Protein AF-0000000081142348 (afdb_homodimer)

Foldseek 3Di:
DDDDDDDDDDDDDDPDDDDDDDDDDDDDDDDDDDDDDDDDDDDDDDDDDDDDDDPDPPDPCPDPPPPPPPPPPPPPPPPPPPPPPCVVVPPPDDPDPPDPPFPQQDQWDDALHNDTAGAACDDDWAAFPGDADPDFAHAHFQFFLLLDGAAHVSGTPPVQPQDFFPDFLQLVSNLVSVCVSHVVCNVLSVPFLQSDFAPDFDPPDDCPPVNVVVVRQRRRNNNVLLLLLLLLQLLQVVVLVCCVVVQFVWDFHQFWQSLLQSLQLSLFDQQAAEAEALRRVSSVVVLPCALLQLLLQRNLFASHPVLNPDGRSQDDDVNSNYHGHDHDALVSLQVQLVVQLVLVVCCVVPVPDDRYHYEYEHELQSCLDPNVVVSLLSQAVSLGQYEYEYEYQQDDQQHGPVRRDDDSGPQVCQNVSSAIEHEHASLRSSGSNSNSNVQNVVCRVRSGYYYYYHYIHDLDHRISVGDNVVRDDPVSSVCSVVRRRSSSSSQSNCVVNPNDDPVRVVVSSVVSSVSSVVSNVVSSPGHRHDPVCVQDDPDPDRDPVSVVVVVVVVVVCVVPVVVVD/DDDDDDDDDDDDDDDDPDDDDPDDDDDPDDYDDDDYDDDDDDDDDDDDDDYDDDPDPPPPCPDDPPPPPPPPPPPPPPPPPPPPPCVVVPPPDDPDDPDPPFPQQDQWDDALHNDTAGAACDDDWAAFPGDADPDFAHAHFQFFLLLDGAAHVSGTPPVQPQDFFPDFLQLVSNLVSCCVSHVVCNVLSVPFLQSDFAPDFDPPDDCDPVNVVVVNCRRRNNNVLLLLLLLLQLLQVVVLVCCVVVQFVWDFHQFWQSLLQSLQLSLFDLQAAEAEALRRVSSVVVLPCALLQLLLQRNLFASHPVQNPDGRSQDDDVNSNYHGHDHDALVSLQVQLVVQLVLVVCCVVPVPDDRYHYEYEHELQSCLDPNVVVSLLSQAVSLGQYEYEYEYQQDDQQHGPVRRDDDSGSQVCQNVSRAIEHEHASLRSSRSNSNSNVQNVVCRVRSGYYYYYHYIHDLDHRISVGDNVVRDDPVSSVCSVVRRRSSSSSQSNCVVNPNDDPVRVVVSSVVSSVSSVVSNVVSSPGHRHDPVCVQDDPDPDRDPVSVVVVVVVVVVCVVVVVVVD

Secondary structure (DSSP, 8-state):
------------------------------------------------------------------------------------------------S---S-----SEEE-SSS-EEEEESS---BPTTSPPPSSSPPEE-SB-TTS-BPPTTS-----------SSTT-HHHHHHHHHHH-GGGHHHHHH-GGGS--SS--TTS---TTTTSSTTGGG-HHHHHHHHHHHHHHHHHHHHHHHHTTSSS-----TT-HHHHHHHHTTS-TTSEEE--TT-HHHHHHTT--HHHHHHHHTT-TT-TTTT-S-TT---BGGGTBPPP-SSTTHHHHHHHHHHHHHHHHHHH-TTSPP--EEEEEETTGGGSHHHHHHHHHHHHHT--EEEEEEE-SBSSS-BGGGT-SSSTTGGGHHHHT-EEEEEETT-HHHHHHHHHHHHHHHHHHT--EEEEEE----S-SSTT--GGGTS-HHHHHHHHHHH-HHHHHHHHHHHTTS--HHHHHHHHHHHHHHHHHHHHHHHHSPPPPGGGGG-SS-SS--HHHHHHHHHHHHHHHHTTTT--/------------------------------------------------------------------------------------------------S---------SEEE-SSS-EEEEESS---BPTTSPPPSSSPPEE-SB-TTSPBPPTTS-----------SSTT-HHHHHHHHHHH-GGGHHHHHH-GGGS--SS--TTS---TTTTSSHHHHT-HHHHHHHHHHHHHHHHHHHHHHHHTTSSS-----TT-HHHHHHHHTTS-TTSEEE--TT-HHHHHHTT--HHHHHHHHTT-TT-TTTT-S-TT---BGGGTBPPP-SSTTHHHHHHHHHHHHHHHHHHH-TTSPP--EEEEEETGGGGSHHHHHHHHHHHHHT--EEEEEEE-SBSSS-BGGGT-SSSTTGGGHHHHT-EEEEEETT-HHHHHHHHHHHHHHHHHHT--EEEEEE----S-SSTT--GGGTS-HHHHHHHHHHH-HHHHHHHHHHHTTS--HHHHHHHHHHHHHHHHHHHHHHHHSPPPPGGGGG-SS-SS--HHHHHHHHHHHHHHHHTHHHH-

Nearest PDB structures (foldseek):
  2bff-assembly1_A-2  TM=9.276E-01  e=3.420E-43  Homo sapiens
  1u5b-assembly1_A-2  TM=9.262E-01  e=2.196E-42  Homo sapiens
  1x7z-assembly1_A-2  TM=9.160E-01  e=1.671E-42  Homo sapiens
  1w85-assembly2_G  TM=9.009E-01  e=7.154E-27  Geobacillus stearothermophilus
  3dva-assembly2_G  TM=8.998E-01  e=2.126E-25  Geobacillus stearothermophilus

InterPro domains:
  IPR001017 Dehydrogenase, E1 component [PF00676] (227-530)
  IPR029061 Thiamin diphosphate-binding fold [SSF52518] (218-561)
  IPR050771 Alpha-ketoacid dehydrogenase complex E1 component [PTHR43380] (114-564)

Structure (mmCIF, N/CA/C/O backbone):
data_AF-0000000081142348-model_v1
#
loop_
_entity.id
_entity.type
_entity.pdbx_description
1 polymer '2-oxoisovalerate dehydrogenase subunit alpha'
#
loop_
_atom_site.group_PDB
_atom_site.id
_atom_site.type_symbol
_atom_site.label_atom_id
_atom_site.label_alt_id
_atom_site.label_comp_id
_atom_site.label_asym_id
_atom_site.label_entity_id
_atom_site.label_seq_id
_atom_site.pdbx_PDB_ins_code
_atom_site.Cartn_x
_atom_site.Cartn_y
_atom_site.Cartn_z
_atom_site.occupancy
_atom_site.B_iso_or_equiv
_atom_site.auth_seq_id
_atom_site.auth_comp_id
_atom_site.auth_asym_id
_atom_site.auth_atom_id
_atom_site.pdbx_PDB_model_num
ATOM 1 N N . MET A 1 1 ? -21.156 -17.328 42 1 19.81 1 MET A N 1
ATOM 2 C CA . MET A 1 1 ? -22.109 -18.438 41.938 1 19.81 1 MET A CA 1
ATOM 3 C C . MET A 1 1 ? -22.75 -18.5 40.562 1 19.81 1 MET A C 1
ATOM 5 O O . MET A 1 1 ? -23.266 -17.5 40.062 1 19.81 1 MET A O 1
ATOM 9 N N . MET A 1 2 ? -22.406 -19.641 39.438 1 20.41 2 MET A N 1
ATOM 10 C CA . MET A 1 2 ? -21.641 -20.094 38.281 1 20.41 2 MET A CA 1
ATOM 11 C C . MET A 1 2 ? -22.578 -20.516 37.125 1 20.41 2 MET A C 1
ATOM 13 O O . MET A 1 2 ? -22.688 -21.688 36.812 1 20.41 2 MET A O 1
ATOM 17 N N . LEU A 1 3 ? -23.781 -19.891 37 1 18.56 3 LEU A N 1
ATOM 18 C CA . LEU A 1 3 ? -24.969 -20.219 36.219 1 18.56 3 LEU A CA 1
ATOM 19 C C . LEU A 1 3 ? -24.656 -20.172 34.719 1 18.56 3 LEU A C 1
ATOM 21 O O . LEU A 1 3 ? -24.266 -19.125 34.188 1 18.56 3 LEU A O 1
ATOM 25 N N . ARG A 1 4 ? -24.469 -21.391 33.906 1 22 4 ARG A N 1
ATOM 26 C CA . ARG A 1 4 ? -24.297 -22.375 32.875 1 22 4 ARG A CA 1
ATOM 27 C C . ARG A 1 4 ? -25.484 -22.375 31.906 1 22 4 ARG A C 1
ATOM 29 O O . ARG A 1 4 ? -26.609 -22.656 32.312 1 22 4 ARG A O 1
ATOM 36 N N . VAL A 1 5 ? -25.703 -21.406 30.984 1 22.86 5 VAL A N 1
ATOM 37 C CA . VAL A 1 5 ? -27 -21.25 30.312 1 22.86 5 VAL A CA 1
ATOM 38 C C . VAL A 1 5 ? -27.328 -22.516 29.547 1 22.86 5 VAL A C 1
ATOM 40 O O . VAL A 1 5 ? -26.453 -23.125 28.922 1 22.86 5 VAL A O 1
ATOM 43 N N . LEU A 1 6 ? -28.672 -23.172 29.562 1 19.97 6 LEU A N 1
ATOM 44 C CA . LEU A 1 6 ? -29.594 -24.312 29.562 1 19.97 6 LEU A CA 1
ATOM 45 C C . LEU A 1 6 ? -29.953 -24.703 28.125 1 19.97 6 LEU A C 1
ATOM 47 O O . LEU A 1 6 ? -30.125 -23.844 27.266 1 19.97 6 LEU A O 1
ATOM 51 N N . ASN A 1 7 ? -29.984 -26.156 27.625 1 20.06 7 ASN A N 1
ATOM 52 C CA . ASN A 1 7 ? -29.766 -27.203 26.625 1 20.06 7 ASN A CA 1
ATOM 53 C C . ASN A 1 7 ? -30.984 -27.375 25.719 1 20.06 7 ASN A C 1
ATOM 55 O O . ASN A 1 7 ? -31.078 -28.344 24.969 1 20.06 7 ASN A O 1
ATOM 59 N N . TYR A 1 8 ? -31.938 -26.469 25.422 1 19.16 8 TYR A N 1
ATOM 60 C CA . TYR A 1 8 ? -33.219 -27.094 25.094 1 19.16 8 TYR A CA 1
ATOM 61 C C . TYR A 1 8 ? -33.125 -27.812 23.75 1 19.16 8 TYR A C 1
ATOM 63 O O . TYR A 1 8 ? -32.531 -27.297 22.797 1 19.16 8 TYR A O 1
ATOM 71 N N . PRO A 1 9 ? -33.438 -29.172 23.703 1 20.08 9 PRO A N 1
ATOM 72 C CA . PRO A 1 9 ? -33.5 -30.312 22.766 1 20.08 9 PRO A CA 1
ATOM 73 C C . PRO A 1 9 ? -34.469 -30.078 21.625 1 20.08 9 PRO A C 1
ATOM 75 O O . PRO A 1 9 ? -35.531 -29.469 21.828 1 20.08 9 PRO A O 1
ATOM 78 N N . LYS A 1 10 ? -34 -29.812 20.453 1 20.84 10 LYS A N 1
ATOM 79 C CA . LYS A 1 10 ? -34.719 -29.625 19.203 1 20.84 10 LYS A CA 1
ATOM 80 C C . LYS A 1 10 ? -35.625 -30.828 18.906 1 20.84 10 LYS A C 1
ATOM 82 O O . LYS A 1 10 ? -35.156 -31.969 18.938 1 20.84 10 LYS A O 1
ATOM 87 N N . PRO A 1 11 ? -36.875 -30.812 18.984 1 16.88 11 PRO A N 1
ATOM 88 C CA . PRO A 1 11 ? -37.875 -31.875 18.891 1 16.88 11 PRO A CA 1
ATOM 89 C C . PRO A 1 11 ? -37.875 -32.594 17.547 1 16.88 11 PRO A C 1
ATOM 91 O O . PRO A 1 11 ? -37.344 -32.062 16.562 1 16.88 11 PRO A O 1
ATOM 94 N N . ALA A 1 12 ? -38.656 -33.812 17.375 1 18.64 12 ALA A N 1
ATOM 95 C CA . ALA A 1 12 ? -38.875 -35.156 16.891 1 18.64 12 ALA A CA 1
ATOM 96 C C . ALA A 1 12 ? -39.469 -35.156 15.484 1 18.64 12 ALA A C 1
ATOM 98 O O . ALA A 1 12 ? -39.25 -36.094 14.719 1 18.64 12 ALA A O 1
ATOM 99 N N . ILE A 1 13 ? -40.125 -34.156 14.859 1 17.81 13 ILE A N 1
ATOM 100 C CA . ILE A 1 13 ? -41.375 -34.625 14.273 1 17.81 13 ILE A CA 1
ATOM 101 C C . ILE A 1 13 ? -41.062 -35.469 13.039 1 17.81 13 ILE A C 1
ATOM 103 O O . ILE A 1 13 ? -40.281 -35.062 12.172 1 17.81 13 ILE A O 1
ATOM 107 N N . ARG A 1 14 ? -41.625 -36.75 12.867 1 16.48 14 ARG A N 1
ATOM 108 C CA . ARG A 1 14 ? -41.656 -38.062 12.234 1 16.48 14 ARG A CA 1
ATOM 109 C C . ARG A 1 14 ? -42.25 -38 10.828 1 16.48 14 ARG A C 1
ATOM 111 O O . ARG A 1 14 ? -42.562 -39 10.219 1 16.48 14 ARG A O 1
ATOM 118 N N . ARG A 1 15 ? -42.188 -37.062 10.039 1 16.03 15 ARG A N 1
ATOM 119 C CA . ARG A 1 15 ? -43.281 -37.25 9.102 1 16.03 15 ARG A CA 1
ATOM 120 C C . ARG A 1 15 ? -43.125 -38.562 8.344 1 16.03 15 ARG A C 1
ATOM 122 O O . ARG A 1 15 ? -42 -38.938 7.953 1 16.03 15 ARG A O 1
ATOM 129 N N . CYS A 1 16 ? -44.156 -39.406 8.094 1 15.16 16 CYS A N 1
ATOM 130 C CA . CYS A 1 16 ? -44.656 -40.719 7.734 1 15.16 16 CYS A CA 1
ATOM 131 C C . CYS A 1 16 ? -44.219 -41.094 6.312 1 15.16 16 CYS A C 1
ATOM 133 O O . CYS A 1 16 ? -43.938 -40.219 5.504 1 15.16 16 CYS A O 1
ATOM 135 N N . SER A 1 17 ? -44.438 -42.406 5.785 1 15.41 17 SER A N 1
ATOM 136 C CA . SER A 1 17 ? -44 -43.719 5.289 1 15.41 17 SER A CA 1
ATOM 137 C C . SER A 1 17 ? -44.406 -43.906 3.832 1 15.41 17 SER A C 1
ATOM 139 O O . SER A 1 17 ? -43.625 -44.438 3.035 1 15.41 17 SER A O 1
ATOM 141 N N . SER A 1 18 ? -45.625 -43.594 3.377 1 14.44 18 SER A N 1
ATOM 142 C CA . SER A 1 18 ? -46.375 -44.656 2.771 1 14.44 18 SER A CA 1
ATOM 143 C C . SER A 1 18 ? -45.844 -45.031 1.384 1 14.44 18 SER A C 1
ATOM 145 O O . SER A 1 18 ? -45.156 -44.219 0.76 1 14.44 18 SER A O 1
ATOM 147 N N . LYS A 1 19 ? -46.469 -46.188 0.629 1 15.3 19 LYS A N 1
ATOM 148 C CA . LYS A 1 19 ? -46.25 -47.5 0.021 1 15.3 19 LYS A CA 1
ATOM 149 C C . LYS A 1 19 ? -46.25 -47.406 -1.502 1 15.3 19 LYS A C 1
ATOM 151 O O . LYS A 1 19 ? -45.5 -48.125 -2.172 1 15.3 19 LYS A O 1
ATOM 156 N N . LYS A 1 20 ? -47.219 -46.625 -2.244 1 14.62 20 LYS A N 1
ATOM 157 C CA . LYS A 1 20 ? -48.062 -47.406 -3.137 1 14.62 20 LYS A CA 1
ATOM 158 C C . LYS A 1 20 ? -47.25 -48 -4.293 1 14.62 20 LYS A C 1
ATOM 160 O O . LYS A 1 20 ? -46.219 -47.469 -4.656 1 14.62 20 LYS A O 1
ATOM 165 N N . MET A 1 21 ? -47.906 -48.875 -5.332 1 13.99 21 MET A N 1
ATOM 166 C CA . MET A 1 21 ? -47.906 -50.125 -6.082 1 13.99 21 MET A CA 1
ATOM 167 C C . MET A 1 21 ? -47.406 -49.906 -7.508 1 13.99 21 MET A C 1
ATOM 169 O O . MET A 1 21 ? -46.719 -50.781 -8.07 1 13.99 21 MET A O 1
ATOM 173 N N . ARG A 1 22 ? -47.719 -48.812 -8.266 1 14.21 22 ARG A N 1
ATOM 174 C CA . ARG A 1 22 ? -48.406 -49.219 -9.492 1 14.21 22 ARG A CA 1
ATOM 175 C C . ARG A 1 22 ? -47.469 -49.969 -10.422 1 14.21 22 ARG A C 1
ATOM 177 O O . ARG A 1 22 ? -46.25 -49.75 -10.398 1 14.21 22 ARG A O 1
ATOM 184 N N . THR A 1 23 ? -48.062 -50.812 -11.422 1 14.52 23 THR A N 1
ATOM 185 C CA . THR A 1 23 ? -48.031 -52 -12.242 1 14.52 23 THR A CA 1
ATOM 186 C C . THR A 1 23 ? -47.062 -51.844 -13.414 1 14.52 23 THR A C 1
ATOM 188 O O . THR A 1 23 ? -46.688 -50.719 -13.75 1 14.52 23 THR A O 1
ATOM 191 N N . SER A 1 24 ? -47.062 -52.812 -14.461 1 15.22 24 SER A N 1
ATOM 192 C CA . SER A 1 24 ? -46.344 -53.844 -15.18 1 15.22 24 SER A CA 1
ATOM 193 C C . SER A 1 24 ? -45.969 -53.375 -16.594 1 15.22 24 SER A C 1
ATOM 195 O O . SER A 1 24 ? -44.812 -53.469 -16.984 1 15.22 24 SER A O 1
ATOM 197 N N . SER A 1 25 ? -46.938 -53.375 -17.656 1 14.54 25 SER A N 1
ATOM 198 C CA . SER A 1 25 ? -47 -54.375 -18.688 1 14.54 25 SER A CA 1
ATOM 199 C C . SER A 1 25 ? -46.062 -54.062 -19.844 1 14.54 25 SER A C 1
ATOM 201 O O . SER A 1 25 ? -45.562 -52.938 -19.938 1 14.54 25 SER A O 1
ATOM 203 N N . SER A 1 26 ? -46.594 -54.188 -21.297 1 14.7 26 SER A N 1
ATOM 204 C CA . SER A 1 26 ? -46.531 -55.156 -22.391 1 14.7 26 SER A CA 1
ATOM 205 C C . SER A 1 26 ? -45.562 -54.656 -23.484 1 14.7 26 SER A C 1
ATOM 207 O O . SER A 1 26 ? -45.125 -53.531 -23.453 1 14.7 26 SER A O 1
ATOM 209 N N . THR A 1 27 ? -45.969 -54.875 -24.969 1 14.99 27 THR A N 1
ATOM 210 C CA . THR A 1 27 ? -45.719 -55.719 -26.109 1 14.99 27 THR A CA 1
ATOM 211 C C . THR A 1 27 ? -44.812 -55.031 -27.125 1 14.99 27 THR A C 1
ATOM 213 O O . THR A 1 27 ? -44.625 -53.812 -27.062 1 14.99 27 THR A O 1
ATOM 216 N N . ILE A 1 28 ? -45.062 -55.281 -28.719 1 14.8 28 ILE A N 1
ATOM 217 C CA . ILE A 1 28 ? -44.625 -56.031 -29.859 1 14.8 28 ILE A CA 1
ATOM 218 C C . ILE A 1 28 ? -44 -55.094 -30.891 1 14.8 28 ILE A C 1
ATOM 220 O O . ILE A 1 28 ? -42.875 -55.312 -31.359 1 14.8 28 ILE A O 1
ATOM 224 N N . VAL A 1 29 ? -44.812 -54.375 -31.906 1 14.54 29 VAL A N 1
ATOM 225 C CA . VAL A 1 29 ? -44.969 -54.75 -33.312 1 14.54 29 VAL A CA 1
ATOM 226 C C . VAL A 1 29 ? -43.906 -54.031 -34.156 1 14.54 29 VAL A C 1
ATOM 228 O O . VAL A 1 29 ? -43.344 -53.031 -33.719 1 14.54 29 VAL A O 1
ATOM 231 N N . CYS A 1 30 ? -43.812 -54.344 -35.719 1 14.57 30 CYS A N 1
ATOM 232 C CA . CYS A 1 30 ? -43.219 -54.844 -36.969 1 14.57 30 CYS A CA 1
ATOM 233 C C . CYS A 1 30 ? -42.781 -53.656 -37.844 1 14.57 30 CYS A C 1
ATOM 235 O O . CYS A 1 30 ? -41.625 -53.625 -38.312 1 14.57 30 CYS A O 1
ATOM 237 N N . SER A 1 31 ? -43.688 -53.062 -38.812 1 14.16 31 SER A N 1
ATOM 238 C CA . SER A 1 31 ? -43.688 -53.25 -40.281 1 14.16 31 SER A CA 1
ATOM 239 C C . SER A 1 31 ? -42.844 -52.188 -40.969 1 14.16 31 SER A C 1
ATOM 241 O O . SER A 1 31 ? -42.5 -51.156 -40.344 1 14.16 31 SER A O 1
ATOM 243 N N . SER A 1 32 ? -43.219 -51.844 -42.406 1 14.08 32 SER A N 1
ATOM 244 C CA . SER A 1 32 ? -42.844 -52.031 -43.812 1 14.08 32 SER A CA 1
ATOM 245 C C . SER A 1 32 ? -42.344 -50.719 -44.406 1 14.08 32 SER A C 1
ATOM 247 O O . SER A 1 32 ? -41.25 -50.688 -45.031 1 14.08 32 SER A O 1
ATOM 249 N N . GLU A 1 33 ? -43.219 -49.781 -45.031 1 14.37 33 GLU A N 1
ATOM 250 C CA . GLU A 1 33 ? -43.406 -49.562 -46.469 1 14.37 33 GLU A CA 1
ATOM 251 C C . GLU A 1 33 ? -42.469 -48.469 -46.969 1 14.37 33 GLU A C 1
ATOM 253 O O . GLU A 1 33 ? -41.938 -47.688 -46.188 1 14.37 33 GLU A O 1
ATOM 258 N N . ALA A 1 34 ? -42.875 -47.719 -48.281 1 13.81 34 ALA A N 1
ATOM 259 C CA . ALA A 1 34 ? -42.688 -47.625 -49.719 1 13.81 34 ALA A CA 1
ATOM 260 C C . ALA A 1 34 ? -41.969 -46.312 -50.062 1 13.81 34 ALA A C 1
ATOM 262 O O . ALA A 1 34 ? -41 -46.312 -50.812 1 13.81 34 ALA A O 1
ATOM 263 N N . ALA A 1 35 ? -42.688 -45.125 -50.312 1 14.27 35 ALA A N 1
ATOM 264 C CA . ALA A 1 35 ? -42.906 -44.656 -51.688 1 14.27 35 ALA A CA 1
ATOM 265 C C . ALA A 1 35 ? -41.781 -43.688 -52.094 1 14.27 35 ALA A C 1
ATOM 267 O O . ALA A 1 35 ? -41.125 -43.094 -51.25 1 14.27 35 ALA A O 1
ATOM 268 N N . ALA A 1 36 ? -41.875 -43 -53.438 1 14.01 36 ALA A N 1
ATOM 269 C CA . ALA A 1 36 ? -41.469 -42.844 -54.812 1 14.01 36 ALA A CA 1
ATOM 270 C C . ALA A 1 36 ? -40.719 -41.531 -55 1 14.01 36 ALA A C 1
ATOM 272 O O . ALA A 1 36 ? -39.625 -41.5 -55.594 1 14.01 36 ALA A O 1
ATOM 273 N N . ALA A 1 37 ? -41.438 -40.25 -55.125 1 13.99 37 ALA A N 1
ATOM 274 C CA . ALA A 1 37 ? -41.531 -39.688 -56.469 1 13.99 37 ALA A CA 1
ATOM 275 C C . ALA A 1 37 ? -40.312 -38.812 -56.781 1 13.99 37 ALA A C 1
ATOM 277 O O . ALA A 1 37 ? -39.594 -38.375 -55.875 1 13.99 37 ALA A O 1
ATOM 278 N N . ALA A 1 38 ? -40.438 -37.938 -57.906 1 14.3 38 ALA A N 1
ATOM 279 C CA . ALA A 1 38 ? -40 -37.656 -59.25 1 14.3 38 ALA A CA 1
ATOM 280 C C . ALA A 1 38 ? -38.938 -36.531 -59.281 1 14.3 38 ALA A C 1
ATOM 282 O O . ALA A 1 38 ? -38.812 -35.812 -58.312 1 14.3 38 ALA A O 1
ATOM 283 N N . ALA A 1 39 ? -38.938 -35.719 -60.438 1 14.25 39 ALA A N 1
ATOM 284 C CA . ALA A 1 39 ? -38.156 -35.562 -61.625 1 14.25 39 ALA A CA 1
ATOM 285 C C . ALA A 1 39 ? -37.344 -34.25 -61.594 1 14.25 39 ALA A C 1
ATOM 287 O O . ALA A 1 39 ? -36.156 -34.25 -61.812 1 14.25 39 ALA A O 1
ATOM 288 N N . THR A 1 40 ? -37.969 -33 -61.75 1 14.12 40 THR A N 1
ATOM 289 C CA . THR A 1 40 ? -37.75 -32.375 -63.062 1 14.12 40 THR A CA 1
ATOM 290 C C . THR A 1 40 ? -36.562 -31.438 -63 1 14.12 40 THR A C 1
ATOM 292 O O . THR A 1 40 ? -36.156 -30.969 -61.906 1 14.12 40 THR A O 1
ATOM 295 N N . THR A 1 41 ? -36.094 -30.703 -64.188 1 14.2 41 THR A N 1
ATOM 296 C CA . THR A 1 41 ? -35.094 -30.438 -65.188 1 14.2 41 THR A CA 1
ATOM 297 C C . THR A 1 41 ? -34.531 -29.031 -65 1 14.2 41 THR A C 1
ATOM 299 O O . THR A 1 41 ? -33.438 -28.734 -65.5 1 14.2 41 THR A O 1
ATOM 302 N N . ALA A 1 42 ? -35.156 -27.969 -64.375 1 14.53 42 ALA A N 1
ATOM 303 C CA . ALA A 1 42 ? -35.156 -26.812 -65.312 1 14.53 42 ALA A CA 1
ATOM 304 C C . ALA A 1 42 ? -33.75 -26.234 -65.438 1 14.53 42 ALA A C 1
ATOM 306 O O . ALA A 1 42 ? -33 -26.156 -64.5 1 14.53 42 ALA A O 1
ATOM 307 N N . SER A 1 43 ? -33.281 -25.641 -66.625 1 14.16 43 SER A N 1
ATOM 308 C CA . SER A 1 43 ? -32.281 -25.391 -67.625 1 14.16 43 SER A CA 1
ATOM 309 C C . SER A 1 43 ? -31.438 -24.156 -67.312 1 14.16 43 SER A C 1
ATOM 311 O O . SER A 1 43 ? -30.203 -24.219 -67.312 1 14.16 43 SER A O 1
ATOM 313 N N . SER A 1 44 ? -31.875 -22.875 -67.5 1 14.19 44 SER A N 1
ATOM 314 C CA . SER A 1 44 ? -31.375 -22.141 -68.625 1 14.19 44 SER A CA 1
ATOM 315 C C . SER A 1 44 ? -30.125 -21.328 -68.312 1 14.19 44 SER A C 1
ATOM 317 O O . SER A 1 44 ? -29.797 -21.172 -67.125 1 14.19 44 SER A O 1
ATOM 319 N N . SER A 1 45 ? -30.031 -19.969 -68.75 1 14.64 45 SER A N 1
ATOM 320 C CA . SER A 1 45 ? -29.266 -19.281 -69.812 1 14.64 45 SER A CA 1
ATOM 321 C C . SER A 1 45 ? -28.156 -18.422 -69.188 1 14.64 45 SER A C 1
ATOM 323 O O . SER A 1 45 ? -28.234 -18.062 -68 1 14.64 45 SER A O 1
ATOM 325 N N . ILE A 1 46 ? -27.109 -17.859 -69.938 1 14.55 46 ILE A N 1
ATOM 326 C CA . ILE A 1 46 ? -25.688 -17.656 -70.25 1 14.55 46 ILE A CA 1
ATOM 327 C C . ILE A 1 46 ? -25.281 -16.234 -69.938 1 14.55 46 ILE A C 1
ATOM 329 O O . ILE A 1 46 ? -24.109 -15.961 -69.688 1 14.55 46 ILE A O 1
ATOM 333 N N . ALA A 1 47 ? -26.109 -15.156 -69.938 1 14.19 47 ALA A N 1
ATOM 334 C CA . ALA A 1 47 ? -25.641 -14.062 -70.812 1 14.19 47 ALA A CA 1
ATOM 335 C C . ALA A 1 47 ? -24.406 -13.398 -70.188 1 14.19 47 ALA A C 1
ATOM 337 O O . ALA A 1 47 ? -24.188 -13.461 -69 1 14.19 47 ALA A O 1
ATOM 338 N N . ALA A 1 48 ? -23.844 -12.148 -70.75 1 14.16 48 ALA A N 1
ATOM 339 C CA . ALA A 1 48 ? -22.766 -11.562 -71.562 1 14.16 48 ALA A CA 1
ATOM 340 C C . ALA A 1 48 ? -21.922 -10.609 -70.688 1 14.16 48 ALA A C 1
ATOM 342 O O . ALA A 1 48 ? -20.688 -10.695 -70.688 1 14.16 48 ALA A O 1
ATOM 343 N N . LYS A 1 49 ? -22.312 -9.273 -70.438 1 15.41 49 LYS A N 1
ATOM 344 C CA . LYS A 1 49 ? -21.609 -8.117 -71 1 15.41 49 LYS A CA 1
ATOM 345 C C . LYS A 1 49 ? -20.453 -7.703 -70.125 1 15.41 49 LYS A C 1
ATOM 347 O O . LYS A 1 49 ? -20.484 -7.898 -68.875 1 15.41 49 LYS A O 1
ATOM 352 N N . GLN A 1 50 ? -19.375 -6.832 -70.562 1 14.84 50 GLN A N 1
ATOM 353 C CA . GLN A 1 50 ? -17.953 -6.582 -70.75 1 14.84 50 GLN A CA 1
ATOM 354 C C . GLN A 1 50 ? -17.453 -5.488 -69.812 1 14.84 50 GLN A C 1
ATOM 356 O O . GLN A 1 50 ? -16.266 -5.461 -69.438 1 14.84 50 GLN A O 1
ATOM 361 N N . HIS A 1 51 ? -18.234 -4.539 -69.25 1 16 51 HIS A N 1
ATOM 362 C CA . HIS A 1 51 ? -17.672 -3.201 -69.375 1 16 51 HIS A CA 1
ATOM 363 C C . HIS A 1 51 ? -16.484 -2.984 -68.438 1 16 51 HIS A C 1
ATOM 365 O O . HIS A 1 51 ? -16.438 -3.549 -67.375 1 16 51 HIS A O 1
ATOM 371 N N . HIS A 1 52 ? -15.391 -2.139 -68.875 1 16.02 52 HIS A N 1
ATOM 372 C CA . HIS A 1 52 ? -13.945 -1.92 -68.875 1 16.02 52 HIS A CA 1
ATOM 373 C C . HIS A 1 52 ? -13.523 -1.008 -67.75 1 16.02 52 HIS A C 1
ATOM 375 O O . HIS A 1 52 ? -12.367 -1.039 -67.312 1 16.02 52 HIS A O 1
ATOM 381 N N . ARG A 1 53 ? -14.273 -0.025 -67.125 1 17.11 53 ARG A N 1
ATOM 382 C CA . ARG A 1 53 ? -13.68 1.305 -67.062 1 17.11 53 ARG A CA 1
ATOM 383 C C . ARG A 1 53 ? -12.578 1.363 -66.062 1 17.11 53 ARG A C 1
ATOM 385 O O . ARG A 1 53 ? -12.617 0.635 -65.062 1 17.11 53 ARG A O 1
ATOM 392 N N . GLN A 1 54 ? -11.516 2.301 -66.25 1 17.03 54 GLN A N 1
ATOM 393 C CA . GLN A 1 54 ? -10.102 2.602 -66.062 1 17.03 54 GLN A CA 1
ATOM 394 C C . GLN A 1 54 ? -9.828 3.264 -64.75 1 17.03 54 GLN A C 1
ATOM 396 O O . GLN A 1 54 ? -10.305 4.371 -64.438 1 17.03 54 GLN A O 1
ATOM 401 N N . PHE A 1 55 ? -9.898 2.652 -63.594 1 16.89 55 PHE A N 1
ATOM 402 C CA . PHE A 1 55 ? -9.797 3.279 -62.281 1 16.89 55 PHE A CA 1
ATOM 403 C C . PHE A 1 55 ? -8.391 3.828 -62.031 1 16.89 55 PHE A C 1
ATOM 405 O O . PHE A 1 55 ? -7.402 3.104 -62.188 1 16.89 55 PHE A O 1
ATOM 412 N N . SER A 1 56 ? -8.227 5.168 -62.25 1 17.67 56 SER A N 1
ATOM 413 C CA . SER A 1 56 ? -7.066 6.047 -62.219 1 17.67 56 SER A CA 1
ATOM 414 C C . SER A 1 56 ? -6.375 5.961 -60.844 1 17.67 56 SER A C 1
ATOM 416 O O . SER A 1 56 ? -7.035 5.953 -59.812 1 17.67 56 SER A O 1
ATOM 418 N N . SER A 1 57 ? -5.098 5.523 -60.781 1 17.67 57 SER A N 1
ATOM 419 C CA . SER A 1 57 ? -4.133 5.043 -59.812 1 17.67 57 SER A CA 1
ATOM 420 C C . SER A 1 57 ? -3.52 6.199 -59.031 1 17.67 57 SER A C 1
ATOM 422 O O . SER A 1 57 ? -2.537 6.016 -58.281 1 17.67 57 SER A O 1
ATOM 424 N N . LEU A 1 58 ? -4.234 7.301 -58.688 1 19.28 58 LEU A N 1
ATOM 425 C CA . LEU A 1 58 ? -3.398 8.438 -58.312 1 19.28 58 LEU A CA 1
ATOM 426 C C . LEU A 1 58 ? -2.488 8.086 -57.156 1 19.28 58 LEU A C 1
ATOM 428 O O . LEU A 1 58 ? -2.92 7.43 -56.188 1 19.28 58 LEU A O 1
ATOM 432 N N . PRO A 1 59 ? -1.115 8.25 -57.312 1 18.56 59 PRO A N 1
ATOM 433 C CA . PRO A 1 59 ? 0.054 7.777 -56.562 1 18.56 59 PRO A CA 1
ATOM 434 C C . PRO A 1 59 ? 0.248 8.508 -55.25 1 18.56 59 PRO A C 1
ATOM 436 O O . PRO A 1 59 ? 0.305 9.742 -55.219 1 18.56 59 PRO A O 1
ATOM 439 N N . HIS A 1 60 ? -0.561 8.312 -54.219 1 18.2 60 HIS A N 1
ATOM 440 C CA . HIS A 1 60 ? -0.506 9.07 -52.969 1 18.2 60 HIS A CA 1
ATOM 441 C C . HIS A 1 60 ? 0.875 8.977 -52.344 1 18.2 60 HIS A C 1
ATOM 443 O O . HIS A 1 60 ? 1.235 7.934 -51.781 1 18.2 60 HIS A O 1
ATOM 449 N N . HIS A 1 61 ? 1.96 9.578 -52.906 1 18.44 61 HIS A N 1
ATOM 450 C CA . HIS A 1 61 ? 3.344 9.469 -52.469 1 18.44 61 HIS A CA 1
ATOM 451 C C . HIS A 1 61 ? 3.529 10.117 -51.094 1 18.44 61 HIS A C 1
ATOM 453 O O . HIS A 1 61 ? 4.656 10.258 -50.625 1 18.44 61 HIS A O 1
ATOM 459 N N . LEU A 1 62 ? 2.576 10.359 -50.25 1 18.81 62 LEU A N 1
ATOM 460 C CA . LEU A 1 62 ? 2.943 11.328 -49.219 1 18.81 62 LEU A CA 1
ATOM 461 C C . LEU A 1 62 ? 4.125 10.828 -48.406 1 18.81 62 LEU A C 1
ATOM 463 O O . LEU A 1 62 ? 4.062 9.75 -47.812 1 18.81 62 LEU A O 1
ATOM 467 N N . ALA A 1 63 ? 5.406 11.219 -48.688 1 18.27 63 ALA A N 1
ATOM 468 C CA . ALA A 1 63 ? 6.734 10.914 -48.188 1 18.27 63 ALA A CA 1
ATOM 469 C C . ALA A 1 63 ? 6.805 11.18 -46.688 1 18.27 63 ALA A C 1
ATOM 471 O O . ALA A 1 63 ? 6.238 12.156 -46.188 1 18.27 63 ALA A O 1
ATOM 472 N N . ARG A 1 64 ? 7.223 10.172 -45.844 1 19.56 64 ARG A N 1
ATOM 473 C CA . ARG A 1 64 ? 7.496 9.883 -44.438 1 19.56 64 ARG A CA 1
ATOM 474 C C . ARG A 1 64 ? 8.555 10.828 -43.875 1 19.56 64 ARG A C 1
ATOM 476 O O . ARG A 1 64 ? 9.727 10.758 -44.25 1 19.56 64 ARG A O 1
ATOM 483 N N . GLN A 1 65 ? 8.336 12.156 -43.906 1 18.75 65 GLN A N 1
ATOM 484 C CA . GLN A 1 65 ? 9.453 12.961 -43.438 1 18.75 65 GLN A CA 1
ATOM 485 C C . GLN A 1 65 ? 9.922 12.477 -42.062 1 18.75 65 GLN A C 1
ATOM 487 O O . GLN A 1 65 ? 9.109 12.328 -41.125 1 18.75 65 GLN A O 1
ATOM 492 N N . ASN A 1 66 ? 11.031 11.68 -41.969 1 18.78 66 ASN A N 1
ATOM 493 C CA . ASN A 1 66 ? 11.836 11.062 -40.906 1 18.78 66 ASN A CA 1
ATOM 494 C C . ASN A 1 66 ? 12.367 12.094 -39.938 1 18.78 66 ASN A C 1
ATOM 496 O O . ASN A 1 66 ? 13.234 12.898 -40.281 1 18.78 66 ASN A O 1
ATOM 500 N N . ASN A 1 67 ? 11.484 12.914 -39.312 1 20.02 67 ASN A N 1
ATOM 501 C CA . ASN A 1 67 ? 12.07 13.898 -38.406 1 20.02 67 ASN A CA 1
ATOM 502 C C . ASN A 1 67 ? 13.062 13.25 -37.438 1 20.02 67 ASN A C 1
ATOM 504 O O . ASN A 1 67 ? 12.766 12.234 -36.812 1 20.02 67 ASN A O 1
ATOM 508 N N . GLY A 1 68 ? 14.406 13.383 -37.656 1 19.75 68 GLY A N 1
ATOM 509 C CA . GLY A 1 68 ? 15.648 12.992 -37 1 19.75 68 GLY A CA 1
ATOM 510 C C . GLY A 1 68 ? 15.703 13.375 -35.531 1 19.75 68 GLY A C 1
ATOM 511 O O . GLY A 1 68 ? 15.672 14.562 -35.219 1 19.75 68 GLY A O 1
ATOM 512 N N . MET A 1 69 ? 14.852 12.703 -34.719 1 20.14 69 MET A N 1
ATOM 513 C CA . MET A 1 69 ? 14.953 12.961 -33.281 1 20.14 69 MET A CA 1
ATOM 514 C C . MET A 1 69 ? 16.406 12.898 -32.812 1 20.14 69 MET A C 1
ATOM 516 O O . MET A 1 69 ? 17.109 11.922 -33.094 1 20.14 69 MET A O 1
ATOM 520 N N . VAL A 1 70 ? 17.078 14.078 -32.688 1 20.34 70 VAL A N 1
ATOM 521 C CA . VAL A 1 70 ? 18.453 14.305 -32.219 1 20.34 70 VAL A CA 1
ATOM 522 C C . VAL A 1 70 ? 18.672 13.578 -30.906 1 20.34 70 VAL A C 1
ATOM 524 O O . VAL A 1 70 ? 17.906 13.773 -29.953 1 20.34 70 VAL A O 1
ATOM 527 N N . ASN A 1 71 ? 19.188 12.375 -30.875 1 20.95 71 ASN A N 1
ATOM 528 C CA . ASN A 1 71 ? 19.672 11.523 -29.781 1 20.95 71 ASN A CA 1
ATOM 529 C C . ASN A 1 71 ? 20.703 12.25 -28.922 1 20.95 71 ASN A C 1
ATOM 531 O O . ASN A 1 71 ? 21.828 12.492 -29.359 1 20.95 71 ASN A O 1
ATOM 535 N N . ILE A 1 72 ? 20.297 13.359 -28.344 1 21.19 72 ILE A N 1
ATOM 536 C CA . ILE A 1 72 ? 21.359 13.984 -27.547 1 21.19 72 ILE A CA 1
ATOM 537 C C . ILE A 1 72 ? 21.922 12.977 -26.562 1 21.19 72 ILE A C 1
ATOM 539 O O . ILE A 1 72 ? 21.203 12.469 -25.703 1 21.19 72 ILE A O 1
ATOM 543 N N . PHE A 1 73 ? 22.969 12.234 -26.938 1 21.67 73 PHE A N 1
ATOM 544 C CA . PHE A 1 73 ? 23.766 11.312 -26.156 1 21.67 73 PHE A CA 1
ATOM 545 C C . PHE A 1 73 ? 24.453 12.039 -25 1 21.67 73 PHE A C 1
ATOM 547 O O . PHE A 1 73 ? 25.312 12.883 -25.219 1 21.67 73 PHE A O 1
ATOM 554 N N . VAL A 1 74 ? 23.703 12.547 -24.016 1 21.69 74 VAL A N 1
ATOM 555 C CA . VAL A 1 74 ? 24.453 13.148 -22.922 1 21.69 74 VAL A CA 1
ATOM 556 C C . VAL A 1 74 ? 25.438 12.133 -22.328 1 21.69 74 VAL A C 1
ATOM 558 O O . VAL A 1 74 ? 25.047 11.016 -21.969 1 21.69 74 VAL A O 1
ATOM 561 N N . LYS A 1 75 ? 26.688 12.242 -22.641 1 22.11 75 LYS A N 1
ATOM 562 C CA . LYS A 1 75 ? 27.844 11.469 -22.156 1 22.11 75 LYS A CA 1
ATOM 563 C C . LYS A 1 75 ? 27.922 11.477 -20.641 1 22.11 75 LYS A C 1
ATOM 565 O O . LYS A 1 75 ? 28.141 12.523 -20.031 1 22.11 75 LYS A O 1
ATOM 570 N N . SER A 1 76 ? 27 10.828 -19.938 1 22.05 76 SER A N 1
ATOM 571 C CA . SER A 1 76 ? 27.172 10.766 -18.5 1 22.05 76 SER A CA 1
ATOM 572 C C . SER A 1 76 ? 28.547 10.203 -18.125 1 22.05 76 SER A C 1
ATOM 574 O O . SER A 1 76 ? 28.984 9.195 -18.703 1 22.05 76 SER A O 1
ATOM 576 N N . THR A 1 77 ? 29.484 11.031 -17.844 1 24.5 77 THR A N 1
ATOM 577 C CA . THR A 1 77 ? 30.812 10.672 -17.359 1 24.5 77 THR A CA 1
ATOM 578 C C . THR A 1 77 ? 30.719 9.602 -16.281 1 24.5 77 THR A C 1
ATOM 580 O O . THR A 1 77 ? 29.875 9.688 -15.375 1 24.5 77 THR A O 1
ATOM 583 N N . LYS A 1 78 ? 31.25 8.469 -16.578 1 27.5 78 LYS A N 1
ATOM 584 C CA . LYS A 1 78 ? 31.391 7.219 -15.828 1 27.5 78 LYS A CA 1
ATOM 585 C C . LYS A 1 78 ? 32.062 7.469 -14.477 1 27.5 78 LYS A C 1
ATOM 587 O O . LYS A 1 78 ? 33.25 7.77 -14.406 1 27.5 78 LYS A O 1
ATOM 592 N N . VAL A 1 79 ? 31.469 8.203 -13.578 1 27.38 79 VAL A N 1
ATOM 593 C CA . VAL A 1 79 ? 32.219 8.273 -12.328 1 27.38 79 VAL A CA 1
ATOM 594 C C . VAL A 1 79 ? 32.562 6.863 -11.852 1 27.38 79 VAL A C 1
ATOM 596 O O . VAL A 1 79 ? 31.703 5.973 -11.867 1 27.38 79 VAL A O 1
ATOM 599 N N . PRO A 1 80 ? 33.812 6.531 -11.773 1 25.14 80 PRO A N 1
ATOM 600 C CA . PRO A 1 80 ? 34.25 5.176 -11.453 1 25.14 80 PRO A CA 1
ATOM 601 C C . PRO A 1 80 ? 33.562 4.613 -10.203 1 25.14 80 PRO A C 1
ATOM 603 O O . PRO A 1 80 ? 33.406 5.332 -9.211 1 25.14 80 PRO A O 1
ATOM 606 N N . ARG A 1 81 ? 32.562 3.797 -10.406 1 27.06 81 ARG A N 1
ATOM 607 C CA . ARG A 1 81 ? 31.953 3.16 -9.25 1 27.06 81 ARG A CA 1
ATOM 608 C C . ARG A 1 81 ? 33 2.582 -8.312 1 27.06 81 ARG A C 1
ATOM 610 O O . ARG A 1 81 ? 33.906 1.871 -8.75 1 27.06 81 ARG A O 1
ATOM 617 N N . PRO A 1 82 ? 33.25 3.273 -7.242 1 28.09 82 PRO A N 1
ATOM 618 C CA . PRO A 1 82 ? 34.281 2.672 -6.387 1 28.09 82 PRO A CA 1
ATOM 619 C C . PRO A 1 82 ? 34.125 1.159 -6.254 1 28.09 82 PRO A C 1
ATOM 621 O O . PRO A 1 82 ? 33 0.636 -6.379 1 28.09 82 PRO A O 1
ATOM 624 N N . THR A 1 83 ? 35.156 0.446 -6.668 1 26.66 83 THR A N 1
ATOM 625 C CA . THR A 1 83 ? 35.281 -1.006 -6.617 1 26.66 83 THR A CA 1
ATOM 626 C C . THR A 1 83 ? 34.906 -1.539 -5.242 1 26.66 83 THR A C 1
ATOM 628 O O . THR A 1 83 ? 35.5 -1.162 -4.234 1 26.66 83 THR A O 1
ATOM 631 N N . LEU A 1 84 ? 33.656 -1.579 -4.965 1 27.12 84 LEU A N 1
ATOM 632 C CA . LEU A 1 84 ? 33.344 -2.191 -3.672 1 27.12 84 LEU A CA 1
ATOM 633 C C . LEU A 1 84 ? 34.156 -3.479 -3.486 1 27.12 84 LEU A C 1
ATOM 635 O O . LEU A 1 84 ? 34.25 -4.289 -4.41 1 27.12 84 LEU A O 1
ATOM 639 N N . PRO A 1 85 ? 35.188 -3.432 -2.605 1 26.12 85 PRO A N 1
ATOM 640 C CA . PRO A 1 85 ? 35.938 -4.66 -2.375 1 26.12 85 PRO A CA 1
ATOM 641 C C . PRO A 1 85 ? 35.031 -5.895 -2.26 1 26.12 85 PRO A C 1
ATOM 643 O O . PRO A 1 85 ? 33.938 -5.816 -1.723 1 26.12 85 PRO A O 1
ATOM 646 N N . LYS A 1 86 ? 35.188 -6.77 -3.162 1 26.36 86 LYS A N 1
ATOM 647 C CA . LYS A 1 86 ? 34.594 -8.094 -3.316 1 26.36 86 LYS A CA 1
ATOM 648 C C . LYS A 1 86 ? 34.844 -8.953 -2.076 1 26.36 86 LYS A C 1
ATOM 650 O O . LYS A 1 86 ? 35.781 -9.734 -2.031 1 26.36 86 LYS A O 1
ATOM 655 N N . THR A 1 87 ? 34.969 -8.398 -0.871 1 26.41 87 THR A N 1
ATOM 656 C CA . THR A 1 87 ? 35.188 -9.453 0.102 1 26.41 87 THR A CA 1
ATOM 657 C C . THR A 1 87 ? 34.094 -10.516 0.037 1 26.41 87 THR A C 1
ATOM 659 O O . THR A 1 87 ? 32.969 -10.258 0.43 1 26.41 87 THR A O 1
ATOM 662 N N . PHE A 1 88 ? 34.156 -11.234 -1.061 1 23.69 88 PHE A N 1
ATOM 663 C CA . PHE A 1 88 ? 33.375 -12.438 -1.271 1 23.69 88 PHE A CA 1
ATOM 664 C C . PHE A 1 88 ? 33.469 -13.367 -0.071 1 23.69 88 PHE A C 1
ATOM 666 O O . PHE A 1 88 ? 34.562 -13.883 0.231 1 23.69 88 PHE A O 1
ATOM 673 N N . ASN A 1 89 ? 32.75 -13.031 0.942 1 26.25 89 ASN A N 1
ATOM 674 C CA . ASN A 1 89 ? 32.781 -14.047 1.989 1 26.25 89 ASN A CA 1
ATOM 675 C C . ASN A 1 89 ? 32.625 -15.453 1.409 1 26.25 89 ASN A C 1
ATOM 677 O O . ASN A 1 89 ? 31.719 -15.711 0.618 1 26.25 89 ASN A O 1
ATOM 681 N N . ARG A 1 90 ? 33.719 -16.188 1.226 1 26.59 90 ARG A N 1
ATOM 682 C CA . ARG A 1 90 ? 33.906 -17.609 0.888 1 26.59 90 ARG A CA 1
ATOM 683 C C . ARG A 1 90 ? 32.781 -18.453 1.513 1 26.59 90 ARG A C 1
ATOM 685 O O . ARG A 1 90 ? 32.625 -18.438 2.73 1 26.59 90 ARG A O 1
ATOM 692 N N . LEU A 1 91 ? 31.859 -18.641 0.758 1 26.34 91 LEU A N 1
ATOM 693 C CA . LEU A 1 91 ? 30.938 -19.703 1.143 1 26.34 91 LEU A CA 1
ATOM 694 C C . LEU A 1 91 ? 31.703 -20.906 1.667 1 26.34 91 LEU A C 1
ATOM 696 O O . LEU A 1 91 ? 32.562 -21.453 0.973 1 26.34 91 LEU A O 1
ATOM 700 N N . LYS A 1 92 ? 31.812 -21 3.014 1 29.05 92 LYS A N 1
ATOM 701 C CA . LYS A 1 92 ? 32.469 -22.141 3.613 1 29.05 92 LYS A CA 1
ATOM 702 C C . LYS A 1 92 ? 32.156 -23.422 2.844 1 29.05 92 LYS A C 1
ATOM 704 O O . LYS A 1 92 ? 31.031 -23.609 2.379 1 29.05 92 LYS A O 1
ATOM 709 N N . LYS A 1 93 ? 33.281 -24.172 2.461 1 29.81 93 LYS A N 1
ATOM 710 C CA . LYS A 1 93 ? 33.281 -25.484 1.824 1 29.81 93 LYS A CA 1
ATOM 711 C C . LYS A 1 93 ? 32.219 -26.391 2.396 1 29.81 93 LYS A C 1
ATOM 713 O O . LYS A 1 93 ? 31.938 -26.359 3.598 1 29.81 93 LYS A O 1
ATOM 718 N N . PRO A 1 94 ? 31.484 -26.984 1.505 1 28.25 94 PRO A N 1
ATOM 719 C CA . PRO A 1 94 ? 30.531 -27.953 2.045 1 28.25 94 PRO A CA 1
ATOM 720 C C . PRO A 1 94 ? 31.172 -28.906 3.051 1 28.25 94 PRO A C 1
ATOM 722 O O . PRO A 1 94 ? 32.344 -29.25 2.926 1 28.25 94 PRO A O 1
ATOM 725 N N . LEU A 1 95 ? 30.719 -28.906 4.348 1 29.11 95 LEU A N 1
ATOM 726 C CA . LEU A 1 95 ? 31.188 -29.859 5.352 1 29.11 95 LEU A CA 1
ATOM 727 C C . LEU A 1 95 ? 31.516 -31.203 4.719 1 29.11 95 LEU A C 1
ATOM 729 O O . LEU A 1 95 ? 30.859 -31.609 3.758 1 29.11 95 LEU A O 1
ATOM 733 N N . LYS A 1 96 ? 32.656 -31.75 5.016 1 28.16 96 LYS A N 1
ATOM 734 C CA . LYS A 1 96 ? 33.188 -33.094 4.734 1 28.16 96 LYS A CA 1
ATOM 735 C C . LYS A 1 96 ? 32.156 -34.156 4.977 1 28.16 96 LYS A C 1
ATOM 737 O O . LYS A 1 96 ? 31.25 -33.969 5.801 1 28.16 96 LYS A O 1
ATOM 742 N N . GLU A 1 97 ? 32.031 -35.219 4.152 1 27.83 97 GLU A N 1
ATOM 743 C CA . GLU A 1 97 ? 31.203 -36.406 3.949 1 27.83 97 GLU A CA 1
ATOM 744 C C . GLU A 1 97 ? 30.859 -37.094 5.277 1 27.83 97 GLU A C 1
ATOM 746 O O . GLU A 1 97 ? 30.078 -38.031 5.32 1 27.83 97 GLU A O 1
ATOM 751 N N . GLU A 1 98 ? 31.766 -37.062 6.312 1 31.64 98 GLU A N 1
ATOM 752 C CA . GLU A 1 98 ? 31.688 -38.125 7.297 1 31.64 98 GLU A CA 1
ATOM 753 C C . GLU A 1 98 ? 30.344 -38.125 8.031 1 31.64 98 GLU A C 1
ATOM 755 O O . GLU A 1 98 ? 29.781 -39.156 8.32 1 31.64 98 GLU A O 1
ATOM 760 N N . ASP A 1 99 ? 30.188 -37.188 9.039 1 31.83 99 ASP A N 1
ATOM 761 C CA . ASP A 1 99 ? 29.234 -37.531 10.094 1 31.83 99 ASP A CA 1
ATOM 762 C C . ASP A 1 99 ? 27.797 -37.406 9.586 1 31.83 99 ASP A C 1
ATOM 764 O O . ASP A 1 99 ? 27.25 -36.312 9.516 1 31.83 99 ASP A O 1
ATOM 768 N N . VAL A 1 100 ? 27.25 -38.188 8.672 1 35.69 100 VAL A N 1
ATOM 769 C CA . VAL A 1 100 ? 25.953 -38.5 8.094 1 35.69 100 VAL A CA 1
ATOM 770 C C . VAL A 1 100 ? 24.875 -38.469 9.188 1 35.69 100 VAL A C 1
ATOM 772 O O . VAL A 1 100 ? 23.781 -39 9.008 1 35.69 100 VAL A O 1
ATOM 775 N N . THR A 1 101 ? 25.203 -38.438 10.516 1 35.12 101 THR A N 1
ATOM 776 C CA . THR A 1 101 ? 24.234 -38.688 11.578 1 35.12 101 THR A CA 1
ATOM 777 C C . THR A 1 101 ? 23.078 -37.719 11.508 1 35.12 101 THR A C 1
ATOM 779 O O . THR A 1 101 ? 21.922 -38.125 11.438 1 35.12 101 THR A O 1
ATOM 782 N N . THR A 1 102 ? 22.938 -36.781 12.586 1 36.94 102 THR A N 1
ATOM 783 C CA . THR A 1 102 ? 21.812 -35.969 13.047 1 36.94 102 THR A CA 1
ATOM 784 C C . THR A 1 102 ? 21.516 -34.844 12.055 1 36.94 102 THR A C 1
ATOM 786 O O . THR A 1 102 ? 22.281 -33.906 11.938 1 36.94 102 THR A O 1
ATOM 789 N N . GLN A 1 103 ? 21.047 -35.156 10.906 1 42.22 103 GLN A N 1
ATOM 790 C CA . GLN A 1 103 ? 20.719 -34.125 9.938 1 42.22 103 GLN A CA 1
ATOM 791 C C . GLN A 1 103 ? 19.938 -32.969 10.578 1 42.22 103 GLN A C 1
ATOM 793 O O . GLN A 1 103 ? 18.859 -33.188 11.133 1 42.22 103 GLN A O 1
ATOM 798 N N . HIS A 1 104 ? 20.5 -32 11.086 1 49.59 104 HIS A N 1
ATOM 799 C CA . HIS A 1 104 ? 19.922 -30.797 11.656 1 49.59 104 HIS A CA 1
ATOM 800 C C . HIS A 1 104 ? 18.953 -30.141 10.68 1 49.59 104 HIS A C 1
ATOM 802 O O . HIS A 1 104 ? 19.281 -29.938 9.508 1 49.59 104 HIS A O 1
ATOM 808 N N . VAL A 1 105 ? 17.641 -30.312 10.977 1 59.66 105 VAL A N 1
ATOM 809 C CA . VAL A 1 105 ? 16.609 -29.578 10.234 1 59.66 105 VAL A CA 1
ATOM 810 C C . VAL A 1 105 ? 16.781 -28.078 10.469 1 59.66 105 VAL A C 1
ATOM 812 O O . VAL A 1 105 ? 16.812 -27.625 11.617 1 59.66 105 VAL A O 1
ATOM 815 N N . PRO A 1 106 ? 17.031 -27.453 9.336 1 69.69 106 PRO A N 1
ATOM 816 C CA . PRO A 1 106 ? 17.234 -26.016 9.539 1 69.69 106 PRO A CA 1
ATOM 817 C C . PRO A 1 106 ? 16.047 -25.328 10.227 1 69.69 106 PRO A C 1
ATOM 819 O O . PRO A 1 106 ? 14.891 -25.719 9.992 1 69.69 106 PRO A O 1
ATOM 822 N N . SER A 1 107 ? 16.344 -24.484 11.219 1 78.94 107 SER A N 1
ATOM 823 C CA . SER A 1 107 ? 15.328 -23.688 11.906 1 78.94 107 SER A CA 1
ATOM 824 C C . SER A 1 107 ? 15.016 -22.406 11.133 1 78.94 107 SER A C 1
ATOM 826 O O . SER A 1 107 ? 14.023 -21.734 11.422 1 78.94 107 SER A O 1
ATOM 828 N N . HIS A 1 108 ? 15.883 -22.141 10.109 1 85.81 108 HIS A N 1
ATOM 829 C CA . HIS A 1 108 ? 15.703 -20.938 9.305 1 85.81 108 HIS A CA 1
ATOM 830 C C . HIS A 1 108 ? 15.953 -21.219 7.824 1 85.81 108 HIS A C 1
ATOM 832 O O . HIS A 1 108 ? 16.625 -22.203 7.477 1 85.81 108 HIS A O 1
ATOM 838 N N . LEU A 1 109 ? 15.32 -20.422 7.016 1 84.06 109 LEU A N 1
ATOM 839 C CA . LEU A 1 109 ? 15.523 -20.453 5.57 1 84.06 109 LEU A CA 1
ATOM 840 C C . LEU A 1 109 ? 16.016 -19.109 5.055 1 84.06 109 LEU A C 1
ATOM 842 O O . LEU A 1 109 ? 15.703 -18.062 5.641 1 84.06 109 LEU A O 1
ATOM 846 N N . SER A 1 110 ? 16.828 -19.219 4.121 1 79.75 110 SER A N 1
ATOM 847 C CA . SER A 1 110 ? 17.234 -18.031 3.383 1 79.75 110 SER A CA 1
ATOM 848 C C . SER A 1 110 ? 16.953 -18.172 1.893 1 79.75 110 SER A C 1
ATOM 850 O O . SER A 1 110 ? 17.141 -19.25 1.319 1 79.75 110 SER A O 1
ATOM 852 N N . TYR A 1 111 ? 16.328 -17.297 1.356 1 78.5 111 TYR A N 1
ATOM 853 C CA . TYR A 1 111 ? 16.094 -17.234 -0.082 1 78.5 111 TYR A CA 1
ATOM 854 C C . TYR A 1 111 ? 16.953 -16.141 -0.723 1 78.5 111 TYR A C 1
ATOM 856 O O . TYR A 1 111 ? 18.078 -15.891 -0.287 1 78.5 111 TYR A O 1
ATOM 864 N N . ALA A 1 112 ? 16.516 -15.617 -1.825 1 70.06 112 ALA A N 1
ATOM 865 C CA . ALA A 1 112 ? 17.328 -14.641 -2.557 1 70.06 112 ALA A CA 1
ATOM 866 C C . ALA A 1 112 ? 17.688 -13.453 -1.669 1 70.06 112 ALA A C 1
ATOM 868 O O . ALA A 1 112 ? 18.734 -12.836 -1.848 1 70.06 112 ALA A O 1
ATOM 869 N N . SER A 1 113 ? 16.812 -13.328 -0.677 1 66 113 SER A N 1
ATOM 870 C CA . SER A 1 113 ? 17.125 -12.227 0.234 1 66 113 SER A CA 1
ATOM 871 C C . SER A 1 113 ? 18.031 -12.688 1.367 1 66 113 SER A C 1
ATOM 873 O O . SER A 1 113 ? 18.062 -13.875 1.707 1 66 113 SER A O 1
ATOM 875 N N . ASN A 1 114 ? 19.219 -12.328 1.569 1 67.56 114 ASN A N 1
ATOM 876 C CA . ASN A 1 114 ? 20.141 -12.688 2.654 1 67.56 114 ASN A CA 1
ATOM 877 C C . ASN A 1 114 ? 19.438 -12.641 4.008 1 67.56 114 ASN A C 1
ATOM 879 O O . ASN A 1 114 ? 20.078 -12.797 5.051 1 67.56 114 ASN A O 1
ATOM 883 N N . LYS A 1 115 ? 18.078 -12.586 3.934 1 78.88 115 LYS A N 1
ATOM 884 C CA . LYS A 1 115 ? 17.359 -12.531 5.203 1 78.88 115 LYS A CA 1
ATOM 885 C C . LYS A 1 115 ? 17 -13.93 5.695 1 78.88 115 LYS A C 1
ATOM 887 O O . LYS A 1 115 ? 16.469 -14.742 4.938 1 78.88 115 LYS A O 1
ATOM 892 N N . ARG A 1 116 ? 17.312 -14.156 6.898 1 87.94 116 ARG A N 1
ATOM 893 C CA . ARG A 1 116 ? 16.984 -15.43 7.531 1 87.94 116 ARG A CA 1
ATOM 894 C C . ARG A 1 116 ? 15.57 -15.422 8.086 1 87.94 116 ARG A C 1
ATOM 896 O O . ARG A 1 116 ? 15.219 -14.539 8.867 1 87.94 116 ARG A O 1
ATOM 903 N N . MET A 1 117 ? 14.766 -16.375 7.625 1 92.62 117 MET A N 1
ATOM 904 C CA . MET A 1 117 ? 13.375 -16.469 8.062 1 92.62 117 MET A CA 1
ATOM 905 C C . MET A 1 117 ? 13.148 -17.703 8.906 1 92.62 117 MET A C 1
ATOM 907 O O . MET A 1 117 ? 13.555 -18.812 8.523 1 92.62 117 MET A O 1
ATOM 911 N N . PRO A 1 118 ? 12.531 -17.562 10.031 1 93 118 PRO A N 1
ATOM 912 C CA . PRO A 1 118 ? 12.227 -18.75 10.836 1 93 118 PRO A CA 1
ATOM 913 C C . PRO A 1 118 ? 11.242 -19.688 10.148 1 93 118 PRO A C 1
ATOM 915 O O . PRO A 1 118 ? 10.352 -19.234 9.422 1 93 118 PRO A O 1
ATOM 918 N N . ILE A 1 119 ? 11.406 -20.984 10.422 1 94.06 119 ILE A N 1
ATOM 919 C CA . ILE A 1 119 ? 10.508 -22 9.883 1 94.06 119 ILE A CA 1
ATOM 920 C C . ILE A 1 119 ? 9.516 -22.438 10.961 1 94.06 119 ILE A C 1
ATOM 922 O O . ILE A 1 119 ? 9.875 -22.531 12.141 1 94.06 119 ILE A O 1
ATOM 926 N N . THR A 1 120 ? 8.25 -22.625 10.562 1 93.31 120 THR A N 1
ATOM 927 C CA . THR A 1 120 ? 7.258 -23.188 11.477 1 93.31 120 THR A CA 1
ATOM 928 C C . THR A 1 120 ? 6.52 -24.359 10.82 1 93.31 120 THR A C 1
ATOM 930 O O . THR A 1 120 ? 6.324 -24.375 9.609 1 93.31 120 THR A O 1
ATOM 933 N N . SER A 1 121 ? 6.141 -25.391 11.625 1 92.88 121 SER A N 1
ATOM 934 C CA . SER A 1 121 ? 5.324 -26.516 11.156 1 92.88 121 SER A CA 1
ATOM 935 C C . SER A 1 121 ? 3.857 -26.312 11.531 1 92.88 121 SER A C 1
ATOM 937 O O . SER A 1 121 ? 3.014 -27.156 11.203 1 92.88 121 SER A O 1
ATOM 939 N N . GLU A 1 122 ? 3.627 -25.219 12.172 1 92.5 122 GLU A N 1
ATOM 940 C CA . GLU A 1 122 ? 2.252 -24.875 12.531 1 92.5 122 GLU A CA 1
ATOM 941 C C . GLU A 1 122 ? 1.638 -23.938 11.508 1 92.5 122 GLU A C 1
ATOM 943 O O . GLU A 1 122 ? 2.17 -22.844 11.258 1 92.5 122 GLU A O 1
ATOM 948 N N . MET A 1 123 ? 0.646 -24.438 10.93 1 95 123 MET A N 1
ATOM 949 C CA . MET A 1 123 ? -0.063 -23.578 9.992 1 95 123 MET A CA 1
ATOM 950 C C . MET A 1 123 ? -0.892 -22.531 10.742 1 95 123 MET A C 1
ATOM 952 O O . MET A 1 123 ? -1.825 -22.875 11.469 1 95 123 MET A O 1
ATOM 956 N N . ARG A 1 124 ? -0.519 -21.328 10.57 1 95.75 124 ARG A N 1
ATOM 957 C CA . ARG A 1 124 ? -1.251 -20.219 11.188 1 95.75 124 ARG A CA 1
ATOM 958 C C . ARG A 1 124 ? -1.477 -19.094 10.195 1 95.75 124 ARG A C 1
ATOM 960 O O . ARG A 1 124 ? -0.534 -18.391 9.82 1 95.75 124 ARG A O 1
ATOM 967 N N . ILE A 1 125 ? -2.674 -18.984 9.773 1 98.25 125 ILE A N 1
ATOM 968 C CA . ILE A 1 125 ? -3.055 -17.781 9.023 1 98.25 125 ILE A CA 1
ATOM 969 C C . ILE A 1 125 ? -3.428 -16.672 9.992 1 98.25 125 ILE A C 1
ATOM 971 O O . ILE A 1 125 ? -4.434 -16.75 10.695 1 98.25 125 ILE A O 1
ATOM 975 N N . VAL A 1 126 ? -2.604 -15.664 10.039 1 97.19 126 VAL A N 1
ATOM 976 C CA . VAL A 1 126 ? -2.832 -14.547 10.945 1 97.19 126 VAL A CA 1
ATOM 977 C C . VAL A 1 126 ? -4.066 -13.766 10.508 1 97.19 126 VAL A C 1
ATOM 979 O O . VAL A 1 126 ? -4.137 -13.289 9.375 1 97.19 126 VAL A O 1
ATOM 982 N N . GLN A 1 127 ? -4.996 -13.633 11.391 1 96.19 127 GLN A N 1
ATOM 983 C CA . GLN A 1 127 ? -6.234 -12.922 11.078 1 96.19 127 GLN A CA 1
ATOM 984 C C . GLN A 1 127 ? -6.09 -11.43 11.344 1 96.19 127 GLN A C 1
ATOM 986 O O . GLN A 1 127 ? -5.254 -11.016 12.148 1 96.19 127 GLN A O 1
ATOM 991 N N . PRO A 1 128 ? -6.926 -10.641 10.617 1 92 128 PRO A N 1
ATOM 992 C CA . PRO A 1 128 ? -6.906 -9.211 10.938 1 92 128 PRO A CA 1
ATOM 993 C C . PRO A 1 128 ? -7.18 -8.938 12.414 1 92 128 PRO A C 1
ATOM 995 O O . PRO A 1 128 ? -8.078 -9.539 13.008 1 92 128 PRO A O 1
ATOM 998 N N . GLY A 1 129 ? -6.418 -8.031 13 1 87.69 129 GLY A N 1
ATOM 999 C CA . GLY A 1 129 ? -6.617 -7.684 14.398 1 87.69 129 GLY A CA 1
ATOM 1000 C C . GLY A 1 129 ? -5.816 -8.555 15.352 1 87.69 129 GLY A C 1
ATOM 1001 O O . GLY A 1 129 ? -5.641 -8.203 16.516 1 87.69 129 GLY A O 1
ATOM 1002 N N . GLU A 1 130 ? -5.324 -9.656 14.805 1 92.06 130 GLU A N 1
ATOM 1003 C CA . GLU A 1 130 ? -4.48 -10.516 15.625 1 92.06 130 GLU A CA 1
ATOM 1004 C C . GLU A 1 130 ? -3.039 -10.016 15.656 1 92.06 130 GLU A C 1
ATOM 1006 O O . GLU A 1 130 ? -2.613 -9.281 14.766 1 92.06 130 GLU A O 1
ATOM 1011 N N . ASP A 1 131 ? -2.385 -10.445 16.719 1 92.56 131 ASP A N 1
ATOM 1012 C CA . ASP A 1 131 ? -0.965 -10.117 16.797 1 92.56 131 ASP A CA 1
ATOM 1013 C C . ASP A 1 131 ? -0.177 -10.812 15.688 1 92.56 131 ASP A C 1
ATOM 1015 O O . ASP A 1 131 ? -0.387 -12 15.422 1 92.56 131 ASP A O 1
ATOM 1019 N N . THR A 1 132 ? 0.626 -10.039 15.062 1 91.19 132 THR A N 1
ATOM 1020 C CA . THR A 1 132 ? 1.518 -10.609 14.062 1 91.19 132 THR A CA 1
ATOM 1021 C C . THR A 1 132 ? 2.664 -11.367 14.727 1 91.19 132 THR A C 1
ATOM 1023 O O . THR A 1 132 ? 2.941 -11.164 15.914 1 91.19 132 THR A O 1
ATOM 1026 N N . PRO A 1 133 ? 3.277 -12.25 13.992 1 90.19 133 PRO A N 1
ATOM 1027 C CA . PRO A 1 133 ? 4.422 -12.961 14.562 1 90.19 133 PRO A CA 1
ATOM 1028 C C . PRO A 1 133 ? 5.535 -12.016 15.008 1 90.19 133 PRO A C 1
ATOM 1030 O O . PRO A 1 133 ? 5.734 -10.961 14.406 1 90.19 133 PRO A O 1
ATOM 1033 N N . SER A 1 134 ? 6.184 -12.438 16.062 1 87.19 134 SER A N 1
ATOM 1034 C CA . SER A 1 134 ? 7.301 -11.641 16.562 1 87.19 134 SER A CA 1
ATOM 1035 C C . SER A 1 134 ? 8.461 -11.625 15.578 1 87.19 134 SER A C 1
ATOM 1037 O O . SER A 1 134 ? 8.82 -12.664 15.023 1 87.19 134 SER A O 1
ATOM 1039 N N . GLY A 1 135 ? 8.922 -10.484 15.383 1 87.19 135 GLY A N 1
ATOM 1040 C CA . GLY A 1 135 ? 10.07 -10.352 14.492 1 87.19 135 GLY A CA 1
ATOM 1041 C C . GLY A 1 135 ? 9.727 -10.586 13.039 1 87.19 135 GLY A C 1
ATOM 1042 O O . GLY A 1 135 ? 8.852 -9.914 12.484 1 87.19 135 GLY A O 1
ATOM 1043 N N . ILE A 1 136 ? 10.359 -11.633 12.484 1 92.06 136 ILE A N 1
ATOM 1044 C CA . ILE A 1 136 ? 10.219 -11.961 11.07 1 92.06 136 ILE A CA 1
ATOM 1045 C C . ILE A 1 136 ? 9.109 -12.984 10.875 1 92.06 136 ILE A C 1
ATOM 1047 O O . ILE A 1 136 ? 9.008 -13.945 11.648 1 92.06 136 ILE A O 1
ATOM 1051 N N . TRP A 1 137 ? 8.219 -12.773 9.93 1 95.31 137 TRP A N 1
ATOM 1052 C CA . TRP A 1 137 ? 7.164 -13.734 9.625 1 95.31 137 TRP A CA 1
ATOM 1053 C C . TRP A 1 137 ? 7.75 -15.109 9.328 1 95.31 137 TRP A C 1
ATOM 1055 O O . TRP A 1 137 ? 8.648 -15.242 8.5 1 95.31 137 TRP A O 1
ATOM 1065 N N . PRO A 1 138 ? 7.281 -16.094 9.969 1 95.75 138 PRO A N 1
ATOM 1066 C CA . PRO A 1 138 ? 7.816 -17.438 9.734 1 95.75 138 PRO A CA 1
ATOM 1067 C C . PRO A 1 138 ? 7.316 -18.047 8.43 1 95.75 138 PRO A C 1
ATOM 1069 O O . PRO A 1 138 ? 6.281 -17.625 7.902 1 95.75 138 PRO A O 1
ATOM 1072 N N . VAL A 1 139 ? 8.016 -19.031 7.969 1 96.44 139 VAL A N 1
ATOM 1073 C CA . VAL A 1 139 ? 7.672 -19.781 6.762 1 96.44 139 VAL A CA 1
ATOM 1074 C C . VAL A 1 139 ? 7.043 -21.109 7.145 1 96.44 139 VAL A C 1
ATOM 1076 O O . VAL A 1 139 ? 7.691 -21.953 7.77 1 96.44 139 VAL A O 1
ATOM 1079 N N . PHE A 1 140 ? 5.781 -21.312 6.84 1 96.88 140 PHE A N 1
ATOM 1080 C CA . PHE A 1 140 ? 5.129 -22.609 7.055 1 96.88 140 PHE A CA 1
ATOM 1081 C C . PHE A 1 140 ? 5.691 -23.656 6.117 1 96.88 140 PHE A C 1
ATOM 1083 O O . PHE A 1 140 ? 5.766 -23.453 4.906 1 96.88 140 PHE A O 1
ATOM 1090 N N . ARG A 1 141 ? 6.129 -24.734 6.68 1 96.31 141 ARG A N 1
ATOM 1091 C CA . ARG A 1 141 ? 6.738 -25.844 5.957 1 96.31 141 ARG A CA 1
ATOM 1092 C C . ARG A 1 141 ? 6.324 -27.188 6.559 1 96.31 141 ARG A C 1
ATOM 1094 O O . ARG A 1 141 ? 6.25 -27.328 7.777 1 96.31 141 ARG A O 1
ATOM 1101 N N . MET A 1 142 ? 6.016 -28.094 5.703 1 96.44 142 MET A N 1
ATOM 1102 C CA . MET A 1 142 ? 5.676 -29.453 6.156 1 96.44 142 MET A CA 1
ATOM 1103 C C . MET A 1 142 ? 6.805 -30.422 5.844 1 96.44 142 MET A C 1
ATOM 1105 O O . MET A 1 142 ? 7.18 -31.234 6.688 1 96.44 142 MET A O 1
ATOM 1109 N N . MET A 1 143 ? 7.344 -30.328 4.641 1 95.19 143 MET A N 1
ATOM 1110 C CA . MET A 1 143 ? 8.375 -31.234 4.16 1 95.19 143 MET A CA 1
ATOM 1111 C C . MET A 1 143 ? 9.656 -30.484 3.816 1 95.19 143 MET A C 1
ATOM 1113 O O . MET A 1 143 ? 9.609 -29.406 3.219 1 95.19 143 MET A O 1
ATOM 1117 N N . ASP A 1 144 ? 10.75 -31.016 4.223 1 92.25 144 ASP A N 1
ATOM 1118 C CA . ASP A 1 144 ? 12.016 -30.328 3.959 1 92.25 144 ASP A CA 1
ATOM 1119 C C . ASP A 1 144 ? 12.664 -30.859 2.682 1 92.25 144 ASP A C 1
ATOM 1121 O O . ASP A 1 144 ? 12.031 -31.578 1.905 1 92.25 144 ASP A O 1
ATOM 1125 N N . GLU A 1 145 ? 13.891 -30.453 2.369 1 92 145 GLU A N 1
ATOM 1126 C CA . GLU A 1 145 ? 14.57 -30.75 1.111 1 92 145 GLU A CA 1
ATOM 1127 C C . GLU A 1 145 ? 14.969 -32.219 1.02 1 92 145 GLU A C 1
ATOM 1129 O O . GLU A 1 145 ? 15.266 -32.719 -0.066 1 92 145 GLU A O 1
ATOM 1134 N N . SER A 1 146 ? 14.945 -32.938 2.125 1 90.62 146 SER A N 1
ATOM 1135 C CA . SER A 1 146 ? 15.312 -34.344 2.131 1 90.62 146 SER A CA 1
ATOM 1136 C C . SER A 1 146 ? 14.117 -35.219 1.771 1 90.62 146 SER A C 1
ATOM 1138 O O . SER A 1 146 ? 14.258 -36.438 1.616 1 90.62 146 SER A O 1
ATOM 1140 N N . GLY A 1 147 ? 12.961 -34.625 1.636 1 93.06 147 GLY A N 1
ATOM 1141 C CA . GLY A 1 147 ? 11.75 -35.375 1.354 1 93.06 147 GLY A CA 1
ATOM 1142 C C . GLY A 1 147 ? 11.086 -35.938 2.602 1 93.06 147 GLY A C 1
ATOM 1143 O O . GLY A 1 147 ? 10.211 -36.781 2.518 1 93.06 147 GLY A O 1
ATOM 1144 N N . ASN A 1 148 ? 11.531 -35.469 3.73 1 91.88 148 ASN A N 1
ATOM 1145 C CA . ASN A 1 148 ? 10.938 -35.875 5.004 1 91.88 148 ASN A CA 1
ATOM 1146 C C . ASN A 1 148 ? 10.062 -34.75 5.59 1 91.88 148 ASN A C 1
ATOM 1148 O O . ASN A 1 148 ? 10.391 -33.562 5.48 1 91.88 148 ASN A O 1
ATOM 1152 N N . PHE A 1 149 ? 8.938 -35.188 6.215 1 93.81 149 PHE A N 1
ATOM 1153 C CA . PHE A 1 149 ? 8.125 -34.219 6.945 1 93.81 149 PHE A CA 1
ATOM 1154 C C . PHE A 1 149 ? 8.82 -33.812 8.234 1 93.81 149 PHE A C 1
ATOM 1156 O O . PHE A 1 149 ? 9.523 -34.625 8.859 1 93.81 149 PHE A O 1
ATOM 1163 N N . ARG A 1 150 ? 8.555 -32.562 8.547 1 90.56 150 ARG A N 1
ATOM 1164 C CA . ARG A 1 150 ? 9.195 -31.984 9.719 1 90.56 150 ARG A CA 1
ATOM 1165 C C . ARG A 1 150 ? 8.578 -32.531 11.008 1 90.56 150 ARG A C 1
ATOM 1167 O O . ARG A 1 150 ? 7.375 -32.812 11.055 1 90.56 150 ARG A O 1
ATOM 1174 N N . GLN A 1 151 ? 9.43 -32.5 12.07 1 83.06 151 GLN A N 1
ATOM 1175 C CA . GLN A 1 151 ? 8.961 -32.812 13.422 1 83.06 151 GLN A CA 1
ATOM 1176 C C . GLN A 1 151 ? 8.641 -31.516 14.18 1 83.06 151 GLN A C 1
ATOM 1178 O O . GLN A 1 151 ? 9.156 -30.453 13.844 1 83.06 151 GLN A O 1
ATOM 1183 N N . PRO A 1 152 ? 7.645 -31.547 15.086 1 71.75 152 PRO A N 1
ATOM 1184 C CA . PRO A 1 152 ? 7.227 -30.312 15.766 1 71.75 152 PRO A CA 1
ATOM 1185 C C . PRO A 1 152 ? 8.391 -29.578 16.422 1 71.75 152 PRO A C 1
ATOM 1187 O O . PRO A 1 152 ? 8.406 -28.344 16.469 1 71.75 152 PRO A O 1
ATOM 1190 N N . ASP A 1 153 ? 9.195 -30.172 17.297 1 60.66 153 ASP A N 1
ATOM 1191 C CA . ASP A 1 153 ? 10.227 -29.5 18.078 1 60.66 153 ASP A CA 1
ATOM 1192 C C . ASP A 1 153 ? 11.469 -29.234 17.234 1 60.66 153 ASP A C 1
ATOM 1194 O O . ASP A 1 153 ? 12.539 -28.938 17.781 1 60.66 153 ASP A O 1
ATOM 1198 N N . ASN A 1 154 ? 11.219 -28.688 15.906 1 56.91 154 ASN A N 1
ATOM 1199 C CA . ASN A 1 154 ? 12.328 -28.344 15.023 1 56.91 154 ASN A CA 1
ATOM 1200 C C . ASN A 1 154 ? 13.531 -29.25 15.242 1 56.91 154 ASN A C 1
ATOM 1202 O O . ASN A 1 154 ? 14.672 -28.859 15 1 56.91 154 ASN A O 1
ATOM 1206 N N . SER A 1 155 ? 13.352 -30.25 16.141 1 49.25 155 SER A N 1
ATOM 1207 C CA . SER A 1 155 ? 14.5 -31.062 16.516 1 49.25 155 SER A CA 1
ATOM 1208 C C . SER A 1 155 ? 14.906 -31.984 15.375 1 49.25 155 SER A C 1
ATOM 1210 O O . SER A 1 155 ? 14.242 -32.031 14.336 1 49.25 155 SER A O 1
ATOM 1212 N N . ARG A 1 156 ? 15.852 -33.062 15.742 1 46.34 156 ARG A N 1
ATOM 1213 C CA . ARG A 1 156 ? 16.562 -34.031 14.93 1 46.34 156 ARG A CA 1
ATOM 1214 C C . ARG A 1 156 ? 15.594 -34.938 14.164 1 46.34 156 ARG A C 1
ATOM 1216 O O . ARG A 1 156 ? 14.453 -35.125 14.594 1 46.34 156 ARG A O 1
ATOM 1223 N N . HIS A 1 157 ? 15.812 -34.906 12.805 1 47.94 157 HIS A N 1
ATOM 1224 C CA . HIS A 1 157 ? 15.102 -35.969 12.094 1 47.94 157 HIS A CA 1
ATOM 1225 C C . HIS A 1 157 ? 15.016 -37.219 12.945 1 47.94 157 HIS A C 1
ATOM 1227 O O . HIS A 1 157 ? 16.031 -37.719 13.445 1 47.94 157 HIS A O 1
ATOM 1233 N N . ILE A 1 158 ? 14.125 -37.312 13.844 1 47 158 ILE A N 1
ATOM 1234 C CA . ILE A 1 158 ? 14.023 -38.625 14.461 1 47 158 ILE A CA 1
ATOM 1235 C C . ILE A 1 158 ? 13.875 -39.688 13.383 1 47 158 ILE A C 1
ATOM 1237 O O . ILE A 1 158 ? 13.07 -39.531 12.461 1 47 158 ILE A O 1
ATOM 1241 N N . ASN A 1 159 ? 14.945 -40.406 13.148 1 48.31 159 ASN A N 1
ATOM 1242 C CA . ASN A 1 159 ? 14.797 -41.594 12.32 1 48.31 159 ASN A CA 1
ATOM 1243 C C . ASN A 1 159 ? 13.492 -42.344 12.617 1 48.31 159 ASN A C 1
ATOM 1245 O O . ASN A 1 159 ? 13.43 -43.156 13.531 1 48.31 159 ASN A O 1
ATOM 1249 N N . VAL A 1 160 ? 12.414 -41.625 12.414 1 53.16 160 VAL A N 1
ATOM 1250 C CA . VAL A 1 160 ? 11.18 -42.375 12.57 1 53.16 160 VAL A CA 1
ATOM 1251 C C . VAL A 1 160 ? 11.133 -43.5 11.539 1 53.16 160 VAL A C 1
ATOM 1253 O O . VAL A 1 160 ? 11.453 -43.312 10.367 1 53.16 160 VAL A O 1
ATOM 1256 N N . SER A 1 161 ? 11.234 -44.719 12 1 57.72 161 SER A N 1
ATOM 1257 C CA . SER A 1 161 ? 11.062 -45.844 11.109 1 57.72 161 SER A CA 1
ATOM 1258 C C . SER A 1 161 ? 9.922 -45.625 10.125 1 57.72 161 SER A C 1
ATOM 1260 O O . SER A 1 161 ? 8.789 -45.344 10.539 1 57.72 161 SER A O 1
ATOM 1262 N N . LYS A 1 162 ? 10.242 -45.406 8.836 1 66.19 162 LYS A N 1
ATOM 1263 C CA . LYS A 1 162 ? 9.227 -45.188 7.801 1 66.19 162 LYS A CA 1
ATOM 1264 C C . LYS A 1 162 ? 8.305 -46.406 7.695 1 66.19 162 LYS A C 1
ATOM 1266 O O . LYS A 1 162 ? 8.766 -47.562 7.684 1 66.19 162 LYS A O 1
ATOM 1271 N N . ILE A 1 163 ? 7.098 -46.188 7.902 1 70.06 163 ILE A N 1
ATOM 1272 C CA . ILE A 1 163 ? 6.078 -47.219 7.672 1 70.06 163 ILE A CA 1
ATOM 1273 C C . ILE A 1 163 ? 5.77 -47.312 6.18 1 70.06 163 ILE A C 1
ATOM 1275 O O . ILE A 1 163 ? 5.18 -46.375 5.602 1 70.06 163 ILE A O 1
ATOM 1279 N N . ILE A 1 164 ? 6.324 -48.25 5.598 1 72.44 164 ILE A N 1
ATOM 1280 C CA . ILE A 1 164 ? 6.102 -48.438 4.168 1 72.44 164 ILE A CA 1
ATOM 1281 C C . ILE A 1 164 ? 4.777 -49.188 3.943 1 72.44 164 ILE A C 1
ATOM 1283 O O . ILE A 1 164 ? 4.566 -50.281 4.469 1 72.44 164 ILE A O 1
ATOM 1287 N N . PRO A 1 165 ? 3.975 -48.469 3.225 1 71.38 165 PRO A N 1
ATOM 1288 C CA . PRO A 1 165 ? 2.715 -49.156 2.941 1 71.38 165 PRO A CA 1
ATOM 1289 C C . PRO A 1 165 ? 2.92 -50.469 2.184 1 71.38 165 PRO A C 1
ATOM 1291 O O . PRO A 1 165 ? 3.803 -50.562 1.328 1 71.38 165 PRO A O 1
ATOM 1294 N N . PRO A 1 166 ? 2.117 -51.344 2.557 1 64.38 166 PRO A N 1
ATOM 1295 C CA . PRO A 1 166 ? 2.279 -52.688 1.935 1 64.38 166 PRO A CA 1
ATOM 1296 C C . PRO A 1 166 ? 1.986 -52.656 0.436 1 64.38 166 PRO A C 1
ATOM 1298 O O . PRO A 1 166 ? 2.662 -53.344 -0.336 1 64.38 166 PRO A O 1
ATOM 1301 N N . ASN A 1 167 ? 0.919 -51.938 0.132 1 72.25 167 ASN A N 1
ATOM 1302 C CA . ASN A 1 167 ? 0.559 -51.906 -1.281 1 72.25 167 ASN A CA 1
ATOM 1303 C C . ASN A 1 167 ? 1.199 -50.719 -1.988 1 72.25 167 ASN A C 1
ATOM 1305 O O . ASN A 1 167 ? 1.072 -49.594 -1.535 1 72.25 167 ASN A O 1
ATOM 1309 N N . HIS A 1 168 ? 1.758 -51.219 -3.057 1 76.94 168 HIS A N 1
ATOM 1310 C CA . HIS A 1 168 ? 2.469 -50.219 -3.828 1 76.94 168 HIS A CA 1
ATOM 1311 C C . HIS A 1 168 ? 1.503 -49.188 -4.422 1 76.94 168 HIS A C 1
ATOM 1313 O O . HIS A 1 168 ? 0.462 -49.562 -4.969 1 76.94 168 HIS A O 1
ATOM 1319 N N . HIS A 1 169 ? 1.725 -48 -4.145 1 82.5 169 HIS A N 1
ATOM 1320 C CA . HIS A 1 169 ? 1.045 -46.844 -4.723 1 82.5 169 HIS A CA 1
ATOM 1321 C C . HIS A 1 169 ? -0.348 -46.656 -4.125 1 82.5 169 HIS A C 1
ATOM 1323 O O . HIS A 1 169 ? -1.212 -46.031 -4.734 1 82.5 169 HIS A O 1
ATOM 1329 N N . ASP A 1 170 ? -0.641 -47.312 -3.066 1 87.56 170 ASP A N 1
ATOM 1330 C CA . ASP A 1 170 ? -1.913 -47.094 -2.389 1 87.56 170 ASP A CA 1
ATOM 1331 C C . ASP A 1 170 ? -1.895 -45.781 -1.61 1 87.56 170 ASP A C 1
ATOM 1333 O O . ASP A 1 170 ? -1.281 -45.688 -0.544 1 87.56 170 ASP A O 1
ATOM 1337 N N . LEU A 1 171 ? -2.617 -44.906 -2.104 1 91.75 171 LEU A N 1
ATOM 1338 C CA . LEU A 1 171 ? -2.592 -43.531 -1.574 1 91.75 171 LEU A CA 1
ATOM 1339 C C . LEU A 1 171 ? -3.168 -43.5 -0.163 1 91.75 171 LEU A C 1
ATOM 1341 O O . LEU A 1 171 ? -2.65 -42.781 0.702 1 91.75 171 LEU A O 1
ATOM 1345 N N . LEU A 1 172 ? -4.18 -44.219 0.097 1 91.25 172 LEU A N 1
ATOM 1346 C CA . LEU A 1 172 ? -4.84 -44.219 1.398 1 91.25 172 LEU A CA 1
ATOM 1347 C C . LEU A 1 172 ? -3.967 -44.906 2.451 1 91.25 172 LEU A C 1
ATOM 1349 O O . LEU A 1 172 ? -3.951 -44.469 3.611 1 91.25 172 LEU A O 1
ATOM 1353 N N . GLN A 1 173 ? -3.305 -45.906 2.023 1 91.19 173 GLN A N 1
ATOM 1354 C CA . GLN A 1 173 ? -2.375 -46.562 2.945 1 91.19 173 GLN A CA 1
ATOM 1355 C C . GLN A 1 173 ? -1.207 -45.625 3.281 1 91.19 173 GLN A C 1
ATOM 1357 O O . GLN A 1 173 ? -0.732 -45.625 4.418 1 91.19 173 GLN A O 1
ATOM 1362 N N . LEU A 1 174 ? -0.779 -44.938 2.266 1 92.75 174 LEU A N 1
ATOM 1363 C CA . LEU A 1 174 ? 0.275 -43.969 2.521 1 92.75 174 LEU A CA 1
ATOM 1364 C C . LEU A 1 174 ? -0.21 -42.906 3.479 1 92.75 174 LEU A C 1
ATOM 1366 O O . LEU A 1 174 ? 0.509 -42.5 4.402 1 92.75 174 LEU A O 1
ATOM 1370 N N . GLN A 1 175 ? -1.383 -42.375 3.24 1 94 175 GLN A N 1
ATOM 1371 C CA . GLN A 1 175 ? -1.986 -41.344 4.109 1 94 175 GLN A CA 1
ATOM 1372 C C . GLN A 1 175 ? -2.029 -41.844 5.559 1 94 175 GLN A C 1
ATOM 1374 O O . GLN A 1 175 ? -1.677 -41.094 6.473 1 94 175 GLN A O 1
ATOM 1379 N N . SER A 1 176 ? -2.447 -43.094 5.711 1 92.81 176 SER A N 1
ATOM 1380 C CA . SER A 1 176 ? -2.541 -43.688 7.043 1 92.81 176 SER A CA 1
ATOM 1381 C C . SER A 1 176 ? -1.166 -43.812 7.691 1 92.81 176 SER A C 1
ATOM 1383 O O . SER A 1 176 ? -1.006 -43.5 8.875 1 92.81 176 SER A O 1
ATOM 1385 N N . ALA A 1 177 ? -0.252 -44.25 6.973 1 91.75 177 ALA A N 1
ATOM 1386 C CA . ALA A 1 177 ? 1.109 -44.406 7.48 1 91.75 177 ALA A CA 1
ATOM 1387 C C . ALA A 1 177 ? 1.678 -43.062 7.93 1 91.75 177 ALA A C 1
ATOM 1389 O O . ALA A 1 177 ? 2.305 -42.969 8.984 1 91.75 177 ALA A O 1
ATOM 1390 N N . LEU A 1 178 ? 1.449 -42.062 7.102 1 93.81 178 LEU A N 1
ATOM 1391 C CA . LEU A 1 178 ? 1.954 -40.75 7.406 1 93.81 178 LEU A CA 1
ATOM 1392 C C . LEU A 1 178 ? 1.28 -40.188 8.656 1 93.81 178 LEU A C 1
ATOM 1394 O O . LEU A 1 178 ? 1.919 -39.469 9.453 1 93.81 178 LEU A O 1
ATOM 1398 N N . THR A 1 179 ? 0.009 -40.438 8.812 1 93.88 179 THR A N 1
ATOM 1399 C CA . THR A 1 179 ? -0.743 -39.969 9.969 1 93.88 179 THR A CA 1
ATOM 1400 C C . THR A 1 179 ? -0.168 -40.531 11.258 1 93.88 179 THR A C 1
ATOM 1402 O O . THR A 1 179 ? -0.153 -39.875 12.289 1 93.88 179 THR A O 1
ATOM 1405 N N . ILE A 1 180 ? 0.306 -41.75 11.164 1 91 180 ILE A N 1
ATOM 1406 C CA . ILE A 1 180 ? 0.889 -42.406 12.32 1 91 180 ILE A CA 1
ATOM 1407 C C . ILE A 1 180 ? 2.293 -41.875 12.578 1 91 180 ILE A C 1
ATOM 1409 O O . ILE A 1 180 ? 2.658 -41.594 13.727 1 91 180 ILE A O 1
ATOM 1413 N N . GLN A 1 181 ? 2.975 -41.688 11.531 1 88.94 181 GLN A N 1
ATOM 1414 C CA . GLN A 1 181 ? 4.371 -41.281 11.625 1 88.94 181 GLN A CA 1
ATOM 1415 C C . GLN A 1 181 ? 4.488 -39.812 12.047 1 88.94 181 GLN A C 1
ATOM 1417 O O . GLN A 1 181 ? 5.441 -39.438 12.734 1 88.94 181 GLN A O 1
ATOM 1422 N N . TYR A 1 182 ? 3.582 -39 11.578 1 91.75 182 TYR A N 1
ATOM 1423 C CA . TYR A 1 182 ? 3.586 -37.562 11.836 1 91.75 182 TYR A CA 1
ATOM 1424 C C . TYR A 1 182 ? 2.234 -37.125 12.367 1 91.75 182 TYR A C 1
ATOM 1426 O O . TYR A 1 182 ? 1.526 -36.344 11.703 1 91.75 182 TYR A O 1
ATOM 1434 N N . PRO A 1 183 ? 1.965 -37.344 13.648 1 91.88 183 PRO A N 1
ATOM 1435 C CA . PRO A 1 183 ? 0.632 -37.062 14.188 1 91.88 183 PRO A CA 1
ATOM 1436 C C . PRO A 1 183 ? 0.307 -35.562 14.227 1 91.88 183 PRO A C 1
ATOM 1438 O O . PRO A 1 183 ? -0.863 -35.188 14.148 1 91.88 183 PRO A O 1
ATOM 1441 N N . HIS A 1 184 ? 1.312 -34.719 14.297 1 91.12 184 HIS A N 1
ATOM 1442 C CA . HIS A 1 184 ? 1.056 -33.312 14.367 1 91.12 184 HIS A CA 1
ATOM 1443 C C . HIS A 1 184 ? 0.578 -32.75 13.023 1 91.12 184 HIS A C 1
ATOM 1445 O O . HIS A 1 184 ? 0.039 -31.656 12.953 1 91.12 184 HIS A O 1
ATOM 1451 N N . PHE A 1 185 ? 0.733 -33.531 11.906 1 94.69 185 PHE A N 1
ATOM 1452 C CA . PHE A 1 185 ? 0.235 -33.156 10.586 1 94.69 185 PHE A CA 1
ATOM 1453 C C . PHE A 1 185 ? -0.998 -33.969 10.219 1 94.69 185 PHE A C 1
ATOM 1455 O O . PHE A 1 185 ? -1.435 -33.938 9.07 1 94.69 185 PHE A O 1
ATOM 1462 N N . LYS A 1 186 ? -1.542 -34.688 11.109 1 95 186 LYS A N 1
ATOM 1463 C CA . LYS A 1 186 ? -2.646 -35.625 10.859 1 95 186 LYS A CA 1
ATOM 1464 C C . LYS A 1 186 ? -3.773 -34.938 10.094 1 95 186 LYS A C 1
ATOM 1466 O O . LYS A 1 186 ? -4.23 -35.438 9.062 1 95 186 LYS A O 1
ATOM 1471 N N . HIS A 1 187 ? -4.156 -33.781 10.562 1 94.94 187 HIS A N 1
ATOM 1472 C CA . HIS A 1 187 ? -5.266 -33.062 9.945 1 94.94 187 HIS A CA 1
ATOM 1473 C C . HIS A 1 187 ? -4.945 -32.719 8.5 1 94.94 187 HIS A C 1
ATOM 1475 O O . HIS A 1 187 ? -5.816 -32.781 7.629 1 94.94 187 HIS A O 1
ATOM 1481 N N . HIS A 1 188 ? -3.703 -32.344 8.25 1 95.38 188 HIS A N 1
ATOM 1482 C CA . HIS A 1 188 ? -3.295 -31.953 6.906 1 95.38 188 HIS A CA 1
ATOM 1483 C C . HIS A 1 188 ? -3.268 -33.156 5.965 1 95.38 188 HIS A C 1
ATOM 1485 O O . HIS A 1 188 ? -3.617 -33.031 4.789 1 95.38 188 HIS A O 1
ATOM 1491 N N . PHE A 1 189 ? -2.898 -34.312 6.453 1 95.94 189 PHE A N 1
ATOM 1492 C CA . PHE A 1 189 ? -2.875 -35.5 5.629 1 95.94 189 PHE A CA 1
ATOM 1493 C C . PHE A 1 189 ? -4.289 -35.969 5.293 1 95.94 189 PHE A C 1
ATOM 1495 O O . PHE A 1 189 ? -4.582 -36.312 4.145 1 95.94 189 PHE A O 1
ATOM 1502 N N . LEU A 1 190 ? -5.145 -35.938 6.238 1 95.44 190 LEU A N 1
ATOM 1503 C CA . LEU A 1 190 ? -6.492 -36.469 6.086 1 95.44 190 LEU A CA 1
ATOM 1504 C C . LEU A 1 190 ? -7.348 -35.562 5.215 1 95.44 190 LEU A C 1
ATOM 1506 O O . LEU A 1 190 ? -8.234 -36.031 4.492 1 95.44 190 LEU A O 1
ATOM 1510 N N . SER A 1 191 ? -7.074 -34.281 5.246 1 93.94 191 SER A N 1
ATOM 1511 C CA . SER A 1 191 ? -7.922 -33.312 4.527 1 93.94 191 SER A CA 1
ATOM 1512 C C . SER A 1 191 ? -7.336 -32.969 3.162 1 93.94 191 SER A C 1
ATOM 1514 O O . SER A 1 191 ? -8.016 -32.375 2.326 1 93.94 191 SER A O 1
ATOM 1516 N N . SER A 1 192 ? -6.145 -33.375 2.924 1 95.06 192 SER A N 1
ATOM 1517 C CA . SER A 1 192 ? -5.449 -32.969 1.708 1 95.06 192 SER A CA 1
ATOM 1518 C C . SER A 1 192 ? -5.957 -33.75 0.493 1 95.06 192 SER A C 1
ATOM 1520 O O . SER A 1 192 ? -5.949 -34.969 0.484 1 95.06 192 SER A O 1
ATOM 1522 N N . GLY A 1 193 ? -6.242 -32.969 -0.544 1 92.94 193 GLY A N 1
ATOM 1523 C CA . GLY A 1 193 ? -6.621 -33.562 -1.805 1 92.94 193 GLY A CA 1
ATOM 1524 C C . GLY A 1 193 ? -5.484 -34.344 -2.463 1 92.94 193 GLY A C 1
ATOM 1525 O O . GLY A 1 193 ? -5.719 -35.219 -3.303 1 92.94 193 GLY A O 1
ATOM 1526 N N . LEU A 1 194 ? -4.301 -34.094 -2.066 1 95.75 194 LEU A N 1
ATOM 1527 C CA . LEU A 1 194 ? -3.131 -34.75 -2.648 1 95.75 194 LEU A CA 1
ATOM 1528 C C . LEU A 1 194 ? -3.039 -36.219 -2.197 1 95.75 194 LEU A C 1
ATOM 1530 O O . LEU A 1 194 ? -2.365 -37.031 -2.836 1 95.75 194 LEU A O 1
ATOM 1534 N N . PHE A 1 195 ? -3.738 -36.5 -1.087 1 94.75 195 PHE A N 1
ATOM 1535 C CA . PHE A 1 195 ? -3.705 -37.875 -0.566 1 94.75 195 PHE A CA 1
ATOM 1536 C C . PHE A 1 195 ? -5.035 -38.594 -0.804 1 94.75 195 PHE A C 1
ATOM 1538 O O . PHE A 1 195 ? -5.355 -39.562 -0.126 1 94.75 195 PHE A O 1
ATOM 1545 N N . GLN A 1 196 ? -5.809 -38.094 -1.713 1 92.25 196 GLN A N 1
ATOM 1546 C CA . GLN A 1 196 ? -7.086 -38.688 -2.09 1 92.25 196 GLN A CA 1
ATOM 1547 C C . GLN A 1 196 ? -7.094 -39.062 -3.566 1 92.25 196 GLN A C 1
ATOM 1549 O O . GLN A 1 196 ? -6.812 -38.25 -4.434 1 92.25 196 GLN A O 1
ATOM 1554 N N . PRO A 1 197 ? -7.422 -40.281 -3.773 1 92 197 PRO A N 1
ATOM 1555 C CA . PRO A 1 197 ? -7.555 -40.656 -5.184 1 92 197 PRO A CA 1
ATOM 1556 C C . PRO A 1 197 ? -8.742 -39.969 -5.859 1 92 197 PRO A C 1
ATOM 1558 O O . PRO A 1 197 ? -9.766 -39.75 -5.219 1 92 197 PRO A O 1
ATOM 1561 N N . SER A 1 198 ? -8.539 -39.719 -7.098 1 90.31 198 SER A N 1
ATOM 1562 C CA . SER A 1 198 ? -9.648 -39.156 -7.852 1 90.31 198 SER A CA 1
ATOM 1563 C C . SER A 1 198 ? -10.742 -40.188 -8.094 1 90.31 198 SER A C 1
ATOM 1565 O O . SER A 1 198 ? -10.492 -41.375 -8.039 1 90.31 198 SER A O 1
ATOM 1567 N N . LYS A 1 199 ? -11.953 -39.656 -8.336 1 86.38 199 LYS A N 1
ATOM 1568 C CA . LYS A 1 199 ? -13.086 -40.531 -8.641 1 86.38 199 LYS A CA 1
ATOM 1569 C C . LYS A 1 199 ? -12.914 -41.188 -10.008 1 86.38 199 LYS A C 1
ATOM 1571 O O . LYS A 1 199 ? -13.203 -42.375 -10.156 1 86.38 199 LYS A O 1
ATOM 1576 N N . ASN A 1 200 ? -12.453 -40.375 -10.914 1 84.69 200 ASN A N 1
ATOM 1577 C CA . ASN A 1 200 ? -12.227 -40.875 -12.273 1 84.69 200 ASN A CA 1
ATOM 1578 C C . ASN A 1 200 ? -10.742 -40.812 -12.641 1 84.69 200 ASN A C 1
ATOM 1580 O O . ASN A 1 200 ? -9.984 -40.031 -12.078 1 84.69 200 ASN A O 1
ATOM 1584 N N . PRO A 1 201 ? -10.375 -41.688 -13.5 1 85.75 201 PRO A N 1
ATOM 1585 C CA . PRO A 1 201 ? -8.984 -41.656 -13.953 1 85.75 201 PRO A CA 1
ATOM 1586 C C . PRO A 1 201 ? -8.602 -40.312 -14.562 1 85.75 201 PRO A C 1
ATOM 1588 O O . PRO A 1 201 ? -9.406 -39.688 -15.258 1 85.75 201 PRO A O 1
ATOM 1591 N N . TYR A 1 202 ? -7.367 -39.938 -14.312 1 85.12 202 TYR A N 1
ATOM 1592 C CA . TYR A 1 202 ? -6.863 -38.719 -14.922 1 85.12 202 TYR A CA 1
ATOM 1593 C C . TYR A 1 202 ? -6.5 -38.938 -16.391 1 85.12 202 TYR A C 1
ATOM 1595 O O . TYR A 1 202 ? -5.762 -39.875 -16.719 1 85.12 202 TYR A O 1
ATOM 1603 N N . PRO A 1 203 ? -7.023 -38.094 -17.25 1 77.19 203 PRO A N 1
ATOM 1604 C CA . PRO A 1 203 ? -6.793 -38.312 -18.688 1 77.19 203 PRO A CA 1
ATOM 1605 C C . PRO A 1 203 ? -5.328 -38.125 -19.078 1 77.19 203 PRO A C 1
ATOM 1607 O O . PRO A 1 203 ? -4.902 -38.625 -20.125 1 77.19 203 PRO A O 1
ATOM 1610 N N . ASP A 1 204 ? -4.559 -37.5 -18.375 1 76.25 204 ASP A N 1
ATOM 1611 C CA . ASP A 1 204 ? -3.189 -37.156 -18.75 1 76.25 204 ASP A CA 1
ATOM 1612 C C . ASP A 1 204 ? -2.195 -38.156 -18.172 1 76.25 204 ASP A C 1
ATOM 1614 O O . ASP A 1 204 ? -0.982 -37.938 -18.266 1 76.25 204 ASP A O 1
ATOM 1618 N N . MET A 1 205 ? -2.736 -39.125 -17.578 1 73 205 MET A N 1
ATOM 1619 C CA . MET A 1 205 ? -1.878 -40.188 -17.062 1 73 205 MET A CA 1
ATOM 1620 C C . MET A 1 205 ? -1.796 -41.344 -18.031 1 73 205 MET A C 1
ATOM 1622 O O . MET A 1 205 ? -2.781 -41.688 -18.688 1 73 205 MET A O 1
ATOM 1626 N N . PRO A 1 206 ? -0.481 -41.719 -18.562 1 63.88 206 PRO A N 1
ATOM 1627 C CA . PRO A 1 206 ? -0.384 -42.844 -19.5 1 63.88 206 PRO A CA 1
ATOM 1628 C C . PRO A 1 206 ? -1.103 -44.094 -19 1 63.88 206 PRO A C 1
ATOM 1630 O O . PRO A 1 206 ? -1.058 -44.406 -17.812 1 63.88 206 PRO A O 1
ATOM 1633 N N . LEU A 1 207 ? -2.127 -44.531 -19.906 1 54.78 207 LEU A N 1
ATOM 1634 C CA . LEU A 1 207 ? -2.717 -45.844 -19.641 1 54.78 207 LEU A CA 1
ATOM 1635 C C . LEU A 1 207 ? -1.836 -46.938 -20.188 1 54.78 207 LEU A C 1
ATOM 1637 O O . LEU A 1 207 ? -1.54 -46.969 -21.391 1 54.78 207 LEU A O 1
ATOM 1641 N N . ASN A 1 208 ? -0.708 -47.094 -19.906 1 49.88 208 ASN A N 1
ATOM 1642 C CA . ASN A 1 208 ? -0.176 -48.281 -20.562 1 49.88 208 ASN A CA 1
ATOM 1643 C C . ASN A 1 208 ? -1.159 -49.438 -20.484 1 49.88 208 ASN A C 1
ATOM 1645 O O . ASN A 1 208 ? -1.908 -49.562 -19.516 1 49.88 208 ASN A O 1
ATOM 1649 N N . LYS A 1 209 ? -1.472 -50 -21.734 1 48.19 209 LYS A N 1
ATOM 1650 C CA . LYS A 1 209 ? -2.377 -51.125 -21.938 1 48.19 209 LYS A CA 1
ATOM 1651 C C . LYS A 1 209 ? -2.434 -52.031 -20.703 1 48.19 209 LYS A C 1
ATOM 1653 O O . LYS A 1 209 ? -3.516 -52.438 -20.281 1 48.19 209 LYS A O 1
ATOM 1658 N N . GLU A 1 210 ? -1.291 -52.531 -20.438 1 46.41 210 GLU A N 1
ATOM 1659 C CA . GLU A 1 210 ? -1.17 -53.469 -19.312 1 46.41 210 GLU A CA 1
ATOM 1660 C C . GLU A 1 210 ? -1.485 -52.781 -17.984 1 46.41 210 GLU A C 1
ATOM 1662 O O . GLU A 1 210 ? -2.045 -53.406 -17.078 1 46.41 210 GLU A O 1
ATOM 1667 N N . GLU A 1 211 ? -1.322 -51.469 -17.969 1 48.28 211 GLU A N 1
ATOM 1668 C CA . GLU A 1 211 ? -1.359 -50.688 -16.75 1 48.28 211 GLU A CA 1
ATOM 1669 C C . GLU A 1 211 ? -2.74 -50.062 -16.531 1 48.28 211 GLU A C 1
ATOM 1671 O O . GLU A 1 211 ? -2.982 -49.406 -15.516 1 48.28 211 GLU A O 1
ATOM 1676 N N . ALA A 1 212 ? -3.492 -50.062 -17.516 1 47.41 212 ALA A N 1
ATOM 1677 C CA . ALA A 1 212 ? -4.902 -49.781 -17.25 1 47.41 212 ALA A CA 1
ATOM 1678 C C . ALA A 1 212 ? -5.422 -50.594 -16.094 1 47.41 212 ALA A C 1
ATOM 1680 O O . ALA A 1 212 ? -6.258 -50.125 -15.312 1 47.41 212 ALA A O 1
ATOM 1681 N N . GLU A 1 213 ? -4.945 -51.781 -16.188 1 44.5 213 GLU A N 1
ATOM 1682 C CA . GLU A 1 213 ? -5.402 -52.656 -15.102 1 44.5 213 GLU A CA 1
ATOM 1683 C C . GLU A 1 213 ? -4.973 -52.125 -13.742 1 44.5 213 GLU A C 1
ATOM 1685 O O . GLU A 1 213 ? -5.625 -52.375 -12.727 1 44.5 213 GLU A O 1
ATOM 1690 N N . ALA A 1 214 ? -3.652 -51.625 -13.578 1 50.31 214 ALA A N 1
ATOM 1691 C CA . ALA A 1 214 ? -3.381 -51.188 -12.203 1 50.31 214 ALA A CA 1
ATOM 1692 C C . ALA A 1 214 ? -3.971 -49.812 -11.93 1 50.31 214 ALA A C 1
ATOM 1694 O O . ALA A 1 214 ? -3.291 -48.812 -12.094 1 50.31 214 ALA A O 1
ATOM 1695 N N . ALA A 1 215 ? -5.277 -49.75 -12.172 1 55.53 215 ALA A N 1
ATOM 1696 C CA . ALA A 1 215 ? -6.328 -48.75 -12.094 1 55.53 215 ALA A CA 1
ATOM 1697 C C . ALA A 1 215 ? -6.074 -47.781 -10.93 1 55.53 215 ALA A C 1
ATOM 1699 O O . ALA A 1 215 ? -6.422 -46.594 -11.008 1 55.53 215 ALA A O 1
ATOM 1700 N N . ASP A 1 216 ? -5.18 -48.188 -10.141 1 69.62 216 ASP A N 1
ATOM 1701 C CA . ASP A 1 216 ? -5.016 -47.375 -8.93 1 69.62 216 ASP A CA 1
ATOM 1702 C C . ASP A 1 216 ? -4.07 -46.188 -9.164 1 69.62 216 ASP A C 1
ATOM 1704 O O . ASP A 1 216 ? -4.305 -45.094 -8.656 1 69.62 216 ASP A O 1
ATOM 1708 N N . ASP A 1 217 ? -3.141 -46.344 -10.234 1 80.62 217 ASP A N 1
ATOM 1709 C CA . ASP A 1 217 ? -2.166 -45.281 -10.438 1 80.62 217 ASP A CA 1
ATOM 1710 C C . ASP A 1 217 ? -2.787 -44.125 -11.203 1 80.62 217 ASP A C 1
ATOM 1712 O O . ASP A 1 217 ? -2.441 -42.969 -10.961 1 80.62 217 ASP A O 1
ATOM 1716 N N . VAL A 1 218 ? -3.775 -44.438 -12.031 1 85.44 218 VAL A N 1
ATOM 1717 C CA . VAL A 1 218 ? -4.355 -43.406 -12.891 1 85.44 218 VAL A CA 1
ATOM 1718 C C . VAL A 1 218 ? -5.309 -42.531 -12.078 1 85.44 218 VAL A C 1
ATOM 1720 O O . VAL A 1 218 ? -5.734 -41.469 -12.547 1 85.44 218 VAL A O 1
ATOM 1723 N N . LYS A 1 219 ? -5.559 -42.969 -10.883 1 89.38 219 LYS A N 1
ATOM 1724 C CA . LYS A 1 219 ? -6.406 -42.188 -9.992 1 89.38 219 LYS A CA 1
ATOM 1725 C C . LYS A 1 219 ? -5.59 -41.562 -8.867 1 89.38 219 LYS A C 1
ATOM 1727 O O . LYS A 1 219 ? -6.133 -40.844 -8.023 1 89.38 219 LYS A O 1
ATOM 1732 N N . ASN A 1 220 ? -4.344 -41.875 -8.852 1 93.38 220 ASN A N 1
ATOM 1733 C CA . ASN A 1 220 ? -3.473 -41.438 -7.762 1 93.38 220 ASN A CA 1
ATOM 1734 C C . ASN A 1 220 ? -3.092 -39.969 -7.902 1 93.38 220 ASN A C 1
ATOM 1736 O O . ASN A 1 220 ? -2.25 -39.594 -8.727 1 93.38 220 ASN A O 1
ATOM 1740 N N . THR A 1 221 ? -3.609 -39.094 -7.055 1 95.12 221 THR A N 1
ATOM 1741 C CA . THR A 1 221 ? -3.451 -37.656 -7.164 1 95.12 221 THR A CA 1
ATOM 1742 C C . THR A 1 221 ? -2.006 -37.25 -6.891 1 95.12 221 THR A C 1
ATOM 1744 O O . THR A 1 221 ? -1.502 -36.281 -7.484 1 95.12 221 THR A O 1
ATOM 1747 N N . LEU A 1 222 ? -1.387 -37.906 -5.996 1 95.06 222 LEU A N 1
ATOM 1748 C CA . LEU A 1 222 ? -0.006 -37.594 -5.641 1 95.06 222 LEU A CA 1
ATOM 1749 C C . LEU A 1 222 ? 0.937 -37.906 -6.797 1 95.06 222 LEU A C 1
ATOM 1751 O O . LEU A 1 222 ? 1.834 -37.125 -7.105 1 95.06 222 LEU A O 1
ATOM 1755 N N . LEU A 1 223 ? 0.826 -39.031 -7.387 1 93.94 223 LEU A N 1
ATOM 1756 C CA . LEU A 1 223 ? 1.626 -39.406 -8.555 1 93.94 223 LEU A CA 1
ATOM 1757 C C . LEU A 1 223 ? 1.354 -38.469 -9.711 1 93.94 223 LEU A C 1
ATOM 1759 O O . LEU A 1 223 ? 2.268 -38.125 -10.469 1 93.94 223 LEU A O 1
ATOM 1763 N N . ARG A 1 224 ? 0.1 -38.062 -9.828 1 95.19 224 ARG A N 1
ATOM 1764 C CA . ARG A 1 224 ? -0.234 -37.094 -10.859 1 95.19 224 ARG A CA 1
ATOM 1765 C C . ARG A 1 224 ? 0.524 -35.781 -10.633 1 95.19 224 ARG A C 1
ATOM 1767 O O . ARG A 1 224 ? 1.05 -35.188 -11.586 1 95.19 224 ARG A O 1
ATOM 1774 N N . ALA A 1 225 ? 0.511 -35.344 -9.406 1 97.19 225 ALA A N 1
ATOM 1775 C CA . ALA A 1 225 ? 1.206 -34.125 -9.086 1 97.19 225 ALA A CA 1
ATOM 1776 C C . ALA A 1 225 ? 2.684 -34.188 -9.461 1 97.19 225 ALA A C 1
ATOM 1778 O O . ALA A 1 225 ? 3.23 -33.281 -10.078 1 97.19 225 ALA A O 1
ATOM 1779 N N . HIS A 1 226 ? 3.336 -35.25 -9.086 1 96.69 226 HIS A N 1
ATOM 1780 C CA . HIS A 1 226 ? 4.742 -35.469 -9.414 1 96.69 226 HIS A CA 1
ATOM 1781 C C . HIS A 1 226 ? 4.965 -35.469 -10.922 1 96.69 226 HIS A C 1
ATOM 1783 O O . HIS A 1 226 ? 5.859 -34.781 -11.414 1 96.69 226 HIS A O 1
ATOM 1789 N N . ARG A 1 227 ? 4.211 -36.188 -11.625 1 95.88 227 ARG A N 1
ATOM 1790 C CA . ARG A 1 227 ? 4.34 -36.281 -13.07 1 95.88 227 ARG A CA 1
ATOM 1791 C C . ARG A 1 227 ? 4.094 -34.938 -13.734 1 95.88 227 ARG A C 1
ATOM 1793 O O . ARG A 1 227 ? 4.805 -34.562 -14.664 1 95.88 227 ARG A O 1
ATOM 1800 N N . GLN A 1 228 ? 3.111 -34.219 -13.266 1 97.38 228 GLN A N 1
ATOM 1801 C CA . GLN A 1 228 ? 2.779 -32.938 -13.859 1 97.38 228 GLN A CA 1
ATOM 1802 C C . GLN A 1 228 ? 3.879 -31.906 -13.594 1 97.38 228 GLN A C 1
ATOM 1804 O O . GLN A 1 228 ? 4.129 -31.016 -14.43 1 97.38 228 GLN A O 1
ATOM 1809 N N . MET A 1 229 ? 4.512 -31.969 -12.453 1 98.12 229 MET A N 1
ATOM 1810 C CA . MET A 1 229 ? 5.664 -31.094 -12.219 1 98.12 229 MET A CA 1
ATOM 1811 C C . MET A 1 229 ? 6.766 -31.375 -13.234 1 98.12 229 MET A C 1
ATOM 1813 O O . MET A 1 229 ? 7.355 -30.438 -13.781 1 98.12 229 MET A O 1
ATOM 1817 N N . ILE A 1 230 ? 7.008 -32.594 -13.508 1 97.69 230 ILE A N 1
ATOM 1818 C CA . ILE A 1 230 ? 8.016 -33 -14.492 1 97.69 230 ILE A CA 1
ATOM 1819 C C . ILE A 1 230 ? 7.578 -32.562 -15.883 1 97.69 230 ILE A C 1
ATOM 1821 O O . ILE A 1 230 ? 8.383 -32.062 -16.656 1 97.69 230 ILE A O 1
ATOM 1825 N N . ARG A 1 231 ? 6.332 -32.812 -16.188 1 97.69 231 ARG A N 1
ATOM 1826 C CA . ARG A 1 231 ? 5.781 -32.406 -17.469 1 97.69 231 ARG A CA 1
ATOM 1827 C C . ARG A 1 231 ? 5.98 -30.922 -17.719 1 97.69 231 ARG A C 1
ATOM 1829 O O . ARG A 1 231 ? 6.395 -30.516 -18.797 1 97.69 231 ARG A O 1
ATOM 1836 N N . LEU A 1 232 ? 5.625 -30.141 -16.719 1 98.06 232 LEU A N 1
ATOM 1837 C CA . LEU A 1 232 ? 5.789 -28.703 -16.828 1 98.06 232 LEU A CA 1
ATOM 1838 C C . LEU A 1 232 ? 7.242 -28.328 -17.109 1 98.06 232 LEU A C 1
ATOM 1840 O O . LEU A 1 232 ? 7.52 -27.484 -17.953 1 98.06 232 LEU A O 1
ATOM 1844 N N . ARG A 1 233 ? 8.18 -28.938 -16.406 1 97.44 233 ARG A N 1
ATOM 1845 C CA . ARG A 1 233 ? 9.602 -28.672 -16.594 1 97.44 233 ARG A CA 1
ATOM 1846 C C . ARG A 1 233 ? 10.047 -29.031 -18 1 97.44 233 ARG A C 1
ATOM 1848 O O . ARG A 1 233 ? 10.82 -28.297 -18.625 1 97.44 233 ARG A O 1
ATOM 1855 N N . LYS A 1 234 ? 9.609 -30.172 -18.469 1 97.88 234 LYS A N 1
ATOM 1856 C CA . LYS A 1 234 ? 9.969 -30.594 -19.812 1 97.88 234 LYS A CA 1
ATOM 1857 C C . LYS A 1 234 ? 9.383 -29.656 -20.875 1 97.88 234 LYS A C 1
ATOM 1859 O O . LYS A 1 234 ? 10.055 -29.328 -21.859 1 97.88 234 LYS A O 1
ATOM 1864 N N . MET A 1 235 ? 8.172 -29.266 -20.656 1 98.06 235 MET A N 1
ATOM 1865 C CA . MET A 1 235 ? 7.559 -28.297 -21.562 1 98.06 235 MET A CA 1
ATOM 1866 C C . MET A 1 235 ? 8.359 -27.016 -21.609 1 98.06 235 MET A C 1
ATOM 1868 O O . MET A 1 235 ? 8.617 -26.469 -22.688 1 98.06 235 MET A O 1
ATOM 1872 N N . ASP A 1 236 ? 8.742 -26.547 -20.438 1 97.19 236 ASP A N 1
ATOM 1873 C CA . ASP A 1 236 ? 9.555 -25.328 -20.344 1 97.19 236 ASP A CA 1
ATOM 1874 C C . ASP A 1 236 ? 10.836 -25.469 -21.156 1 97.19 236 ASP A C 1
ATOM 1876 O O . ASP A 1 236 ? 11.18 -24.578 -21.938 1 97.19 236 ASP A O 1
ATOM 1880 N N . THR A 1 237 ? 11.523 -26.531 -20.969 1 96.81 237 THR A N 1
ATOM 1881 C CA . THR A 1 237 ? 12.812 -26.734 -21.625 1 96.81 237 THR A CA 1
ATOM 1882 C C . THR A 1 237 ? 12.648 -26.766 -23.141 1 96.81 237 THR A C 1
ATOM 1884 O O . THR A 1 237 ? 13.391 -26.094 -23.859 1 96.81 237 THR A O 1
ATOM 1887 N N . ILE A 1 238 ? 11.703 -27.453 -23.578 1 98 238 ILE A N 1
ATOM 1888 C CA . ILE A 1 238 ? 11.523 -27.672 -25.016 1 98 238 ILE A CA 1
ATOM 1889 C C . ILE A 1 238 ? 11.039 -26.391 -25.672 1 98 238 ILE A C 1
ATOM 1891 O O . ILE A 1 238 ? 11.578 -25.969 -26.719 1 98 238 ILE A O 1
ATOM 1895 N N . LEU A 1 239 ? 10.055 -25.766 -25.141 1 97.62 239 LEU A N 1
ATOM 1896 C CA . LEU A 1 239 ? 9.523 -24.562 -25.75 1 97.62 239 LEU A CA 1
ATOM 1897 C C . LEU A 1 239 ? 10.508 -23.406 -25.625 1 97.62 239 LEU A C 1
ATOM 1899 O O . LEU A 1 239 ? 10.586 -22.547 -26.516 1 97.62 239 LEU A O 1
ATOM 1903 N N . HIS A 1 240 ? 11.211 -23.359 -24.516 1 95.88 240 HIS A N 1
ATOM 1904 C CA . HIS A 1 240 ? 12.289 -22.375 -24.391 1 95.88 240 HIS A CA 1
ATOM 1905 C C . HIS A 1 240 ? 13.297 -22.547 -25.531 1 95.88 240 HIS A C 1
ATOM 1907 O O . HIS A 1 240 ? 13.719 -21.562 -26.141 1 95.88 240 HIS A O 1
ATOM 1913 N N . ASN A 1 241 ? 13.727 -23.75 -25.781 1 95.88 241 ASN A N 1
ATOM 1914 C CA . ASN A 1 241 ? 14.664 -24.047 -26.875 1 95.88 241 ASN A CA 1
ATOM 1915 C C . ASN A 1 241 ? 14.062 -23.703 -28.234 1 95.88 241 ASN A C 1
ATOM 1917 O O . ASN A 1 241 ? 14.766 -23.219 -29.125 1 95.88 241 ASN A O 1
ATOM 1921 N N . ALA A 1 242 ? 12.797 -24.031 -28.359 1 96.69 242 ALA A N 1
ATOM 1922 C CA . ALA A 1 242 ? 12.117 -23.672 -29.594 1 96.69 242 ALA A CA 1
ATOM 1923 C C . ALA A 1 242 ? 12.18 -22.172 -29.844 1 96.69 242 ALA A C 1
ATOM 1925 O O . ALA A 1 242 ? 12.344 -21.734 -30.984 1 96.69 242 ALA A O 1
ATOM 1926 N N . GLN A 1 243 ? 11.945 -21.391 -28.828 1 95.69 243 GLN A N 1
ATOM 1927 C CA . GLN A 1 243 ? 12.039 -19.938 -28.938 1 95.69 243 GLN A CA 1
ATOM 1928 C C . GLN A 1 243 ? 13.453 -19.5 -29.328 1 95.69 243 GLN A C 1
ATOM 1930 O O . GLN A 1 243 ? 13.633 -18.625 -30.172 1 95.69 243 GLN A O 1
ATOM 1935 N N . ARG A 1 244 ? 14.492 -20.109 -28.75 1 93.44 244 ARG A N 1
ATOM 1936 C CA . ARG A 1 244 ? 15.891 -19.797 -29.047 1 93.44 244 ARG A CA 1
ATOM 1937 C C . ARG A 1 244 ? 16.234 -20.125 -30.5 1 93.44 244 ARG A C 1
ATOM 1939 O O . ARG A 1 244 ? 17.062 -19.453 -31.109 1 93.44 244 ARG A O 1
ATOM 1946 N N . GLN A 1 245 ? 15.492 -21.016 -31.031 1 95.38 245 GLN A N 1
ATOM 1947 C CA . GLN A 1 245 ? 15.688 -21.422 -32.406 1 95.38 245 GLN A CA 1
ATOM 1948 C C . GLN A 1 245 ? 14.859 -20.562 -33.375 1 95.38 245 GLN A C 1
ATOM 1950 O O . GLN A 1 245 ? 14.922 -20.734 -34.594 1 95.38 245 GLN A O 1
ATOM 1955 N N . GLY A 1 246 ? 14.086 -19.672 -32.812 1 94.75 246 GLY A N 1
ATOM 1956 C CA . GLY A 1 246 ? 13.312 -18.75 -33.594 1 94.75 246 GLY A CA 1
ATOM 1957 C C . GLY A 1 246 ? 11.992 -19.312 -34.094 1 94.75 246 GLY A C 1
ATOM 1958 O O . GLY A 1 246 ? 11.344 -18.75 -34.969 1 94.75 246 GLY A O 1
ATOM 1959 N N . ARG A 1 247 ? 11.586 -20.453 -33.469 1 95.12 247 ARG A N 1
ATOM 1960 C CA . ARG A 1 247 ? 10.359 -21.109 -33.875 1 95.12 247 ARG A CA 1
ATOM 1961 C C . ARG A 1 247 ? 9.133 -20.453 -33.25 1 95.12 247 ARG A C 1
ATOM 1963 O O . ARG A 1 247 ? 8.047 -20.484 -33.844 1 95.12 247 ARG A O 1
ATOM 1970 N N . ILE A 1 248 ? 9.266 -19.969 -32.094 1 95.44 248 ILE A N 1
ATOM 1971 C CA . ILE A 1 248 ? 8.242 -19.141 -31.438 1 95.44 248 ILE A CA 1
ATOM 1972 C C . ILE A 1 248 ? 8.859 -17.828 -30.969 1 95.44 248 ILE A C 1
ATOM 1974 O O . ILE A 1 248 ? 10.078 -17.719 -30.859 1 95.44 248 ILE A O 1
ATOM 1978 N N . SER A 1 249 ? 8.047 -16.797 -30.75 1 93 249 SER A N 1
ATOM 1979 C CA . SER A 1 249 ? 8.547 -15.43 -30.609 1 93 249 SER A CA 1
ATOM 1980 C C . SER A 1 249 ? 8.898 -15.125 -29.156 1 93 249 SER A C 1
ATOM 1982 O O . SER A 1 249 ? 9.703 -14.234 -28.891 1 93 249 SER A O 1
ATOM 1984 N N . PHE A 1 250 ? 8.328 -15.844 -28.234 1 93.31 250 PHE A N 1
ATOM 1985 C CA . PHE A 1 250 ? 8.484 -15.484 -26.828 1 93.31 250 PHE A CA 1
ATOM 1986 C C . PHE A 1 250 ? 8.211 -16.688 -25.922 1 93.31 250 PHE A C 1
ATOM 1988 O O . PHE A 1 250 ? 7.406 -17.547 -26.266 1 93.31 250 PHE A O 1
ATOM 1995 N N . TYR A 1 251 ? 8.953 -16.781 -24.812 1 94.5 251 TYR A N 1
ATOM 1996 C CA . TYR A 1 251 ? 8.656 -17.812 -23.828 1 94.5 251 TYR A CA 1
ATOM 1997 C C . TYR A 1 251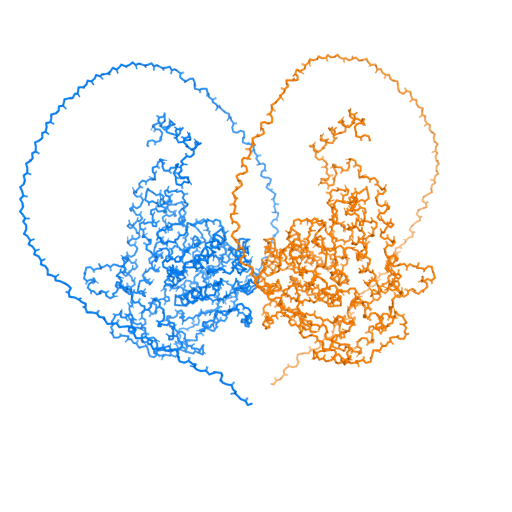 ? 9.219 -17.438 -22.453 1 94.5 251 TYR A C 1
ATOM 1999 O O . TYR A 1 251 ? 10.188 -16.672 -22.375 1 94.5 251 TYR A O 1
ATOM 2007 N N . MET A 1 252 ? 8.57 -17.875 -21.406 1 93.5 252 MET A N 1
ATOM 2008 C CA . MET A 1 252 ? 9.039 -17.75 -20.016 1 93.5 252 MET A CA 1
ATOM 2009 C C . MET A 1 252 ? 8.984 -19.094 -19.297 1 93.5 252 MET A C 1
ATOM 2011 O O . MET A 1 252 ? 7.98 -19.812 -19.391 1 93.5 252 MET A O 1
ATOM 2015 N N . THR A 1 253 ? 10.031 -19.406 -18.594 1 93 253 THR A N 1
ATOM 2016 C CA . THR A 1 253 ? 10.102 -20.688 -17.906 1 93 253 THR A CA 1
ATOM 2017 C C . THR A 1 253 ? 9.555 -20.578 -16.484 1 93 253 THR A C 1
ATOM 2019 O O . THR A 1 253 ? 9.422 -19.469 -15.945 1 93 253 THR A O 1
ATOM 2022 N N . HIS A 1 254 ? 9.227 -21.75 -15.906 1 94.94 254 HIS A N 1
ATOM 2023 C CA . HIS A 1 254 ? 8.734 -21.859 -14.531 1 94.94 254 HIS A CA 1
ATOM 2024 C C . HIS A 1 254 ? 9.703 -22.656 -13.664 1 94.94 254 HIS A C 1
ATOM 2026 O O . HIS A 1 254 ? 9.352 -23.078 -12.562 1 94.94 254 HIS A O 1
ATOM 2032 N N . HIS A 1 255 ? 10.922 -22.781 -14.102 1 93.56 255 HIS A N 1
ATOM 2033 C CA . HIS A 1 255 ? 11.883 -23.656 -13.445 1 93.56 255 HIS A CA 1
ATOM 2034 C C . HIS A 1 255 ? 12.078 -23.266 -11.984 1 93.56 255 HIS A C 1
ATOM 2036 O O . HIS A 1 255 ? 12.414 -22.109 -11.688 1 93.56 255 HIS A O 1
ATOM 2042 N N . GLY A 1 256 ? 11.836 -24.219 -11.125 1 94.25 256 GLY A N 1
ATOM 2043 C CA . GLY A 1 256 ? 12.078 -24.016 -9.703 1 94.25 256 GLY A CA 1
ATOM 2044 C C . GLY A 1 256 ? 10.82 -23.641 -8.938 1 94.25 256 GLY A C 1
ATOM 2045 O O . GLY A 1 256 ? 10.836 -23.547 -7.711 1 94.25 256 GLY A O 1
ATOM 2046 N N . GLU A 1 257 ? 9.719 -23.453 -9.602 1 96.62 257 GLU A N 1
ATOM 2047 C CA . GLU A 1 257 ? 8.508 -22.953 -8.953 1 96.62 257 GLU A CA 1
ATOM 2048 C C . GLU A 1 257 ? 7.344 -23.922 -9.133 1 96.62 257 GLU A C 1
ATOM 2050 O O . GLU A 1 257 ? 6.184 -23.547 -8.93 1 96.62 257 GLU A O 1
ATOM 2055 N N . GLU A 1 258 ? 7.594 -25.172 -9.523 1 98.06 258 GLU A N 1
ATOM 2056 C CA . GLU A 1 258 ? 6.574 -26.141 -9.922 1 98.06 258 GLU A CA 1
ATOM 2057 C C . GLU A 1 258 ? 5.672 -26.516 -8.75 1 98.06 258 GLU A C 1
ATOM 2059 O O . GLU A 1 258 ? 4.48 -26.766 -8.93 1 98.06 258 GLU A O 1
ATOM 2064 N N . ALA A 1 259 ? 6.223 -26.484 -7.543 1 98.38 259 ALA A N 1
ATOM 2065 C CA . ALA A 1 259 ? 5.445 -26.859 -6.363 1 98.38 259 ALA A CA 1
ATOM 2066 C C . ALA A 1 259 ? 4.316 -25.859 -6.117 1 98.38 259 ALA A C 1
ATOM 2068 O O . ALA A 1 259 ? 3.238 -26.234 -5.648 1 98.38 259 ALA A O 1
ATOM 2069 N N . ILE A 1 260 ? 4.539 -24.594 -6.395 1 98.56 260 ILE A N 1
ATOM 2070 C CA . ILE A 1 260 ? 3.504 -23.578 -6.262 1 98.56 260 ILE A CA 1
ATOM 2071 C C . ILE A 1 260 ? 2.33 -23.906 -7.18 1 98.56 260 ILE A C 1
ATOM 2073 O O . ILE A 1 260 ? 1.169 -23.766 -6.793 1 98.56 260 ILE A O 1
ATOM 2077 N N . HIS A 1 261 ? 2.641 -24.375 -8.344 1 98.44 261 HIS A N 1
ATOM 2078 C CA . HIS A 1 261 ? 1.615 -24.672 -9.344 1 98.44 261 HIS A CA 1
ATOM 2079 C C . HIS A 1 261 ? 0.751 -25.844 -8.914 1 98.44 261 HIS A C 1
ATOM 2081 O O . HIS A 1 261 ? -0.451 -25.703 -8.695 1 98.44 261 HIS A O 1
ATOM 2087 N N . MET A 1 262 ? 1.362 -26.984 -8.703 1 98.19 262 MET A N 1
ATOM 2088 C CA . MET A 1 262 ? 0.59 -28.188 -8.414 1 98.19 262 MET A CA 1
ATOM 2089 C C . MET A 1 262 ? -0.009 -28.125 -7.008 1 98.19 262 MET A C 1
ATOM 2091 O O . MET A 1 262 ? -1.123 -28.594 -6.781 1 98.19 262 MET A O 1
ATOM 2095 N N . GLY A 1 263 ? 0.747 -27.531 -6.051 1 98.62 263 GLY A N 1
ATOM 2096 C CA . GLY A 1 263 ? 0.23 -27.375 -4.703 1 98.62 263 GLY A CA 1
ATOM 2097 C C . GLY A 1 263 ? -1.005 -26.5 -4.633 1 98.62 263 GLY A C 1
ATOM 2098 O O . GLY A 1 263 ? -1.997 -26.875 -3.998 1 98.62 263 GLY A O 1
ATOM 2099 N N . SER A 1 264 ? -0.978 -25.375 -5.297 1 98.62 264 SER A N 1
ATOM 2100 C CA . SER A 1 264 ? -2.105 -24.438 -5.246 1 98.62 264 SER A CA 1
ATOM 2101 C C . SER A 1 264 ? -3.281 -24.969 -6.07 1 98.62 264 SER A C 1
ATOM 2103 O O . SER A 1 264 ? -4.422 -24.953 -5.602 1 98.62 264 SER A O 1
ATOM 2105 N N . ALA A 1 265 ? -3.033 -25.453 -7.23 1 97.94 265 ALA A N 1
ATOM 2106 C CA . ALA A 1 265 ? -4.098 -25.922 -8.125 1 97.94 265 ALA A CA 1
ATOM 2107 C C . ALA A 1 265 ? -4.863 -27.078 -7.512 1 97.94 265 ALA A C 1
ATOM 2109 O O . ALA A 1 265 ? -6.086 -27.172 -7.645 1 97.94 265 ALA A O 1
ATOM 2110 N N . SER A 1 266 ? -4.172 -27.984 -6.875 1 97.56 266 SER A N 1
ATOM 2111 C CA . SER A 1 266 ? -4.789 -29.188 -6.316 1 97.56 266 SER A CA 1
ATOM 2112 C C . SER A 1 266 ? -5.684 -28.844 -5.129 1 97.56 266 SER A C 1
ATOM 2114 O O . SER A 1 266 ? -6.492 -29.672 -4.695 1 97.56 266 SER A O 1
ATOM 2116 N N . ALA A 1 267 ? -5.531 -27.656 -4.621 1 98.19 267 ALA A N 1
ATOM 2117 C CA . ALA A 1 267 ? -6.316 -27.234 -3.461 1 98.19 267 ALA A CA 1
ATOM 2118 C C . ALA A 1 267 ? -7.535 -26.422 -3.883 1 98.19 267 ALA A C 1
ATOM 2120 O O . ALA A 1 267 ? -8.406 -26.125 -3.059 1 98.19 267 ALA A O 1
ATOM 2121 N N . LEU A 1 268 ? -7.652 -26.078 -5.113 1 98 268 LEU A N 1
ATOM 2122 C CA . LEU A 1 268 ? -8.727 -25.219 -5.609 1 98 268 LEU A CA 1
ATOM 2123 C C . LEU A 1 268 ? -9.859 -26.062 -6.195 1 98 268 LEU A C 1
ATOM 2125 O O . LEU A 1 268 ? -9.641 -27.188 -6.621 1 98 268 LEU A O 1
ATOM 2129 N N . SER A 1 269 ? -11 -25.469 -6.227 1 96.12 269 SER A N 1
ATOM 2130 C CA . SER A 1 269 ? -12.141 -26.031 -6.938 1 96.12 269 SER A CA 1
ATOM 2131 C C . SER A 1 269 ? -12.148 -25.609 -8.398 1 96.12 269 SER A C 1
ATOM 2133 O O . SER A 1 269 ? -11.641 -24.531 -8.742 1 96.12 269 SER A O 1
ATOM 2135 N N . PRO A 1 270 ? -12.75 -26.453 -9.234 1 95 270 PRO A N 1
ATOM 2136 C CA . PRO A 1 270 ? -12.844 -26.078 -10.648 1 95 270 PRO A CA 1
ATOM 2137 C C . PRO A 1 270 ? -13.641 -24.797 -10.867 1 95 270 PRO A C 1
ATOM 2139 O O . PRO A 1 270 ? -13.484 -24.141 -11.898 1 95 270 PRO A O 1
ATOM 2142 N N . GLN A 1 271 ? -14.484 -24.406 -9.891 1 95.94 271 GLN A N 1
ATOM 2143 C CA . GLN A 1 271 ? -15.32 -23.219 -10.023 1 95.94 271 GLN A CA 1
ATOM 2144 C C . GLN A 1 271 ? -14.547 -21.969 -9.648 1 95.94 271 GLN A C 1
ATOM 2146 O O . GLN A 1 271 ? -14.984 -20.844 -9.953 1 95.94 271 GLN A O 1
ATOM 2151 N N . ASP A 1 272 ? -13.492 -22.172 -8.906 1 98.5 272 ASP A N 1
ATOM 2152 C CA . ASP A 1 272 ? -12.672 -21 -8.578 1 98.5 272 ASP A CA 1
ATOM 2153 C C . ASP A 1 272 ? -12.055 -20.391 -9.828 1 98.5 272 ASP A C 1
ATOM 2155 O O . ASP A 1 272 ? -11.625 -21.125 -10.734 1 98.5 272 ASP A O 1
ATOM 2159 N N . VAL A 1 273 ? -12.023 -19.062 -9.906 1 98.75 273 VAL A N 1
ATOM 2160 C CA . VAL A 1 273 ? -11.492 -18.422 -11.094 1 98.75 273 VAL A CA 1
ATOM 2161 C C . VAL A 1 273 ? -10.055 -17.969 -10.836 1 98.75 273 VAL A C 1
ATOM 2163 O O . VAL A 1 273 ? -9.766 -17.344 -9.82 1 98.75 273 VAL A O 1
ATOM 2166 N N . ILE A 1 274 ? -9.211 -18.328 -11.797 1 98.81 274 ILE A N 1
ATOM 2167 C CA . ILE A 1 274 ? -7.781 -18.078 -11.656 1 98.81 274 ILE A CA 1
ATOM 2168 C C . ILE A 1 274 ? -7.387 -16.859 -12.484 1 98.81 274 ILE A C 1
ATOM 2170 O O . ILE A 1 274 ? -7.645 -16.812 -13.688 1 98.81 274 ILE A O 1
ATOM 2174 N N . PHE A 1 275 ? -6.844 -15.867 -11.836 1 98.75 275 PHE A N 1
ATOM 2175 C CA . PHE A 1 275 ? -6.172 -14.734 -12.469 1 98.75 275 PHE A CA 1
ATOM 2176 C C . PHE A 1 275 ? -4.656 -14.867 -12.344 1 98.75 275 PHE A C 1
ATOM 2178 O O . PHE A 1 275 ? -4.066 -14.398 -11.367 1 98.75 275 PHE A O 1
ATOM 2185 N N . ALA A 1 276 ? -4.078 -15.453 -13.328 1 98 276 ALA A N 1
ATOM 2186 C CA . ALA A 1 276 ? -2.654 -15.773 -13.297 1 98 276 ALA A CA 1
ATOM 2187 C C . ALA A 1 276 ? -1.826 -14.641 -13.898 1 98 276 ALA A C 1
ATOM 2189 O O . ALA A 1 276 ? -2.365 -13.75 -14.562 1 98 276 ALA A O 1
ATOM 2190 N N . GLN A 1 277 ? -0.576 -14.672 -13.508 1 95.75 277 GLN A N 1
ATOM 2191 C CA . GLN A 1 277 ? 0.427 -13.953 -14.289 1 95.75 277 GLN A CA 1
ATOM 2192 C C . GLN A 1 277 ? 1.046 -14.859 -15.352 1 95.75 277 GLN A C 1
ATOM 2194 O O . GLN A 1 277 ? 0.549 -15.961 -15.602 1 95.75 277 GLN A O 1
ATOM 2199 N N . TYR A 1 278 ? 2.09 -14.484 -16.047 1 93.31 278 TYR A N 1
ATOM 2200 C CA . TYR A 1 278 ? 2.66 -15.227 -17.172 1 93.31 278 TYR A CA 1
ATOM 2201 C C . TYR A 1 278 ? 3.547 -16.359 -16.672 1 93.31 278 TYR A C 1
ATOM 2203 O O . TYR A 1 278 ? 4.234 -17.016 -17.453 1 93.31 278 TYR A O 1
ATOM 2211 N N . ARG A 1 279 ? 3.516 -16.672 -15.383 1 94.69 279 ARG A N 1
ATOM 2212 C CA . ARG A 1 279 ? 4.375 -17.719 -14.852 1 94.69 279 ARG A CA 1
ATOM 2213 C C . ARG A 1 279 ? 3.559 -18.797 -14.141 1 94.69 279 ARG A C 1
ATOM 2215 O O . ARG A 1 279 ? 4.074 -19.5 -13.273 1 94.69 279 ARG A O 1
ATOM 2222 N N . GLU A 1 280 ? 2.326 -18.938 -14.438 1 97.25 280 GLU A N 1
ATOM 2223 C CA . GLU A 1 280 ? 1.5 -19.891 -13.711 1 97.25 280 GLU A CA 1
ATOM 2224 C C . GLU A 1 280 ? 0.846 -20.891 -14.664 1 97.25 280 GLU A C 1
ATOM 2226 O O . GLU A 1 280 ? -0.284 -21.328 -14.43 1 97.25 280 GLU A O 1
ATOM 2231 N N . ALA A 1 281 ? 1.53 -21.312 -15.695 1 97.88 281 ALA A N 1
ATOM 2232 C CA . ALA A 1 281 ? 0.964 -22.234 -16.688 1 97.88 281 ALA A CA 1
ATOM 2233 C C . ALA A 1 281 ? 0.609 -23.578 -16.047 1 97.88 281 ALA A C 1
ATOM 2235 O O . ALA A 1 281 ? -0.314 -24.25 -16.5 1 97.88 281 ALA A O 1
ATOM 2236 N N . GLY A 1 282 ? 1.336 -23.984 -15.008 1 98.25 282 GLY A N 1
ATOM 2237 C CA . GLY A 1 282 ? 1.104 -25.266 -14.367 1 98.25 282 GLY A CA 1
ATOM 2238 C C . GLY A 1 282 ? -0.282 -25.391 -13.758 1 98.25 282 GLY A C 1
ATOM 2239 O O . GLY A 1 282 ? -0.822 -26.5 -13.641 1 98.25 282 GLY A O 1
ATOM 2240 N N . LEU A 1 283 ? -0.859 -24.281 -13.328 1 98.38 283 LEU A N 1
ATOM 2241 C CA . LEU A 1 283 ? -2.225 -24.297 -12.812 1 98.38 283 LEU A CA 1
ATOM 2242 C C . LEU A 1 283 ? -3.207 -24.719 -13.898 1 98.38 283 LEU A C 1
ATOM 2244 O O . LEU A 1 283 ? -4.102 -25.531 -13.648 1 98.38 283 LEU A O 1
ATOM 2248 N N . LEU A 1 284 ? -2.963 -24.125 -14.992 1 97.94 284 LEU A N 1
ATOM 2249 C CA . LEU A 1 284 ? -3.801 -24.438 -16.156 1 97.94 284 LEU A CA 1
ATOM 2250 C C . LEU A 1 284 ? -3.613 -25.875 -16.594 1 97.94 284 LEU A C 1
ATOM 2252 O O . LEU A 1 284 ? -4.578 -26.547 -16.953 1 97.94 284 LEU A O 1
ATOM 2256 N N . MET A 1 285 ? -2.385 -26.359 -16.594 1 97.94 285 MET A N 1
ATOM 2257 C CA . MET A 1 285 ? -2.068 -27.766 -16.891 1 97.94 285 MET A CA 1
ATOM 2258 C C . MET A 1 285 ? -2.816 -28.703 -15.953 1 97.94 285 MET A C 1
ATOM 2260 O O . MET A 1 285 ? -3.428 -29.672 -16.406 1 97.94 285 MET A O 1
ATOM 2264 N N . TRP A 1 286 ? -2.824 -28.406 -14.703 1 97.69 286 TRP A N 1
ATOM 2265 C CA . TRP A 1 286 ? -3.498 -29.219 -13.695 1 97.69 286 TRP A CA 1
ATOM 2266 C C . TRP A 1 286 ? -4.992 -29.312 -13.984 1 97.69 286 TRP A C 1
ATOM 2268 O O . TRP A 1 286 ? -5.609 -30.359 -13.766 1 97.69 286 TRP A O 1
ATOM 2278 N N . ARG A 1 287 ? -5.547 -28.25 -14.531 1 96.94 287 ARG A N 1
ATOM 2279 C CA . ARG A 1 287 ? -6.988 -28.172 -14.742 1 96.94 287 ARG A CA 1
ATOM 2280 C C . ARG A 1 287 ? -7.387 -28.875 -16.047 1 96.94 287 ARG A C 1
ATOM 2282 O O . ARG A 1 287 ? -8.57 -28.984 -16.344 1 96.94 287 ARG A O 1
ATOM 2289 N N . GLY A 1 288 ? -6.359 -29.234 -16.859 1 96.12 288 GLY A N 1
ATOM 2290 C CA . GLY A 1 288 ? -6.723 -30.078 -17.984 1 96.12 288 GLY A CA 1
ATOM 2291 C C . GLY A 1 288 ? -6.344 -29.469 -19.328 1 96.12 288 GLY A C 1
ATOM 2292 O O . GLY A 1 288 ? -6.605 -30.062 -20.375 1 96.12 288 GLY A O 1
ATOM 2293 N N . PHE A 1 289 ? -5.75 -28.281 -19.328 1 97.44 289 PHE A N 1
ATOM 2294 C CA . PHE A 1 289 ? -5.23 -27.734 -20.562 1 97.44 289 PHE A CA 1
ATOM 2295 C C . PHE A 1 289 ? -4.137 -28.641 -21.141 1 97.44 289 PHE A C 1
ATOM 2297 O O . PHE A 1 289 ? -3.139 -28.906 -20.469 1 97.44 289 PHE A O 1
ATOM 2304 N N . THR A 1 290 ? -4.301 -29.125 -22.328 1 96.62 290 THR A N 1
ATOM 2305 C CA . THR A 1 290 ? -3.445 -30.172 -22.875 1 96.62 290 THR A CA 1
ATOM 2306 C C . THR A 1 290 ? -2.152 -29.578 -23.422 1 96.62 290 THR A C 1
ATOM 2308 O O . THR A 1 290 ? -2.068 -28.375 -23.672 1 96.62 290 THR A O 1
ATOM 2311 N N . LEU A 1 291 ? -1.172 -30.438 -23.594 1 97.75 291 LEU A N 1
ATOM 2312 C CA . LEU A 1 291 ? 0.084 -30.031 -24.203 1 97.75 291 LEU A CA 1
ATOM 2313 C C . LEU A 1 291 ? -0.154 -29.484 -25.609 1 97.75 291 LEU A C 1
ATOM 2315 O O . LEU A 1 291 ? 0.505 -28.531 -26.031 1 97.75 291 LEU A O 1
ATOM 2319 N N . GLU A 1 292 ? -1.088 -30.062 -26.359 1 97.56 292 GLU A N 1
ATOM 2320 C CA . GLU A 1 292 ? -1.447 -29.562 -27.688 1 97.56 292 GLU A CA 1
ATOM 2321 C C . GLU A 1 292 ? -1.972 -28.141 -27.625 1 97.56 292 GLU A C 1
ATOM 2323 O O . GLU A 1 292 ? -1.591 -27.297 -28.438 1 97.56 292 GLU A O 1
ATOM 2328 N N . GLN A 1 293 ? -2.795 -27.922 -26.672 1 98 293 GLN A N 1
ATOM 2329 C CA . GLN A 1 293 ? -3.369 -26.594 -26.516 1 98 293 GLN A CA 1
ATOM 2330 C C . GLN A 1 293 ? -2.297 -25.562 -26.156 1 98 293 GLN A C 1
ATOM 2332 O O . GLN A 1 293 ? -2.293 -24.453 -26.688 1 98 293 GLN A O 1
ATOM 2337 N N . PHE A 1 294 ? -1.376 -25.922 -25.219 1 98.5 294 PHE A N 1
ATOM 2338 C CA . PHE A 1 294 ? -0.263 -25.047 -24.891 1 98.5 294 PHE A CA 1
ATOM 2339 C C . PHE A 1 294 ? 0.549 -24.703 -26.141 1 98.5 294 PHE A C 1
ATOM 2341 O O . PHE A 1 294 ? 0.842 -23.531 -26.391 1 98.5 294 PHE A O 1
ATOM 2348 N N . CYS A 1 295 ? 0.886 -25.719 -26.906 1 98.56 295 CYS A N 1
ATOM 2349 C CA . CYS A 1 295 ? 1.724 -25.531 -28.078 1 98.56 295 CYS A CA 1
ATOM 2350 C C . CYS A 1 295 ? 0.987 -24.75 -29.156 1 98.56 295 CYS A C 1
ATOM 2352 O O . CYS A 1 295 ? 1.578 -23.891 -29.828 1 98.56 295 CYS A O 1
ATOM 2354 N N . ASN A 1 296 ? -0.313 -25.109 -29.344 1 98.44 296 ASN A N 1
ATOM 2355 C CA . ASN A 1 296 ? -1.102 -24.344 -30.297 1 98.44 296 ASN A CA 1
ATOM 2356 C C . ASN A 1 296 ? -1.054 -22.844 -30 1 98.44 296 ASN A C 1
ATOM 2358 O O . ASN A 1 296 ? -0.926 -22.031 -30.906 1 98.44 296 ASN A O 1
ATOM 2362 N N . GLN A 1 297 ? -1.217 -22.453 -28.797 1 98.38 297 GLN A N 1
ATOM 2363 C CA . GLN A 1 297 ? -1.171 -21.047 -28.391 1 98.38 297 GLN A CA 1
ATOM 2364 C C . GLN A 1 297 ? 0.206 -20.438 -28.656 1 98.38 297 GLN A C 1
ATOM 2366 O O . GLN A 1 297 ? 0.315 -19.328 -29.172 1 98.38 297 GLN A O 1
ATOM 2371 N N . CYS A 1 298 ? 1.29 -21.141 -28.312 1 98.12 298 CYS A N 1
ATOM 2372 C CA . CYS A 1 298 ? 2.646 -20.641 -28.484 1 98.12 298 CYS A CA 1
ATOM 2373 C C . CYS A 1 298 ? 2.969 -20.438 -29.953 1 98.12 298 CYS A C 1
ATOM 2375 O O . CYS A 1 298 ? 3.699 -19.516 -30.312 1 98.12 298 CYS A O 1
ATOM 2377 N N . PHE A 1 299 ? 2.402 -21.297 -30.781 1 97.81 299 PHE A N 1
ATOM 2378 C CA . PHE A 1 299 ? 2.662 -21.219 -32.219 1 97.81 299 PHE A CA 1
ATOM 2379 C C . PHE A 1 299 ? 1.619 -20.344 -32.906 1 97.81 299 PHE A C 1
ATOM 2381 O O . PHE A 1 299 ? 1.653 -20.172 -34.125 1 97.81 299 PHE A O 1
ATOM 2388 N N . SER A 1 300 ? 0.653 -19.828 -32.188 1 96.62 300 SER A N 1
ATOM 2389 C CA . SER A 1 300 ? -0.375 -18.938 -32.719 1 96.62 300 SER A CA 1
ATOM 2390 C C . SER A 1 300 ? -1.054 -19.516 -33.938 1 96.62 300 SER A C 1
ATOM 2392 O O . SER A 1 300 ? -1.189 -18.844 -34.969 1 96.62 300 SER A O 1
ATOM 2394 N N . ASN A 1 301 ? -1.416 -20.75 -33.906 1 96.88 301 ASN A N 1
ATOM 2395 C CA . ASN A 1 301 ? -2.014 -21.406 -35.062 1 96.88 301 ASN A CA 1
ATOM 2396 C C . ASN A 1 301 ? -3.537 -21.391 -35 1 96.88 301 ASN A C 1
ATOM 2398 O O . ASN A 1 301 ? -4.113 -20.703 -34.156 1 96.88 301 ASN A O 1
ATOM 2402 N N . ASP A 1 302 ? -4.246 -22.062 -35.938 1 96.38 302 ASP A N 1
ATOM 2403 C CA . ASP A 1 302 ? -5.695 -21.953 -36.094 1 96.38 302 ASP A CA 1
ATOM 2404 C C . ASP A 1 302 ? -6.426 -22.688 -34.969 1 96.38 302 ASP A C 1
ATOM 2406 O O . ASP A 1 302 ? -7.633 -22.516 -34.781 1 96.38 302 ASP A O 1
ATOM 2410 N N . HIS A 1 303 ? -5.703 -23.438 -34.094 1 97.25 303 HIS A N 1
ATOM 2411 C CA . HIS A 1 303 ? -6.316 -24.109 -32.969 1 97.25 303 HIS A CA 1
ATOM 2412 C C . HIS A 1 303 ? -6.09 -23.344 -31.672 1 97.25 303 HIS A C 1
ATOM 2414 O O . HIS A 1 303 ? -6.594 -23.719 -30.609 1 97.25 303 HIS A O 1
ATOM 2420 N N . ASP A 1 304 ? -5.344 -22.281 -31.781 1 97.19 304 ASP A N 1
ATOM 2421 C CA . ASP A 1 304 ? -5.188 -21.391 -30.625 1 97.19 304 ASP A CA 1
ATOM 2422 C C . ASP A 1 304 ? -6.527 -20.766 -30.234 1 97.19 304 ASP A C 1
ATOM 2424 O O . ASP A 1 304 ? -7.188 -20.125 -31.031 1 97.19 304 ASP A O 1
ATOM 2428 N N . LEU A 1 305 ? -6.879 -20.906 -28.969 1 95.5 305 LEU A N 1
ATOM 2429 C CA . LEU A 1 305 ? -8.148 -20.391 -28.484 1 95.5 305 LEU A CA 1
ATOM 2430 C C . LEU A 1 305 ? -8.227 -18.875 -28.688 1 95.5 305 LEU A C 1
ATOM 2432 O O . LEU A 1 305 ? -9.32 -18.328 -28.875 1 95.5 305 LEU A O 1
ATOM 2436 N N . GLY A 1 306 ? -7.121 -18.188 -28.641 1 93.81 306 GLY A N 1
ATOM 2437 C CA . GLY A 1 306 ? -7.047 -16.766 -28.844 1 93.81 306 GLY A CA 1
ATOM 2438 C C . GLY A 1 306 ? -6.863 -16.375 -30.312 1 93.81 306 GLY A C 1
ATOM 2439 O O . GLY A 1 306 ? -6.781 -15.195 -30.641 1 93.81 306 GLY A O 1
ATOM 2440 N N . LYS A 1 307 ? -6.75 -17.359 -31.172 1 94.56 307 LYS A N 1
ATOM 2441 C CA . LYS A 1 307 ? -6.664 -17.172 -32.625 1 94.56 307 LYS A CA 1
ATOM 2442 C C . LYS A 1 307 ? -5.445 -16.328 -33 1 94.56 307 LYS A C 1
ATOM 2444 O O . LYS A 1 307 ? -5.527 -15.461 -33.875 1 94.56 307 LYS A O 1
ATOM 2449 N N . GLY A 1 308 ? -4.453 -16.453 -32.25 1 93 308 GLY A N 1
ATOM 2450 C CA . GLY A 1 308 ? -3.178 -15.828 -32.562 1 93 308 GLY A CA 1
ATOM 2451 C C . GLY A 1 308 ? -3.107 -14.367 -32.156 1 93 308 GLY A C 1
ATOM 2452 O O . GLY A 1 308 ? -2.203 -13.641 -32.594 1 93 308 GLY A O 1
ATOM 2453 N N . ARG A 1 309 ? -4.02 -13.953 -31.359 1 92.12 309 ARG A N 1
ATOM 2454 C CA . ARG A 1 309 ? -4.113 -12.531 -31.047 1 92.12 309 ARG A CA 1
ATOM 2455 C C . ARG A 1 309 ? -3.283 -12.188 -29.812 1 92.12 309 ARG A C 1
ATOM 2457 O O . ARG A 1 309 ? -3.023 -11.016 -29.547 1 92.12 309 ARG A O 1
ATOM 2464 N N . GLN A 1 310 ? -2.869 -13.148 -29.016 1 92.62 310 GLN A N 1
ATOM 2465 C CA . GLN A 1 310 ? -2.076 -12.961 -27.797 1 92.62 310 GLN A CA 1
ATOM 2466 C C . GLN A 1 310 ? -0.644 -13.445 -28 1 92.62 310 GLN A C 1
ATOM 2468 O O . GLN A 1 310 ? -0.396 -14.359 -28.797 1 92.62 310 GLN A O 1
ATOM 2473 N N . MET A 1 311 ? 0.26 -12.812 -27.312 1 93.62 311 MET A N 1
ATOM 2474 C CA . MET A 1 311 ? 1.642 -13.281 -27.328 1 93.62 311 MET A CA 1
ATOM 2475 C C . MET A 1 311 ? 1.741 -14.695 -26.766 1 93.62 311 MET A C 1
ATOM 2477 O O . MET A 1 311 ? 0.93 -15.086 -25.922 1 93.62 311 MET A O 1
ATOM 2481 N N . PRO A 1 312 ? 2.762 -15.461 -27.234 1 95.25 312 PRO A N 1
ATOM 2482 C CA . PRO A 1 312 ? 2.961 -16.781 -26.641 1 95.25 312 PRO A CA 1
ATOM 2483 C C . PRO A 1 312 ? 2.979 -16.734 -25.109 1 95.25 312 PRO A C 1
ATOM 2485 O O . PRO A 1 312 ? 3.494 -15.781 -24.516 1 95.25 312 PRO A O 1
ATOM 2488 N N . ILE A 1 313 ? 2.406 -17.75 -24.453 1 96 313 ILE A N 1
ATOM 2489 C CA . ILE A 1 313 ? 2.371 -18.047 -23.031 1 96 313 ILE A CA 1
ATOM 2490 C C . ILE A 1 313 ? 1.264 -17.234 -22.359 1 96 313 ILE A C 1
ATOM 2492 O O . ILE A 1 313 ? 1.072 -17.312 -21.141 1 96 313 ILE A O 1
ATOM 2496 N N . HIS A 1 314 ? 0.648 -16.312 -23.047 1 97 314 HIS A N 1
ATOM 2497 C CA . HIS A 1 314 ? -0.503 -15.594 -22.516 1 97 314 HIS A CA 1
ATOM 2498 C C . HIS A 1 314 ? -1.784 -16.406 -22.688 1 97 314 HIS A C 1
ATOM 2500 O O . HIS A 1 314 ? -2.707 -15.977 -23.375 1 97 314 HIS A O 1
ATOM 2506 N N . TYR A 1 315 ? -1.874 -17.453 -22.016 1 97.62 315 TYR A N 1
ATOM 2507 C CA . TYR A 1 315 ? -2.934 -18.453 -22.109 1 97.62 315 TYR A CA 1
ATOM 2508 C C . TYR A 1 315 ? -4.238 -17.922 -21.531 1 97.62 315 TYR A C 1
ATOM 2510 O O . TYR A 1 315 ? -4.234 -16.969 -20.75 1 97.62 315 TYR A O 1
ATOM 2518 N N . GLY A 1 316 ? -5.34 -18.453 -21.875 1 96.94 316 GLY A N 1
ATOM 2519 C CA . GLY A 1 316 ? -6.68 -18.281 -21.328 1 96.94 316 GLY A CA 1
ATOM 2520 C C . GLY A 1 316 ? -7.613 -19.422 -21.703 1 96.94 316 GLY A C 1
ATOM 2521 O O . GLY A 1 316 ? -7.469 -20.031 -22.766 1 96.94 316 GLY A O 1
ATOM 2522 N N . CYS A 1 317 ? -8.469 -19.734 -20.828 1 98.06 317 CYS A N 1
ATOM 2523 C CA . CYS A 1 317 ? -9.43 -20.797 -21.109 1 98.06 317 CYS A CA 1
ATOM 2524 C C . CYS A 1 317 ? -10.68 -20.625 -20.25 1 98.06 317 CYS A C 1
ATOM 2526 O O . CYS A 1 317 ? -10.68 -20.953 -19.062 1 98.06 317 CYS A O 1
ATOM 2528 N N . ARG A 1 318 ? -11.758 -20.219 -20.859 1 96.56 318 ARG A N 1
ATOM 2529 C CA . ARG A 1 318 ? -13.023 -20 -20.172 1 96.56 318 ARG A CA 1
ATOM 2530 C C . ARG A 1 318 ? -13.539 -21.281 -19.531 1 96.56 318 ARG A C 1
ATOM 2532 O O . ARG A 1 318 ? -14 -21.281 -18.391 1 96.56 318 ARG A O 1
ATOM 2539 N N . ALA A 1 319 ? -13.391 -22.391 -20.219 1 97.44 319 ALA A N 1
ATOM 2540 C CA . ALA A 1 319 ? -13.914 -23.688 -19.781 1 97.44 319 ALA A CA 1
ATOM 2541 C C . ALA A 1 319 ? -13.227 -24.141 -18.484 1 97.44 319 ALA A C 1
ATOM 2543 O O . ALA A 1 319 ? -13.805 -24.891 -17.703 1 97.44 319 ALA A O 1
ATOM 2544 N N . LEU A 1 320 ? -12.031 -23.641 -18.25 1 98.06 320 LEU A N 1
ATOM 2545 C CA . LEU A 1 320 ? -11.258 -24.062 -17.094 1 98.06 320 LEU A CA 1
ATOM 2546 C C . LEU A 1 320 ? -11.141 -22.938 -16.062 1 98.06 320 LEU A C 1
ATOM 2548 O O . LEU A 1 320 ? -10.289 -23 -15.172 1 98.06 320 LEU A O 1
ATOM 2552 N N . ASN A 1 321 ? -11.93 -21.844 -16.234 1 98.19 321 ASN A N 1
ATOM 2553 C CA . ASN A 1 321 ? -11.969 -20.703 -15.336 1 98.19 321 ASN A CA 1
ATOM 2554 C C . ASN A 1 321 ? -10.578 -20.109 -15.102 1 98.19 321 ASN A C 1
ATOM 2556 O O . ASN A 1 321 ? -10.188 -19.875 -13.961 1 98.19 321 ASN A O 1
ATOM 2560 N N . TYR A 1 322 ? -9.906 -19.984 -16.172 1 98.5 322 TYR A N 1
ATOM 2561 C CA . TYR A 1 322 ? -8.578 -19.375 -16.234 1 98.5 322 TYR A CA 1
ATOM 2562 C C . TYR A 1 322 ? -8.594 -18.141 -17.125 1 98.5 322 TYR A C 1
ATOM 2564 O O . TYR A 1 322 ? -8.703 -18.266 -18.344 1 98.5 322 TYR A O 1
ATOM 2572 N N . GLN A 1 323 ? -8.477 -16.984 -16.5 1 98 323 GLN A N 1
ATOM 2573 C CA . GLN A 1 323 ? -8.562 -15.727 -17.25 1 98 323 GLN A CA 1
ATOM 2574 C C . GLN A 1 323 ? -7.305 -15.508 -18.094 1 98 323 GLN A C 1
ATOM 2576 O O . GLN A 1 323 ? -6.207 -15.898 -17.688 1 98 323 GLN A O 1
ATOM 2581 N N . THR A 1 324 ? -7.496 -14.875 -19.219 1 97.12 324 THR A N 1
ATOM 2582 C CA . THR A 1 324 ? -6.379 -14.633 -20.125 1 97.12 324 THR A CA 1
ATOM 2583 C C . THR A 1 324 ? -5.324 -13.75 -19.469 1 97.12 324 THR A C 1
ATOM 2585 O O . THR A 1 324 ? -5.652 -12.742 -18.844 1 97.12 324 THR A O 1
ATOM 2588 N N . VAL A 1 325 ? -4.113 -14.125 -19.641 1 97 325 VAL A N 1
ATOM 2589 C CA . VAL A 1 325 ? -2.979 -13.453 -19.016 1 97 325 VAL A CA 1
ATOM 2590 C C . VAL A 1 325 ? -2.725 -12.117 -19.703 1 97 325 VAL A C 1
ATOM 2592 O O . VAL A 1 325 ? -2.812 -12.008 -20.922 1 97 325 VAL A O 1
ATOM 2595 N N . SER A 1 326 ? -2.504 -11.117 -18.875 1 94.31 326 SER A N 1
ATOM 2596 C CA . SER A 1 326 ? -2.045 -9.805 -19.344 1 94.31 326 SER A CA 1
ATOM 2597 C C . SER A 1 326 ? -0.573 -9.586 -19 1 94.31 326 SER A C 1
ATOM 2599 O O . SER A 1 326 ? -0.129 -9.906 -17.891 1 94.31 326 SER A O 1
ATOM 2601 N N . SER A 1 327 ? 0.164 -9 -19.906 1 90.31 327 SER A N 1
ATOM 2602 C CA . SER A 1 327 ? 1.61 -8.883 -19.75 1 90.31 327 SER A CA 1
ATOM 2603 C C . SER A 1 327 ? 1.968 -7.812 -18.719 1 90.31 327 SER A C 1
ATOM 2605 O O . SER A 1 327 ? 2.896 -7.996 -17.922 1 90.31 327 SER A O 1
ATOM 2607 N N . PRO A 1 328 ? 1.311 -6.66 -18.859 1 90.12 328 PRO A N 1
ATOM 2608 C CA . PRO A 1 328 ? 1.706 -5.617 -17.906 1 90.12 328 PRO A CA 1
ATOM 2609 C C . PRO A 1 328 ? 1.482 -6.027 -16.453 1 90.12 328 PRO A C 1
ATOM 2611 O O . PRO A 1 328 ? 0.477 -6.668 -16.141 1 90.12 328 PRO A O 1
ATOM 2614 N N . LEU A 1 329 ? 2.373 -5.613 -15.625 1 90.69 329 LEU A N 1
ATOM 2615 C CA . LEU A 1 329 ? 2.373 -6.055 -14.234 1 90.69 329 LEU A CA 1
ATOM 2616 C C . LEU A 1 329 ? 1.15 -5.523 -13.492 1 90.69 329 LEU A C 1
ATOM 2618 O O . LEU A 1 329 ? 0.791 -4.352 -13.641 1 90.69 329 LEU A O 1
ATOM 2622 N N . GLY A 1 330 ? 0.528 -6.367 -12.742 1 94.88 330 GLY A N 1
ATOM 2623 C CA . GLY A 1 330 ? -0.474 -5.992 -11.758 1 94.88 330 GLY A CA 1
ATOM 2624 C C . GLY A 1 330 ? -1.865 -5.848 -12.352 1 94.88 330 GLY A C 1
ATOM 2625 O O . GLY A 1 330 ? -2.844 -5.707 -11.617 1 94.88 330 GLY A O 1
ATOM 2626 N N . THR A 1 331 ? -2.039 -5.895 -13.695 1 94.94 331 THR A N 1
ATOM 2627 C CA . THR A 1 331 ? -3.312 -5.676 -14.367 1 94.94 331 THR A CA 1
ATOM 2628 C C . THR A 1 331 ? -4.383 -6.621 -13.828 1 94.94 331 THR A C 1
ATOM 2630 O O . THR A 1 331 ? -5.508 -6.199 -13.547 1 94.94 331 THR A O 1
ATOM 2633 N N . GLN A 1 332 ? -4.039 -7.82 -13.656 1 97.62 332 GLN A N 1
ATOM 2634 C CA . GLN A 1 332 ? -5.023 -8.836 -13.312 1 97.62 332 GLN A CA 1
ATOM 2635 C C . GLN A 1 332 ? -5.434 -8.727 -11.844 1 97.62 332 GLN A C 1
ATOM 2637 O O . GLN A 1 332 ? -6.441 -9.305 -11.43 1 97.62 332 GLN A O 1
ATOM 2642 N N . ILE A 1 333 ? -4.68 -8.016 -11.008 1 98.44 333 ILE A N 1
ATOM 2643 C CA . ILE A 1 333 ? -4.926 -8.008 -9.57 1 98.44 333 ILE A CA 1
ATOM 2644 C C . ILE A 1 333 ? -6.246 -7.305 -9.281 1 98.44 333 ILE A C 1
ATOM 2646 O O . ILE A 1 333 ? -7.086 -7.824 -8.539 1 98.44 333 ILE A O 1
ATOM 2650 N N . THR A 1 334 ? -6.477 -6.113 -9.875 1 97.88 334 THR A N 1
ATOM 2651 C CA . THR A 1 334 ? -7.73 -5.398 -9.664 1 97.88 334 THR A CA 1
ATOM 2652 C C . THR A 1 334 ? -8.891 -6.148 -10.305 1 97.88 334 THR A C 1
ATOM 2654 O O . THR A 1 334 ? -10.008 -6.141 -9.773 1 97.88 334 THR A O 1
ATOM 2657 N N . GLN A 1 335 ? -8.688 -6.793 -11.461 1 98.38 335 GLN A N 1
ATOM 2658 C CA . GLN A 1 335 ? -9.727 -7.574 -12.125 1 98.38 335 GLN A CA 1
ATOM 2659 C C . GLN A 1 335 ? -10.211 -8.711 -11.234 1 98.38 335 GLN A C 1
ATOM 2661 O O . GLN A 1 335 ? -11.406 -9 -11.172 1 98.38 335 GLN A O 1
ATOM 2666 N N . ALA A 1 336 ? -9.273 -9.32 -10.609 1 98.81 336 ALA A N 1
ATOM 2667 C CA . ALA A 1 336 ? -9.602 -10.422 -9.711 1 98.81 336 ALA A CA 1
ATOM 2668 C C . ALA A 1 336 ? -10.539 -9.961 -8.594 1 98.81 336 ALA A C 1
ATOM 2670 O O . ALA A 1 336 ? -11.438 -10.695 -8.18 1 98.81 336 ALA A O 1
ATOM 2671 N N . VAL A 1 337 ? -10.32 -8.773 -8.07 1 98.69 337 VAL A N 1
ATOM 2672 C CA . VAL A 1 337 ? -11.18 -8.219 -7.023 1 98.69 337 VAL A CA 1
ATOM 2673 C C . VAL A 1 337 ? -12.602 -8.062 -7.547 1 98.69 337 VAL A C 1
ATOM 2675 O O . VAL A 1 337 ? -13.57 -8.359 -6.844 1 98.69 337 VAL A O 1
ATOM 2678 N N . GLY A 1 338 ? -12.711 -7.523 -8.789 1 98.38 338 GLY A N 1
ATOM 2679 C CA . GLY A 1 338 ? -14.031 -7.418 -9.398 1 98.38 338 GLY A CA 1
ATOM 2680 C C . GLY A 1 338 ? -14.766 -8.75 -9.469 1 98.38 338 GLY A C 1
ATOM 2681 O O . GLY A 1 338 ? -15.953 -8.82 -9.164 1 98.38 338 GLY A O 1
ATOM 2682 N N . ALA A 1 339 ? -14.062 -9.758 -9.875 1 98.44 339 ALA A N 1
ATOM 2683 C CA . ALA A 1 339 ? -14.656 -11.086 -9.953 1 98.44 339 ALA A CA 1
ATOM 2684 C C . ALA A 1 339 ? -15.07 -11.586 -8.57 1 98.44 339 ALA A C 1
ATOM 2686 O O . ALA A 1 339 ? -16.156 -12.141 -8.406 1 98.44 339 ALA A O 1
ATOM 2687 N N . ALA A 1 340 ? -14.211 -11.422 -7.602 1 98.62 340 ALA A N 1
ATOM 2688 C CA . ALA A 1 340 ? -14.516 -11.844 -6.234 1 98.62 340 ALA A CA 1
ATOM 2689 C C . ALA A 1 340 ? -15.758 -11.141 -5.703 1 98.62 340 ALA A C 1
ATOM 2691 O O . ALA A 1 340 ? -16.562 -11.734 -4.984 1 98.62 340 ALA A O 1
ATOM 2692 N N . TYR A 1 341 ? -15.852 -9.852 -6.004 1 97.94 341 TYR A N 1
ATOM 2693 C CA . TYR A 1 341 ? -17.031 -9.094 -5.59 1 97.94 341 TYR A CA 1
ATOM 2694 C C . TYR A 1 341 ? -18.297 -9.695 -6.188 1 97.94 341 TYR A C 1
ATOM 2696 O O . TYR A 1 341 ? -19.328 -9.773 -5.516 1 97.94 341 TYR A O 1
ATOM 2704 N N . LYS A 1 342 ? -18.219 -10.094 -7.453 1 96.94 342 LYS A N 1
ATOM 2705 C CA . LYS A 1 342 ? -19.359 -10.781 -8.078 1 96.94 342 LYS A CA 1
ATOM 2706 C C . LYS A 1 342 ? -19.703 -12.055 -7.316 1 96.94 342 LYS A C 1
ATOM 2708 O O . LYS A 1 342 ? -20.891 -12.344 -7.09 1 96.94 342 LYS A O 1
ATOM 2713 N N . PHE A 1 343 ? -18.75 -12.859 -6.938 1 97 343 PHE A N 1
ATOM 2714 C CA . PHE A 1 343 ? -18.984 -14.102 -6.203 1 97 343 PHE A CA 1
ATOM 2715 C C . PHE A 1 343 ? -19.672 -13.812 -4.871 1 97 343 PHE A C 1
ATOM 2717 O O . PHE A 1 343 ? -20.547 -14.562 -4.441 1 97 343 PHE A O 1
ATOM 2724 N N . LYS A 1 344 ? -19.203 -12.742 -4.211 1 96.06 344 LYS A N 1
ATOM 2725 C CA . LYS A 1 344 ? -19.844 -12.32 -2.975 1 96.06 344 LYS A CA 1
ATOM 2726 C C . LYS A 1 344 ? -21.328 -12.047 -3.201 1 96.06 344 LYS A C 1
ATOM 2728 O O . LYS A 1 344 ? -22.188 -12.531 -2.451 1 96.06 344 LYS A O 1
ATOM 2733 N N . LEU A 1 345 ? -21.594 -11.289 -4.234 1 95.12 345 LEU A N 1
ATOM 2734 C CA . LEU A 1 345 ? -22.984 -10.945 -4.555 1 95.12 345 LEU A CA 1
ATOM 2735 C C . LEU A 1 345 ? -23.781 -12.188 -4.918 1 95.12 345 LEU A C 1
ATOM 2737 O O . LEU A 1 345 ? -24.953 -12.312 -4.539 1 95.12 345 LEU A O 1
ATOM 2741 N N . ASP A 1 346 ? -23.188 -13.07 -5.625 1 93.94 346 ASP A N 1
ATOM 2742 C CA . ASP A 1 346 ? -23.844 -14.32 -5.992 1 93.94 346 ASP A CA 1
ATOM 2743 C C . ASP A 1 346 ? -24.203 -15.133 -4.75 1 93.94 346 ASP A C 1
ATOM 2745 O O . ASP A 1 346 ? -25.297 -15.695 -4.668 1 93.94 346 ASP A O 1
ATOM 2749 N N . ALA A 1 347 ? -23.312 -15.219 -3.859 1 90.94 347 ALA A N 1
ATOM 2750 C CA . ALA A 1 347 ? -23.531 -15.984 -2.633 1 90.94 347 ALA A CA 1
ATOM 2751 C C . ALA A 1 347 ? -24.656 -15.375 -1.803 1 90.94 347 ALA A C 1
ATOM 2753 O O . ALA A 1 347 ? -25.406 -16.094 -1.138 1 90.94 347 ALA A O 1
ATOM 2754 N N . MET A 1 348 ? -24.781 -14.086 -1.833 1 90.06 348 MET A N 1
ATOM 2755 C CA . MET A 1 348 ? -25.812 -13.383 -1.096 1 90.06 348 MET A CA 1
ATOM 2756 C C . MET A 1 348 ? -27.188 -13.617 -1.732 1 90.06 348 MET A C 1
ATOM 2758 O O . MET A 1 348 ? -28.188 -13.75 -1.03 1 90.06 348 MET A O 1
ATOM 2762 N N . ASN A 1 349 ? -27.188 -13.727 -3.01 1 91.06 349 ASN A N 1
ATOM 2763 C CA . ASN A 1 349 ? -28.438 -13.781 -3.756 1 91.06 349 ASN A CA 1
ATOM 2764 C C . ASN A 1 349 ? -28.906 -15.219 -3.963 1 91.06 349 ASN A C 1
ATOM 2766 O O . ASN A 1 349 ? -30.109 -15.469 -4.117 1 91.06 349 ASN A O 1
ATOM 2770 N N . ASN A 1 350 ? -27.984 -16.078 -4.176 1 88.38 350 ASN A N 1
ATOM 2771 C CA . ASN A 1 350 ? -28.312 -17.484 -4.434 1 88.38 350 ASN A CA 1
ATOM 2772 C C . ASN A 1 350 ? -27.484 -18.422 -3.566 1 88.38 350 ASN A C 1
ATOM 2774 O O . ASN A 1 350 ? -26.422 -18.875 -3.98 1 88.38 350 ASN A O 1
ATOM 2778 N N . LYS A 1 351 ? -28.031 -18.906 -2.594 1 80.69 351 LYS A N 1
ATOM 2779 C CA . LYS A 1 351 ? -27.328 -19.734 -1.621 1 80.69 351 LYS A CA 1
ATOM 2780 C C . LYS A 1 351 ? -27.109 -21.141 -2.154 1 80.69 351 LYS A C 1
ATOM 2782 O O . LYS A 1 351 ? -26.266 -21.891 -1.64 1 80.69 351 LYS A O 1
ATOM 2787 N N . GLU A 1 352 ? -27.734 -21.516 -3.25 1 82.69 352 GLU A N 1
ATOM 2788 C CA . GLU A 1 352 ? -27.625 -22.844 -3.82 1 82.69 352 GLU A CA 1
ATOM 2789 C C . GLU A 1 352 ? -26.453 -22.938 -4.801 1 82.69 352 GLU A C 1
ATOM 2791 O O . GLU A 1 352 ? -26.016 -24.031 -5.152 1 82.69 352 GLU A O 1
ATOM 2796 N N . LYS A 1 353 ? -26.047 -21.828 -5.133 1 84.38 353 LYS A N 1
ATOM 2797 C CA . LYS A 1 353 ? -24.922 -21.828 -6.055 1 84.38 353 LYS A CA 1
ATOM 2798 C C . LYS A 1 353 ? -23.625 -22.219 -5.34 1 84.38 353 LYS A C 1
ATOM 2800 O O . LYS A 1 353 ? -23.391 -21.797 -4.207 1 84.38 353 LYS A O 1
ATOM 2805 N N . GLU A 1 354 ? -22.891 -23.047 -6.078 1 87.88 354 GLU A N 1
ATOM 2806 C CA . GLU A 1 354 ? -21.609 -23.453 -5.508 1 87.88 354 GLU A CA 1
ATOM 2807 C C . GLU A 1 354 ? -20.719 -22.234 -5.246 1 87.88 354 GLU A C 1
ATOM 2809 O O . GLU A 1 354 ? -20.578 -21.359 -6.102 1 87.88 354 GLU A O 1
A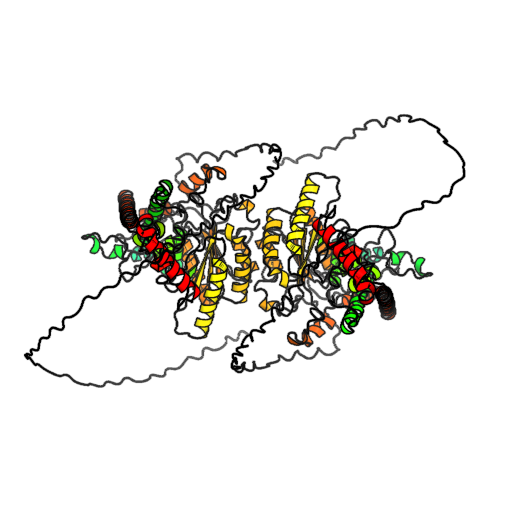TOM 2814 N N . ALA A 1 355 ? -20.219 -22.234 -4.062 1 91.56 355 ALA A N 1
ATOM 2815 C CA . ALA A 1 355 ? -19.359 -21.125 -3.666 1 91.56 355 ALA A CA 1
ATOM 2816 C C . ALA A 1 355 ? -18.031 -21.156 -4.414 1 91.56 355 ALA A C 1
ATOM 2818 O O . ALA A 1 355 ? -17.5 -22.234 -4.688 1 91.56 355 ALA A O 1
ATOM 2819 N N . ALA A 1 356 ? -17.578 -19.984 -4.836 1 96.94 356 ALA A N 1
ATOM 2820 C CA . ALA A 1 356 ? -16.312 -19.875 -5.551 1 96.94 356 ALA A CA 1
ATOM 2821 C C . ALA A 1 356 ? -15.508 -18.656 -5.066 1 96.94 356 ALA A C 1
ATOM 2823 O O . ALA A 1 356 ? -16.062 -17.734 -4.473 1 96.94 356 ALA A O 1
ATOM 2824 N N . ILE A 1 357 ? -14.242 -18.75 -5.242 1 98.5 357 ILE A N 1
ATOM 2825 C CA . ILE A 1 357 ? -13.375 -17.609 -4.957 1 98.5 357 ILE A CA 1
ATOM 2826 C C . ILE A 1 357 ? -12.594 -17.234 -6.211 1 98.5 357 ILE A C 1
ATOM 2828 O O . ILE A 1 357 ? -12.555 -18 -7.18 1 98.5 357 ILE A O 1
ATOM 2832 N N . SER A 1 358 ? -12.07 -16.016 -6.172 1 98.62 358 SER A N 1
ATOM 2833 C CA . SER A 1 358 ? -11.008 -15.656 -7.105 1 98.62 358 SER A CA 1
ATOM 2834 C C . SER A 1 358 ? -9.633 -15.812 -6.469 1 98.62 358 SER A C 1
ATOM 2836 O O . SER A 1 358 ? -9.461 -15.555 -5.277 1 98.62 358 SER A O 1
ATOM 2838 N N . ILE A 1 359 ? -8.727 -16.328 -7.195 1 98.94 359 ILE A N 1
ATOM 2839 C CA . ILE A 1 359 ? -7.336 -16.359 -6.754 1 98.94 359 ILE A CA 1
ATOM 2840 C C . ILE A 1 359 ? -6.457 -15.648 -7.785 1 98.94 359 ILE A C 1
ATOM 2842 O O . ILE A 1 359 ? -6.551 -15.922 -8.984 1 98.94 359 ILE A O 1
ATOM 2846 N N . VAL A 1 360 ? -5.703 -14.688 -7.34 1 98.88 360 VAL A N 1
ATOM 2847 C CA . VAL A 1 360 ? -4.816 -13.945 -8.227 1 98.88 360 VAL A CA 1
ATOM 2848 C C . VAL A 1 360 ? -3.361 -14.242 -7.875 1 98.88 360 VAL A C 1
ATOM 2850 O O . VAL A 1 360 ? -2.992 -14.266 -6.699 1 98.88 360 VAL A O 1
ATOM 2853 N N . TYR A 1 361 ? -2.623 -14.57 -8.883 1 98.75 361 TYR A N 1
ATOM 2854 C CA . TYR A 1 361 ? -1.194 -14.828 -8.742 1 98.75 361 TYR A CA 1
ATOM 2855 C C . TYR A 1 361 ? -0.375 -13.641 -9.242 1 98.75 361 TYR A C 1
ATOM 2857 O O . TYR A 1 361 ? -0.685 -13.055 -10.281 1 98.75 361 TYR A O 1
ATOM 2865 N N . PHE A 1 362 ? 0.64 -13.258 -8.492 1 98.06 362 PHE A N 1
ATOM 2866 C CA . PHE A 1 362 ? 1.537 -12.172 -8.875 1 98.06 362 PHE A CA 1
ATOM 2867 C C . PHE A 1 362 ? 2.902 -12.344 -8.211 1 98.06 362 PHE A C 1
ATOM 2869 O O . PHE A 1 362 ? 3.045 -13.109 -7.258 1 98.06 362 PHE A O 1
ATOM 2876 N N . GLY A 1 363 ? 3.918 -11.734 -8.797 1 96.88 363 GLY A N 1
ATOM 2877 C CA . GLY A 1 363 ? 5.246 -11.727 -8.203 1 96.88 363 GLY A CA 1
ATOM 2878 C C . GLY A 1 363 ? 5.438 -10.602 -7.195 1 96.88 363 GLY A C 1
ATOM 2879 O O . GLY A 1 363 ? 4.648 -9.656 -7.148 1 96.88 363 GLY A O 1
ATOM 2880 N N . GLU A 1 364 ? 6.512 -10.758 -6.383 1 96.19 364 GLU A N 1
ATOM 2881 C CA . GLU A 1 364 ? 6.84 -9.703 -5.43 1 96.19 364 GLU A CA 1
ATOM 2882 C C . GLU A 1 364 ? 7.105 -8.375 -6.141 1 96.19 364 GLU A C 1
ATOM 2884 O O . GLU A 1 364 ? 6.824 -7.309 -5.594 1 96.19 364 GLU A O 1
ATOM 2889 N N . GLY A 1 365 ? 7.637 -8.438 -7.352 1 95.25 365 GLY A N 1
ATOM 2890 C CA . GLY A 1 365 ? 7.809 -7.215 -8.117 1 95.25 365 GLY A CA 1
ATOM 2891 C C . GLY A 1 365 ? 6.5 -6.508 -8.422 1 95.25 365 GLY A C 1
ATOM 2892 O O . GLY A 1 365 ? 6.426 -5.281 -8.367 1 95.25 365 GLY A O 1
ATOM 2893 N N . ALA A 1 366 ? 5.516 -7.258 -8.734 1 95.88 366 ALA A N 1
ATOM 2894 C CA . ALA A 1 366 ? 4.199 -6.711 -9.062 1 95.88 366 ALA A CA 1
ATOM 2895 C C . ALA A 1 366 ? 3.553 -6.078 -7.832 1 95.88 366 ALA A C 1
ATOM 2897 O O . ALA A 1 366 ? 2.654 -5.242 -7.961 1 95.88 366 ALA A O 1
ATOM 2898 N N . ALA A 1 367 ? 3.99 -6.449 -6.652 1 95.56 367 ALA A N 1
ATOM 2899 C CA . ALA A 1 367 ? 3.439 -5.898 -5.418 1 95.56 367 ALA A CA 1
ATOM 2900 C C . ALA A 1 367 ? 3.846 -4.438 -5.238 1 95.56 367 ALA A C 1
ATOM 2902 O O . ALA A 1 367 ? 3.289 -3.73 -4.398 1 95.56 367 ALA A O 1
ATOM 2903 N N . SER A 1 368 ? 4.766 -3.947 -6.012 1 93.12 368 SER A N 1
ATOM 2904 C CA . SER A 1 368 ? 5.191 -2.553 -5.973 1 93.12 368 SER A CA 1
ATOM 2905 C C . SER A 1 368 ? 4.293 -1.679 -6.848 1 93.12 368 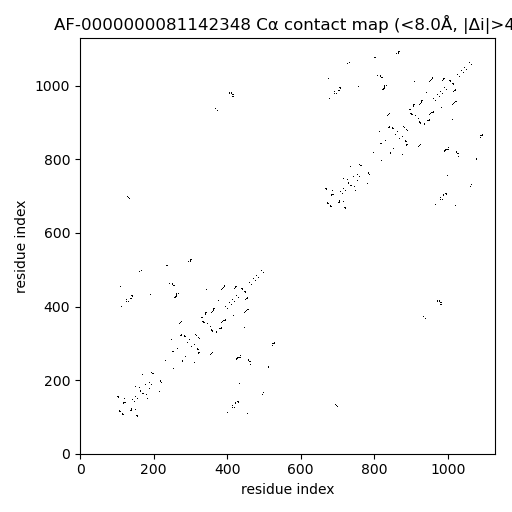SER A C 1
ATOM 2907 O O . SER A 1 368 ? 4.336 -0.45 -6.754 1 93.12 368 SER A O 1
ATOM 2909 N N . THR A 1 369 ? 3.508 -2.293 -7.633 1 92.06 369 THR A N 1
ATOM 2910 C CA . THR A 1 369 ? 2.676 -1.533 -8.555 1 92.06 369 THR A CA 1
ATOM 2911 C C . THR A 1 369 ? 1.503 -0.888 -7.824 1 92.06 369 THR A C 1
ATOM 2913 O O . THR A 1 369 ? 1.116 -1.338 -6.742 1 92.06 369 THR A O 1
ATOM 2916 N N . ILE A 1 370 ? 0.896 0.05 -8.445 1 93.62 370 ILE A N 1
ATOM 2917 C CA . ILE A 1 370 ? -0.22 0.805 -7.883 1 93.62 370 ILE A CA 1
ATOM 2918 C C . ILE A 1 370 ? -1.481 -0.054 -7.895 1 93.62 370 ILE A C 1
ATOM 2920 O O . ILE A 1 370 ? -2.352 0.098 -7.035 1 93.62 370 ILE A O 1
ATOM 2924 N N . ASP A 1 371 ? -1.592 -0.975 -8.812 1 96.69 371 ASP A N 1
ATOM 2925 C CA . ASP A 1 371 ? -2.734 -1.879 -8.891 1 96.69 371 ASP A CA 1
ATOM 2926 C C . ASP A 1 371 ? -2.828 -2.758 -7.648 1 96.69 371 ASP A C 1
ATOM 2928 O O . ASP A 1 371 ? -3.926 -3.037 -7.16 1 96.69 371 ASP A O 1
ATOM 2932 N N . PHE A 1 372 ? -1.698 -3.123 -7.215 1 98.12 372 PHE A N 1
ATOM 2933 C CA . PHE A 1 372 ? -1.649 -3.945 -6.008 1 98.12 372 PHE A CA 1
ATOM 2934 C C . PHE A 1 372 ? -2.297 -3.223 -4.836 1 98.12 372 PHE A C 1
ATOM 2936 O O . PHE A 1 372 ? -3.127 -3.797 -4.125 1 98.12 372 PHE A O 1
ATOM 2943 N N . HIS A 1 373 ? -1.902 -1.983 -4.625 1 97.69 373 HIS A N 1
ATOM 2944 C CA . HIS A 1 373 ? -2.408 -1.162 -3.529 1 97.69 373 HIS A CA 1
ATOM 2945 C C . HIS A 1 373 ? -3.924 -1.006 -3.613 1 97.69 373 HIS A C 1
ATOM 2947 O O . HIS A 1 373 ? -4.629 -1.229 -2.629 1 97.69 373 HIS A O 1
ATOM 2953 N N . SER A 1 374 ? -4.41 -0.626 -4.723 1 97.5 374 SER A N 1
ATOM 2954 C CA . SER A 1 374 ? -5.84 -0.425 -4.93 1 97.5 374 SER A CA 1
ATOM 2955 C C . SER A 1 374 ? -6.617 -1.719 -4.715 1 97.5 374 SER A C 1
ATOM 2957 O O . SER A 1 374 ? -7.664 -1.72 -4.066 1 97.5 374 SER A O 1
ATOM 2959 N N . ALA A 1 375 ? -6.055 -2.76 -5.273 1 98.5 375 ALA A N 1
ATOM 2960 C CA . ALA A 1 375 ? -6.73 -4.051 -5.191 1 98.5 375 ALA A CA 1
ATOM 2961 C C . ALA A 1 375 ? -6.848 -4.516 -3.742 1 98.5 375 ALA A C 1
ATOM 2963 O O . ALA A 1 375 ? -7.922 -4.945 -3.309 1 98.5 375 ALA A O 1
ATOM 2964 N N . CYS A 1 376 ? -5.73 -4.453 -3 1 98.44 376 CYS A N 1
ATOM 2965 C CA . CYS A 1 376 ? -5.742 -4.898 -1.61 1 98.44 376 CYS A CA 1
ATOM 2966 C C . CYS A 1 376 ? -6.738 -4.094 -0.788 1 98.44 376 CYS A C 1
ATOM 2968 O O . CYS A 1 376 ? -7.52 -4.66 -0.02 1 98.44 376 CYS A O 1
ATOM 2970 N N . ASN A 1 377 ? -6.707 -2.773 -0.938 1 97.56 377 ASN A N 1
ATOM 2971 C CA . ASN A 1 377 ? -7.605 -1.916 -0.17 1 97.56 377 ASN A CA 1
ATOM 2972 C C . ASN A 1 377 ? -9.07 -2.178 -0.518 1 97.56 377 ASN A C 1
ATOM 2974 O O . ASN A 1 377 ? -9.914 -2.277 0.373 1 97.56 377 ASN A O 1
ATOM 2978 N N . PHE A 1 378 ? -9.43 -2.316 -1.795 1 97.5 378 PHE A N 1
ATOM 2979 C CA . PHE A 1 378 ? -10.789 -2.584 -2.229 1 97.5 378 PHE A CA 1
ATOM 2980 C C . PHE A 1 378 ? -11.266 -3.943 -1.725 1 97.5 378 PHE A C 1
ATOM 2982 O O . PHE A 1 378 ? -12.383 -4.07 -1.217 1 97.5 378 PHE A O 1
ATOM 2989 N N . ALA A 1 379 ? -10.383 -4.922 -1.908 1 98.62 379 ALA A N 1
ATOM 2990 C CA . ALA A 1 379 ? -10.75 -6.277 -1.515 1 98.62 379 ALA A CA 1
ATOM 2991 C C . ALA A 1 379 ? -11.07 -6.352 -0.024 1 98.62 379 ALA A C 1
ATOM 2993 O O . ALA A 1 379 ? -12.078 -6.934 0.376 1 98.62 379 ALA A O 1
ATOM 2994 N N . ALA A 1 380 ? -10.195 -5.785 0.776 1 98.19 380 ALA A N 1
ATOM 2995 C CA . ALA A 1 380 ? -10.352 -5.824 2.229 1 98.19 380 ALA A CA 1
ATOM 2996 C C . ALA A 1 380 ? -11.578 -5.023 2.668 1 98.19 380 ALA A C 1
ATOM 2998 O O . ALA A 1 380 ? -12.352 -5.473 3.52 1 98.19 380 ALA A O 1
ATOM 2999 N N . THR A 1 381 ? -11.789 -3.842 2.131 1 97.12 381 THR A N 1
ATOM 3000 C CA . THR A 1 381 ? -12.875 -2.951 2.533 1 97.12 381 THR A CA 1
ATOM 3001 C C . THR A 1 381 ? -14.227 -3.518 2.105 1 97.12 381 THR A C 1
ATOM 3003 O O . THR A 1 381 ? -15.203 -3.432 2.852 1 97.12 381 THR A O 1
ATOM 3006 N N . LEU A 1 382 ? -14.266 -4.137 0.917 1 96.69 382 LEU A N 1
ATOM 3007 C CA . LEU A 1 382 ? -15.516 -4.691 0.394 1 96.69 382 LEU A CA 1
ATOM 3008 C C . LEU A 1 382 ? -15.758 -6.09 0.953 1 96.69 382 LEU A C 1
ATOM 3010 O O . LEU A 1 382 ? -16.859 -6.621 0.837 1 96.69 382 LEU A O 1
ATOM 3014 N N . GLY A 1 383 ? -14.727 -6.656 1.554 1 97.06 383 GLY A N 1
ATOM 3015 C CA . GLY A 1 383 ? -14.867 -8.008 2.061 1 97.06 383 GLY A CA 1
ATOM 3016 C C . GLY A 1 383 ? -15.133 -9.031 0.97 1 97.06 383 GLY A C 1
ATOM 3017 O O . GLY A 1 383 ? -16.156 -9.711 0.987 1 97.06 383 GLY A O 1
ATOM 3018 N N . THR A 1 384 ? -14.211 -9.188 0.065 1 98 384 THR A N 1
ATOM 3019 C CA . THR A 1 384 ? -14.414 -10.102 -1.055 1 98 384 THR A CA 1
ATOM 3020 C C . THR A 1 384 ? -13.703 -11.43 -0.808 1 98 384 THR A C 1
ATOM 3022 O O . THR A 1 384 ? -12.602 -11.461 -0.253 1 98 384 THR A O 1
ATOM 3025 N N . PRO A 1 385 ? -14.352 -12.555 -1.171 1 98.5 385 PRO A N 1
ATOM 3026 C CA . PRO A 1 385 ? -13.734 -13.875 -1.001 1 98.5 385 PRO A CA 1
ATOM 3027 C C . PRO A 1 385 ? -12.672 -14.172 -2.055 1 98.5 385 PRO A C 1
ATOM 3029 O O . PRO A 1 385 ? -13 -14.617 -3.16 1 98.5 385 PRO A O 1
ATOM 3032 N N . MET A 1 386 ? -11.469 -14 -1.703 1 98.81 386 MET A N 1
ATOM 3033 C CA . MET A 1 386 ? -10.414 -14.219 -2.688 1 98.81 386 MET A CA 1
ATOM 3034 C C . MET A 1 386 ? -9.078 -14.5 -2 1 98.81 386 MET A C 1
ATOM 3036 O O . MET A 1 386 ? -8.945 -14.312 -0.79 1 98.81 386 MET A O 1
ATOM 3040 N N . ILE A 1 387 ? -8.141 -14.992 -2.754 1 98.94 387 ILE A N 1
ATOM 3041 C CA . ILE A 1 387 ? -6.777 -15.227 -2.305 1 98.94 387 ILE A CA 1
ATOM 3042 C C . ILE A 1 387 ? -5.809 -14.391 -3.141 1 98.94 387 ILE A C 1
ATOM 3044 O O . ILE A 1 387 ? -5.855 -14.43 -4.375 1 98.94 387 ILE A O 1
ATOM 3048 N N . PHE A 1 388 ? -5.043 -13.539 -2.479 1 98.94 388 PHE A N 1
ATOM 3049 C CA . PHE A 1 388 ? -3.852 -12.953 -3.076 1 98.94 388 PHE A CA 1
ATOM 3050 C C . PHE A 1 388 ? -2.652 -13.875 -2.918 1 98.94 388 PHE A C 1
ATOM 3052 O O . PHE A 1 388 ? -2.135 -14.047 -1.812 1 98.94 388 PHE A O 1
ATOM 3059 N N . PHE A 1 389 ? -2.168 -14.484 -3.982 1 98.94 389 PHE A N 1
ATOM 3060 C CA . PHE A 1 389 ? -1.044 -15.414 -3.939 1 98.94 389 PHE A CA 1
ATOM 3061 C C . PHE A 1 389 ? 0.212 -14.766 -4.516 1 98.94 389 PHE A C 1
ATOM 3063 O O . PHE A 1 389 ? 0.369 -14.68 -5.734 1 98.94 389 PHE A O 1
ATOM 3070 N N . CYS A 1 390 ? 1.078 -14.367 -3.666 1 98.69 390 CYS A N 1
ATOM 3071 C CA . CYS A 1 390 ? 2.334 -13.75 -4.082 1 98.69 390 CYS A CA 1
ATOM 3072 C C . CYS A 1 390 ? 3.428 -14.797 -4.246 1 98.69 390 CYS A C 1
ATOM 3074 O O . CYS A 1 390 ? 3.836 -15.43 -3.27 1 98.69 390 CYS A O 1
ATOM 3076 N N . ARG A 1 391 ? 3.842 -14.984 -5.445 1 97.94 391 ARG A N 1
ATOM 3077 C CA . ARG A 1 391 ? 5.043 -15.766 -5.711 1 97.94 391 ARG A CA 1
ATOM 3078 C C . ARG A 1 391 ? 6.301 -14.922 -5.52 1 97.94 391 ARG A C 1
ATOM 3080 O O . ARG A 1 391 ? 6.641 -14.102 -6.375 1 97.94 391 ARG A O 1
ATOM 3087 N N . ASN A 1 392 ? 6.941 -15.055 -4.414 1 96.88 392 ASN A N 1
ATOM 3088 C CA . ASN A 1 392 ? 8.188 -14.328 -4.156 1 96.88 392 ASN A CA 1
ATOM 3089 C C . ASN A 1 392 ? 9.406 -15.156 -4.562 1 96.88 392 ASN A C 1
ATOM 3091 O O . ASN A 1 392 ? 9.914 -15.945 -3.771 1 96.88 392 ASN A O 1
ATOM 3095 N N . ASN A 1 393 ? 9.867 -14.93 -5.793 1 93.88 393 ASN A N 1
ATOM 3096 C CA . ASN A 1 393 ? 10.961 -15.734 -6.312 1 93.88 393 ASN A CA 1
ATOM 3097 C C . ASN A 1 393 ? 12.281 -14.969 -6.281 1 93.88 393 ASN A C 1
ATOM 3099 O O . ASN A 1 393 ? 13.258 -15.383 -6.906 1 93.88 393 ASN A O 1
ATOM 3103 N N . GLY A 1 394 ? 12.227 -13.789 -5.648 1 91.56 394 GLY A N 1
ATOM 3104 C CA . GLY A 1 394 ? 13.453 -13.102 -5.293 1 91.56 394 GLY A CA 1
ATOM 3105 C C . GLY A 1 394 ? 13.82 -11.992 -6.258 1 91.56 394 GLY A C 1
ATOM 3106 O O . GLY A 1 394 ? 14.633 -11.125 -5.934 1 91.56 394 GLY A O 1
ATOM 3107 N N . TYR A 1 395 ? 13.195 -12.023 -7.469 1 89.88 395 TYR A N 1
ATOM 3108 C CA . TYR A 1 395 ? 13.594 -11.047 -8.477 1 89.88 395 TYR A CA 1
ATOM 3109 C C . TYR A 1 395 ? 12.383 -10.578 -9.281 1 89.88 395 TYR A C 1
ATOM 3111 O O . TYR A 1 395 ? 11.578 -11.398 -9.734 1 89.88 395 TYR A O 1
ATOM 3119 N N . ALA A 1 396 ? 12.312 -9.227 -9.453 1 90.62 396 ALA A N 1
ATOM 3120 C CA . ALA A 1 396 ? 11.453 -8.789 -10.547 1 90.62 396 ALA A CA 1
ATOM 3121 C C . ALA A 1 396 ? 12.055 -9.156 -11.898 1 90.62 396 ALA A C 1
ATOM 3123 O O . ALA A 1 396 ? 12.484 -10.289 -12.109 1 90.62 396 ALA A O 1
ATOM 3124 N N . ILE A 1 397 ? 12.125 -8.281 -12.867 1 84.5 397 ILE A N 1
ATOM 3125 C CA . ILE A 1 397 ? 12.852 -8.641 -14.078 1 84.5 397 ILE A CA 1
ATOM 3126 C C . ILE A 1 397 ? 14.328 -8.859 -13.75 1 84.5 397 ILE A C 1
ATOM 3128 O O . ILE A 1 397 ? 14.844 -9.969 -13.891 1 84.5 397 ILE A O 1
ATOM 3132 N N . SER A 1 398 ? 14.953 -7.844 -13.172 1 86.19 398 SER A N 1
ATOM 3133 C CA . SER A 1 398 ? 16.375 -7.887 -12.828 1 86.19 398 SER A CA 1
ATOM 3134 C C . SER A 1 398 ? 16.625 -7.289 -11.453 1 86.19 398 SER A C 1
ATOM 3136 O O . SER A 1 398 ? 17.766 -7.293 -10.969 1 86.19 398 SER A O 1
ATOM 3138 N N . THR A 1 399 ? 15.594 -6.832 -10.797 1 89.12 399 THR A N 1
ATOM 3139 C CA . THR A 1 399 ? 15.742 -6.133 -9.531 1 89.12 399 THR A CA 1
ATOM 3140 C C . THR A 1 399 ? 15.602 -7.102 -8.359 1 89.12 399 THR A C 1
ATOM 3142 O O . THR A 1 399 ? 14.547 -7.707 -8.164 1 89.12 399 THR A O 1
ATOM 3145 N N . PRO A 1 400 ? 16.672 -7.273 -7.613 1 91.19 400 PRO A N 1
ATOM 3146 C CA . PRO A 1 400 ? 16.562 -8.148 -6.445 1 91.19 400 PRO A CA 1
ATOM 3147 C C . PRO A 1 400 ? 15.633 -7.602 -5.371 1 91.19 400 PRO A C 1
ATOM 3149 O O . PRO A 1 400 ? 15.344 -6.402 -5.359 1 91.19 400 PRO A O 1
ATOM 3152 N N . VAL A 1 401 ? 15.148 -8.375 -4.488 1 92.19 401 VAL A N 1
ATOM 3153 C CA . VAL A 1 401 ? 14.133 -8.016 -3.5 1 92.19 401 VAL A CA 1
ATOM 3154 C C . VAL A 1 401 ? 14.648 -6.879 -2.621 1 92.19 401 VAL A C 1
ATOM 3156 O O . VAL A 1 401 ? 13.875 -6.035 -2.166 1 92.19 401 VAL A O 1
ATOM 3159 N N . GLU A 1 402 ? 15.93 -6.773 -2.357 1 90.38 402 GLU A N 1
ATOM 3160 C CA . GLU A 1 402 ? 16.5 -5.746 -1.49 1 90.38 402 GLU A CA 1
ATOM 3161 C C . GLU A 1 402 ? 16.297 -4.352 -2.08 1 90.38 402 GLU A C 1
ATOM 3163 O O . GLU A 1 402 ? 16.281 -3.359 -1.35 1 90.38 402 GLU A O 1
ATOM 3168 N N . ASP A 1 403 ? 16.141 -4.34 -3.389 1 92.94 403 ASP A N 1
ATOM 3169 C CA . ASP A 1 403 ? 15.938 -3.066 -4.078 1 92.94 403 ASP A CA 1
ATOM 3170 C C . ASP A 1 403 ? 14.461 -2.844 -4.406 1 92.94 403 ASP A C 1
ATOM 3172 O O . ASP A 1 403 ? 14.102 -1.831 -5.012 1 92.94 403 ASP A O 1
ATOM 3176 N N . GLN A 1 404 ? 13.625 -3.789 -4.016 1 93.5 404 GLN A N 1
ATOM 3177 C CA . GLN A 1 404 ? 12.211 -3.697 -4.344 1 93.5 404 GLN A CA 1
ATOM 3178 C C . GLN A 1 404 ? 11.398 -3.174 -3.158 1 93.5 404 GLN A C 1
ATOM 3180 O O . GLN A 1 404 ? 10.492 -2.363 -3.33 1 93.5 404 GLN A O 1
ATOM 3185 N N . TYR A 1 405 ? 11.68 -3.631 -1.959 1 94.62 405 TYR A N 1
ATOM 3186 C CA . TYR A 1 405 ? 10.914 -3.279 -0.769 1 94.62 405 TYR A CA 1
ATOM 3187 C C . TYR A 1 405 ? 11.781 -3.371 0.483 1 94.62 405 TYR A C 1
ATOM 3189 O O . TYR A 1 405 ? 12.703 -4.184 0.547 1 94.62 405 TYR A O 1
ATOM 3197 N N . ALA A 1 406 ? 11.414 -2.633 1.486 1 94.88 406 ALA A N 1
ATOM 3198 C CA . ALA A 1 406 ? 12.188 -2.584 2.725 1 94.88 406 ALA A CA 1
ATOM 3199 C C . ALA A 1 406 ? 11.539 -3.436 3.811 1 94.88 406 ALA A C 1
ATOM 3201 O O . ALA A 1 406 ? 12.219 -3.902 4.73 1 94.88 406 ALA A O 1
ATOM 3202 N N . GLY A 1 407 ? 10.289 -3.705 3.748 1 93.81 407 GLY A N 1
ATOM 3203 C CA . GLY A 1 407 ? 9.57 -4.477 4.75 1 93.81 407 GLY A CA 1
ATOM 3204 C C . GLY A 1 407 ? 9.906 -5.953 4.723 1 93.81 407 GLY A C 1
ATOM 3205 O O . GLY A 1 407 ? 10.734 -6.391 3.922 1 93.81 407 GLY A O 1
ATOM 3206 N N . ASP A 1 408 ? 9.289 -6.73 5.625 1 94.81 408 ASP A N 1
ATOM 3207 C CA . ASP A 1 408 ? 9.477 -8.18 5.703 1 94.81 408 ASP A CA 1
ATOM 3208 C C . ASP A 1 408 ? 8.625 -8.898 4.66 1 94.81 408 ASP A C 1
ATOM 3210 O O . ASP A 1 408 ? 7.641 -9.555 5 1 94.81 408 ASP A O 1
ATOM 3214 N N . GLY A 1 409 ? 9.102 -8.773 3.42 1 95.38 409 GLY A N 1
ATOM 3215 C CA . GLY A 1 409 ? 8.359 -9.383 2.328 1 95.38 409 GLY A CA 1
ATOM 3216 C C . GLY A 1 409 ? 7.035 -8.688 2.049 1 95.38 409 GLY A C 1
ATOM 3217 O O . GLY A 1 409 ? 6.836 -7.539 2.441 1 95.38 409 GLY A O 1
ATOM 3218 N N . ILE A 1 410 ? 6.246 -9.352 1.302 1 97.62 410 ILE A N 1
ATOM 3219 C CA . ILE A 1 410 ? 4.961 -8.797 0.891 1 97.62 410 ILE A CA 1
ATOM 3220 C C . ILE A 1 410 ? 3.895 -9.141 1.929 1 97.62 410 ILE A C 1
ATOM 3222 O O . ILE A 1 410 ? 2.971 -8.359 2.16 1 97.62 410 ILE A O 1
ATOM 3226 N N . ILE A 1 411 ? 4.086 -10.227 2.631 1 97.75 411 ILE A N 1
ATOM 3227 C CA . ILE A 1 411 ? 3.105 -10.75 3.578 1 97.75 411 ILE A CA 1
ATOM 3228 C C . ILE A 1 411 ? 2.91 -9.75 4.715 1 97.75 411 ILE A C 1
ATOM 3230 O O . ILE A 1 411 ? 1.817 -9.641 5.277 1 97.75 411 ILE A O 1
ATOM 3234 N N . SER A 1 412 ? 3.926 -9.031 5.078 1 96 412 SER A N 1
ATOM 3235 C CA . SER A 1 412 ? 3.875 -8.117 6.211 1 96 412 SER A CA 1
ATOM 3236 C C . SER A 1 412 ? 2.951 -6.934 5.93 1 96 412 SER A C 1
ATOM 3238 O O . SER A 1 412 ? 2.615 -6.172 6.836 1 96 412 SER A O 1
ATOM 3240 N N . ARG A 1 413 ? 2.508 -6.801 4.727 1 96.88 413 ARG A N 1
ATOM 3241 C CA . ARG A 1 413 ? 1.583 -5.734 4.359 1 96.88 413 ARG A CA 1
ATOM 3242 C C . ARG A 1 413 ? 0.142 -6.133 4.66 1 96.88 413 ARG A C 1
ATOM 3244 O O . ARG A 1 413 ? -0.735 -5.273 4.773 1 96.88 413 ARG A O 1
ATOM 3251 N N . ALA A 1 414 ? -0.126 -7.402 4.758 1 97.75 414 ALA A N 1
ATOM 3252 C CA . ALA A 1 414 ? -1.485 -7.93 4.855 1 97.75 414 ALA A CA 1
ATOM 3253 C C . ALA A 1 414 ? -2.215 -7.34 6.062 1 97.75 414 ALA A C 1
ATOM 3255 O O . ALA A 1 414 ? -3.326 -6.82 5.93 1 97.75 414 ALA A O 1
ATOM 3256 N N . PRO A 1 415 ? -1.623 -7.332 7.262 1 95.31 415 PRO A N 1
ATOM 3257 C CA . PRO A 1 415 ? -2.34 -6.762 8.406 1 95.31 415 PRO A CA 1
ATOM 3258 C C . PRO A 1 415 ? -2.693 -5.289 8.203 1 95.31 415 PRO A C 1
ATOM 3260 O O . PRO A 1 415 ? -3.768 -4.844 8.617 1 95.31 415 PRO A O 1
ATOM 3263 N N . GLY A 1 416 ? -1.813 -4.578 7.605 1 95.81 416 GLY A N 1
ATOM 3264 C CA . GLY A 1 416 ? -2.059 -3.166 7.367 1 95.81 416 GLY A CA 1
ATOM 3265 C C . GLY A 1 416 ? -3.27 -2.912 6.488 1 95.81 416 GLY A C 1
ATOM 3266 O O . GLY A 1 416 ? -3.93 -1.879 6.617 1 95.81 416 GLY A O 1
ATOM 3267 N N . TYR A 1 417 ? -3.537 -3.795 5.586 1 97.38 417 TYR A N 1
ATOM 3268 C CA . TYR A 1 417 ? -4.703 -3.68 4.715 1 97.38 417 TYR A CA 1
ATOM 3269 C C . TYR A 1 417 ? -5.934 -4.293 5.367 1 97.38 417 TYR A C 1
ATOM 3271 O O . TYR A 1 417 ? -7.039 -4.211 4.824 1 97.38 417 TYR A O 1
ATOM 3279 N N . GLY A 1 418 ? -5.738 -4.953 6.531 1 96.38 418 GLY A N 1
ATOM 3280 C CA . GLY A 1 418 ? -6.852 -5.645 7.168 1 96.38 418 GLY A CA 1
ATOM 3281 C C . GLY A 1 418 ? -7.145 -6.996 6.547 1 96.38 418 GLY A C 1
ATOM 3282 O O . GLY A 1 418 ? -8.305 -7.398 6.449 1 96.38 418 GLY A O 1
ATOM 3283 N N . MET A 1 419 ? -6.086 -7.645 6.117 1 97.69 419 MET A N 1
ATOM 3284 C CA . MET A 1 419 ? -6.219 -8.961 5.496 1 97.69 419 MET A CA 1
ATOM 3285 C C . MET A 1 419 ? -5.512 -10.031 6.324 1 97.69 419 MET A C 1
ATOM 3287 O O . MET A 1 419 ? -4.516 -9.75 6.988 1 97.69 419 MET A O 1
ATOM 3291 N N . ALA A 1 420 ? -6.082 -11.242 6.246 1 98.38 420 ALA A N 1
ATOM 3292 C CA . ALA A 1 420 ? -5.375 -12.398 6.793 1 98.38 420 ALA A CA 1
ATOM 3293 C C . ALA A 1 420 ? -4.191 -12.781 5.914 1 98.38 420 ALA A C 1
ATOM 3295 O O . ALA A 1 420 ? -4.145 -12.422 4.734 1 98.38 420 ALA A O 1
ATOM 3296 N N . GLY A 1 421 ? -3.227 -13.438 6.551 1 98.44 421 GLY A N 1
ATOM 3297 C CA . GLY A 1 421 ? -2.082 -13.766 5.719 1 98.44 421 GLY A CA 1
ATOM 3298 C C . GLY A 1 421 ? -1.216 -14.867 6.305 1 98.44 421 GLY A C 1
ATOM 3299 O O . GLY A 1 421 ? -1.286 -15.148 7.5 1 98.44 421 GLY A O 1
ATOM 3300 N N . ILE A 1 422 ? -0.403 -15.5 5.43 1 98.75 422 ILE A N 1
ATOM 3301 C CA . ILE A 1 422 ? 0.542 -16.547 5.82 1 98.75 422 ILE A CA 1
ATOM 3302 C C . ILE A 1 422 ? 1.701 -16.578 4.828 1 98.75 422 ILE A C 1
ATOM 3304 O O . ILE A 1 422 ? 1.51 -16.359 3.631 1 98.75 422 ILE A O 1
ATOM 3308 N N . ARG A 1 423 ? 2.873 -16.781 5.328 1 98.31 423 ARG A N 1
ATOM 3309 C CA . ARG A 1 423 ? 4.043 -17.078 4.504 1 98.31 423 ARG A CA 1
ATOM 3310 C C . ARG A 1 423 ? 4.305 -18.578 4.441 1 98.31 423 ARG A C 1
ATOM 3312 O O . ARG A 1 423 ? 4.234 -19.266 5.457 1 98.31 423 ARG A O 1
ATOM 3319 N N . VAL A 1 424 ? 4.59 -19.109 3.256 1 98.44 424 VAL A N 1
ATOM 3320 C CA . VAL A 1 424 ? 4.719 -20.547 3.08 1 98.44 424 VAL A CA 1
ATOM 3321 C C . VAL A 1 424 ? 5.969 -20.859 2.258 1 98.44 424 VAL A C 1
ATOM 3323 O O . VAL A 1 424 ? 6.438 -20.016 1.491 1 98.44 424 VAL A O 1
ATOM 3326 N N . ASP A 1 425 ? 6.508 -22.031 2.484 1 97.69 425 ASP A N 1
ATOM 3327 C CA . ASP A 1 425 ? 7.566 -22.547 1.622 1 97.69 425 ASP A CA 1
ATOM 3328 C C . ASP A 1 425 ? 7.016 -22.938 0.252 1 97.69 425 ASP A C 1
ATOM 3330 O O . ASP A 1 425 ? 6.414 -24 0.1 1 97.69 425 ASP A O 1
ATOM 3334 N N . GLY A 1 426 ? 7.328 -22.125 -0.742 1 98.06 426 GLY A N 1
ATOM 3335 C CA . GLY A 1 426 ? 6.77 -22.297 -2.072 1 98.06 426 GLY A CA 1
ATOM 3336 C C . GLY A 1 426 ? 7.316 -23.516 -2.791 1 98.06 426 GLY A C 1
ATOM 3337 O O . GLY A 1 426 ? 6.77 -23.938 -3.816 1 98.06 426 GLY A O 1
ATOM 3338 N N . ASN A 1 427 ? 8.32 -24.141 -2.223 1 97.19 427 ASN A N 1
ATOM 3339 C CA . ASN A 1 427 ? 8.922 -25.328 -2.842 1 97.19 427 ASN A CA 1
ATOM 3340 C C . ASN A 1 427 ? 8.422 -26.609 -2.193 1 97.19 427 ASN A C 1
ATOM 3342 O O . ASN A 1 427 ? 8.797 -27.719 -2.607 1 97.19 427 ASN A O 1
ATOM 3346 N N . ASP A 1 428 ? 7.633 -26.484 -1.175 1 97.69 428 ASP A N 1
ATOM 3347 C CA . ASP A 1 428 ? 6.965 -27.594 -0.505 1 97.69 428 ASP A CA 1
ATOM 3348 C C . ASP A 1 428 ? 5.527 -27.75 -1.003 1 97.69 428 ASP A C 1
ATOM 3350 O O . ASP A 1 428 ? 4.617 -27.094 -0.504 1 97.69 428 ASP A O 1
ATOM 3354 N N . VAL A 1 429 ? 5.363 -28.734 -1.839 1 98.5 429 VAL A N 1
ATOM 3355 C CA . VAL A 1 429 ? 4.074 -28.922 -2.506 1 98.5 429 VAL A CA 1
ATOM 3356 C C . VAL A 1 429 ? 2.984 -29.156 -1.466 1 98.5 429 VAL A C 1
ATOM 3358 O O . VAL A 1 429 ? 1.849 -28.719 -1.631 1 98.5 429 VAL A O 1
ATOM 3361 N N . PHE A 1 430 ? 3.281 -29.828 -0.38 1 98.44 430 PHE A N 1
ATOM 3362 C CA . PHE A 1 430 ? 2.303 -30.156 0.652 1 98.44 430 PHE A CA 1
ATOM 3363 C C . PHE A 1 430 ? 1.925 -28.906 1.447 1 98.44 430 PHE A C 1
ATOM 3365 O O . PHE A 1 430 ? 0.751 -28.703 1.757 1 98.44 430 PHE A O 1
ATOM 3372 N N . ALA A 1 431 ? 2.898 -28.078 1.761 1 98.31 431 ALA A N 1
ATOM 3373 C CA . ALA A 1 431 ? 2.637 -26.844 2.494 1 98.31 431 ALA A CA 1
ATOM 3374 C C . ALA A 1 431 ? 1.806 -25.875 1.656 1 98.31 431 ALA A C 1
ATOM 3376 O O . ALA A 1 431 ? 0.888 -25.234 2.17 1 98.31 431 ALA A O 1
ATOM 3377 N N . VAL A 1 432 ? 2.193 -25.75 0.385 1 98.81 432 VAL A N 1
ATOM 3378 C CA . VAL A 1 432 ? 1.447 -24.875 -0.514 1 98.81 432 VAL A CA 1
ATOM 3379 C C . VAL A 1 432 ? -0.005 -25.344 -0.601 1 98.81 432 VAL A C 1
ATOM 3381 O O . VAL A 1 432 ? -0.93 -24.531 -0.488 1 98.81 432 VAL A O 1
ATOM 3384 N N . HIS A 1 433 ? -0.186 -26.641 -0.785 1 98.81 433 HIS A N 1
ATOM 3385 C CA . HIS A 1 433 ? -1.537 -27.188 -0.848 1 98.81 433 HIS A CA 1
ATOM 3386 C C . HIS A 1 433 ? -2.32 -26.875 0.422 1 98.81 433 HIS A C 1
ATOM 3388 O O . HIS A 1 433 ? -3.467 -26.422 0.354 1 98.81 433 HIS A O 1
ATOM 3394 N N . ALA A 1 434 ? -1.746 -27.156 1.507 1 98.56 434 ALA A N 1
ATOM 3395 C CA . ALA A 1 434 ? -2.412 -26.953 2.791 1 98.56 434 ALA A CA 1
ATOM 3396 C C . ALA A 1 434 ? -2.787 -25.484 2.986 1 98.56 434 ALA A C 1
ATOM 3398 O O . ALA A 1 434 ? -3.908 -25.172 3.396 1 98.56 434 ALA A O 1
ATOM 3399 N N . ALA A 1 435 ? -1.873 -24.562 2.713 1 98.75 435 ALA A N 1
ATOM 3400 C CA . ALA A 1 435 ? -2.098 -23.141 2.898 1 98.75 435 ALA A CA 1
ATOM 3401 C C . ALA A 1 435 ? -3.223 -22.641 1.997 1 98.75 435 ALA A C 1
ATOM 3403 O O . ALA A 1 435 ? -4.086 -21.875 2.438 1 98.75 435 ALA A O 1
ATOM 3404 N N . VAL A 1 436 ? -3.193 -23.062 0.753 1 98.88 436 VAL A N 1
ATOM 3405 C CA . VAL A 1 436 ? -4.211 -22.609 -0.196 1 98.88 436 VAL A CA 1
ATOM 3406 C C . VAL A 1 436 ? -5.57 -23.188 0.196 1 98.88 436 VAL A C 1
ATOM 3408 O O . VAL A 1 436 ? -6.582 -22.484 0.143 1 98.88 436 VAL A O 1
ATOM 3411 N N . ALA A 1 437 ? -5.586 -24.469 0.563 1 98.56 437 ALA A N 1
ATOM 3412 C CA . ALA A 1 437 ? -6.84 -25.078 0.978 1 98.56 437 ALA A CA 1
ATOM 3413 C C . ALA A 1 437 ? -7.453 -24.344 2.162 1 98.56 437 ALA A C 1
ATOM 3415 O O . ALA A 1 437 ? -8.648 -24.047 2.164 1 98.56 437 ALA A O 1
ATOM 3416 N N . GLU A 1 438 ? -6.645 -24.062 3.137 1 98.5 438 GLU A N 1
ATOM 3417 C CA . GLU A 1 438 ? -7.125 -23.359 4.324 1 98.5 438 GLU A CA 1
ATOM 3418 C C . GLU A 1 438 ? -7.523 -21.922 3.988 1 98.5 438 GLU A C 1
ATOM 3420 O O . GLU A 1 438 ? -8.516 -21.422 4.508 1 98.5 438 GLU A O 1
ATOM 3425 N N . ALA A 1 439 ? -6.742 -21.25 3.197 1 98.81 439 ALA A N 1
ATOM 3426 C CA . ALA A 1 439 ? -7.051 -19.891 2.789 1 98.81 439 ALA A CA 1
ATOM 3427 C C . ALA A 1 439 ? -8.383 -19.828 2.039 1 98.81 439 ALA A C 1
ATOM 3429 O O . ALA A 1 439 ? -9.172 -18.906 2.242 1 98.81 439 ALA A O 1
ATOM 3430 N N . ARG A 1 440 ? -8.562 -20.781 1.137 1 98.56 440 ARG A N 1
ATOM 3431 C CA . ARG A 1 440 ? -9.828 -20.844 0.407 1 98.56 440 ARG A CA 1
ATOM 3432 C C . ARG A 1 440 ? -11 -20.984 1.362 1 98.56 440 ARG A C 1
ATOM 3434 O O . ARG A 1 440 ? -12.008 -20.281 1.237 1 98.56 440 ARG A O 1
ATOM 3441 N N . LYS A 1 441 ? -10.883 -21.953 2.262 1 97.88 441 LYS A N 1
ATOM 3442 C CA . LYS A 1 441 ? -11.93 -22.172 3.262 1 97.88 441 LYS A CA 1
ATOM 3443 C C . LYS A 1 441 ? -12.211 -20.891 4.047 1 97.88 441 LYS A C 1
ATOM 3445 O O . LYS A 1 441 ? -13.367 -20.5 4.207 1 97.88 441 LYS A O 1
ATOM 3450 N N . LEU A 1 442 ? -11.18 -20.281 4.445 1 98.25 442 LEU A N 1
ATOM 3451 C CA . LEU A 1 442 ? -11.297 -19.062 5.242 1 98.25 442 LEU A CA 1
ATOM 3452 C C . LEU A 1 442 ? -11.953 -17.938 4.438 1 98.25 442 LEU A C 1
ATOM 3454 O O . LEU A 1 442 ? -12.82 -17.234 4.941 1 98.25 442 LEU A O 1
ATOM 3458 N N . ALA A 1 443 ? -11.492 -17.734 3.246 1 98.56 443 ALA A N 1
ATOM 3459 C CA . ALA A 1 443 ? -12.039 -16.688 2.381 1 98.56 443 ALA A CA 1
ATOM 3460 C C . ALA A 1 443 ? -13.539 -16.875 2.176 1 98.56 443 ALA A C 1
ATOM 3462 O O . ALA A 1 443 ? -14.297 -15.906 2.15 1 98.56 443 ALA A O 1
ATOM 3463 N N . LEU A 1 444 ? -13.977 -18.094 2.023 1 96.88 444 LEU A N 1
ATOM 3464 C CA . LEU A 1 444 ? -15.391 -18.375 1.814 1 96.88 444 LEU A CA 1
ATOM 3465 C C . LEU A 1 444 ? -16.188 -18.156 3.094 1 96.88 444 LEU A C 1
ATOM 3467 O O . LEU A 1 444 ? -17.266 -17.562 3.057 1 96.88 444 LEU A O 1
ATOM 3471 N N . GLU A 1 445 ? -15.648 -18.609 4.207 1 96.12 445 GLU A N 1
ATOM 3472 C CA . GLU A 1 445 ? -16.344 -18.531 5.484 1 96.12 445 GLU A CA 1
ATOM 3473 C C . GLU A 1 445 ? -16.5 -17.094 5.949 1 96.12 445 GLU A C 1
ATOM 3475 O O . GLU A 1 445 ? -17.516 -16.719 6.52 1 96.12 445 GLU A O 1
ATOM 3480 N N . THR A 1 446 ? -15.508 -16.266 5.652 1 95.81 446 THR A N 1
ATOM 3481 C CA . THR A 1 446 ? -15.5 -14.914 6.207 1 95.81 446 THR A CA 1
ATOM 3482 C C . THR A 1 446 ? -15.867 -13.891 5.141 1 95.81 446 THR A C 1
ATOM 3484 O O . THR A 1 446 ? -16.078 -12.719 5.445 1 95.81 446 THR A O 1
ATOM 3487 N N . SER A 1 447 ? -15.914 -14.359 3.912 1 95.31 447 SER A N 1
ATOM 3488 C CA . SER A 1 447 ? -16.062 -13.422 2.807 1 95.31 447 SER A CA 1
ATOM 3489 C C . SER A 1 447 ? -15.047 -12.289 2.91 1 95.31 447 SER A C 1
ATOM 3491 O O . SER A 1 447 ? -15.414 -11.109 2.926 1 95.31 447 SER A O 1
ATOM 3493 N N . ALA A 1 448 ? -13.82 -12.617 2.992 1 97.44 448 ALA A N 1
ATOM 3494 C CA . ALA A 1 448 ? -12.703 -11.688 3.145 1 97.44 448 ALA A CA 1
ATOM 3495 C C . ALA A 1 448 ? -11.445 -12.219 2.467 1 97.44 448 ALA A C 1
ATOM 3497 O O . ALA A 1 448 ? -11.297 -13.43 2.289 1 97.44 448 ALA A O 1
ATOM 3498 N N . PRO A 1 449 ? -10.602 -11.352 2.023 1 98.75 449 PRO A N 1
ATOM 3499 C CA . PRO A 1 449 ? -9.406 -11.789 1.298 1 98.75 449 PRO A CA 1
ATOM 3500 C C . PRO A 1 449 ? -8.336 -12.375 2.221 1 98.75 449 PRO A C 1
ATOM 3502 O O . PRO A 1 449 ? -8.242 -11.992 3.389 1 98.75 449 PRO A O 1
ATOM 3505 N N . VAL A 1 450 ? -7.531 -13.289 1.705 1 98.88 450 VAL A N 1
ATOM 3506 C CA . VAL A 1 450 ? -6.383 -13.891 2.375 1 98.88 450 VAL A CA 1
ATOM 3507 C C . VAL A 1 450 ? -5.141 -13.758 1.497 1 98.88 450 VAL A C 1
ATOM 3509 O O . VAL A 1 450 ? -5.203 -13.969 0.285 1 98.88 450 VAL A O 1
ATOM 3512 N N . MET A 1 451 ? -4.059 -13.32 2.1 1 98.88 451 MET A N 1
ATOM 3513 C CA . MET A 1 451 ? -2.809 -13.203 1.355 1 98.88 451 MET A CA 1
ATOM 3514 C C . MET A 1 451 ? -1.875 -14.367 1.684 1 98.88 451 MET A C 1
ATOM 3516 O O . MET A 1 451 ? -1.712 -14.727 2.85 1 98.88 451 MET A O 1
ATOM 3520 N N . ILE A 1 452 ? -1.349 -14.984 0.694 1 98.94 452 ILE A N 1
ATOM 3521 C CA . ILE A 1 452 ? -0.306 -16 0.814 1 98.94 452 ILE A CA 1
ATOM 3522 C C . ILE A 1 452 ? 0.97 -15.508 0.133 1 98.94 452 ILE A C 1
ATOM 3524 O O . ILE A 1 452 ? 0.934 -15.055 -1.012 1 98.94 452 ILE A O 1
ATOM 3528 N N . GLU A 1 453 ? 2.006 -15.484 0.811 1 98.75 453 GLU A N 1
ATOM 3529 C CA . GLU A 1 453 ? 3.318 -15.281 0.204 1 98.75 453 GLU A CA 1
ATOM 3530 C C . GLU A 1 453 ? 4.113 -16.578 0.159 1 98.75 453 GLU A C 1
ATOM 3532 O O . GLU A 1 453 ? 4.469 -17.141 1.202 1 98.75 453 GLU A O 1
ATOM 3537 N N . ALA A 1 454 ? 4.328 -17.047 -1 1 98.56 454 ALA A N 1
ATOM 3538 C CA . ALA A 1 454 ? 5.098 -18.281 -1.202 1 98.56 454 ALA A CA 1
ATOM 3539 C C . ALA A 1 454 ? 6.539 -17.953 -1.582 1 98.56 454 ALA A C 1
ATOM 3541 O O . ALA A 1 454 ? 6.797 -17.391 -2.646 1 98.56 454 ALA A O 1
ATOM 3542 N N . MET A 1 455 ? 7.395 -18.359 -0.705 1 96.75 455 MET A N 1
ATOM 3543 C CA . MET A 1 455 ? 8.812 -18.109 -0.939 1 96.75 455 MET A CA 1
ATOM 3544 C C . MET A 1 455 ? 9.414 -19.172 -1.853 1 96.75 455 MET A C 1
ATOM 3546 O O . MET A 1 455 ? 9.281 -20.375 -1.593 1 96.75 455 MET A O 1
ATOM 3550 N N . THR A 1 456 ? 9.992 -18.766 -2.92 1 95.56 456 THR A N 1
ATOM 3551 C CA . THR A 1 456 ? 10.617 -19.656 -3.883 1 95.56 456 THR A CA 1
ATOM 3552 C C . THR A 1 456 ? 11.781 -18.953 -4.586 1 95.56 456 THR A C 1
ATOM 3554 O O . THR A 1 456 ? 12.336 -17.984 -4.066 1 95.56 456 THR A O 1
ATOM 3557 N N . TYR A 1 457 ? 12.312 -19.625 -5.637 1 91.81 457 TYR A N 1
ATOM 3558 C CA . TYR A 1 457 ? 13.422 -19.062 -6.391 1 91.81 457 TYR A CA 1
ATOM 3559 C C . TYR A 1 457 ? 13.266 -19.328 -7.883 1 91.81 457 TYR A C 1
ATOM 3561 O O . TYR A 1 457 ? 12.938 -20.438 -8.281 1 91.81 457 TYR A O 1
ATOM 3569 N N . ARG A 1 458 ? 13.461 -18.297 -8.617 1 87.62 458 ARG A N 1
ATOM 3570 C CA . ARG A 1 458 ? 13.43 -18.438 -10.07 1 87.62 458 ARG A CA 1
ATOM 3571 C C . ARG A 1 458 ? 14.758 -18.984 -10.594 1 87.62 458 ARG A C 1
ATOM 3573 O O . ARG A 1 458 ? 15.75 -18.25 -10.656 1 87.62 458 ARG A O 1
ATOM 3580 N N . GLN A 1 459 ? 14.773 -20.141 -11.062 1 86.75 459 GLN A N 1
ATOM 3581 C CA . GLN A 1 459 ? 16.016 -20.766 -11.492 1 86.75 459 GLN A CA 1
ATOM 3582 C C . GLN A 1 459 ? 16.375 -20.359 -12.922 1 86.75 459 GLN A C 1
ATOM 3584 O O . GLN A 1 459 ? 17.547 -20.375 -13.297 1 86.75 459 GLN A O 1
ATOM 3589 N N . GLY A 1 460 ? 15.438 -20 -13.695 1 84 460 GLY A N 1
ATOM 3590 C CA . GLY A 1 460 ? 15.68 -19.578 -15.062 1 84 460 GLY A CA 1
ATOM 3591 C C . GLY A 1 460 ? 15.789 -18.062 -15.203 1 84 460 GLY A C 1
ATOM 3592 O O . GLY A 1 460 ? 15.719 -17.328 -14.211 1 84 460 GLY A O 1
ATOM 3593 N N . HIS A 1 461 ? 15.984 -17.656 -16.438 1 80.38 461 HIS A N 1
ATOM 3594 C CA . HIS A 1 461 ? 15.93 -16.234 -16.75 1 80.38 461 HIS A CA 1
ATOM 3595 C C . HIS A 1 461 ? 14.523 -15.672 -16.562 1 80.38 461 HIS A C 1
ATOM 3597 O O . HIS A 1 461 ? 13.57 -16.438 -16.391 1 80.38 461 HIS A O 1
ATOM 3603 N N . HIS A 1 462 ? 14.469 -14.375 -16.516 1 79.88 462 HIS A N 1
ATOM 3604 C CA . HIS A 1 462 ? 13.141 -13.773 -16.484 1 79.88 462 HIS A CA 1
ATOM 3605 C C . HIS A 1 462 ? 12.312 -14.203 -17.688 1 79.88 462 HIS A C 1
ATOM 3607 O O . HIS A 1 462 ? 11.18 -14.672 -17.531 1 79.88 462 HIS A O 1
ATOM 3613 N N . SER A 1 463 ? 12.875 -13.938 -18.828 1 80.81 463 SER A N 1
ATOM 3614 C CA . SER A 1 463 ? 12.32 -14.344 -20.109 1 80.81 463 SER A CA 1
ATOM 3615 C C . SER A 1 463 ? 13.43 -14.656 -21.109 1 80.81 463 SER A C 1
ATOM 3617 O O . SER A 1 463 ? 14.609 -14.602 -20.781 1 80.81 463 SER A O 1
ATOM 3619 N N . THR A 1 464 ? 13.086 -15.086 -22.234 1 74.81 464 THR A N 1
ATOM 3620 C CA . THR A 1 464 ? 14.039 -15.352 -23.312 1 74.81 464 THR A CA 1
ATOM 3621 C C . THR A 1 464 ? 14.695 -14.055 -23.766 1 74.81 464 THR A C 1
ATOM 3623 O O . THR A 1 464 ? 15.695 -14.078 -24.5 1 74.81 464 THR A O 1
ATOM 3626 N N . SER A 1 465 ? 14.195 -12.945 -23.328 1 70.19 465 SER A N 1
ATOM 3627 C CA . SER A 1 465 ? 14.773 -11.656 -23.688 1 70.19 465 SER A CA 1
ATOM 3628 C C . SER A 1 465 ? 15.734 -11.164 -22.625 1 70.19 465 SER A C 1
ATOM 3630 O O . SER A 1 465 ? 16.312 -10.078 -22.75 1 70.19 465 SER A O 1
ATOM 3632 N N . ASP A 1 466 ? 15.812 -12 -21.641 1 78.25 466 ASP A N 1
ATOM 3633 C CA . ASP A 1 466 ? 16.625 -11.633 -20.484 1 78.25 466 ASP A CA 1
ATOM 3634 C C . ASP A 1 466 ? 17.875 -12.5 -20.391 1 78.25 466 ASP A C 1
ATOM 3636 O O . ASP A 1 466 ? 17.922 -13.609 -20.938 1 78.25 466 ASP A O 1
ATOM 3640 N N . ASP A 1 467 ? 18.984 -11.875 -19.891 1 75.69 467 ASP A N 1
ATOM 3641 C CA . ASP A 1 467 ? 20.188 -12.594 -19.5 1 75.69 467 ASP A CA 1
ATOM 3642 C C . ASP A 1 467 ? 20.531 -12.359 -18.031 1 75.69 467 ASP A C 1
ATOM 3644 O O . ASP A 1 467 ? 21.234 -11.414 -17.703 1 75.69 467 ASP A O 1
ATOM 3648 N N . SER A 1 468 ? 20.062 -13.25 -17.219 1 78.38 468 SER A N 1
ATOM 3649 C CA . SER A 1 468 ? 20.141 -13.078 -15.773 1 78.38 468 SER A CA 1
ATOM 3650 C C . SER A 1 468 ? 21.578 -13.164 -15.273 1 78.38 468 SER A C 1
ATOM 3652 O O . SER A 1 468 ? 21.875 -12.766 -14.148 1 78.38 468 SER A O 1
ATOM 3654 N N . SER A 1 469 ? 22.531 -13.703 -16.031 1 72.81 469 SER A N 1
ATOM 3655 C CA . SER A 1 469 ? 23.938 -13.781 -15.617 1 72.81 469 SER A CA 1
ATOM 3656 C C . SER A 1 469 ? 24.516 -12.391 -15.398 1 72.81 469 SER A C 1
ATOM 3658 O O . SER A 1 469 ? 25.562 -12.242 -14.75 1 72.81 469 SER A O 1
ATOM 3660 N N . ARG A 1 470 ? 23.766 -11.414 -15.844 1 72.75 470 ARG A N 1
ATOM 3661 C CA . ARG A 1 470 ? 24.25 -10.039 -15.75 1 72.75 470 ARG A CA 1
ATOM 3662 C C . ARG A 1 470 ? 23.953 -9.453 -14.375 1 72.75 470 ARG A C 1
ATOM 3664 O O . ARG A 1 470 ? 24.578 -8.461 -13.977 1 72.75 470 ARG A O 1
ATOM 3671 N N . TYR A 1 471 ? 23.031 -10.094 -13.688 1 74.19 471 TYR A N 1
ATOM 3672 C CA . TYR A 1 471 ? 22.672 -9.43 -12.445 1 74.19 471 TYR A CA 1
ATOM 3673 C C . TYR A 1 471 ? 22.547 -10.438 -11.305 1 74.19 471 TYR A C 1
ATOM 3675 O O . TYR A 1 471 ? 22.266 -10.07 -10.164 1 74.19 471 TYR A O 1
ATOM 3683 N N . ARG A 1 472 ? 22.75 -11.648 -11.594 1 79.94 472 ARG A N 1
ATOM 3684 C CA . ARG A 1 472 ? 22.641 -12.664 -10.555 1 79.94 472 ARG A CA 1
ATOM 3685 C C . ARG A 1 472 ? 23.922 -13.5 -10.461 1 79.94 472 ARG A C 1
ATOM 3687 O O . ARG A 1 472 ? 24.547 -13.789 -11.477 1 79.94 472 ARG A O 1
ATOM 3694 N N . ASP A 1 473 ? 24.234 -13.914 -9.273 1 79.81 473 ASP A N 1
ATOM 3695 C CA . ASP A 1 473 ? 25.375 -14.789 -9.023 1 79.81 473 ASP A CA 1
ATOM 3696 C C . ASP A 1 473 ? 25.062 -16.234 -9.43 1 79.81 473 ASP A C 1
ATOM 3698 O O . ASP A 1 473 ? 24.062 -16.797 -8.984 1 79.81 473 ASP A O 1
ATOM 3702 N N . MET A 1 474 ? 25.891 -16.781 -10.25 1 79.62 474 MET A N 1
ATOM 3703 C CA . MET A 1 474 ? 25.672 -18.141 -10.75 1 79.62 474 MET A CA 1
ATOM 3704 C C . MET A 1 474 ? 25.656 -19.156 -9.609 1 79.62 474 MET A C 1
ATOM 3706 O O . MET A 1 474 ? 24.953 -20.156 -9.664 1 79.62 474 MET A O 1
ATOM 3710 N N . ASP A 1 475 ? 26.359 -18.828 -8.578 1 79.06 475 ASP A N 1
ATOM 3711 C CA . ASP A 1 475 ? 26.391 -19.719 -7.422 1 79.06 475 ASP A CA 1
ATOM 3712 C C . ASP A 1 475 ? 25.031 -19.734 -6.719 1 79.06 475 ASP A C 1
ATOM 3714 O O . ASP A 1 475 ? 24.609 -20.781 -6.219 1 79.06 475 ASP A O 1
ATOM 3718 N N . GLU A 1 476 ? 24.422 -18.641 -6.727 1 80.25 476 GLU A N 1
ATOM 3719 C CA . GLU A 1 476 ? 23.094 -18.531 -6.137 1 80.25 476 GLU A CA 1
ATOM 3720 C C . GLU A 1 476 ? 22.094 -19.406 -6.895 1 80.25 476 GLU A C 1
ATOM 3722 O O . GLU A 1 476 ? 21.297 -20.125 -6.285 1 80.25 476 GLU A O 1
ATOM 3727 N N . VAL A 1 477 ? 22.172 -19.359 -8.141 1 80.62 477 VAL A N 1
ATOM 3728 C CA . VAL A 1 477 ? 21.266 -20.125 -8.992 1 80.62 477 VAL A CA 1
ATOM 3729 C C . VAL A 1 477 ? 21.531 -21.609 -8.836 1 80.62 477 VAL A C 1
ATOM 3731 O O . VAL A 1 477 ? 20.594 -22.406 -8.719 1 80.62 477 VAL A O 1
ATOM 3734 N N . GLN A 1 478 ? 22.75 -22 -8.812 1 81.12 478 GLN A N 1
ATOM 3735 C CA . GLN A 1 478 ? 23.125 -23.406 -8.68 1 81.12 478 GLN A CA 1
ATOM 3736 C C . GLN A 1 478 ? 22.703 -23.953 -7.324 1 81.12 478 GLN A C 1
ATOM 3738 O O . GLN A 1 478 ? 22.234 -25.094 -7.234 1 81.12 478 GLN A O 1
ATOM 3743 N N . ALA A 1 479 ? 22.922 -23.141 -6.383 1 79.06 479 ALA A N 1
ATOM 3744 C CA . ALA A 1 479 ? 22.516 -23.562 -5.047 1 79.06 479 ALA A CA 1
ATOM 3745 C C . ALA A 1 479 ? 21 -23.797 -4.973 1 79.06 479 ALA A C 1
ATOM 3747 O O . ALA A 1 479 ? 20.547 -24.75 -4.34 1 79.06 479 ALA A O 1
ATOM 3748 N N . ALA A 1 480 ? 20.312 -22.953 -5.609 1 79.81 480 ALA A N 1
ATOM 3749 C CA . ALA A 1 480 ? 18.859 -23.094 -5.625 1 79.81 480 ALA A CA 1
ATOM 3750 C C . ALA A 1 480 ? 18.438 -24.375 -6.348 1 79.81 480 ALA A C 1
ATOM 3752 O O . ALA A 1 480 ? 17.531 -25.078 -5.91 1 79.81 480 ALA A O 1
ATOM 3753 N N . HIS A 1 481 ? 19.125 -24.688 -7.352 1 83.62 481 HIS A N 1
ATOM 3754 C CA . HIS A 1 481 ? 18.844 -25.891 -8.117 1 83.62 481 HIS A CA 1
ATOM 3755 C C . HIS A 1 481 ? 19.188 -27.141 -7.32 1 83.62 481 HIS A C 1
ATOM 3757 O O . HIS A 1 481 ? 18.406 -28.109 -7.301 1 83.62 481 HIS A O 1
ATOM 3763 N N . ASP A 1 482 ? 20.188 -27.094 -6.676 1 84.38 482 ASP A N 1
ATOM 3764 C CA . ASP A 1 482 ? 20.719 -28.281 -6.02 1 84.38 482 ASP A CA 1
ATOM 3765 C C . ASP A 1 482 ? 20.016 -28.531 -4.684 1 84.38 482 ASP A C 1
ATOM 3767 O O . ASP A 1 482 ? 19.812 -29.672 -4.281 1 84.38 482 ASP A O 1
ATOM 3771 N N . VAL A 1 483 ? 19.594 -27.484 -4.117 1 82.56 483 VAL A N 1
ATOM 3772 C CA . VAL A 1 483 ? 19.172 -27.641 -2.73 1 82.56 483 VAL A CA 1
ATOM 3773 C C . VAL A 1 483 ? 17.656 -27.484 -2.639 1 82.56 483 VAL A C 1
ATOM 3775 O O . VAL A 1 483 ? 16.984 -28.234 -1.927 1 82.56 483 VAL A O 1
ATOM 3778 N N . THR A 1 484 ? 17.078 -26.609 -3.395 1 88.25 484 THR A N 1
ATOM 3779 C CA . THR A 1 484 ? 15.703 -26.234 -3.08 1 88.25 484 THR A CA 1
ATOM 3780 C C . THR A 1 484 ? 14.766 -26.641 -4.211 1 88.25 484 THR A C 1
ATOM 3782 O O . THR A 1 484 ? 13.594 -26.266 -4.219 1 88.25 484 THR A O 1
ATOM 3785 N N . ASP A 1 485 ? 15.211 -27.453 -5.125 1 94.44 485 ASP A N 1
ATOM 3786 C CA . ASP A 1 485 ? 14.391 -27.859 -6.262 1 94.44 485 ASP A CA 1
ATOM 3787 C C . ASP A 1 485 ? 13.164 -28.641 -5.809 1 94.44 485 ASP A C 1
ATOM 3789 O O . ASP A 1 485 ? 13.297 -29.688 -5.164 1 94.44 485 ASP A O 1
ATOM 3793 N N . PRO A 1 486 ? 12.016 -28.172 -6.168 1 97.12 486 PRO A N 1
ATOM 3794 C CA . PRO A 1 486 ? 10.797 -28.812 -5.66 1 97.12 486 PRO A CA 1
ATOM 3795 C C . PRO A 1 486 ? 10.578 -30.203 -6.254 1 97.12 486 PRO A C 1
ATOM 3797 O O . PRO A 1 486 ? 9.977 -31.062 -5.605 1 97.12 486 PRO A O 1
ATOM 3800 N N . ILE A 1 487 ? 10.977 -30.516 -7.469 1 97.19 487 ILE A N 1
ATOM 3801 C CA . ILE A 1 487 ? 10.797 -31.812 -8.094 1 97.19 487 ILE A CA 1
ATOM 3802 C C . ILE A 1 487 ? 11.695 -32.844 -7.398 1 97.19 487 ILE A C 1
ATOM 3804 O O . ILE A 1 487 ? 11.25 -33.938 -7.082 1 97.19 487 ILE A O 1
ATOM 3808 N N . LEU A 1 488 ? 12.945 -32.406 -7.18 1 95.62 488 LEU A N 1
ATOM 3809 C CA . LEU A 1 488 ? 13.867 -33.312 -6.473 1 95.62 488 LEU A CA 1
ATOM 3810 C C . LEU A 1 488 ? 13.352 -33.625 -5.078 1 95.62 488 LEU A C 1
ATOM 3812 O O . LEU A 1 488 ? 13.469 -34.75 -4.613 1 95.62 488 LEU A O 1
ATOM 3816 N N . ARG A 1 489 ? 12.82 -32.625 -4.469 1 95.31 489 ARG A N 1
ATOM 3817 C CA . ARG A 1 489 ? 12.25 -32.781 -3.137 1 95.31 489 ARG A CA 1
ATOM 3818 C C . ARG A 1 489 ? 11.109 -33.781 -3.152 1 95.31 489 ARG A C 1
ATOM 3820 O O . ARG A 1 489 ? 11.055 -34.688 -2.303 1 95.31 489 ARG A O 1
ATOM 3827 N N . MET A 1 490 ? 10.195 -33.719 -4.035 1 96.62 490 MET A N 1
ATOM 3828 C CA . MET A 1 490 ? 9.07 -34.625 -4.168 1 96.62 490 MET A CA 1
ATOM 3829 C C . MET A 1 490 ? 9.555 -36.031 -4.547 1 96.62 490 MET A C 1
ATOM 3831 O O . MET A 1 490 ? 9.023 -37.031 -4.059 1 96.62 490 MET A O 1
ATOM 3835 N N . ASP A 1 491 ? 10.508 -36.062 -5.387 1 95.81 491 ASP A N 1
ATOM 3836 C CA . ASP A 1 491 ? 11.094 -37.344 -5.785 1 95.81 491 ASP A CA 1
ATOM 3837 C C . ASP A 1 491 ? 11.648 -38.094 -4.574 1 95.81 491 ASP A C 1
ATOM 3839 O O . ASP A 1 491 ? 11.398 -39.281 -4.406 1 95.81 491 ASP A O 1
ATOM 3843 N N . LYS A 1 492 ? 12.43 -37.406 -3.781 1 94.81 492 LYS A N 1
ATOM 3844 C CA . LYS A 1 492 ? 13 -38 -2.582 1 94.81 492 LYS A CA 1
ATOM 3845 C C . LYS A 1 492 ? 11.906 -38.562 -1.666 1 94.81 492 LYS A C 1
ATOM 3847 O O . LYS A 1 492 ? 12.039 -39.656 -1.116 1 94.81 492 LYS A O 1
ATOM 3852 N N . PHE A 1 493 ? 10.852 -37.812 -1.531 1 95.19 493 PHE A N 1
ATOM 3853 C CA . PHE A 1 493 ? 9.727 -38.219 -0.718 1 95.19 493 PHE A CA 1
ATOM 3854 C C . PHE A 1 493 ? 9.156 -39.531 -1.244 1 95.19 493 PHE A C 1
ATOM 3856 O O . PHE A 1 493 ? 8.977 -40.5 -0.484 1 95.19 493 PHE A O 1
ATOM 3863 N N . LEU A 1 494 ? 8.898 -39.656 -2.529 1 94.56 494 LEU A N 1
ATOM 3864 C CA . LEU A 1 494 ? 8.289 -40.844 -3.129 1 94.56 494 LEU A CA 1
ATOM 3865 C C . LEU A 1 494 ? 9.242 -42.031 -3.064 1 94.56 494 LEU A C 1
ATOM 3867 O O . LEU A 1 494 ? 8.805 -43.156 -2.91 1 94.56 494 LEU A O 1
ATOM 3871 N N . ARG A 1 495 ? 10.531 -41.719 -3.154 1 92.81 495 ARG A N 1
ATOM 3872 C CA . ARG A 1 495 ? 11.539 -42.781 -3.049 1 92.81 495 ARG A CA 1
ATOM 3873 C C . ARG A 1 495 ? 11.555 -43.375 -1.648 1 92.81 495 ARG A C 1
ATOM 3875 O O . ARG A 1 495 ? 11.766 -44.594 -1.487 1 92.81 495 ARG A O 1
ATOM 3882 N N . HIS A 1 496 ? 11.32 -42.531 -0.663 1 90.81 496 HIS A N 1
ATOM 3883 C CA . HIS A 1 496 ? 11.297 -43 0.72 1 90.81 496 HIS A CA 1
ATOM 3884 C C . HIS A 1 496 ? 10.242 -44.094 0.919 1 90.81 496 HIS A C 1
ATOM 3886 O O . HIS A 1 496 ? 10.414 -44.969 1.75 1 90.81 496 HIS A O 1
ATOM 3892 N N . TYR A 1 497 ? 9.266 -44.031 0.144 1 89.5 497 TYR A N 1
ATOM 3893 C CA . TYR A 1 497 ? 8.172 -44.969 0.327 1 89.5 497 TYR A CA 1
ATOM 3894 C C . TYR A 1 497 ? 8.141 -46 -0.805 1 89.5 497 TYR A C 1
ATOM 3896 O O . TYR A 1 497 ? 7.152 -46.719 -0.979 1 89.5 497 TYR A O 1
ATOM 3904 N N . GLY A 1 498 ? 9.117 -45.906 -1.679 1 88.81 498 GLY A N 1
ATOM 3905 C CA . GLY A 1 498 ? 9.305 -46.906 -2.713 1 88.81 498 GLY A CA 1
ATOM 3906 C C . GLY A 1 498 ? 8.438 -46.656 -3.932 1 88.81 498 GLY A C 1
ATOM 3907 O O . GLY A 1 498 ? 8.219 -47.594 -4.727 1 88.81 498 GLY A O 1
ATOM 3908 N N . TRP A 1 499 ? 7.879 -45.562 -4.027 1 89.94 499 TRP A N 1
ATOM 3909 C CA . TRP A 1 499 ? 6.969 -45.281 -5.137 1 89.94 499 TRP A CA 1
ATOM 3910 C C . TRP A 1 499 ? 7.742 -44.844 -6.379 1 89.94 499 TRP A C 1
ATOM 3912 O O . TRP A 1 499 ? 7.215 -44.875 -7.492 1 89.94 499 TRP A O 1
ATOM 3922 N N . MET A 1 500 ? 9.023 -44.438 -6.117 1 91 500 MET A N 1
ATOM 3923 C CA . MET A 1 500 ? 9.852 -43.969 -7.227 1 91 500 MET A CA 1
ATOM 3924 C C . MET A 1 500 ? 11.281 -44.469 -7.082 1 91 500 MET A C 1
ATOM 3926 O O . MET A 1 500 ? 11.742 -44.719 -5.969 1 91 500 MET A O 1
ATOM 3930 N N . ASP A 1 501 ? 11.914 -44.688 -8.148 1 92.81 501 ASP A N 1
ATOM 3931 C CA . ASP A 1 501 ? 13.344 -44.906 -8.266 1 92.81 501 ASP A CA 1
ATOM 3932 C C . ASP A 1 501 ? 13.906 -44.25 -9.523 1 92.81 501 ASP A C 1
ATOM 3934 O O . ASP A 1 501 ? 13.18 -43.531 -10.234 1 92.81 501 ASP A O 1
ATOM 3938 N N . ASP A 1 502 ? 15.164 -44.406 -9.758 1 94.31 502 ASP A N 1
ATOM 3939 C CA . ASP A 1 502 ? 15.812 -43.688 -10.867 1 94.31 502 ASP A CA 1
ATOM 3940 C C . ASP A 1 502 ? 15.188 -44.094 -12.203 1 94.31 502 ASP A C 1
ATOM 3942 O O . ASP A 1 502 ? 14.977 -43.25 -13.07 1 94.31 502 ASP A O 1
ATOM 3946 N N . ASP A 1 503 ? 14.906 -45.312 -12.312 1 94 503 ASP A N 1
ATOM 3947 C CA . ASP A 1 503 ? 14.367 -45.812 -13.578 1 94 503 ASP A CA 1
ATOM 3948 C C . ASP A 1 503 ? 12.953 -45.25 -13.82 1 94 503 ASP A C 1
ATOM 3950 O O . ASP A 1 503 ? 12.625 -44.844 -14.93 1 94 503 ASP A O 1
ATOM 3954 N N . ALA A 1 504 ? 12.133 -45.375 -12.781 1 91.25 504 ALA A N 1
ATOM 3955 C CA . ALA A 1 504 ? 10.766 -44.875 -12.898 1 91.25 504 ALA A CA 1
ATOM 3956 C C . ALA A 1 504 ? 10.742 -43.406 -13.25 1 91.25 504 ALA A C 1
ATOM 3958 O O . ALA A 1 504 ? 9.969 -42.969 -14.102 1 91.25 504 ALA A O 1
ATOM 3959 N N . VAL A 1 505 ? 11.57 -42.594 -12.578 1 94.81 505 VAL A N 1
ATOM 3960 C CA . VAL A 1 505 ? 11.641 -41.156 -12.836 1 94.81 505 VAL A CA 1
ATOM 3961 C C . VAL A 1 505 ? 12.125 -40.906 -14.266 1 94.81 505 VAL A C 1
ATOM 3963 O O . VAL A 1 505 ? 11.57 -40.062 -14.969 1 94.81 505 VAL A O 1
ATOM 3966 N N . ALA A 1 506 ? 13.156 -41.625 -14.664 1 95.56 506 ALA A N 1
ATOM 3967 C CA . ALA A 1 506 ? 13.688 -41.469 -16.016 1 95.56 506 ALA A CA 1
ATOM 3968 C C . ALA A 1 506 ? 12.625 -41.781 -17.062 1 95.56 506 ALA A C 1
ATOM 3970 O O . ALA A 1 506 ? 12.555 -41.125 -18.094 1 95.56 506 ALA A O 1
ATOM 3971 N N . LEU A 1 507 ? 11.898 -42.812 -16.797 1 94 507 LEU A N 1
ATOM 3972 C CA . LEU A 1 507 ? 10.82 -43.188 -17.703 1 94 507 LEU A CA 1
ATOM 3973 C C . LEU A 1 507 ? 9.789 -42.062 -17.828 1 94 507 LEU A C 1
ATOM 3975 O O . LEU A 1 507 ? 9.359 -41.75 -18.938 1 94 507 LEU A O 1
ATOM 3979 N N . ILE A 1 508 ? 9.344 -41.531 -16.703 1 94.19 508 ILE A N 1
ATOM 3980 C CA . ILE A 1 508 ? 8.375 -40.438 -16.719 1 94.19 508 ILE A CA 1
ATOM 3981 C C . ILE A 1 508 ? 8.945 -39.25 -17.484 1 94.19 508 ILE A C 1
ATOM 3983 O O . ILE A 1 508 ? 8.25 -38.656 -18.297 1 94.19 508 ILE A O 1
ATOM 3987 N N . GLU A 1 509 ? 10.188 -38.906 -17.219 1 96.5 509 GLU A N 1
ATOM 3988 C CA . GLU A 1 509 ? 10.844 -37.781 -17.891 1 96.5 509 GLU A CA 1
ATOM 3989 C C . GLU A 1 509 ? 10.844 -38 -19.406 1 96.5 509 GLU A C 1
ATOM 3991 O O . GLU A 1 509 ? 10.562 -37.062 -20.172 1 96.5 509 GLU A O 1
ATOM 3996 N N . ASP A 1 510 ? 11.195 -39.188 -19.797 1 96.06 510 ASP A N 1
ATOM 3997 C CA . ASP A 1 510 ? 11.258 -39.5 -21.234 1 96.06 510 ASP A CA 1
ATOM 3998 C C . ASP A 1 510 ? 9.867 -39.438 -21.859 1 96.06 510 ASP A C 1
ATOM 4000 O O . ASP A 1 510 ? 9.703 -38.906 -22.953 1 96.06 510 ASP A O 1
ATOM 4004 N N . GLU A 1 511 ? 8.945 -40.062 -21.219 1 94.62 511 GLU A N 1
ATOM 4005 C CA . GLU A 1 511 ? 7.578 -40.062 -21.719 1 94.62 511 GLU A CA 1
ATOM 4006 C C . GLU A 1 511 ? 7.062 -38.656 -21.891 1 94.62 511 GLU A C 1
ATOM 4008 O O . GLU A 1 511 ? 6.457 -38.312 -22.906 1 94.62 511 GLU A O 1
ATOM 4013 N N . GLU A 1 512 ? 7.273 -37.844 -20.891 1 96.38 512 GLU A N 1
ATOM 4014 C CA . GLU A 1 512 ? 6.781 -36.469 -20.938 1 96.38 512 GLU A CA 1
ATOM 4015 C C . GLU A 1 512 ? 7.543 -35.625 -21.969 1 96.38 512 GLU A C 1
ATOM 4017 O O . GLU A 1 512 ? 6.961 -34.781 -22.656 1 96.38 512 GLU A O 1
ATOM 4022 N N . ARG A 1 513 ? 8.852 -35.844 -22.094 1 97.56 513 ARG A N 1
ATOM 4023 C CA . ARG A 1 513 ? 9.633 -35.188 -23.125 1 97.56 513 ARG A CA 1
ATOM 4024 C C . ARG A 1 513 ? 9.062 -35.5 -24.516 1 97.56 513 ARG A C 1
ATOM 4026 O O . ARG A 1 513 ? 8.852 -34.562 -25.312 1 97.56 513 ARG A O 1
ATOM 4033 N N . VAL A 1 514 ? 8.781 -36.75 -24.766 1 97.19 514 VAL A N 1
ATOM 4034 C CA . VAL A 1 514 ? 8.258 -37.188 -26.062 1 97.19 514 VAL A CA 1
ATOM 4035 C C . VAL A 1 514 ? 6.871 -36.594 -26.297 1 97.19 514 VAL A C 1
ATOM 4037 O O . VAL A 1 514 ? 6.547 -36.156 -27.391 1 97.19 514 VAL A O 1
ATOM 4040 N N . ALA A 1 515 ? 6.094 -36.625 -25.266 1 96.12 515 ALA A N 1
ATOM 4041 C CA . ALA A 1 515 ? 4.746 -36.062 -25.375 1 96.12 515 ALA A CA 1
ATOM 4042 C C . ALA A 1 515 ? 4.785 -34.594 -25.766 1 96.12 515 ALA A C 1
ATOM 4044 O O . ALA A 1 515 ? 4.008 -34.156 -26.609 1 96.12 515 ALA A O 1
ATOM 4045 N N . VAL A 1 516 ? 5.684 -33.812 -25.188 1 98 516 VAL A N 1
ATOM 4046 C CA . VAL A 1 516 ? 5.797 -32.375 -25.484 1 98 516 VAL A CA 1
ATOM 4047 C C . VAL A 1 516 ? 6.285 -32.156 -26.906 1 98 516 VAL A C 1
ATOM 4049 O O . VAL A 1 516 ? 5.77 -31.312 -27.641 1 98 516 VAL A O 1
ATOM 4052 N N . LEU A 1 517 ? 7.289 -32.938 -27.312 1 98.06 517 LEU A N 1
ATOM 4053 C CA . LEU A 1 517 ? 7.84 -32.812 -28.656 1 98.06 517 LEU A CA 1
ATOM 4054 C C . LEU A 1 517 ? 6.777 -33.125 -29.703 1 98.06 517 LEU A C 1
ATOM 4056 O O . LEU A 1 517 ? 6.68 -32.406 -30.719 1 98.06 517 LEU A O 1
ATOM 4060 N N . ARG A 1 518 ? 5.988 -34.125 -29.453 1 97.81 518 ARG A N 1
ATOM 4061 C CA . ARG A 1 518 ? 4.914 -34.5 -30.359 1 97.81 518 ARG A CA 1
ATOM 4062 C C . ARG A 1 518 ? 3.887 -33.375 -30.469 1 97.81 518 ARG A C 1
ATOM 4064 O O . ARG A 1 518 ? 3.434 -33.031 -31.578 1 97.81 518 ARG A O 1
ATOM 4071 N N . ALA A 1 519 ? 3.52 -32.844 -29.375 1 98.06 519 ALA A N 1
ATOM 4072 C CA . ALA A 1 519 ? 2.564 -31.75 -29.359 1 98.06 519 ALA A CA 1
ATOM 4073 C C . ALA A 1 519 ? 3.113 -30.531 -30.109 1 98.06 519 ALA A C 1
ATOM 4075 O O . ALA A 1 519 ? 2.387 -29.859 -30.844 1 98.06 519 ALA A O 1
ATOM 4076 N N . MET A 1 520 ? 4.352 -30.188 -29.859 1 98.25 520 MET A N 1
ATOM 4077 C CA . MET A 1 520 ? 4.988 -29.047 -30.5 1 98.25 520 MET A CA 1
ATOM 4078 C C . MET A 1 520 ? 5.039 -29.219 -32 1 98.25 520 MET A C 1
ATOM 4080 O O . MET A 1 520 ? 4.727 -28.281 -32.75 1 98.25 520 MET A O 1
ATOM 4084 N N . GLU A 1 521 ? 5.445 -30.406 -32.5 1 98.06 521 GLU A N 1
ATOM 4085 C CA . GLU A 1 521 ? 5.527 -30.672 -33.938 1 98.06 521 GLU A CA 1
ATOM 4086 C C . GLU A 1 521 ? 4.16 -30.562 -34.594 1 98.06 521 GLU A C 1
ATOM 4088 O O . GLU A 1 521 ? 4.035 -30 -35.688 1 98.06 521 GLU A O 1
ATOM 4093 N N . ALA A 1 522 ? 3.225 -31.125 -33.938 1 98.19 522 ALA A N 1
ATOM 4094 C CA . ALA A 1 522 ? 1.862 -31.047 -34.469 1 98.19 522 ALA A CA 1
ATOM 4095 C C . ALA A 1 522 ? 1.396 -29.609 -34.562 1 98.19 522 ALA A C 1
ATOM 4097 O O . ALA A 1 522 ? 0.751 -29.219 -35.531 1 98.19 522 ALA A O 1
ATOM 4098 N N . ALA A 1 523 ? 1.659 -28.844 -33.562 1 98.38 523 ALA A N 1
ATOM 4099 C CA . ALA A 1 523 ? 1.252 -27.438 -33.562 1 98.38 523 ALA A CA 1
ATOM 4100 C C . ALA A 1 523 ? 1.966 -26.641 -34.625 1 98.38 523 ALA A C 1
ATOM 4102 O O . ALA A 1 523 ? 1.361 -25.781 -35.281 1 98.38 523 ALA A O 1
ATOM 4103 N N . GLU A 1 524 ? 3.238 -26.875 -34.781 1 97.31 524 GLU A N 1
ATOM 4104 C CA . GLU A 1 524 ? 4.066 -26.156 -35.75 1 97.31 524 GLU A CA 1
ATOM 4105 C C . GLU A 1 524 ? 3.594 -26.406 -37.156 1 97.31 524 GLU A C 1
ATOM 4107 O O . GLU A 1 524 ? 3.719 -25.531 -38.031 1 97.31 524 GLU A O 1
ATOM 4112 N N . ALA A 1 525 ? 3.027 -27.531 -37.438 1 97.62 525 ALA A N 1
ATOM 4113 C CA . ALA A 1 525 ? 2.598 -27.922 -38.75 1 97.62 525 ALA A CA 1
ATOM 4114 C C . ALA A 1 525 ? 1.256 -27.281 -39.125 1 97.62 525 ALA A C 1
ATOM 4116 O O . ALA A 1 525 ? 0.859 -27.266 -40.281 1 97.62 525 ALA A O 1
ATOM 4117 N N . ARG A 1 526 ? 0.573 -26.781 -38.156 1 97.06 526 ARG A N 1
ATOM 4118 C CA . ARG A 1 526 ? -0.748 -26.203 -38.375 1 97.06 526 ARG A CA 1
ATOM 4119 C C . ARG A 1 526 ? -0.639 -24.797 -38.969 1 97.06 526 ARG A C 1
ATOM 4121 O O . ARG A 1 526 ? 0.294 -24.062 -38.656 1 97.06 526 ARG A O 1
ATOM 4128 N N . PRO A 1 527 ? -1.614 -24.438 -39.812 1 95.44 527 PRO A N 1
ATOM 4129 C CA . PRO A 1 527 ? -1.607 -23.078 -40.344 1 95.44 527 PRO A CA 1
ATOM 4130 C C . PRO A 1 527 ? -2.023 -22.016 -39.344 1 95.44 527 PRO A C 1
ATOM 4132 O O . PRO A 1 527 ? -2.561 -22.359 -38.281 1 95.44 527 PRO A O 1
ATOM 4135 N N . GLY A 1 528 ? -1.766 -20.734 -39.688 1 93.81 528 GLY A N 1
ATOM 4136 C CA . GLY A 1 528 ? -2.279 -19.641 -38.875 1 93.81 528 GLY A CA 1
ATOM 4137 C C . GLY A 1 528 ? -3.785 -19.484 -38.969 1 93.81 528 GLY A C 1
ATOM 4138 O O . GLY A 1 528 ? -4.43 -20.125 -39.812 1 93.81 528 GLY A O 1
ATOM 4139 N N . PRO A 1 529 ? -4.301 -18.75 -38.094 1 94.62 529 PRO A N 1
ATOM 4140 C CA . PRO A 1 529 ? -5.742 -18.516 -38.156 1 94.62 529 PRO A CA 1
ATOM 4141 C C . PRO A 1 529 ? -6.172 -17.844 -39.469 1 94.62 529 PRO A C 1
ATOM 4143 O O . PRO A 1 529 ? -5.387 -17.125 -40.062 1 94.62 529 PRO A O 1
ATOM 4146 N N . LYS A 1 530 ? -7.41 -18.078 -39.844 1 89.94 530 LYS A N 1
ATOM 4147 C CA . LYS A 1 530 ? -7.953 -17.453 -41.031 1 89.94 530 LYS A CA 1
ATOM 4148 C C . LYS A 1 530 ? -8.109 -15.945 -40.844 1 89.94 530 LYS A C 1
ATOM 4150 O O . LYS A 1 530 ? -8.406 -15.469 -39.75 1 89.94 530 LYS A O 1
ATOM 4155 N N . LEU A 1 531 ? -8 -15.211 -41.906 1 87.25 531 LEU A N 1
ATOM 4156 C CA . LEU A 1 531 ? -8.031 -13.75 -41.906 1 87.2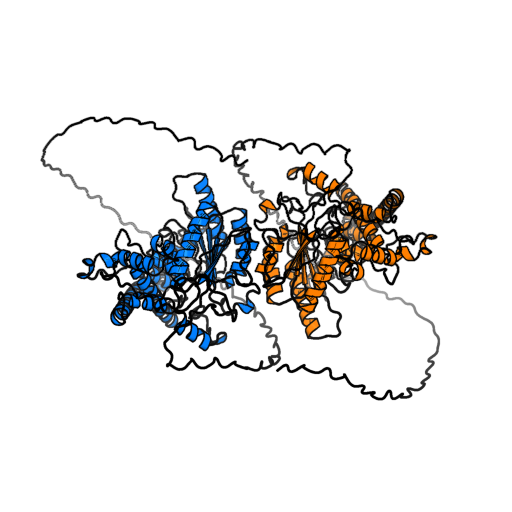5 531 LEU A CA 1
ATOM 4157 C C . LEU A 1 531 ? -9.391 -13.234 -41.438 1 87.25 531 LEU A C 1
ATOM 4159 O O . LEU A 1 531 ? -9.469 -12.18 -40.812 1 87.25 531 LEU A O 1
ATOM 4163 N N . ASP A 1 532 ? -10.398 -14.031 -41.719 1 85.5 532 ASP A N 1
ATOM 4164 C CA . ASP A 1 532 ? -11.742 -13.594 -41.375 1 85.5 532 ASP A CA 1
ATOM 4165 C C . ASP A 1 532 ? -11.922 -13.477 -39.844 1 85.5 532 ASP A C 1
ATOM 4167 O O . ASP A 1 532 ? -12.812 -12.773 -39.375 1 85.5 532 ASP A O 1
ATOM 4171 N N . THR A 1 533 ? -11.07 -14.102 -39.125 1 91.44 533 THR A N 1
ATOM 4172 C CA . THR A 1 533 ? -11.211 -14.109 -37.688 1 91.44 533 THR A CA 1
ATOM 4173 C C . THR A 1 533 ? -10.75 -12.773 -37.094 1 91.44 533 THR A C 1
ATOM 4175 O O . THR A 1 533 ? -11.07 -12.453 -35.938 1 91.44 533 THR A O 1
ATOM 4178 N N . MET A 1 534 ? -10.125 -11.93 -37.875 1 91.12 534 MET A N 1
ATOM 4179 C CA . MET A 1 534 ? -9.578 -10.648 -37.438 1 91.12 534 MET A CA 1
ATOM 4180 C C . MET A 1 534 ? -10.688 -9.703 -37 1 91.12 534 MET A C 1
ATOM 4182 O O . MET A 1 534 ? -10.453 -8.797 -36.188 1 91.12 534 MET A O 1
ATOM 4186 N N . PHE A 1 535 ? -11.891 -9.945 -37.438 1 92.62 535 PHE A N 1
ATOM 4187 C CA . PHE A 1 535 ? -12.953 -8.977 -37.219 1 92.62 535 PHE A CA 1
ATOM 4188 C C . PHE A 1 535 ? -14.023 -9.539 -36.281 1 92.62 535 PHE A C 1
ATOM 4190 O O . PHE A 1 535 ? -15.125 -9.008 -36.219 1 92.62 535 PHE A O 1
ATOM 4197 N N . THR A 1 536 ? -13.664 -10.562 -35.531 1 92 536 THR A N 1
ATOM 4198 C CA . THR A 1 536 ? -14.703 -11.242 -34.75 1 92 536 THR A CA 1
ATOM 4199 C C . THR A 1 536 ? -14.398 -11.164 -33.281 1 92 536 THR A C 1
ATOM 4201 O O . THR A 1 536 ? -13.328 -10.688 -32.875 1 92 536 THR A O 1
ATOM 4204 N N . ASP A 1 537 ? -15.32 -11.406 -32.344 1 90.88 537 ASP A N 1
ATOM 4205 C CA . ASP A 1 537 ? -15.234 -11.781 -30.922 1 90.88 537 ASP A CA 1
ATOM 4206 C C . ASP A 1 537 ? -15.172 -10.547 -30.031 1 90.88 537 ASP A C 1
ATOM 4208 O O . ASP A 1 537 ? -15.117 -10.664 -28.797 1 90.88 537 ASP A O 1
ATOM 4212 N N . VAL A 1 538 ? -15.125 -9.359 -30.641 1 89.5 538 VAL A N 1
ATOM 4213 C CA . VAL A 1 538 ? -15.062 -8.164 -29.797 1 89.5 538 VAL A CA 1
ATOM 4214 C C . VAL A 1 538 ? -16.469 -7.645 -29.531 1 89.5 538 VAL A C 1
ATOM 4216 O O . VAL A 1 538 ? -16.828 -7.328 -28.406 1 89.5 538 VAL A O 1
ATOM 4219 N N . TYR A 1 539 ? -17.219 -7.664 -30.594 1 92.81 539 TYR A N 1
ATOM 4220 C CA . TYR A 1 539 ? -18.594 -7.191 -30.484 1 92.81 539 TYR A CA 1
ATOM 4221 C C . TYR A 1 539 ? -19.578 -8.312 -30.797 1 92.81 539 TYR A C 1
ATOM 4223 O O . TYR A 1 539 ? -19.281 -9.227 -31.562 1 92.81 539 TYR A O 1
ATOM 4231 N N . HIS A 1 540 ? -20.703 -8.234 -30.203 1 93.31 540 HIS A N 1
ATOM 4232 C CA . HIS A 1 540 ? -21.75 -9.195 -30.531 1 93.31 540 HIS A CA 1
ATOM 4233 C C . HIS A 1 540 ? -22.156 -9.086 -31.984 1 93.31 540 HIS A C 1
ATOM 4235 O O . HIS A 1 540 ? -22.234 -10.094 -32.688 1 93.31 540 HIS A O 1
ATOM 4241 N N . GLU A 1 541 ? -22.484 -7.844 -32.281 1 94.5 541 GLU A N 1
ATOM 4242 C CA . GLU A 1 541 ? -22.703 -7.512 -33.688 1 94.5 541 GLU A CA 1
ATOM 4243 C C . GLU A 1 541 ? -21.594 -6.609 -34.219 1 94.5 541 GLU A C 1
ATOM 4245 O O . GLU A 1 541 ? -21.25 -5.609 -33.594 1 94.5 541 GLU A O 1
ATOM 4250 N N . LYS A 1 542 ? -21.141 -6.938 -35.406 1 94.31 542 LYS A N 1
ATOM 4251 C CA . LYS A 1 542 ? -20.062 -6.129 -36 1 94.31 542 LYS A CA 1
ATOM 4252 C C . LYS A 1 542 ? -20.547 -4.711 -36.281 1 94.31 542 LYS A C 1
ATOM 4254 O O . LYS A 1 542 ? -21.516 -4.52 -37.031 1 94.31 542 LYS A O 1
ATOM 4259 N N . PRO A 1 543 ? -19.891 -3.807 -35.719 1 96.25 543 PRO A N 1
ATOM 4260 C CA . PRO A 1 543 ? -20.266 -2.428 -36.031 1 96.25 543 PRO A CA 1
ATOM 4261 C C . PRO A 1 543 ? -19.906 -2.021 -37.469 1 96.25 543 PRO A C 1
ATOM 4263 O O . PRO A 1 543 ? -19.047 -2.645 -38.094 1 96.25 543 PRO A O 1
ATOM 4266 N N . PRO A 1 544 ? -20.469 -0.934 -37.844 1 95.62 544 PRO A N 1
ATOM 4267 C CA . PRO A 1 544 ? -20.312 -0.524 -39.25 1 95.62 544 PRO A CA 1
ATOM 4268 C C . PRO A 1 544 ? -18.859 -0.242 -39.625 1 95.62 544 PRO A C 1
ATOM 4270 O O . PRO A 1 544 ? -18.438 -0.544 -40.75 1 95.62 544 PRO A O 1
ATOM 4273 N N . HIS A 1 545 ? -18.188 0.266 -38.75 1 95.56 545 HIS A N 1
ATOM 4274 C CA . HIS A 1 545 ? -16.797 0.59 -39.094 1 95.56 545 HIS A CA 1
ATOM 4275 C C . HIS A 1 545 ? -15.977 -0.673 -39.312 1 95.56 545 HIS A C 1
ATOM 4277 O O . HIS A 1 545 ? -15.094 -0.71 -40.156 1 95.56 545 HIS A O 1
ATOM 4283 N N . LEU A 1 546 ? -16.219 -1.701 -38.562 1 94.56 546 LEU A N 1
ATOM 4284 C CA . LEU A 1 546 ? -15.492 -2.955 -38.75 1 94.56 546 LEU A CA 1
ATOM 4285 C C . LEU A 1 546 ? -15.922 -3.662 -40.031 1 94.56 546 LEU A C 1
ATOM 4287 O O . LEU A 1 546 ? -15.102 -4.301 -40.688 1 94.56 546 LEU A O 1
ATOM 4291 N N . LEU A 1 547 ? -17.156 -3.578 -40.344 1 95.12 547 LEU A N 1
ATOM 4292 C CA . LEU A 1 547 ? -17.641 -4.133 -41.594 1 95.12 547 LEU A CA 1
ATOM 4293 C C . LEU A 1 547 ? -16.953 -3.471 -42.781 1 95.12 547 LEU A C 1
ATOM 4295 O O . LEU A 1 547 ? -16.578 -4.148 -43.75 1 95.12 547 LEU A O 1
ATOM 4299 N N . ARG A 1 548 ? -16.859 -2.178 -42.656 1 96.5 548 ARG A N 1
ATOM 4300 C CA . ARG A 1 548 ? -16.172 -1.439 -43.719 1 96.5 548 ARG A CA 1
ATOM 4301 C C . ARG A 1 548 ? -14.719 -1.875 -43.844 1 96.5 548 ARG A C 1
ATOM 4303 O O . ARG A 1 548 ? -14.219 -2.09 -44.938 1 96.5 548 ARG A O 1
ATOM 4310 N N . GLN A 1 549 ? -14.078 -1.987 -42.719 1 95.5 549 GLN A N 1
ATOM 4311 C CA . GLN A 1 549 ? -12.68 -2.391 -42.719 1 95.5 549 GLN A CA 1
ATOM 4312 C C . GLN A 1 549 ? -12.5 -3.795 -43.281 1 95.5 549 GLN A C 1
ATOM 4314 O O . GLN A 1 549 ? -11.547 -4.059 -44.031 1 95.5 549 GLN A O 1
ATOM 4319 N N . GLU A 1 550 ? -13.391 -4.68 -42.906 1 93.62 550 GLU A N 1
ATOM 4320 C CA . GLU A 1 550 ? -13.359 -6.051 -43.438 1 93.62 550 GLU A CA 1
ATOM 4321 C C . GLU A 1 550 ? -13.516 -6.082 -44.938 1 93.62 550 GLU A C 1
ATOM 4323 O O . GLU A 1 550 ? -12.805 -6.816 -45.625 1 93.62 550 GLU A O 1
ATOM 4328 N N . THR A 1 551 ? -14.398 -5.355 -45.438 1 94.81 551 THR A N 1
ATOM 4329 C CA . THR A 1 551 ? -14.633 -5.258 -46.875 1 94.81 551 THR A CA 1
ATOM 4330 C C . THR A 1 551 ? -13.406 -4.695 -47.562 1 94.81 551 THR A C 1
ATOM 4332 O O . THR A 1 551 ? -13.023 -5.188 -48.625 1 94.81 551 THR A O 1
ATOM 4335 N N . GLU A 1 552 ? -12.906 -3.688 -46.938 1 94.94 552 GLU A N 1
ATOM 4336 C CA . GLU A 1 552 ? -11.711 -3.076 -47.531 1 94.94 552 GLU A CA 1
ATOM 4337 C C . GLU A 1 552 ? -10.562 -4.078 -47.594 1 94.94 552 GLU A C 1
ATOM 4339 O O . GLU A 1 552 ? -9.828 -4.105 -48.594 1 94.94 552 GLU A O 1
ATOM 4344 N N . LEU A 1 553 ? -10.43 -4.82 -46.625 1 92.5 553 LEU A N 1
ATOM 4345 C CA . LEU A 1 553 ? -9.367 -5.82 -46.594 1 92.5 553 LEU A CA 1
ATOM 4346 C C . LEU A 1 553 ? -9.602 -6.879 -47.688 1 92.5 553 LEU A C 1
ATOM 4348 O O . LEU A 1 553 ? -8.664 -7.266 -48.375 1 92.5 553 LEU A O 1
ATOM 4352 N N . ARG A 1 554 ? -10.789 -7.367 -47.812 1 90.94 554 ARG A N 1
ATOM 4353 C CA . ARG A 1 554 ? -11.125 -8.375 -48.812 1 90.94 554 ARG A CA 1
ATOM 4354 C C . ARG A 1 554 ? -10.867 -7.863 -50.219 1 90.94 554 ARG A C 1
ATOM 4356 O O . ARG A 1 554 ? -10.383 -8.609 -51.094 1 90.94 554 ARG A O 1
ATOM 4363 N N . GLN A 1 555 ? -11.203 -6.652 -50.375 1 92.81 555 GLN A N 1
ATOM 4364 C CA . GLN A 1 555 ? -10.961 -6.035 -51.656 1 92.81 555 GLN A CA 1
ATOM 4365 C C . GLN A 1 555 ? -9.461 -5.914 -51.938 1 92.81 555 GLN A C 1
ATOM 4367 O O . GLN A 1 555 ? -9.016 -6.156 -53.062 1 92.81 555 GLN A O 1
ATOM 4372 N N . HIS A 1 556 ? -8.836 -5.496 -50.906 1 92.62 556 HIS A N 1
ATOM 4373 C CA . HIS A 1 556 ? -7.391 -5.379 -51.031 1 92.62 556 HIS A CA 1
ATOM 4374 C C . HIS A 1 556 ? -6.758 -6.719 -51.406 1 92.62 556 HIS A C 1
ATOM 4376 O O . HIS A 1 556 ? -5.891 -6.781 -52.281 1 92.62 556 HIS A O 1
ATOM 4382 N N . LEU A 1 557 ? -7.176 -7.789 -50.781 1 89.19 557 LEU A N 1
ATOM 4383 C CA . LEU A 1 557 ? -6.633 -9.125 -51.031 1 89.19 557 LEU A CA 1
ATOM 4384 C C . LEU A 1 557 ? -6.969 -9.609 -52.438 1 89.19 557 LEU A C 1
ATOM 4386 O O . LEU A 1 557 ? -6.16 -10.281 -53.062 1 89.19 557 LEU A O 1
ATOM 4390 N N . LYS A 1 558 ? -8.094 -9.305 -52.844 1 88.44 558 LYS A N 1
ATOM 4391 C CA . LYS A 1 558 ? -8.516 -9.672 -54.219 1 88.44 558 LYS A CA 1
ATOM 4392 C C . LYS A 1 558 ? -7.648 -8.977 -55.25 1 88.44 558 LYS A C 1
ATOM 4394 O O . LYS A 1 558 ? -7.309 -9.57 -56.281 1 88.44 558 LYS A O 1
ATOM 4399 N N . ARG A 1 559 ? -7.324 -7.77 -54.938 1 88.81 559 ARG A N 1
ATOM 4400 C CA . ARG A 1 559 ? -6.527 -6.988 -55.875 1 88.81 559 ARG A CA 1
ATOM 4401 C C . ARG A 1 559 ? -5.074 -7.453 -55.875 1 88.81 559 ARG A C 1
ATOM 4403 O O . ARG A 1 559 ? -4.379 -7.312 -56.906 1 88.81 559 ARG A O 1
ATOM 4410 N N . HIS A 1 560 ? -4.695 -7.93 -54.75 1 88.56 560 HIS A N 1
ATOM 4411 C CA . HIS A 1 560 ? -3.289 -8.289 -54.625 1 88.56 560 HIS A CA 1
ATOM 4412 C C . HIS A 1 560 ? -3.125 -9.781 -54.344 1 88.56 560 HIS A C 1
ATOM 4414 O O . HIS A 1 560 ? -2.344 -10.172 -53.469 1 88.56 560 HIS A O 1
ATOM 4420 N N . ASP A 1 561 ? -3.902 -10.633 -54.875 1 78.25 561 ASP A N 1
ATOM 4421 C CA . ASP A 1 561 ? -3.979 -12.07 -54.656 1 78.25 561 ASP A CA 1
ATOM 4422 C C . ASP A 1 561 ? -2.609 -12.727 -54.812 1 78.25 561 ASP A C 1
ATOM 4424 O O . ASP A 1 561 ? -2.326 -13.75 -54.156 1 78.25 561 ASP A O 1
ATOM 4428 N N . ILE A 1 562 ? -1.745 -12.125 -55.562 1 74.12 562 ILE A N 1
ATOM 4429 C CA . ILE A 1 562 ? -0.434 -12.703 -55.844 1 74.12 562 ILE A CA 1
ATOM 4430 C C . ILE A 1 562 ? 0.463 -12.555 -54.625 1 74.12 562 ILE A C 1
ATOM 4432 O O . ILE A 1 562 ? 1.245 -13.453 -54.281 1 74.12 562 ILE A O 1
ATOM 4436 N N . VAL A 1 563 ? 0.335 -11.391 -53.906 1 70.25 563 VAL A N 1
ATOM 4437 C CA . VAL A 1 563 ? 1.227 -11.062 -52.781 1 70.25 563 VAL A CA 1
ATOM 4438 C C . VAL A 1 563 ? 0.821 -11.852 -51.531 1 70.25 563 VAL A C 1
ATOM 4440 O O . VAL A 1 563 ? 1.678 -12.289 -50.781 1 70.25 563 VAL A O 1
ATOM 4443 N N . TYR A 1 564 ? -0.294 -12.008 -51.281 1 67 564 TYR A N 1
ATOM 4444 C CA . TYR A 1 564 ? -0.76 -12.578 -50.031 1 67 564 TYR A CA 1
ATOM 4445 C C . TYR A 1 564 ? -1.181 -14.031 -50.219 1 67 564 TYR A C 1
ATOM 4447 O O . TYR A 1 564 ? -1.682 -14.664 -49.281 1 67 564 TYR A O 1
ATOM 4455 N N . HIS A 1 565 ? -0.804 -14.789 -51.344 1 52.34 565 HIS A N 1
ATOM 4456 C CA . HIS A 1 565 ? -1.163 -16.188 -51.531 1 52.34 565 HIS A CA 1
ATOM 4457 C C . HIS A 1 565 ? -0.341 -17.109 -50.625 1 52.34 565 HIS A C 1
ATOM 4459 O O . HIS A 1 565 ? 0.855 -16.875 -50.438 1 52.34 565 HIS A O 1
ATOM 4465 N N . MET B 1 1 ? 37.469 -15.836 33.656 1 20.12 1 MET B N 1
ATOM 4466 C CA . MET B 1 1 ? 38.719 -15.188 34 1 20.12 1 MET B CA 1
ATOM 4467 C C . MET B 1 1 ? 38.969 -13.945 33.156 1 20.12 1 MET B C 1
ATOM 4469 O O . MET B 1 1 ? 39.062 -14.039 31.922 1 20.12 1 MET B O 1
ATOM 4473 N N . MET B 1 2 ? 38.531 -12.562 33.375 1 21.36 2 MET B N 1
ATOM 4474 C CA . MET B 1 2 ? 37.406 -11.688 33.156 1 21.36 2 MET B CA 1
ATOM 4475 C C . MET B 1 2 ? 37.812 -10.375 32.5 1 21.36 2 MET B C 1
ATOM 4477 O O . MET B 1 2 ? 38.406 -9.516 33.156 1 21.36 2 MET B O 1
ATOM 4481 N N . LEU B 1 3 ? 38.406 -10.289 31.203 1 19.64 3 LEU B N 1
ATOM 4482 C CA . LEU B 1 3 ? 39.312 -9.281 30.688 1 19.64 3 LEU B CA 1
ATOM 4483 C C . LEU B 1 3 ? 38.625 -7.934 30.547 1 19.64 3 LEU B C 1
ATOM 4485 O O . LEU B 1 3 ? 37.656 -7.816 29.797 1 19.64 3 LEU B O 1
ATOM 4489 N N . ARG B 1 4 ? 38.719 -6.828 31.359 1 20.75 4 ARG B N 1
ATOM 4490 C CA . ARG B 1 4 ? 38.156 -5.523 31.688 1 20.75 4 ARG B CA 1
ATOM 4491 C C . ARG B 1 4 ? 38.656 -4.461 30.703 1 20.75 4 ARG B C 1
ATOM 4493 O O . ARG B 1 4 ? 39.844 -4.223 30.578 1 20.75 4 ARG B O 1
ATOM 4500 N N . VAL B 1 5 ? 38.188 -4.289 29.375 1 21.62 5 VAL B N 1
ATOM 4501 C CA . VAL B 1 5 ? 38.594 -3.559 28.172 1 21.62 5 VAL B CA 1
ATOM 4502 C C . VAL B 1 5 ? 38.594 -2.059 28.453 1 21.62 5 VAL B C 1
ATOM 4504 O O . VAL B 1 5 ? 37.562 -1.484 28.797 1 21.62 5 VAL B O 1
ATOM 4507 N N . LEU B 1 6 ? 39.781 -1.224 28.578 1 19.55 6 LEU B N 1
ATOM 45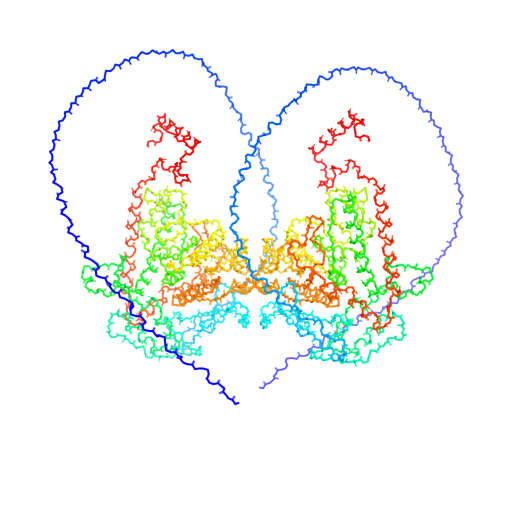08 C CA . LEU B 1 6 ? 40.562 -0.124 29.141 1 19.55 6 LEU B CA 1
ATOM 4509 C C . LEU B 1 6 ? 40.312 1.161 28.344 1 19.55 6 LEU B C 1
ATOM 4511 O O . LEU B 1 6 ? 40.094 1.121 27.141 1 19.55 6 LEU B O 1
ATOM 4515 N N . ASN B 1 7 ? 40.344 2.631 28.875 1 20.28 7 ASN B N 1
ATOM 4516 C CA . ASN B 1 7 ? 39.812 3.969 29.094 1 20.28 7 ASN B CA 1
ATOM 4517 C C . ASN B 1 7 ? 40.562 5.016 28.266 1 20.28 7 ASN B C 1
ATOM 4519 O O . ASN B 1 7 ? 40.344 6.215 28.422 1 20.28 7 ASN B O 1
ATOM 4523 N N . TYR B 1 8 ? 41.5 4.824 27.234 1 19.48 8 TYR B N 1
ATOM 4524 C CA . TYR B 1 8 ? 42.656 5.727 27.203 1 19.48 8 TYR B CA 1
ATOM 4525 C C . TYR B 1 8 ? 42.281 7.082 26.625 1 19.48 8 TYR B C 1
ATOM 4527 O O . TYR B 1 8 ? 41.406 7.16 25.734 1 19.48 8 TYR B O 1
ATOM 4535 N N . PRO B 1 9 ? 42.875 8.281 27.062 1 20.23 9 PRO B N 1
ATOM 4536 C CA . PRO B 1 9 ? 42.75 9.742 27.156 1 20.23 9 PRO B CA 1
ATOM 4537 C C . PRO B 1 9 ? 43.125 10.445 25.844 1 20.23 9 PRO B C 1
ATOM 4539 O O . PRO B 1 9 ? 44.031 10 25.141 1 20.23 9 PRO B O 1
ATOM 4542 N N . LYS B 1 10 ? 42.219 11.094 25.156 1 21.09 10 LYS B N 1
ATOM 4543 C CA . LYS B 1 10 ? 42.219 11.781 23.875 1 21.09 10 LYS B CA 1
ATOM 4544 C C . LYS B 1 10 ? 43.188 12.961 23.875 1 21.09 10 LYS B C 1
ATOM 4546 O O . LYS B 1 10 ? 43.031 13.891 24.672 1 21.09 10 LYS B O 1
ATOM 4551 N N . PRO B 1 11 ? 44.438 12.992 23.453 1 16.77 11 PRO B N 1
ATOM 4552 C CA . PRO B 1 11 ? 45.531 13.953 23.672 1 16.77 11 PRO B CA 1
ATOM 4553 C C . PRO B 1 11 ? 45.281 15.289 22.984 1 16.77 11 PRO B C 1
ATOM 4555 O O . PRO B 1 11 ? 44.5 15.359 22.031 1 16.77 11 PRO B O 1
ATOM 4558 N N . ALA B 1 12 ? 46.062 16.484 23.312 1 19.62 12 ALA B N 1
ATOM 4559 C CA . ALA B 1 12 ? 46.25 17.906 23.531 1 19.62 12 ALA B CA 1
ATOM 4560 C C . ALA B 1 12 ? 46.688 18.625 22.266 1 19.62 12 ALA B C 1
ATOM 4562 O O . ALA B 1 12 ? 46.719 19.844 22.203 1 19.62 12 ALA B O 1
ATOM 4563 N N . ILE B 1 13 ? 46.906 18.094 21.047 1 17.66 13 ILE B N 1
ATOM 4564 C CA . ILE B 1 13 ? 48.031 18.75 20.359 1 17.66 13 ILE B CA 1
ATOM 4565 C C . ILE B 1 13 ? 47.594 20.156 19.922 1 17.66 13 ILE B C 1
ATOM 4567 O O . ILE B 1 13 ? 46.562 20.328 19.281 1 17.66 13 ILE B O 1
ATOM 4571 N N . ARG B 1 14 ? 48.281 21.312 20.328 1 16.97 14 ARG B N 1
ATOM 4572 C CA . ARG B 1 14 ? 48.438 22.766 20.453 1 16.97 14 ARG B CA 1
ATOM 4573 C C . ARG B 1 14 ? 48.75 23.391 19.109 1 16.97 14 ARG B C 1
ATOM 4575 O O . ARG B 1 14 ? 49.938 23.453 18.719 1 16.97 14 ARG B O 1
ATOM 4582 N N . ARG B 1 15 ? 48.344 23.031 18.047 1 16.19 15 ARG B N 1
ATOM 4583 C CA . ARG B 1 15 ? 49.125 23.656 16.984 1 16.19 15 ARG B CA 1
ATOM 4584 C C . ARG B 1 15 ? 48.938 25.172 16.984 1 16.19 15 ARG B C 1
ATOM 4586 O O . ARG B 1 15 ? 47.875 25.672 17.344 1 16.19 15 ARG B O 1
ATOM 4593 N N . CYS B 1 16 ? 50 26.047 16.594 1 15.84 16 CYS B N 1
ATOM 4594 C CA . CYS B 1 16 ? 50.656 27.344 16.656 1 15.84 16 CYS B CA 1
ATOM 4595 C C . CYS B 1 16 ? 49.938 28.375 15.789 1 15.84 16 CYS B C 1
ATOM 4597 O O . CYS B 1 16 ? 49.562 28.078 14.648 1 15.84 16 CYS B O 1
ATOM 4599 N N . SER B 1 17 ? 49.375 29.438 16.422 1 16.08 17 SER B N 1
ATOM 4600 C CA . SER B 1 17 ? 48.531 30.625 16.234 1 16.08 17 SER B CA 1
ATOM 4601 C C . SER B 1 17 ? 49.25 31.688 15.406 1 16.08 17 SER B C 1
ATOM 4603 O O . SER B 1 17 ? 48.75 32.812 15.281 1 16.08 17 SER B O 1
ATOM 4605 N N . SER B 1 18 ? 50.219 31.375 14.5 1 15.08 18 SER B N 1
ATOM 4606 C CA . SER B 1 18 ? 51.031 32.562 14.172 1 15.08 18 SER B CA 1
ATOM 4607 C C . SER B 1 18 ? 50.156 33.656 13.531 1 15.08 18 SER B C 1
ATOM 4609 O O . SER B 1 18 ? 49.156 33.344 12.875 1 15.08 18 SER B O 1
ATOM 4611 N N . LYS B 1 19 ? 50.406 34.938 13.883 1 15.6 19 LYS B N 1
ATOM 4612 C CA . LYS B 1 19 ? 49.938 36.344 14.062 1 15.6 19 LYS B CA 1
ATOM 4613 C C . LYS B 1 19 ? 49.969 37.094 12.742 1 15.6 19 LYS B C 1
ATOM 4615 O O . LYS B 1 19 ? 49.625 38.281 12.688 1 15.6 19 LYS B O 1
ATOM 4620 N N . LYS B 1 20 ? 50.156 36.5 11.508 1 15.37 20 LYS B N 1
ATOM 4621 C CA . LYS B 1 20 ? 50.812 37.469 10.656 1 15.37 20 LYS B CA 1
ATOM 4622 C C . LYS B 1 20 ? 50 38.75 10.562 1 15.37 20 LYS B C 1
ATOM 4624 O O . LYS B 1 20 ? 48.781 38.719 10.727 1 15.37 20 LYS B O 1
ATOM 4629 N N . MET B 1 21 ? 50.594 39.969 10.273 1 14.45 21 MET B N 1
ATOM 4630 C CA . MET B 1 21 ? 50.688 41.438 10.359 1 14.45 21 MET B CA 1
ATOM 4631 C C . MET B 1 21 ? 49.812 42.094 9.297 1 14.45 21 MET B C 1
ATOM 4633 O O . MET B 1 21 ? 49.844 43.312 9.148 1 14.45 21 MET B O 1
ATOM 4637 N N . ARG B 1 22 ? 48.781 41.562 8.922 1 14.51 22 ARG B N 1
ATOM 4638 C CA . ARG B 1 22 ? 48.438 42.25 7.676 1 14.51 22 ARG B CA 1
ATOM 4639 C C . ARG B 1 22 ? 48.156 43.719 7.906 1 14.51 22 ARG B C 1
ATOM 4641 O O . ARG B 1 22 ? 47.375 44.094 8.789 1 14.51 22 ARG B O 1
ATOM 4648 N N . THR B 1 23 ? 49.031 44.531 7.398 1 14.92 23 THR B N 1
ATOM 4649 C CA . THR B 1 23 ? 49.25 45.969 7.316 1 14.92 23 THR B CA 1
ATOM 4650 C C . THR B 1 23 ? 48 46.656 6.762 1 14.92 23 THR B C 1
ATOM 4652 O O . THR B 1 23 ? 47.125 46.031 6.203 1 14.92 23 THR B O 1
ATOM 4655 N N . SER B 1 24 ? 48.125 47.969 6.332 1 14.98 24 SER B N 1
ATOM 4656 C CA . SER B 1 24 ? 47.719 49.344 6.555 1 14.98 24 SER B CA 1
ATOM 4657 C C . SER B 1 24 ? 46.781 49.844 5.445 1 14.98 24 SER B C 1
ATOM 4659 O O . SER B 1 24 ? 45.875 50.656 5.684 1 14.98 24 SER B O 1
ATOM 4661 N N . SER B 1 25 ? 46.781 49.312 4.133 1 14.66 25 SER B N 1
ATOM 4662 C CA . SER B 1 25 ? 46.906 50.469 3.242 1 14.66 25 SER B CA 1
ATOM 4663 C C . SER B 1 25 ? 45.594 51.25 3.17 1 14.66 25 SER B C 1
ATOM 4665 O O . SER B 1 25 ? 44.531 50.688 3.379 1 14.66 25 SER B O 1
ATOM 4667 N N . SER B 1 26 ? 45.594 52.625 2.758 1 15.08 26 SER B N 1
ATOM 4668 C CA . SER B 1 26 ? 45.125 54 2.893 1 15.08 26 SER B CA 1
ATOM 4669 C C . SER B 1 26 ? 43.969 54.281 1.947 1 15.08 26 SER B C 1
ATOM 4671 O O . SER B 1 26 ? 43.094 55.062 2.268 1 15.08 26 SER B O 1
ATOM 4673 N N . THR B 1 27 ? 43.75 53.719 0.681 1 15.06 27 THR B N 1
ATOM 4674 C CA . THR B 1 27 ? 43.625 54.812 -0.248 1 15.06 27 THR B CA 1
ATOM 4675 C C . THR B 1 27 ? 42.219 55.406 -0.195 1 15.06 27 THR B C 1
ATOM 4677 O O . THR B 1 27 ? 41.219 54.656 -0.228 1 15.06 27 THR B O 1
ATOM 4680 N N . ILE B 1 28 ? 41.969 56.75 -0.008 1 15.24 28 ILE B N 1
ATOM 4681 C CA . ILE B 1 28 ? 41 57.812 0.294 1 15.24 28 ILE B CA 1
ATOM 4682 C C . ILE B 1 28 ? 40.156 58.094 -0.946 1 15.24 28 ILE B C 1
ATOM 4684 O O . ILE B 1 28 ? 39.25 58.906 -0.895 1 15.24 28 ILE B O 1
ATOM 4688 N N . VAL B 1 29 ? 40.031 57.312 -2 1 14.51 29 VAL B N 1
ATOM 4689 C CA . VAL B 1 29 ? 39.844 58.188 -3.146 1 14.51 29 VAL B CA 1
ATOM 4690 C C . VAL B 1 29 ? 38.5 58.906 -3.014 1 14.51 29 VAL B C 1
ATOM 4692 O O . VAL B 1 29 ? 37.469 58.281 -2.686 1 14.51 29 VAL B O 1
ATOM 4695 N N . CYS B 1 30 ? 38.5 60.281 -3.219 1 14.38 30 CYS B N 1
ATOM 4696 C CA . CYS B 1 30 ? 37.812 61.531 -3.08 1 14.38 30 CYS B CA 1
ATOM 4697 C C . CYS B 1 30 ? 36.594 61.594 -3.975 1 14.38 30 CYS B C 1
ATOM 4699 O O . CYS B 1 30 ? 35.469 61.844 -3.498 1 14.38 30 CYS B O 1
ATOM 4701 N N . SER B 1 31 ? 36.594 62.5 -5.129 1 13.88 31 SER B N 1
ATOM 4702 C CA . SER B 1 31 ? 35.969 63.812 -5.285 1 13.88 31 SER B CA 1
ATOM 4703 C C . SER B 1 31 ? 34.656 63.719 -6.047 1 13.88 31 SER B C 1
ATOM 4705 O O . SER B 1 31 ? 34.344 62.656 -6.621 1 13.88 31 SER B O 1
ATOM 4707 N N . SER B 1 32 ? 34.469 64.75 -7.125 1 14.19 32 SER B N 1
ATOM 4708 C CA . SER B 1 32 ? 33.688 65.938 -7.309 1 14.19 32 SER B CA 1
ATOM 4709 C C . SER B 1 32 ? 32.5 65.688 -8.234 1 14.19 32 SER B C 1
ATOM 4711 O O . SER B 1 32 ? 31.344 65.938 -7.867 1 14.19 32 SER B O 1
ATOM 4713 N N . GLU B 1 33 ? 32.562 66.312 -9.57 1 13.97 33 GLU B N 1
ATOM 4714 C CA . GLU B 1 33 ? 31.859 67.5 -10.078 1 13.97 33 GLU B CA 1
ATOM 4715 C C . GLU B 1 33 ? 30.641 67.062 -10.906 1 13.97 33 GLU B C 1
ATOM 4717 O O . GLU B 1 33 ? 29.531 67.562 -10.648 1 13.97 33 GLU B O 1
ATOM 4722 N N . ALA B 1 34 ? 30.672 67.312 -12.383 1 14.11 34 ALA B N 1
ATOM 4723 C CA . ALA B 1 34 ? 30.094 68.438 -13.18 1 14.11 34 ALA B CA 1
ATOM 4724 C C . ALA B 1 34 ? 28.766 68 -13.781 1 14.11 34 ALA B C 1
ATOM 4726 O O . ALA B 1 34 ? 28.469 66.812 -13.883 1 14.11 34 ALA B O 1
ATOM 4727 N N . ALA B 1 35 ? 28.344 68.75 -14.914 1 13.85 35 ALA B N 1
ATOM 4728 C CA . ALA B 1 35 ? 27.359 69.688 -15.43 1 13.85 35 ALA B CA 1
ATOM 4729 C C . ALA B 1 35 ? 26.328 69 -16.312 1 13.85 35 ALA B C 1
ATOM 4731 O O . ALA B 1 35 ? 25.125 69.125 -16.094 1 13.85 35 ALA B O 1
ATOM 4732 N N . ALA B 1 36 ? 26.406 69.25 -17.734 1 13.59 36 ALA B N 1
ATOM 4733 C CA . ALA B 1 36 ? 25.562 70.125 -18.531 1 13.59 36 ALA B CA 1
ATOM 4734 C C . ALA B 1 36 ? 24.484 69.375 -19.266 1 13.59 36 ALA B C 1
ATOM 4736 O O . ALA B 1 36 ? 23.297 69.688 -19.156 1 13.59 36 ALA B O 1
ATOM 4737 N N . ALA B 1 37 ? 24.656 69.125 -20.672 1 13.62 37 ALA B N 1
ATOM 4738 C CA . ALA B 1 37 ? 24 69.875 -21.734 1 13.62 37 ALA B CA 1
ATOM 4739 C C . ALA B 1 37 ? 22.781 69.125 -22.281 1 13.62 37 ALA B C 1
ATOM 4741 O O . ALA B 1 37 ? 22.594 68 -21.969 1 13.62 37 ALA B O 1
ATOM 4742 N N . ALA B 1 38 ? 22.719 69 -23.703 1 14.17 38 ALA B N 1
ATOM 4743 C CA . ALA B 1 38 ? 21.953 69.625 -24.766 1 14.17 38 ALA B CA 1
ATOM 4744 C C . ALA B 1 38 ? 20.766 68.75 -25.203 1 14.17 38 ALA B C 1
ATOM 4746 O O . ALA B 1 38 ? 20.75 67.562 -24.969 1 14.17 38 ALA B O 1
ATOM 4747 N N . ALA B 1 39 ? 20 69.25 -26.266 1 14.21 39 ALA B N 1
ATOM 4748 C CA . ALA B 1 39 ? 18.75 69.75 -26.828 1 14.21 39 ALA B CA 1
ATOM 4749 C C . ALA B 1 39 ? 18.047 68.688 -27.641 1 14.21 39 ALA B C 1
ATOM 4751 O O . ALA B 1 39 ? 16.859 68.375 -27.422 1 14.21 39 ALA B O 1
ATOM 4752 N N . THR B 1 40 ? 18.422 68.5 -28.938 1 14.12 40 THR B N 1
ATOM 4753 C CA . THR B 1 40 ? 17.578 69 -30.031 1 14.12 40 THR B CA 1
ATOM 4754 C C . THR B 1 40 ? 16.641 67.875 -30.531 1 14.12 40 THR B C 1
ATOM 4756 O O . THR B 1 40 ? 16.844 66.688 -30.234 1 14.12 40 THR B O 1
ATOM 4759 N N . THR B 1 41 ? 16.281 67.938 -31.875 1 14.17 41 THR B N 1
ATOM 4760 C CA . THR B 1 41 ? 15.211 68.25 -32.812 1 14.17 41 THR B CA 1
ATOM 4761 C C . THR B 1 41 ? 14.742 67.062 -33.562 1 14.17 41 THR B C 1
ATOM 4763 O O . THR B 1 41 ? 13.898 67.125 -34.469 1 14.17 41 THR B O 1
ATOM 4766 N N . ALA B 1 42 ? 14.969 65.812 -33.156 1 13.84 42 ALA B N 1
ATOM 4767 C CA . ALA B 1 42 ? 14.953 65 -34.375 1 13.84 42 ALA B CA 1
ATOM 4768 C C . ALA B 1 42 ? 13.555 64.938 -35 1 13.84 42 ALA B C 1
ATOM 4770 O O . ALA B 1 42 ? 12.578 64.625 -34.312 1 13.84 42 ALA B O 1
ATOM 4771 N N . SER B 1 43 ? 13.461 65.375 -36.25 1 13.98 43 SER B N 1
ATOM 4772 C CA . SER B 1 43 ? 12.531 65.75 -37.312 1 13.98 43 SER B CA 1
ATOM 4773 C C . SER B 1 43 ? 11.609 64.625 -37.688 1 13.98 43 SER B C 1
ATOM 4775 O O . SER B 1 43 ? 10.383 64.75 -37.688 1 13.98 43 SER B O 1
ATOM 4777 N N . SER B 1 44 ? 11.914 63.969 -38.875 1 14 44 SER B N 1
ATOM 4778 C CA . SER B 1 44 ? 11.203 64.125 -40.125 1 14 44 SER B CA 1
ATOM 4779 C C . SER B 1 44 ? 10.094 63.125 -40.281 1 14 44 SER B C 1
ATOM 4781 O O . SER B 1 44 ? 9.984 62.188 -39.469 1 14 44 SER B O 1
ATOM 4783 N N . SER B 1 45 ? 10.094 62.406 -41.469 1 14.53 45 SER B N 1
ATOM 4784 C CA . SER B 1 45 ? 9.266 62.406 -42.656 1 14.53 45 SER B CA 1
ATOM 4785 C C . SER B 1 45 ? 8.266 61.25 -42.656 1 14.53 45 SER B C 1
ATOM 4787 O O . SER B 1 45 ? 8.469 60.25 -41.969 1 14.53 45 SER B O 1
ATOM 4789 N N . ILE B 1 46 ? 7.254 61.344 -43.562 1 14.41 46 ILE B N 1
ATOM 4790 C CA . ILE B 1 46 ? 5.84 61.25 -43.906 1 14.41 46 ILE B CA 1
ATOM 4791 C C . ILE B 1 46 ? 5.48 59.844 -44.312 1 14.41 46 ILE B C 1
ATOM 4793 O O . ILE B 1 46 ? 4.516 59.25 -43.781 1 14.41 46 ILE B O 1
ATOM 4797 N N . ALA B 1 47 ? 5.766 59.5 -45.625 1 14.04 47 ALA B N 1
ATOM 4798 C CA . ALA B 1 47 ? 4.641 59.406 -46.531 1 14.04 47 ALA B CA 1
ATOM 4799 C C . ALA B 1 47 ? 4.105 57.969 -46.594 1 14.04 47 ALA B C 1
ATOM 4801 O O . ALA B 1 47 ? 2.891 57.75 -46.562 1 14.04 47 ALA B O 1
ATOM 4802 N N . ALA B 1 48 ? 4.949 57 -47.188 1 13.87 48 ALA B N 1
ATOM 4803 C CA . ALA B 1 48 ? 4.402 56.5 -48.438 1 13.87 48 ALA B CA 1
ATOM 4804 C C . ALA B 1 48 ? 3.35 55.438 -48.188 1 13.87 48 ALA B C 1
ATOM 4806 O O . ALA B 1 48 ? 2.238 55.5 -48.719 1 13.87 48 ALA B O 1
ATOM 4807 N N . LYS B 1 49 ? 3.766 54.125 -48.312 1 14.95 49 LYS B N 1
ATOM 4808 C CA . LYS B 1 49 ? 3.305 53.344 -49.438 1 14.95 49 LYS B CA 1
ATOM 4809 C C . LYS B 1 49 ? 2.018 52.594 -49.125 1 14.95 49 LYS B C 1
ATOM 4811 O O . LYS B 1 49 ? 1.725 52.344 -47.938 1 14.95 49 LYS B O 1
ATOM 4816 N N . GLN B 1 50 ? 1.626 51.719 -50 1 14.49 50 GLN B N 1
ATOM 4817 C CA . GLN B 1 50 ? 0.551 51.344 -50.906 1 14.49 50 GLN B CA 1
ATOM 4818 C C . GLN B 1 50 ? -0.334 50.281 -50.312 1 14.49 50 GLN B C 1
ATOM 4820 O O . GLN B 1 50 ? -1.551 50.438 -50.219 1 14.49 50 GLN B O 1
ATOM 4825 N N . HIS B 1 51 ? -0.172 49.062 -50.812 1 14.83 51 HIS B N 1
ATOM 4826 C CA . HIS B 1 51 ? -1.208 48.469 -51.656 1 14.83 51 HIS B CA 1
ATOM 4827 C C . HIS B 1 51 ? -2.16 47.625 -50.812 1 14.83 51 HIS B C 1
ATOM 4829 O O . HIS B 1 51 ? -2.025 47.531 -49.594 1 14.83 51 HIS B O 1
ATOM 4835 N N . HIS B 1 52 ? -2.244 46.312 -51.188 1 15.35 52 HIS B N 1
ATOM 4836 C CA . HIS B 1 52 ? -3.293 45.656 -51.969 1 15.35 52 HIS B CA 1
ATOM 4837 C C . HIS B 1 52 ? -4.227 44.844 -51.062 1 15.35 52 HIS B C 1
ATOM 4839 O O . HIS B 1 52 ? -5.445 45.062 -51.094 1 15.35 52 HIS B O 1
ATOM 4845 N N . ARG B 1 53 ? -4.266 43.469 -51.281 1 16.27 53 ARG B N 1
ATOM 4846 C CA . ARG B 1 53 ? -5.398 42.656 -51.75 1 16.27 53 ARG B CA 1
ATOM 4847 C C . ARG B 1 53 ? -6.164 42.062 -50.562 1 16.27 53 ARG B C 1
ATOM 4849 O O . ARG B 1 53 ? -5.574 41.75 -49.531 1 16.27 53 ARG B O 1
ATOM 4856 N N . GLN B 1 54 ? -7.402 42.062 -50.688 1 16.09 54 GLN B N 1
ATOM 4857 C CA . GLN B 1 54 ? -8.664 41.938 -49.969 1 16.09 54 GLN B CA 1
ATOM 4858 C C . GLN B 1 54 ? -8.906 40.5 -49.531 1 16.09 54 GLN B C 1
ATOM 4860 O O . GLN B 1 54 ? -9.266 39.656 -50.344 1 16.09 54 GLN B O 1
ATOM 4865 N N . PHE B 1 55 ? -7.906 39.844 -48.906 1 16.25 55 PHE B N 1
ATOM 4866 C CA . PHE B 1 55 ? -8.188 38.406 -48.781 1 16.25 55 PHE B CA 1
ATOM 4867 C C . PHE B 1 55 ? -9.508 38.188 -48.062 1 16.25 55 PHE B C 1
ATOM 4869 O O . PHE B 1 55 ? -9.773 38.812 -47.031 1 16.25 55 PHE B O 1
ATOM 4876 N N . SER B 1 56 ? -10.477 37.719 -48.812 1 16.66 56 SER B N 1
ATOM 4877 C CA . SER B 1 56 ? -11.898 37.406 -48.625 1 16.66 56 SER B CA 1
ATOM 4878 C C . SER B 1 56 ? -12.109 36.438 -47.469 1 16.66 56 SER B C 1
ATOM 4880 O O . SER B 1 56 ? -11.383 35.469 -47.344 1 16.66 56 SER B O 1
ATOM 4882 N N . SER B 1 57 ? -12.734 36.875 -46.469 1 16.91 57 SER B N 1
ATOM 4883 C CA . SER B 1 57 ? -13.078 36.344 -45.156 1 16.91 57 SER B CA 1
ATOM 4884 C C . SER B 1 57 ? -14.086 35.219 -45.25 1 16.91 57 SER B C 1
ATOM 4886 O O . SER B 1 57 ? -15.25 35.438 -45.594 1 16.91 57 SER B O 1
ATOM 4888 N N . LEU B 1 58 ? -13.688 34.125 -45.938 1 17.78 58 LEU B N 1
ATOM 4889 C CA . LEU B 1 58 ? -14.711 33.094 -46.125 1 17.78 58 LEU B CA 1
ATOM 4890 C C . LEU B 1 58 ? -15.375 32.75 -44.812 1 17.78 58 LEU B C 1
ATOM 4892 O O . LEU B 1 58 ? -14.695 32.625 -43.781 1 17.78 58 LEU B O 1
ATOM 4896 N N . PRO B 1 59 ? -16.688 32.938 -44.719 1 17.55 59 PRO B N 1
ATOM 4897 C CA . PRO B 1 59 ? -17.562 32.938 -43.531 1 17.55 59 PRO B CA 1
ATOM 4898 C C . PRO B 1 59 ? -17.734 31.562 -42.906 1 17.55 59 PRO B C 1
ATOM 4900 O O . PRO B 1 59 ? -18.172 30.625 -43.594 1 17.55 59 PRO B O 1
ATOM 4903 N N . HIS B 1 60 ? -16.703 30.938 -42.406 1 17.08 60 HIS B N 1
ATOM 4904 C CA . HIS B 1 60 ? -16.812 29.547 -42 1 17.08 60 HIS B CA 1
ATOM 4905 C C . HIS B 1 60 ? -17.953 29.359 -41 1 17.08 60 HIS B C 1
ATOM 4907 O O . HIS B 1 60 ? -17.844 29.766 -39.844 1 17.08 60 HIS B O 1
ATOM 4913 N N . HIS B 1 61 ? -19.234 29.422 -41.344 1 17.34 61 HIS B N 1
ATOM 4914 C CA . HIS B 1 61 ? -20.422 29.328 -40.5 1 17.34 61 HIS B CA 1
ATOM 4915 C C . HIS B 1 61 ? -20.547 27.953 -39.875 1 17.34 61 HIS B C 1
ATOM 4917 O O . HIS B 1 61 ? -21.547 27.656 -39.188 1 17.34 61 HIS B O 1
ATOM 4923 N N . LEU B 1 62 ? -19.594 27.109 -39.75 1 18.09 62 LEU B N 1
ATOM 4924 C CA . LEU B 1 62 ? -20.062 25.75 -39.531 1 18.09 62 LEU B CA 1
ATOM 4925 C C . LEU B 1 62 ? -20.859 25.641 -38.25 1 18.09 62 LEU B C 1
ATOM 4927 O O . LEU B 1 62 ? -20.375 26 -37.156 1 18.09 62 LEU B O 1
ATOM 4931 N N . ALA B 1 63 ? -22.219 25.594 -38.25 1 18.16 63 ALA B N 1
ATOM 4932 C CA . ALA B 1 63 ? -23.297 25.516 -37.25 1 18.16 63 ALA B CA 1
ATOM 4933 C C . ALA B 1 63 ? -23.109 24.312 -36.344 1 18.16 63 ALA B C 1
ATOM 4935 O O . ALA B 1 63 ? -22.625 23.266 -36.75 1 18.16 63 ALA B O 1
ATOM 4936 N N . ARG B 1 64 ? -23.234 24.469 -34.969 1 19.2 64 ARG B N 1
ATOM 4937 C CA . ARG B 1 64 ? -23.125 23.766 -33.688 1 19.2 64 ARG B CA 1
ATOM 4938 C C . ARG B 1 64 ? -24.125 22.625 -33.594 1 19.2 64 ARG B C 1
ATOM 4940 O O . ARG B 1 64 ? -25.328 22.859 -33.469 1 19.2 64 ARG B O 1
ATOM 4947 N N . GLN B 1 65 ? -24.172 21.719 -34.562 1 18.53 65 GLN B N 1
ATOM 4948 C CA . GLN B 1 65 ? -25.25 20.75 -34.406 1 18.53 65 GLN B CA 1
ATOM 4949 C C . GLN B 1 65 ? -25.234 20.109 -33.031 1 18.53 65 GLN B C 1
ATOM 4951 O O . GLN B 1 65 ? -24.203 19.609 -32.562 1 18.53 65 GLN B O 1
ATOM 4956 N N . ASN B 1 66 ? -26.156 20.547 -32.094 1 19.06 66 ASN B N 1
ATOM 4957 C CA . ASN B 1 66 ? -26.547 20.219 -30.719 1 19.06 66 ASN B CA 1
ATOM 4958 C C . ASN B 1 66 ? -26.922 18.75 -30.578 1 19.06 66 ASN B C 1
ATOM 4960 O O . ASN B 1 66 ? -27.969 18.328 -31.078 1 19.06 66 ASN B O 1
ATOM 4964 N N . ASN B 1 67 ? -26.094 17.828 -30.984 1 19.67 67 ASN B N 1
ATOM 4965 C CA . ASN B 1 67 ? -26.547 16.453 -30.891 1 19.67 67 ASN B CA 1
ATOM 4966 C C . ASN B 1 67 ? -27.094 16.125 -29.5 1 19.67 67 ASN B C 1
ATOM 4968 O O . ASN B 1 67 ? -26.453 16.438 -28.5 1 19.67 67 ASN B O 1
ATOM 4972 N N . GLY B 1 68 ? -28.438 16.062 -29.312 1 19.86 68 GLY B N 1
ATOM 4973 C CA . GLY B 1 68 ? -29.344 15.75 -28.219 1 19.86 68 GLY B CA 1
ATOM 4974 C C . GLY B 1 68 ? -29.016 14.445 -27.531 1 19.86 68 GLY B C 1
ATOM 4975 O O . GLY B 1 68 ? -29.062 13.375 -28.141 1 19.86 68 GLY B O 1
ATOM 4976 N N . MET B 1 69 ? -27.906 14.422 -26.812 1 20.27 69 MET B N 1
ATOM 4977 C CA . MET B 1 69 ? -27.562 13.234 -26.031 1 20.27 69 MET B CA 1
ATOM 4978 C C . MET B 1 69 ? -28.766 12.742 -25.234 1 20.27 69 MET B C 1
ATOM 4980 O O . MET B 1 69 ? -29.391 13.523 -24.5 1 20.27 69 MET B O 1
ATOM 4984 N N . VAL B 1 70 ? -29.516 11.797 -25.781 1 20.81 70 VAL B N 1
ATOM 4985 C CA . VAL B 1 70 ? -30.672 11.117 -25.203 1 20.81 70 VAL B CA 1
ATOM 4986 C C . VAL B 1 70 ? -30.328 10.641 -23.797 1 20.81 70 VAL B C 1
ATOM 4988 O O . VAL B 1 70 ? -29.344 9.93 -23.594 1 20.81 70 VAL B O 1
ATOM 4991 N N . ASN B 1 71 ? -30.609 11.406 -22.766 1 21.06 71 ASN B N 1
ATOM 4992 C CA . ASN B 1 71 ? -30.547 11.148 -21.344 1 21.06 71 ASN B CA 1
ATOM 4993 C C . ASN B 1 71 ? -31.359 9.906 -20.969 1 21.06 71 ASN B C 1
ATOM 4995 O O . ASN B 1 71 ? -32.594 9.906 -21.047 1 21.06 71 ASN B O 1
ATOM 4999 N N . ILE B 1 72 ? -30.984 8.773 -21.516 1 22.14 72 ILE B N 1
ATOM 5000 C CA . ILE B 1 72 ? -31.812 7.648 -21.125 1 22.14 72 ILE B CA 1
ATOM 5001 C C . ILE B 1 72 ? -31.891 7.578 -19.594 1 22.14 72 ILE B C 1
ATOM 5003 O O . ILE B 1 72 ? -30.875 7.426 -18.922 1 22.14 72 ILE B O 1
ATOM 5007 N N . PHE B 1 73 ? -32.875 8.219 -19.016 1 21.62 73 PHE B N 1
ATOM 5008 C CA . PHE B 1 73 ? -33.281 8.211 -17.609 1 21.62 73 PHE B CA 1
ATOM 5009 C C . PHE B 1 73 ? -33.625 6.801 -17.156 1 21.62 73 PHE B C 1
ATOM 5011 O O . PHE B 1 73 ? -34.625 6.238 -17.609 1 21.62 73 PHE B O 1
ATOM 5018 N N . VAL B 1 74 ? -32.75 5.875 -17.188 1 21.27 74 VAL B N 1
ATOM 5019 C CA . VAL B 1 74 ? -33.219 4.602 -16.656 1 21.27 74 VAL B CA 1
ATOM 5020 C C . VAL B 1 74 ? -33.75 4.797 -15.242 1 21.27 74 VAL B C 1
ATOM 5022 O O . VAL B 1 74 ? -33.062 5.336 -14.375 1 21.27 74 VAL B O 1
ATOM 5025 N N . LYS B 1 75 ? -35.031 4.793 -15.094 1 23.03 75 LYS B N 1
ATOM 5026 C CA . LYS B 1 75 ? -35.812 4.875 -13.852 1 23.03 75 LYS B CA 1
ATOM 5027 C C . LYS B 1 75 ? -35.438 3.758 -12.891 1 23.03 75 LYS B C 1
ATOM 5029 O O . LYS B 1 75 ? -35.656 2.578 -13.18 1 23.03 75 LYS B O 1
ATOM 5034 N N . SER B 1 76 ? -34.281 3.861 -12.281 1 21 76 SER B N 1
ATOM 5035 C CA . SER B 1 76 ? -33.938 2.869 -11.266 1 21 76 SER B CA 1
ATOM 5036 C C . SER B 1 76 ? -35.062 2.729 -10.234 1 21 76 SER B C 1
ATOM 5038 O O . SER B 1 76 ? -35.594 3.727 -9.734 1 21 76 SER B O 1
ATOM 5040 N N . THR B 1 77 ? -35.906 1.811 -10.406 1 24.42 77 THR B N 1
ATOM 5041 C CA . THR B 1 77 ? -36.938 1.479 -9.43 1 24.42 77 THR B CA 1
ATOM 5042 C C . THR B 1 77 ? -36.375 1.449 -8.016 1 24.42 77 THR B C 1
ATOM 5044 O O . THR B 1 77 ? -35.312 0.845 -7.785 1 24.42 77 THR B O 1
ATOM 5047 N N . LYS B 1 78 ? -36.719 2.393 -7.215 1 26.34 78 LYS B N 1
ATOM 5048 C CA . LYS B 1 78 ? -36.406 2.641 -5.809 1 26.34 78 LYS B CA 1
ATOM 5049 C C . LYS B 1 78 ? -36.719 1.414 -4.953 1 26.34 78 LYS B C 1
ATOM 5051 O O . LYS B 1 78 ? -37.875 1.052 -4.773 1 26.34 78 LYS B O 1
ATOM 5056 N N . VAL B 1 79 ? -36.031 0.351 -5.188 1 26.69 79 VAL B N 1
ATOM 5057 C CA . VAL B 1 79 ? -36.375 -0.695 -4.238 1 26.69 79 VAL B CA 1
ATOM 5058 C C . VAL B 1 79 ? -36.344 -0.134 -2.816 1 26.69 79 VAL B C 1
ATOM 5060 O O . VAL B 1 79 ? -35.406 0.597 -2.451 1 26.69 79 VAL B O 1
ATOM 5063 N N . PRO B 1 80 ? -37.406 -0.117 -2.137 1 25.89 80 PRO B N 1
ATOM 5064 C CA . PRO B 1 80 ? -37.531 0.511 -0.818 1 25.89 80 PRO B CA 1
ATOM 5065 C C . PRO B 1 80 ? -36.438 0.077 0.143 1 25.89 80 PRO B C 1
ATOM 5067 O O . PRO B 1 80 ? -36.062 -1.101 0.178 1 25.89 80 PRO B O 1
ATOM 5070 N N . ARG B 1 81 ? -35.406 0.862 0.224 1 27.02 81 ARG B N 1
ATOM 5071 C CA . ARG B 1 81 ? -34.375 0.549 1.203 1 27.02 81 ARG B CA 1
ATOM 5072 C C . ARG B 1 81 ? -34.969 0.129 2.535 1 27.02 81 ARG B C 1
ATOM 5074 O O . ARG B 1 81 ? -35.875 0.809 3.059 1 27.02 81 ARG B O 1
ATOM 5081 N N . PRO B 1 82 ? -34.969 -1.094 2.77 1 27.75 82 PRO B N 1
ATOM 5082 C CA . PRO B 1 82 ? -35.594 -1.451 4.047 1 27.75 82 PRO B CA 1
ATOM 5083 C C . PRO B 1 82 ? -35.219 -0.507 5.18 1 27.75 82 PRO B C 1
ATOM 5085 O O . PRO B 1 82 ? -34.125 0.094 5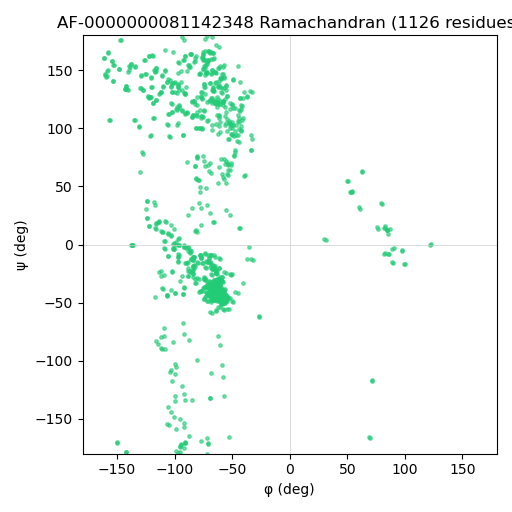.145 1 27.75 82 PRO B O 1
ATOM 5088 N N . THR B 1 83 ? -36.219 0.141 5.738 1 25.17 83 THR B N 1
ATOM 5089 C CA . THR B 1 83 ? -36.094 1.053 6.871 1 25.17 83 THR B CA 1
ATOM 5090 C C . THR B 1 83 ? -35.25 0.444 7.965 1 25.17 83 THR B C 1
ATOM 5092 O O . THR B 1 83 ? -35.531 -0.651 8.453 1 25.17 83 THR B O 1
ATOM 5095 N N . LEU B 1 84 ? -34 0.54 7.785 1 25.88 84 LEU B N 1
ATOM 5096 C CA . LEU B 1 84 ? -33.219 0.06 8.906 1 25.88 84 LEU B CA 1
ATOM 5097 C C . LEU B 1 84 ? -33.781 0.552 10.234 1 25.88 84 LEU B C 1
ATOM 5099 O O . LEU B 1 84 ? -34.156 1.726 10.359 1 25.88 84 LEU B O 1
ATOM 5103 N N . PRO B 1 85 ? -34.438 -0.309 10.977 1 25.61 85 PRO B N 1
ATOM 5104 C CA . PRO B 1 85 ? -34.938 0.144 12.266 1 25.61 85 PRO B CA 1
ATOM 5105 C C . PRO B 1 85 ? -33.938 0.996 13.039 1 25.61 85 PRO B C 1
ATOM 5107 O O . PRO B 1 85 ? -32.75 0.745 12.977 1 25.61 85 PRO B O 1
ATOM 5110 N N . LYS B 1 86 ? -34.281 2.271 13.25 1 27.73 86 LYS B N 1
ATOM 5111 C CA . LYS B 1 86 ? -33.625 3.33 14.016 1 27.73 86 LYS B CA 1
ATOM 5112 C C . LYS B 1 86 ? -33.312 2.865 15.438 1 27.73 86 LYS B C 1
ATOM 5114 O O . LYS B 1 86 ? -34.094 3.104 16.359 1 27.73 86 LYS B O 1
ATOM 5119 N N . THR B 1 87 ? -33.156 1.595 15.68 1 26 87 THR B N 1
ATOM 5120 C CA . THR B 1 87 ? -32.938 1.46 17.125 1 26 87 THR B CA 1
ATOM 5121 C C . THR B 1 87 ? -31.797 2.357 17.578 1 26 87 THR B C 1
ATOM 5123 O O . THR B 1 87 ? -30.625 2.096 17.266 1 26 87 THR B O 1
ATOM 5126 N N . PHE B 1 88 ? -32.125 3.641 17.5 1 22.83 88 PHE B N 1
ATOM 5127 C CA . PHE B 1 88 ? -31.281 4.695 18.062 1 22.83 88 PHE B CA 1
ATOM 5128 C C . PHE B 1 88 ? -30.859 4.352 19.484 1 22.83 88 PHE B C 1
ATOM 5130 O O . PHE B 1 88 ? -31.703 4.25 20.375 1 22.83 88 PHE B O 1
ATOM 5137 N N . ASN B 1 89 ? -29.891 3.521 19.609 1 25.78 89 ASN B N 1
ATOM 5138 C CA . ASN B 1 89 ? -29.453 3.363 20.984 1 25.78 89 ASN B CA 1
ATOM 5139 C C . ASN B 1 89 ? -29.375 4.703 21.703 1 25.78 89 ASN B C 1
ATOM 5141 O O . ASN B 1 89 ? -28.797 5.66 21.188 1 25.78 89 ASN B O 1
ATOM 5145 N N . ARG B 1 90 ? -30.344 5.074 22.469 1 25.48 90 ARG B N 1
ATOM 5146 C CA . ARG B 1 90 ? -30.453 6.191 23.406 1 25.48 90 ARG B CA 1
ATOM 5147 C C . ARG B 1 90 ? -29.109 6.5 24.047 1 25.48 90 ARG B C 1
ATOM 5149 O O . ARG B 1 90 ? -28.547 5.648 24.734 1 25.48 90 ARG B O 1
ATOM 5156 N N . LEU B 1 91 ? -28.406 7.332 23.453 1 26.03 91 LEU B N 1
ATOM 5157 C CA . LEU B 1 91 ? -27.281 7.938 24.156 1 26.03 91 LEU B CA 1
ATOM 5158 C C . LEU B 1 91 ? -27.688 8.359 25.562 1 26.03 91 LEU B C 1
ATOM 5160 O O . LEU B 1 91 ? -28.641 9.109 25.75 1 26.03 91 LEU B O 1
ATOM 5164 N N . LYS B 1 92 ? -27.422 7.453 26.531 1 30.23 92 LYS B N 1
ATOM 5165 C CA . LYS B 1 92 ? -27.703 7.727 27.938 1 30.23 92 LYS B CA 1
ATOM 5166 C C . LYS B 1 92 ? -27.484 9.203 28.25 1 30.23 92 LYS B C 1
ATOM 5168 O O . LYS B 1 92 ? -26.594 9.844 27.688 1 30.23 92 LYS B O 1
ATOM 5173 N N . LYS B 1 93 ? -28.453 9.805 28.922 1 30.5 93 LYS B N 1
ATOM 5174 C CA . LYS B 1 93 ? -28.5 11.125 29.547 1 30.5 93 LYS B CA 1
ATOM 5175 C C . LYS B 1 93 ? -27.188 11.445 30.25 1 30.5 93 LYS B C 1
ATOM 5177 O O . LYS B 1 93 ? -26.594 10.578 30.875 1 30.5 93 LYS B O 1
ATOM 5182 N N . PRO B 1 94 ? -26.641 12.555 29.906 1 28.38 94 PRO B N 1
ATOM 5183 C CA . PRO B 1 94 ? -25.438 12.945 30.641 1 28.38 94 PRO B CA 1
ATOM 5184 C C . PRO B 1 94 ? -25.578 12.75 32.156 1 28.38 94 PRO B C 1
ATOM 5186 O O . PRO B 1 94 ? -26.672 12.953 32.719 1 28.38 94 PRO B O 1
ATOM 5189 N N . LEU B 1 95 ? -24.828 11.773 32.719 1 28.05 95 LEU B N 1
ATOM 5190 C CA . LEU B 1 95 ? -24.859 11.586 34.188 1 28.05 95 LEU B CA 1
ATOM 5191 C C . LEU B 1 95 ? -24.953 12.922 34.906 1 28.05 95 LEU B C 1
ATOM 5193 O O . LEU B 1 95 ? -24.375 13.914 34.469 1 28.05 95 LEU B O 1
ATOM 5197 N N . LYS B 1 96 ? -25.891 13.102 35.781 1 28.77 96 LYS B N 1
ATOM 5198 C CA . LYS B 1 96 ? -26.203 14.203 36.688 1 28.77 96 LYS B CA 1
ATOM 5199 C C . LYS B 1 96 ? -24.953 14.711 37.375 1 28.77 96 LYS B C 1
ATOM 5201 O O . LYS B 1 96 ? -23.969 13.977 37.531 1 28.77 96 LYS B O 1
ATOM 5206 N N . GLU B 1 97 ? -24.828 16 37.844 1 29.77 97 GLU B N 1
ATOM 5207 C CA . GLU B 1 97 ? -23.922 16.953 38.438 1 29.77 97 GLU B CA 1
ATOM 5208 C C . GLU B 1 97 ? -23.219 16.344 39.656 1 29.77 97 GLU B C 1
ATOM 5210 O O . GLU B 1 97 ? -22.438 17.016 40.344 1 29.77 97 GLU B O 1
ATOM 5215 N N . GLU B 1 98 ? -23.828 15.312 40.344 1 31.14 98 GLU B N 1
ATOM 5216 C CA . GLU B 1 98 ? -23.375 15.242 41.719 1 31.14 98 GLU B CA 1
ATOM 5217 C C . GLU B 1 98 ? -21.875 14.992 41.812 1 31.14 98 GLU B C 1
ATOM 5219 O O . GLU B 1 98 ? -21.172 15.625 42.594 1 31.14 98 GLU B O 1
ATOM 5224 N N . ASP B 1 99 ? -21.469 13.633 41.781 1 31.12 99 ASP B N 1
ATOM 5225 C CA . ASP B 1 99 ? -20.219 13.258 42.438 1 31.12 99 ASP B CA 1
ATOM 5226 C C . ASP B 1 99 ? -19.016 13.695 41.625 1 31.12 99 ASP B C 1
ATOM 5228 O O . ASP B 1 99 ? -18.75 13.133 40.531 1 31.12 99 ASP B O 1
ATOM 5232 N N . VAL B 1 100 ? -18.562 14.906 41.531 1 35.34 100 VAL B N 1
ATOM 5233 C CA . VAL B 1 100 ? -17.375 15.602 41.031 1 35.34 100 VAL B CA 1
ATOM 5234 C C . VAL B 1 100 ? -16.141 14.742 41.281 1 35.34 100 VAL B C 1
ATOM 5236 O O . VAL B 1 100 ? -15.023 15.258 41.406 1 35.34 100 VAL B O 1
ATOM 5239 N N . THR B 1 101 ? -16.203 13.523 41.938 1 34.59 101 THR B N 1
ATOM 5240 C CA . THR B 1 101 ? -15.047 12.797 42.438 1 34.59 101 THR B CA 1
ATOM 5241 C C . THR B 1 101 ? -14.047 12.516 41.312 1 34.59 101 THR B C 1
ATOM 5243 O O . THR B 1 101 ? -12.898 12.938 41.406 1 34.59 101 THR B O 1
ATOM 5246 N N . THR B 1 102 ? -13.586 11.125 41.219 1 37.03 102 THR B N 1
ATOM 5247 C CA . THR B 1 102 ? -12.445 10.492 40.562 1 37.03 102 THR B CA 1
ATOM 5248 C C . THR B 1 102 ? -12.586 10.539 39.062 1 37.03 102 THR B C 1
ATOM 5250 O O . THR B 1 102 ? -13.461 9.883 38.5 1 37.03 102 THR B O 1
ATOM 5253 N N . GLN B 1 103 ? -12.484 11.633 38.469 1 42.47 103 GLN B N 1
ATOM 5254 C CA . GLN B 1 103 ? -12.578 11.734 37 1 42.47 103 GLN B CA 1
ATOM 5255 C C . GLN B 1 103 ? -11.773 10.641 36.312 1 42.47 103 GLN B C 1
ATOM 5257 O O . GLN B 1 103 ? -10.562 10.531 36.531 1 42.47 103 GLN B O 1
ATOM 5262 N N . HIS B 1 104 ? -12.273 9.523 36.062 1 49.44 104 HIS B N 1
ATOM 5263 C CA . HIS B 1 104 ? -11.711 8.391 35.344 1 49.44 104 HIS B CA 1
ATOM 5264 C C . HIS B 1 104 ? -11.141 8.828 34 1 49.44 104 HIS B C 1
ATOM 5266 O O . HIS B 1 104 ? -11.812 9.531 33.219 1 49.44 104 HIS B O 1
ATOM 5272 N N . VAL B 1 105 ? -9.773 8.891 33.938 1 59.88 105 VAL B N 1
ATOM 5273 C CA . VAL B 1 105 ? -9.109 9.109 32.656 1 59.88 105 VAL B CA 1
ATOM 5274 C C . VAL B 1 105 ? -9.391 7.934 31.719 1 59.88 105 VAL B C 1
ATOM 5276 O O . VAL B 1 105 ? -9.156 6.777 32.062 1 59.88 105 VAL B O 1
ATOM 5279 N N . PRO B 1 106 ? -10 8.32 30.609 1 69.5 106 PRO B N 1
ATOM 5280 C CA . PRO B 1 106 ? -10.312 7.207 29.719 1 69.5 106 PRO B CA 1
ATOM 5281 C C . PRO B 1 106 ? -9.078 6.418 29.297 1 69.5 106 PRO B C 1
ATOM 5283 O O . PRO B 1 106 ? -8.008 6.996 29.109 1 69.5 106 PRO B O 1
ATOM 5286 N N . SER B 1 107 ? -9.211 5.078 29.359 1 78.94 107 SER B N 1
ATOM 5287 C CA . SER B 1 107 ? -8.148 4.184 28.891 1 78.94 107 SER B CA 1
ATOM 5288 C C . SER B 1 107 ? -8.219 3.979 27.391 1 78.94 107 SER B C 1
ATOM 5290 O O . SER B 1 107 ? -7.273 3.463 26.781 1 78.94 107 SER B O 1
ATOM 5292 N N . HIS B 1 108 ? -9.367 4.457 26.797 1 85.94 108 HIS B N 1
ATOM 5293 C CA . HIS B 1 108 ? -9.562 4.305 25.359 1 85.94 108 HIS B CA 1
ATOM 5294 C C . HIS B 1 108 ? -10.172 5.566 24.75 1 85.94 108 HIS B C 1
ATOM 5296 O O . HIS B 1 108 ? -10.789 6.363 25.453 1 85.94 108 HIS B O 1
ATOM 5302 N N . LEU B 1 109 ? -9.883 5.746 23.5 1 83.81 109 LEU B N 1
ATOM 5303 C CA . LEU B 1 109 ? -10.469 6.828 22.719 1 83.81 109 LEU B CA 1
ATOM 5304 C C . LEU B 1 109 ? -11.242 6.277 21.516 1 83.81 109 LEU B C 1
ATOM 5306 O O . LEU B 1 109 ? -10.906 5.211 21 1 83.81 109 LEU B O 1
ATOM 5310 N N . SER B 1 110 ? -12.266 6.934 21.281 1 79.75 110 SER B N 1
ATOM 5311 C CA . SER B 1 110 ? -13.008 6.656 20.047 1 79.75 110 SER B CA 1
ATOM 5312 C C . SER B 1 110 ? -13.117 7.906 19.172 1 79.75 110 SER B C 1
ATOM 5314 O O . SER B 1 110 ? -13.344 9.008 19.688 1 79.75 110 SER B O 1
ATOM 5316 N N . TYR B 1 111 ? -12.758 7.824 18.031 1 78.25 111 TYR B N 1
ATOM 5317 C CA . TYR B 1 111 ? -12.93 8.891 17.047 1 78.25 111 TYR B CA 1
ATOM 5318 C C . TYR B 1 111 ? -14.047 8.555 16.078 1 78.25 111 TYR B C 1
ATOM 5320 O O . TYR B 1 111 ? -15.031 7.902 16.438 1 78.25 111 TYR B O 1
ATOM 5328 N N . ALA B 1 112 ? -14.023 9.094 14.914 1 70 112 ALA B N 1
ATOM 5329 C CA . ALA B 1 112 ? -15.102 8.914 13.945 1 70 112 ALA B CA 1
ATOM 5330 C C . ALA B 1 112 ? -15.359 7.434 13.68 1 70 112 ALA B C 1
ATOM 5332 O O . ALA B 1 112 ? -16.484 7.035 13.383 1 70 112 ALA B O 1
ATOM 5333 N N . SER B 1 113 ? -14.266 6.707 13.945 1 66.25 113 SER B N 1
ATOM 5334 C CA . SER B 1 113 ? -14.453 5.273 13.75 1 66.25 113 SER B CA 1
ATOM 5335 C C . SER B 1 113 ? -14.961 4.602 15.023 1 66.25 113 SER B C 1
ATOM 5337 O O . SER B 1 113 ? -14.75 5.109 16.125 1 66.25 113 SER B O 1
ATOM 5339 N N . ASN B 1 114 ? -16.109 4.074 15.188 1 67.38 114 ASN B N 1
ATOM 5340 C CA . ASN B 1 114 ? -16.641 3.371 16.359 1 67.38 114 ASN B CA 1
ATOM 5341 C C . ASN B 1 114 ? -15.602 2.414 16.938 1 67.38 114 ASN B C 1
ATOM 5343 O O . ASN B 1 114 ? -15.914 1.654 17.859 1 67.38 114 ASN B O 1
ATOM 5347 N N . LYS B 1 115 ? -14.328 2.605 16.484 1 79.12 115 LYS B N 1
ATOM 5348 C CA . LYS B 1 115 ? -13.305 1.712 17.016 1 79.12 115 LYS B CA 1
ATOM 5349 C C . LYS B 1 115 ? -12.656 2.301 18.266 1 79.12 115 LYS B C 1
ATOM 5351 O O . LYS B 1 115 ? -12.242 3.463 18.266 1 79.12 115 LYS B O 1
ATOM 5356 N N . ARG B 1 116 ? -12.602 1.52 19.266 1 88 116 ARG B N 1
ATOM 5357 C CA . ARG B 1 116 ? -11.953 1.922 20.516 1 88 116 ARG B CA 1
ATOM 5358 C C . ARG B 1 116 ? -10.453 1.67 20.453 1 88 116 ARG B C 1
ATOM 5360 O O . ARG B 1 116 ? -10.016 0.552 20.172 1 88 116 ARG B O 1
ATOM 5367 N N . MET B 1 117 ? -9.688 2.721 20.672 1 92.56 117 MET B N 1
ATOM 5368 C CA . MET B 1 117 ? -8.227 2.625 20.625 1 92.56 117 MET B CA 1
ATOM 5369 C C . MET B 1 117 ? -7.629 2.828 22.016 1 92.56 117 MET B C 1
ATOM 5371 O O . MET B 1 117 ? -7.98 3.777 22.719 1 92.56 117 MET B O 1
ATOM 5375 N N . PRO B 1 118 ? -6.762 1.974 22.422 1 93 118 PRO B N 1
ATOM 5376 C CA . PRO B 1 118 ? -6.105 2.18 23.719 1 93 118 PRO B CA 1
ATOM 5377 C C . PRO B 1 118 ? -5.23 3.432 23.734 1 93 118 PRO B C 1
ATOM 5379 O O . PRO B 1 118 ? -4.629 3.789 22.719 1 93 118 PRO B O 1
ATOM 5382 N N . ILE B 1 119 ? -5.148 4.051 24.922 1 94 119 ILE B N 1
ATOM 5383 C CA . ILE B 1 119 ? -4.305 5.227 25.109 1 94 119 ILE B CA 1
ATOM 5384 C C . ILE B 1 119 ? -3.02 4.824 25.828 1 94 119 ILE B C 1
ATOM 5386 O O . ILE B 1 119 ? -3.037 3.961 26.719 1 94 119 ILE B O 1
ATOM 5390 N N . THR B 1 120 ? -1.894 5.395 25.391 1 93.25 120 THR B N 1
ATOM 5391 C CA . THR B 1 120 ? -0.632 5.195 26.094 1 93.25 120 THR B CA 1
ATOM 5392 C C . THR B 1 120 ? 0.042 6.535 26.375 1 93.25 120 THR B C 1
ATOM 5394 O O . THR B 1 120 ? -0.094 7.484 25.609 1 93.25 120 THR B O 1
ATOM 5397 N N . SER B 1 121 ? 0.751 6.648 27.547 1 92.94 121 SER B N 1
ATOM 5398 C CA . SER B 1 121 ? 1.545 7.828 27.875 1 92.94 121 SER B CA 1
ATOM 5399 C C . SER B 1 121 ? 3.021 7.605 27.578 1 92.94 121 SER B C 1
ATOM 5401 O O . SER B 1 121 ? 3.846 8.5 27.781 1 92.94 121 SER B O 1
ATOM 5403 N N . GLU B 1 122 ? 3.273 6.461 27.062 1 92.38 122 GLU B N 1
ATOM 5404 C CA . GLU B 1 122 ? 4.637 6.145 26.656 1 92.38 122 GLU B CA 1
ATOM 5405 C C . GLU B 1 122 ? 4.832 6.375 25.156 1 92.38 122 GLU B C 1
ATOM 5407 O O . GLU B 1 122 ? 4.121 5.793 24.344 1 92.38 122 GLU B O 1
ATOM 5412 N N . MET B 1 123 ? 5.691 7.258 24.922 1 94.94 123 MET B N 1
ATOM 5413 C CA . MET B 1 123 ? 6.008 7.48 23.516 1 94.94 123 MET B CA 1
ATOM 5414 C C . MET B 1 123 ? 6.871 6.352 22.969 1 94.94 123 MET B C 1
ATOM 5416 O O . MET B 1 123 ? 8 6.152 23.406 1 94.94 123 MET B O 1
ATOM 5420 N N . ARG B 1 124 ? 6.309 5.652 22.047 1 95.75 124 ARG B N 1
ATOM 5421 C CA . ARG B 1 124 ? 7.039 4.566 21.406 1 95.75 124 ARG B CA 1
ATOM 5422 C C . ARG B 1 124 ? 6.848 4.602 19.891 1 95.75 124 ARG B C 1
ATOM 5424 O O . ARG B 1 124 ? 5.758 4.309 19.391 1 95.75 124 ARG B O 1
ATOM 5431 N N . ILE B 1 125 ? 7.863 4.992 19.234 1 98.25 125 ILE B N 1
ATOM 5432 C CA . ILE B 1 125 ? 7.879 4.828 17.797 1 98.25 125 ILE B CA 1
ATOM 5433 C C . ILE B 1 125 ? 8.352 3.422 17.438 1 98.25 125 ILE B C 1
ATOM 5435 O O . ILE B 1 125 ? 9.508 3.072 17.672 1 98.25 125 ILE B O 1
ATOM 5439 N N . VAL B 1 126 ? 7.457 2.639 16.922 1 97.19 126 VAL B N 1
ATOM 5440 C CA . VAL B 1 126 ? 7.773 1.259 16.578 1 97.19 126 VAL B CA 1
ATOM 5441 C C . VAL B 1 126 ? 8.734 1.237 15.391 1 97.19 126 VAL B C 1
ATOM 5443 O O . VAL B 1 126 ? 8.43 1.785 14.328 1 97.19 126 VAL B O 1
ATOM 5446 N N . GLN B 1 127 ? 9.836 0.601 15.57 1 96.19 127 GLN B N 1
ATOM 5447 C CA . GLN B 1 127 ? 10.836 0.535 14.508 1 96.19 127 GLN B CA 1
ATOM 5448 C C . GLN B 1 127 ? 10.594 -0.658 13.594 1 96.19 127 GLN B C 1
ATOM 5450 O O . GLN B 1 127 ? 9.969 -1.64 13.992 1 96.19 127 GLN B O 1
ATOM 5455 N N . PRO B 1 128 ? 11.094 -0.51 12.336 1 92 128 PRO B N 1
ATOM 5456 C CA . PRO B 1 128 ? 10.984 -1.679 11.461 1 92 128 PRO B CA 1
ATOM 5457 C C . PRO B 1 128 ? 11.617 -2.93 12.07 1 92 128 PRO B C 1
ATOM 5459 O O . PRO B 1 128 ? 12.711 -2.861 12.641 1 92 128 PRO B O 1
ATOM 5462 N N . GLY B 1 129 ? 10.93 -4.055 11.953 1 87.69 129 GLY B N 1
ATOM 5463 C CA . GLY B 1 129 ? 11.461 -5.297 12.484 1 87.69 129 GLY B CA 1
ATOM 5464 C C . GLY B 1 129 ? 11.062 -5.551 13.922 1 87.69 129 GLY B C 1
ATOM 5465 O O . GLY B 1 129 ? 11.172 -6.676 14.414 1 87.69 129 GLY B O 1
ATOM 5466 N N . GLU B 1 130 ? 10.586 -4.492 14.562 1 92.06 130 GLU B N 1
ATOM 5467 C CA . GLU B 1 130 ? 10.102 -4.66 15.93 1 92.06 130 GLU B CA 1
ATOM 5468 C C . GLU B 1 130 ? 8.672 -5.195 15.945 1 92.06 130 GLU B C 1
ATOM 5470 O O . GLU B 1 130 ? 7.934 -5.047 14.969 1 92.06 130 GLU B O 1
ATOM 5475 N N . ASP B 1 131 ? 8.375 -5.781 17.094 1 92.69 131 ASP B N 1
ATOM 5476 C CA . ASP B 1 131 ? 7.004 -6.234 17.266 1 92.69 131 ASP B CA 1
ATOM 5477 C C . ASP B 1 131 ? 6.039 -5.051 17.344 1 92.69 131 ASP B C 1
ATOM 5479 O O . ASP B 1 131 ? 6.316 -4.055 18 1 92.69 131 ASP B O 1
ATOM 5483 N N . THR B 1 132 ? 5.004 -5.195 16.594 1 91.31 132 THR B N 1
ATOM 5484 C CA . THR B 1 132 ? 3.953 -4.184 16.656 1 91.31 132 THR B CA 1
ATOM 5485 C C . THR B 1 132 ? 3.135 -4.34 17.938 1 91.31 132 THR B C 1
ATOM 5487 O O . THR B 1 132 ? 3.162 -5.395 18.562 1 91.31 132 THR B O 1
ATOM 5490 N N . PRO B 1 133 ? 2.471 -3.283 18.328 1 90.31 133 PRO B N 1
ATOM 5491 C CA . PRO B 1 133 ? 1.623 -3.402 19.516 1 90.31 133 PRO B CA 1
ATOM 5492 C C . PRO B 1 133 ? 0.556 -4.484 19.375 1 90.31 133 PRO B C 1
ATOM 5494 O O . PRO B 1 133 ? 0.063 -4.73 18.266 1 90.31 133 PRO B O 1
ATOM 5497 N N . SER B 1 134 ? 0.263 -5.086 20.484 1 87.19 134 SER B N 1
ATOM 5498 C CA . SER B 1 134 ? -0.766 -6.121 20.5 1 87.19 134 SER B CA 1
ATOM 5499 C C . SER B 1 134 ? -2.143 -5.535 20.203 1 87.19 134 SER B C 1
ATOM 5501 O O . SER B 1 134 ? -2.508 -4.492 20.75 1 87.19 134 SER B O 1
ATOM 5503 N N . GLY B 1 135 ? -2.791 -6.188 19.344 1 87.19 135 GLY B N 1
ATOM 5504 C CA . GLY B 1 135 ? -4.141 -5.754 19.016 1 87.19 135 GLY B CA 1
ATOM 5505 C C . GLY B 1 135 ? -4.172 -4.465 18.219 1 87.19 135 GLY B C 1
ATOM 5506 O O . GLY B 1 135 ? -3.582 -4.383 17.141 1 87.19 135 GLY B O 1
ATOM 5507 N N . ILE B 1 136 ? -4.773 -3.441 18.8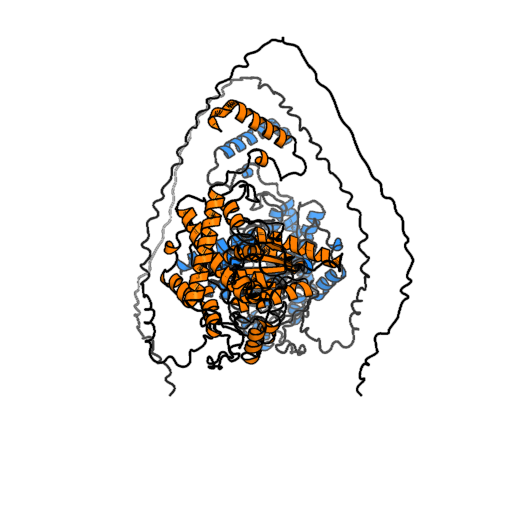59 1 92.06 136 ILE B N 1
ATOM 5508 C CA . ILE B 1 136 ? -4.98 -2.15 18.203 1 92.06 136 ILE B CA 1
ATOM 5509 C C . ILE B 1 136 ? -3.842 -1.201 18.578 1 92.06 136 ILE B C 1
ATOM 5511 O O . ILE B 1 136 ? -3.42 -1.141 19.734 1 92.06 136 ILE B O 1
ATOM 5515 N N . TRP B 1 137 ? -3.264 -0.519 17.594 1 95.31 137 TRP B N 1
ATOM 5516 C CA . TRP B 1 137 ? -2.215 0.464 17.844 1 95.31 137 TRP B CA 1
ATOM 5517 C C . TRP B 1 137 ? -2.678 1.508 18.859 1 95.31 137 TRP B C 1
ATOM 5519 O O . TRP B 1 137 ? -3.746 2.104 18.703 1 95.31 137 TRP B O 1
ATOM 5529 N N . PRO B 1 138 ? -1.942 1.725 19.859 1 95.69 138 PRO B N 1
ATOM 5530 C CA . PRO B 1 138 ? -2.346 2.703 20.875 1 95.69 138 PRO B CA 1
ATOM 5531 C C . PRO B 1 138 ? -2.143 4.145 20.422 1 95.69 138 PRO B C 1
ATOM 5533 O O . PRO B 1 138 ? -1.346 4.402 19.516 1 95.69 138 PRO B O 1
ATOM 5536 N N . VAL B 1 139 ? -2.816 5.035 21.062 1 96.5 139 VAL B N 1
ATOM 5537 C CA . VAL B 1 139 ? -2.719 6.469 20.797 1 96.5 139 VAL B CA 1
ATOM 5538 C C . VAL B 1 139 ? -1.849 7.129 21.875 1 96.5 139 VAL B C 1
ATOM 5540 O O . VAL B 1 139 ? -2.197 7.125 23.047 1 96.5 139 VAL B O 1
ATOM 5543 N N . PHE B 1 140 ? -0.688 7.652 21.5 1 96.81 140 PHE B N 1
ATOM 5544 C CA . PHE B 1 140 ? 0.153 8.406 22.422 1 96.81 140 PHE B CA 1
ATOM 5545 C C . PHE B 1 140 ? -0.511 9.727 22.812 1 96.81 140 PHE B C 1
ATOM 5547 O O . PHE B 1 140 ? -0.935 10.484 21.938 1 96.81 140 PHE B O 1
ATOM 5554 N N . ARG B 1 141 ? -0.635 9.945 24.062 1 96.31 141 ARG B N 1
ATOM 5555 C CA . ARG B 1 141 ? -1.273 11.133 24.625 1 96.31 141 ARG B CA 1
ATOM 5556 C C . ARG B 1 141 ? -0.545 11.609 25.875 1 96.31 141 ARG B C 1
ATOM 5558 O O . ARG B 1 141 ? -0.128 10.789 26.703 1 96.31 141 ARG B O 1
ATOM 5565 N N . MET B 1 142 ? -0.362 12.875 25.969 1 96.44 142 MET B N 1
ATOM 5566 C CA . MET B 1 142 ? 0.249 13.453 27.156 1 96.44 142 MET B CA 1
ATOM 5567 C C . MET B 1 142 ? -0.791 14.18 28.016 1 96.44 142 MET B C 1
ATOM 5569 O O . MET B 1 142 ? -0.822 14.031 29.234 1 96.44 142 MET B O 1
ATOM 5573 N N . MET B 1 143 ? -1.656 14.945 27.344 1 95.12 143 MET B N 1
ATOM 5574 C CA . MET B 1 143 ? -2.656 15.773 28.016 1 95.12 143 MET B CA 1
ATOM 5575 C C . MET B 1 143 ? -4.066 15.375 27.578 1 95.12 143 MET B C 1
ATOM 5577 O O . MET B 1 143 ? -4.312 15.141 26.406 1 95.12 143 MET B O 1
ATOM 5581 N N . ASP B 1 144 ? -4.926 15.273 28.531 1 92.19 144 ASP B N 1
ATOM 5582 C CA . ASP B 1 144 ? -6.289 14.875 28.188 1 92.19 144 ASP B CA 1
ATOM 5583 C C . ASP B 1 144 ? -7.188 16.094 28 1 92.19 144 ASP B C 1
ATOM 5585 O O . ASP B 1 144 ? -6.703 17.219 27.906 1 92.19 144 ASP B O 1
ATOM 5589 N N . GLU B 1 145 ? -8.5 15.906 27.844 1 91.94 145 GLU B N 1
ATOM 5590 C CA . GLU B 1 145 ? -9.453 16.953 27.484 1 91.94 145 GLU B CA 1
ATOM 5591 C C . GLU B 1 145 ? -9.664 17.922 28.641 1 91.94 145 GLU B C 1
ATOM 5593 O O . GLU B 1 145 ? -10.188 19.031 28.453 1 91.94 145 GLU B O 1
ATOM 5598 N N . SER B 1 146 ? -9.258 17.562 29.828 1 90.38 146 SER B N 1
ATOM 5599 C CA . SER B 1 146 ? -9.43 18.422 30.984 1 90.38 146 SER B CA 1
ATOM 5600 C C . SER B 1 146 ? -8.281 19.406 31.125 1 90.38 146 SER B C 1
ATOM 5602 O O . SER B 1 146 ? -8.312 20.297 31.984 1 90.38 146 SER B O 1
ATOM 5604 N N . GLY B 1 147 ? -7.277 19.281 30.266 1 93 147 GLY B N 1
ATOM 5605 C CA . GLY B 1 147 ? -6.109 20.141 30.359 1 93 147 GLY B CA 1
ATOM 5606 C C . GLY B 1 147 ? -5.066 19.641 31.328 1 93 147 GLY B C 1
ATOM 5607 O O . GLY B 1 147 ? -4.145 20.375 31.688 1 93 147 GLY B O 1
ATOM 5608 N N . ASN B 1 148 ? -5.254 18.438 31.797 1 91.75 148 ASN B N 1
ATOM 5609 C CA . ASN B 1 148 ? -4.301 17.812 32.688 1 91.75 148 ASN B CA 1
ATOM 5610 C C . ASN B 1 148 ? -3.445 16.766 31.984 1 91.75 148 ASN B C 1
ATOM 5612 O O . ASN B 1 148 ? -3.938 16.047 31.109 1 91.75 148 ASN B O 1
ATOM 5616 N N . PHE B 1 149 ? -2.148 16.734 32.375 1 93.81 149 PHE B N 1
ATOM 5617 C CA . PHE B 1 149 ? -1.295 15.656 31.875 1 93.81 149 PHE B CA 1
ATOM 5618 C C . PHE B 1 149 ? -1.66 14.328 32.531 1 93.81 149 PHE B C 1
ATOM 5620 O O . PHE B 1 149 ? -2.064 14.289 33.688 1 93.81 149 PHE B O 1
ATOM 5627 N N . ARG B 1 150 ? -1.472 13.328 31.703 1 90.56 150 ARG B N 1
ATOM 5628 C CA . ARG B 1 150 ? -1.843 11.992 32.156 1 90.56 150 ARG B CA 1
ATOM 5629 C C . ARG B 1 150 ? -0.833 11.445 33.156 1 90.56 150 ARG B C 1
ATOM 5631 O O . ARG B 1 150 ? 0.36 11.742 33.062 1 90.56 150 ARG B O 1
ATOM 5638 N N . GLN B 1 151 ? -1.373 10.516 34.031 1 82.94 151 GLN B N 1
ATOM 5639 C CA . GLN B 1 151 ? -0.524 9.742 34.906 1 82.94 151 GLN B CA 1
ATOM 5640 C C . GLN B 1 151 ? -0.171 8.391 34.312 1 82.94 151 GLN B C 1
ATOM 5642 O O . GLN B 1 151 ? -0.88 7.891 33.438 1 82.94 151 GLN B O 1
ATOM 5647 N N . PRO B 1 152 ? 1.015 7.852 34.625 1 71.88 152 PRO B N 1
ATOM 5648 C CA . PRO B 1 152 ? 1.448 6.605 33.969 1 71.88 152 PRO B CA 1
ATOM 5649 C C . PRO B 1 152 ? 0.421 5.484 34.125 1 71.88 152 PRO B C 1
ATOM 5651 O O . PRO B 1 152 ? 0.271 4.664 33.219 1 71.88 152 PRO B O 1
ATOM 5654 N N . ASP B 1 153 ? -0.02 5.086 35.312 1 60.34 153 ASP B N 1
ATOM 5655 C CA . ASP B 1 153 ? -0.871 3.928 35.562 1 60.34 153 ASP B CA 1
ATOM 5656 C C . ASP B 1 153 ? -2.33 4.238 35.219 1 60.34 153 ASP B C 1
ATOM 5658 O O . ASP B 1 153 ? -3.236 3.521 35.656 1 60.34 153 ASP B O 1
ATOM 5662 N N . ASN B 1 154 ? -2.537 4.863 33.875 1 56.56 154 ASN B N 1
ATOM 5663 C CA . ASN B 1 154 ? -3.893 5.164 33.438 1 56.56 154 ASN B CA 1
ATOM 5664 C C . ASN B 1 154 ? -4.812 5.473 34.625 1 56.56 154 ASN B C 1
ATOM 5666 O O . ASN B 1 154 ? -6.023 5.254 34.531 1 56.56 154 ASN B O 1
ATOM 5670 N N . SER B 1 155 ? -4.211 5.504 35.781 1 49.38 155 SER B N 1
ATOM 5671 C CA . SER B 1 155 ? -5.047 5.645 36.969 1 49.38 155 SER B CA 1
ATOM 5672 C C . SER B 1 155 ? -5.645 7.047 37.062 1 49.38 155 SER B C 1
ATOM 5674 O O . SER B 1 155 ? -5.289 7.93 36.281 1 49.38 155 SER B O 1
ATOM 5676 N N . ARG B 1 156 ? -6.348 7.344 38.312 1 46.28 156 ARG B N 1
ATOM 5677 C CA . ARG B 1 156 ? -7.145 8.492 38.75 1 46.28 156 ARG B CA 1
ATOM 5678 C C . ARG B 1 156 ? -6.332 9.773 38.688 1 46.28 156 ARG B C 1
ATOM 5680 O O . ARG B 1 156 ? -5.102 9.742 38.781 1 46.28 156 ARG B O 1
ATOM 5687 N N . HIS B 1 157 ? -6.918 10.727 37.906 1 47.81 157 HIS B N 1
ATOM 5688 C CA . HIS B 1 157 ? -6.328 12.047 38.094 1 47.81 157 HIS B CA 1
ATOM 5689 C C . HIS B 1 157 ? -5.867 12.25 39.531 1 47.81 157 HIS B C 1
ATOM 5691 O O . HIS B 1 157 ? -6.637 12.039 40.469 1 47.81 157 HIS B O 1
ATOM 5697 N N . ILE B 1 158 ? -4.758 11.773 39.875 1 46.72 158 ILE B N 1
ATOM 5698 C CA . ILE B 1 158 ? -4.348 12.18 41.219 1 46.72 158 ILE B CA 1
ATOM 5699 C C . ILE B 1 158 ? -4.395 13.695 41.344 1 46.72 158 ILE B C 1
ATOM 5701 O O . ILE B 1 158 ? -3.902 14.414 40.469 1 46.72 158 ILE B O 1
ATOM 5705 N N . ASN B 1 159 ? -5.387 14.164 42.062 1 48.34 159 ASN B N 1
ATOM 5706 C CA . ASN B 1 159 ? -5.336 15.578 42.438 1 48.34 159 ASN B CA 1
ATOM 5707 C C . ASN B 1 159 ? -3.924 16 42.812 1 48.34 159 ASN B C 1
ATOM 5709 O O . ASN B 1 159 ? -3.523 15.867 43.969 1 48.34 159 ASN B O 1
ATOM 5713 N N . VAL B 1 160 ? -3.037 15.852 41.906 1 52.97 160 VAL B N 1
ATOM 5714 C CA . VAL B 1 160 ? -1.718 16.391 42.219 1 52.97 160 VAL B CA 1
ATOM 5715 C C . VAL B 1 160 ? -1.804 17.891 42.438 1 52.97 160 VAL B C 1
ATOM 5717 O O . VAL B 1 160 ? -2.453 18.594 41.656 1 52.97 160 VAL B O 1
ATOM 5720 N N . SER B 1 161 ? -1.627 18.312 43.625 1 56.78 161 SER B N 1
ATOM 5721 C CA . SER B 1 161 ? -1.553 19.75 43.906 1 56.78 161 SER B CA 1
ATOM 5722 C C . SER B 1 161 ? -0.733 20.469 42.844 1 56.78 161 SER B C 1
ATOM 5724 O O . SER B 1 161 ? 0.416 20.109 42.562 1 56.78 161 SER B O 1
ATOM 5726 N N . LYS B 1 162 ? -1.408 21.25 41.938 1 65.75 162 LYS B N 1
ATOM 5727 C CA . LYS B 1 162 ? -0.728 22.016 40.906 1 65.75 162 LYS B CA 1
ATOM 5728 C C . LYS B 1 162 ? 0.27 23 41.5 1 65.75 162 LYS B C 1
ATOM 5730 O O . LYS B 1 162 ? -0.041 23.688 42.469 1 65.75 162 LYS B O 1
ATOM 5735 N N . ILE B 1 163 ? 1.459 22.859 41.156 1 69 163 ILE B N 1
ATOM 5736 C CA . ILE B 1 163 ? 2.494 23.812 41.531 1 69 163 ILE B CA 1
ATOM 5737 C C . ILE B 1 163 ? 2.396 25.031 40.625 1 69 163 ILE B C 1
ATOM 5739 O O . ILE B 1 163 ? 2.695 24.953 39.406 1 69 163 ILE B O 1
ATOM 5743 N N . ILE B 1 164 ? 1.812 26.016 41.125 1 72.12 164 ILE B N 1
ATOM 5744 C CA . ILE B 1 164 ? 1.669 27.25 40.344 1 72.12 164 ILE B CA 1
ATOM 5745 C C . ILE B 1 164 ? 2.965 28.047 40.406 1 72.12 164 ILE B C 1
ATOM 5747 O O . ILE B 1 164 ? 3.441 28.391 41.5 1 72.12 164 ILE B O 1
ATOM 5751 N N . PRO B 1 165 ? 3.475 28.219 39.219 1 71.25 165 PRO B N 1
ATOM 5752 C CA . PRO B 1 165 ? 4.691 29.031 39.25 1 71.25 165 PRO B CA 1
ATOM 5753 C C . PRO B 1 165 ? 4.461 30.422 39.812 1 71.25 165 PRO B C 1
ATOM 5755 O O . PRO B 1 165 ? 3.398 31.016 39.594 1 71.25 165 PRO B O 1
ATOM 5758 N N . PRO B 1 166 ? 5.441 30.828 40.5 1 63.47 166 PRO B N 1
ATOM 5759 C CA . PRO B 1 166 ? 5.289 32.125 41.156 1 63.47 166 PRO B CA 1
ATOM 5760 C C . PRO B 1 166 ? 5.172 33.281 40.156 1 63.47 166 PRO B C 1
ATOM 5762 O O . PRO B 1 166 ? 4.414 34.219 40.375 1 63.47 166 PRO B O 1
ATOM 5765 N N . ASN B 1 167 ? 6.031 33.188 39.156 1 72 167 ASN B N 1
ATOM 5766 C CA . ASN B 1 167 ? 6 34.25 38.188 1 72 167 ASN B CA 1
ATOM 5767 C C . ASN B 1 167 ? 5.043 33.938 37.031 1 72 167 ASN B C 1
ATOM 5769 O O . ASN B 1 167 ? 5.137 32.875 36.406 1 72 167 ASN B O 1
ATOM 5773 N N . HIS B 1 168 ? 4.301 35 36.938 1 76.38 168 HIS B N 1
ATOM 5774 C CA . HIS B 1 168 ? 3.279 34.844 35.906 1 76.38 168 HIS B CA 1
ATOM 5775 C C . HIS B 1 168 ? 3.902 34.75 34.5 1 76.38 168 HIS B C 1
ATOM 5777 O O . HIS B 1 168 ? 4.801 35.5 34.156 1 76.38 168 HIS B O 1
ATOM 5783 N N . HIS B 1 169 ? 3.604 33.719 33.844 1 82.06 169 HIS B N 1
ATOM 5784 C CA . HIS B 1 169 ? 3.941 33.469 32.438 1 82.06 169 HIS B CA 1
ATOM 5785 C C . HIS B 1 169 ? 5.41 33.094 32.281 1 82.06 169 HIS B C 1
ATOM 5787 O O . HIS B 1 169 ? 5.988 33.25 31.219 1 82.06 169 HIS B O 1
ATOM 5793 N N . ASP B 1 170 ? 6.059 32.75 33.344 1 87.56 170 ASP B N 1
ATOM 5794 C CA . ASP B 1 170 ? 7.43 32.25 33.219 1 87.56 170 ASP B CA 1
ATOM 5795 C C . ASP B 1 170 ? 7.453 30.828 32.719 1 87.56 170 ASP B C 1
ATOM 5797 O O . ASP B 1 170 ? 7.152 29.891 33.469 1 87.56 170 ASP B O 1
ATOM 5801 N N . LEU B 1 171 ? 7.898 30.703 31.562 1 91.81 171 LEU B N 1
ATOM 5802 C CA . LEU B 1 171 ? 7.848 29.422 30.859 1 91.81 171 LEU B CA 1
ATOM 5803 C C . LEU B 1 171 ? 8.773 28.406 31.531 1 91.81 171 LEU B C 1
ATOM 5805 O O . LEU B 1 171 ? 8.422 27.234 31.656 1 91.81 171 LEU B O 1
ATOM 5809 N N . LEU B 1 172 ? 9.891 28.812 31.938 1 91.19 172 LEU B N 1
ATOM 5810 C CA . LEU B 1 172 ? 10.875 27.922 32.562 1 91.19 172 LEU B CA 1
ATOM 5811 C C . LEU B 1 172 ? 10.406 27.469 33.938 1 91.19 172 LEU B C 1
ATOM 5813 O O . LEU B 1 172 ? 10.648 26.312 34.312 1 91.19 172 LEU B O 1
ATOM 5817 N N . GLN B 1 173 ? 9.789 28.359 34.625 1 91.19 173 GLN B N 1
ATOM 5818 C CA . GLN B 1 173 ? 9.227 27.953 35.906 1 91.19 173 GLN B CA 1
ATOM 5819 C C . GLN B 1 173 ? 8.094 26.969 35.719 1 91.19 173 GLN B C 1
ATOM 5821 O O . GLN B 1 173 ? 7.941 26.031 36.531 1 91.19 173 GLN B O 1
ATOM 5826 N N . LEU B 1 174 ? 7.328 27.219 34.719 1 92.69 174 LEU B N 1
ATOM 5827 C CA . LEU B 1 174 ? 6.27 26.266 34.438 1 92.69 174 LEU B CA 1
ATOM 5828 C C . LEU B 1 174 ? 6.852 24.906 34.062 1 92.69 174 LEU B C 1
ATOM 5830 O O . LEU B 1 174 ? 6.367 23.875 34.531 1 92.69 174 LEU B O 1
ATOM 5834 N N . GLN B 1 175 ? 7.832 24.891 33.188 1 94 175 GLN B N 1
ATOM 5835 C CA . GLN B 1 175 ? 8.516 23.672 32.812 1 94 175 GLN B CA 1
ATOM 5836 C C . GLN B 1 175 ? 9.008 22.891 34.031 1 94 175 GLN B C 1
ATOM 5838 O O . GLN B 1 175 ? 8.82 21.672 34.094 1 94 175 GLN B O 1
ATOM 5843 N N . SER B 1 176 ? 9.625 23.656 34.938 1 92.81 176 SER B N 1
ATOM 5844 C CA . SER B 1 176 ? 10.148 23.047 36.156 1 92.81 176 SER B CA 1
ATOM 5845 C C . SER B 1 176 ? 9.023 22.453 37.031 1 92.81 176 SER B C 1
ATOM 5847 O O . SER B 1 176 ? 9.148 21.359 37.562 1 92.81 176 SER B O 1
ATOM 5849 N N . ALA B 1 177 ? 8 23.172 37.156 1 91.56 177 ALA B N 1
ATOM 5850 C CA . ALA B 1 177 ? 6.855 22.719 37.938 1 91.56 177 ALA B CA 1
ATOM 5851 C C . ALA B 1 177 ? 6.262 21.438 37.375 1 91.56 177 ALA B C 1
ATOM 5853 O O . ALA B 1 177 ? 5.93 20.5 38.094 1 91.56 177 ALA B O 1
ATOM 5854 N N . LEU B 1 178 ? 6.129 21.438 36.062 1 93.75 178 LEU B N 1
ATOM 5855 C CA . LEU B 1 178 ? 5.559 20.281 35.375 1 93.75 178 LEU B CA 1
ATOM 5856 C C . LEU B 1 178 ? 6.465 19.062 35.531 1 93.75 178 LEU B C 1
ATOM 5858 O O . LEU B 1 178 ? 5.98 17.938 35.656 1 93.75 178 LEU B O 1
ATOM 5862 N N . THR B 1 179 ? 7.75 19.281 35.469 1 93.88 179 THR B N 1
ATOM 5863 C CA . THR B 1 179 ? 8.719 18.203 35.594 1 93.88 179 THR B CA 1
ATOM 5864 C C . THR B 1 179 ? 8.586 17.531 36.969 1 93.88 179 THR B C 1
ATOM 5866 O O . THR B 1 179 ? 8.766 16.328 37.094 1 93.88 179 THR B O 1
ATOM 5869 N N . ILE B 1 180 ? 8.273 18.328 37.969 1 90.94 180 ILE B N 1
ATOM 5870 C CA . ILE B 1 180 ? 8.117 17.812 39.312 1 90.94 180 ILE B CA 1
ATOM 5871 C C . ILE B 1 180 ? 6.773 17.094 39.438 1 90.94 180 ILE B C 1
ATOM 5873 O O . ILE B 1 180 ? 6.695 16 40.031 1 90.94 180 ILE B O 1
ATOM 5877 N N . GLN B 1 181 ? 5.809 17.672 38.844 1 88.75 181 GLN B N 1
ATOM 5878 C CA . GLN B 1 181 ? 4.445 17.156 38.969 1 88.75 181 GLN B CA 1
ATOM 5879 C C . GLN B 1 181 ? 4.262 15.883 38.156 1 88.75 181 GLN B C 1
ATOM 5881 O O . GLN B 1 181 ? 3.486 15 38.562 1 88.75 181 GLN B O 1
ATOM 5886 N N . TYR B 1 182 ? 4.891 15.836 37.031 1 91.62 182 TYR B N 1
ATOM 5887 C CA . TYR B 1 182 ? 4.773 14.711 36.094 1 91.62 182 TYR B CA 1
ATOM 5888 C C . TYR B 1 182 ? 6.148 14.18 35.719 1 91.62 182 TYR B C 1
ATOM 5890 O O . TYR B 1 182 ? 6.547 14.273 34.562 1 91.62 182 TYR B O 1
ATOM 5898 N N . PRO B 1 183 ? 6.781 13.406 36.594 1 91.88 183 PRO B N 1
ATOM 5899 C CA . PRO B 1 183 ? 8.164 12.992 36.344 1 91.88 183 PRO B CA 1
ATOM 5900 C C . PRO B 1 183 ? 8.297 12.039 35.156 1 91.88 183 PRO B C 1
ATOM 5902 O O . PRO B 1 183 ? 9.344 11.984 34.5 1 91.88 183 PRO B O 1
ATOM 5905 N N . HIS B 1 184 ? 7.246 11.297 34.844 1 91.19 184 HIS B N 1
ATOM 5906 C CA . HIS B 1 184 ? 7.32 10.344 33.75 1 91.19 184 HIS B CA 1
ATOM 5907 C C . HIS B 1 184 ? 7.348 11.062 32.406 1 91.19 184 HIS B C 1
ATOM 5909 O O . HIS B 1 184 ? 7.699 10.469 31.375 1 91.19 184 HIS B O 1
ATOM 5915 N N . PHE B 1 185 ? 7.004 12.383 32.344 1 94.75 185 PHE B N 1
ATOM 5916 C CA . PHE B 1 185 ? 7.078 13.195 31.125 1 94.75 185 PHE B CA 1
ATOM 5917 C C . PHE B 1 185 ? 8.266 14.148 31.188 1 94.75 185 PHE B C 1
ATOM 5919 O O . PHE B 1 185 ? 8.367 15.07 30.359 1 94.75 185 PHE B O 1
ATOM 5926 N N . LYS B 1 186 ? 9.117 14.039 32.125 1 94.94 186 LYS B N 1
ATOM 5927 C CA . LYS B 1 186 ? 10.227 14.961 32.375 1 94.94 186 LYS B CA 1
ATOM 5928 C C . LYS B 1 186 ? 11.008 15.234 31.094 1 94.94 186 LYS B C 1
ATOM 5930 O O . LYS B 1 186 ? 11.234 16.391 30.734 1 94.94 186 LYS B O 1
ATOM 5935 N N . HIS B 1 187 ? 11.352 14.18 30.422 1 95 187 HIS B N 1
ATOM 5936 C CA . HIS B 1 187 ? 12.148 14.328 29.203 1 95 187 HIS B CA 1
ATOM 5937 C C . HIS B 1 187 ? 11.414 15.141 28.141 1 95 187 HIS B C 1
ATOM 5939 O O . HIS B 1 187 ? 12.023 15.945 27.438 1 95 187 HIS B O 1
ATOM 5945 N N . HIS B 1 188 ? 10.117 14.93 28.062 1 95.44 188 HIS B N 1
ATOM 5946 C CA . HIS B 1 188 ? 9.312 15.633 27.062 1 95.44 188 HIS B CA 1
ATOM 5947 C C . HIS B 1 188 ? 9.18 17.109 27.406 1 95.44 188 HIS B C 1
ATOM 5949 O O . HIS B 1 188 ? 9.18 17.969 26.516 1 95.44 188 HIS B O 1
ATOM 5955 N N . PHE B 1 189 ? 9.117 17.453 28.656 1 96 189 PHE B N 1
ATOM 5956 C CA . PHE B 1 189 ? 9.023 18.844 29.078 1 96 189 PHE B CA 1
ATOM 5957 C C . PHE B 1 189 ? 10.344 19.578 28.844 1 96 189 PHE B C 1
ATOM 5959 O O . PHE B 1 189 ? 10.352 20.688 28.328 1 96 189 PHE B O 1
ATOM 5966 N N . LEU B 1 190 ? 11.406 18.938 29.156 1 95.38 190 LEU B N 1
ATOM 5967 C CA . LEU B 1 190 ? 12.719 19.578 29.109 1 95.38 190 LEU B CA 1
ATOM 5968 C C . LEU B 1 190 ? 13.188 19.75 27.672 1 95.38 190 LEU B C 1
ATOM 5970 O O . LEU B 1 190 ? 13.898 20.703 27.359 1 95.38 190 LEU B O 1
ATOM 5974 N N . SER B 1 191 ? 12.766 18.859 26.797 1 93.94 191 SER B N 1
ATOM 5975 C CA . SER B 1 191 ? 13.266 18.891 25.422 1 93.94 191 SER B CA 1
ATOM 5976 C C . SER B 1 191 ? 12.289 19.625 24.5 1 93.94 191 SER B C 1
ATOM 5978 O O . SER B 1 191 ? 12.633 19.953 23.359 1 93.94 191 SER B O 1
ATOM 5980 N N . SER B 1 192 ? 11.141 19.906 24.969 1 94.94 192 SER B N 1
ATOM 5981 C CA . SER B 1 192 ? 10.094 20.469 24.125 1 94.94 192 SER B CA 1
ATOM 5982 C C . SER B 1 192 ? 10.352 21.938 23.844 1 94.94 192 SER B C 1
ATOM 5984 O O . SER B 1 192 ? 10.492 22.75 24.766 1 94.94 192 SER B O 1
ATOM 5986 N N . GLY B 1 193 ? 10.25 22.25 22.547 1 92.88 193 GLY B N 1
ATOM 5987 C CA . GLY B 1 193 ? 10.352 23.656 22.156 1 92.88 193 GLY B CA 1
ATOM 5988 C C . GLY B 1 193 ? 9.188 24.5 22.641 1 92.88 193 GLY B C 1
ATOM 5989 O O . GLY B 1 193 ? 9.297 25.719 22.734 1 92.88 193 GLY B O 1
ATOM 5990 N N . LEU B 1 194 ? 8.133 23.891 23.016 1 95.75 194 LEU B N 1
ATOM 5991 C CA . LEU B 1 194 ? 6.945 24.609 23.469 1 95.75 194 LEU B CA 1
ATOM 5992 C C . LEU B 1 194 ? 7.164 25.203 24.859 1 95.75 194 LEU B C 1
ATOM 5994 O O . LEU B 1 194 ? 6.457 26.125 25.25 1 95.75 194 LEU B O 1
ATOM 5998 N N . PHE B 1 195 ? 8.172 24.656 25.562 1 94.75 195 PHE B N 1
ATOM 5999 C CA . PHE B 1 195 ? 8.453 25.141 26.906 1 94.75 195 PHE B CA 1
ATOM 6000 C C . PHE B 1 195 ? 9.75 25.938 26.938 1 94.75 195 PHE B C 1
ATOM 6002 O O . PHE B 1 195 ? 10.359 26.094 28 1 94.75 195 PHE B O 1
ATOM 6009 N N . GLN B 1 196 ? 10.172 26.406 25.797 1 92.38 196 GLN B N 1
ATOM 6010 C CA . GLN B 1 196 ? 11.367 27.234 25.688 1 92.38 196 GLN B CA 1
ATOM 6011 C C . GLN B 1 196 ? 11.031 28.594 25.078 1 92.38 196 GLN B C 1
ATOM 6013 O O . GLN B 1 196 ? 10.414 28.672 24.016 1 92.38 196 GLN B O 1
ATOM 6018 N N . PRO B 1 197 ? 11.453 29.578 25.797 1 92.06 197 PRO B N 1
ATOM 6019 C CA . PRO B 1 197 ? 11.25 30.906 25.188 1 92.06 197 PRO B CA 1
ATOM 6020 C C . PRO B 1 197 ? 12.125 31.125 23.953 1 92.06 197 PRO B C 1
ATOM 6022 O O . PRO B 1 197 ? 13.242 30.609 23.875 1 92.06 197 PRO B O 1
ATOM 6025 N N . SER B 1 198 ? 11.57 31.859 23.062 1 90.44 198 SER B N 1
ATOM 6026 C CA . SER B 1 198 ? 12.359 32.188 21.875 1 90.44 198 SER B CA 1
ATOM 6027 C C . SER B 1 198 ? 13.477 33.156 22.203 1 90.44 198 SER B C 1
ATOM 6029 O O . SER B 1 198 ? 13.406 33.875 23.219 1 90.44 198 SER B O 1
ATOM 6031 N N . LYS B 1 199 ? 14.5 33.156 21.328 1 86.69 199 LYS B N 1
ATOM 6032 C CA . LYS B 1 199 ? 15.609 34.094 21.516 1 86.69 199 LYS B CA 1
ATOM 6033 C C . LYS B 1 199 ? 15.172 35.531 21.25 1 86.69 199 LYS B C 1
ATOM 6035 O O . LYS B 1 199 ? 15.562 36.438 21.969 1 86.69 199 LYS B O 1
ATOM 6040 N N . ASN B 1 200 ? 14.367 35.656 20.219 1 85.25 200 ASN B N 1
ATOM 6041 C CA . ASN B 1 200 ? 13.844 36.938 19.828 1 85.25 200 ASN B CA 1
ATOM 6042 C C . ASN B 1 200 ? 12.328 37 19.969 1 85.25 200 ASN B C 1
ATOM 6044 O O . ASN B 1 200 ? 11.656 35.969 19.906 1 85.25 200 ASN B O 1
ATOM 6048 N N . PRO B 1 201 ? 11.867 38.188 20.203 1 86.25 201 PRO B N 1
ATOM 6049 C CA . PRO B 1 201 ? 10.414 38.344 20.281 1 86.25 201 PRO B CA 1
ATOM 6050 C C . PRO B 1 201 ? 9.711 37.875 19 1 86.25 201 PRO B C 1
ATOM 6052 O O . PRO B 1 201 ? 10.219 38.094 17.906 1 86.25 201 PRO B O 1
ATOM 6055 N N . TYR B 1 202 ? 8.555 37.281 19.203 1 85.81 202 TYR B N 1
ATOM 6056 C CA . TYR B 1 202 ? 7.75 36.875 18.062 1 85.81 202 TYR B CA 1
ATOM 6057 C C . TYR B 1 202 ? 7.039 38.062 17.438 1 85.81 202 TYR B C 1
ATOM 6059 O O . TYR B 1 202 ? 6.371 38.844 18.141 1 85.81 202 TYR B O 1
ATOM 6067 N N . PRO B 1 203 ? 7.191 38.25 16.141 1 78.12 203 PRO B N 1
ATOM 6068 C CA . PRO B 1 203 ? 6.609 39.406 15.5 1 78.12 203 PRO B CA 1
ATOM 6069 C C . PRO B 1 203 ? 5.082 39.406 15.516 1 78.12 203 PRO B C 1
ATOM 6071 O O . PRO B 1 203 ? 4.453 40.469 15.367 1 78.12 203 PRO B O 1
ATOM 6074 N N . ASP B 1 204 ? 4.461 38.344 15.672 1 76.88 204 ASP B N 1
ATOM 6075 C CA . ASP B 1 204 ? 3.01 38.25 15.555 1 76.88 204 ASP B CA 1
ATOM 6076 C C . ASP B 1 204 ? 2.338 38.344 16.922 1 76.88 204 ASP B C 1
ATOM 6078 O O . ASP B 1 204 ? 1.131 38.125 17.047 1 76.88 204 ASP B O 1
ATOM 6082 N N . MET B 1 205 ? 3.135 38.594 17.859 1 73.75 205 MET B N 1
ATOM 6083 C CA . MET B 1 205 ? 2.586 38.781 19.188 1 73.75 205 MET B CA 1
ATOM 6084 C C . MET B 1 205 ? 2.377 40.281 19.5 1 73.75 205 MET B C 1
ATOM 6086 O O . MET B 1 205 ? 3.188 41.094 19.094 1 73.75 205 MET B O 1
ATOM 6090 N N . PRO B 1 206 ? 1.008 40.75 19.781 1 63.81 206 PRO B N 1
ATOM 6091 C CA . PRO B 1 206 ? 0.792 42.188 20.062 1 63.81 206 PRO B CA 1
ATOM 6092 C C . PRO B 1 206 ? 1.733 42.688 21.156 1 63.81 206 PRO B C 1
ATOM 6094 O O . PRO B 1 206 ? 2.025 42 22.125 1 63.81 206 PRO B O 1
ATOM 6097 N N . LEU B 1 207 ? 2.543 43.781 20.672 1 54.91 207 LEU B N 1
ATOM 6098 C CA . LEU B 1 207 ? 3.301 44.531 21.688 1 54.91 207 LEU B CA 1
ATOM 6099 C C . LEU B 1 207 ? 2.422 45.562 22.391 1 54.91 207 LEU B C 1
ATOM 6101 O O . LEU B 1 207 ? 1.822 46.406 21.734 1 54.91 207 LEU B O 1
ATOM 6105 N N . ASN B 1 208 ? 1.437 45.281 22.953 1 50.06 208 ASN B N 1
ATOM 6106 C CA . ASN B 1 208 ? 0.883 46.469 23.578 1 50.06 208 ASN B CA 1
ATOM 6107 C C . ASN B 1 208 ? 1.969 47.312 24.25 1 50.06 208 ASN B C 1
ATOM 6109 O O . ASN B 1 208 ? 2.971 46.781 24.719 1 50.06 208 ASN B O 1
ATOM 6113 N N . LYS B 1 209 ? 1.985 48.656 23.844 1 47.94 209 LYS B N 1
ATOM 6114 C CA . LYS B 1 209 ? 2.906 49.688 24.328 1 47.94 209 LYS B CA 1
ATOM 6115 C C . LYS B 1 209 ? 3.396 49.344 25.734 1 47.94 209 LYS B C 1
ATOM 6117 O O . LYS B 1 209 ? 4.59 49.469 26.031 1 47.94 209 LYS B O 1
ATOM 6122 N N . GLU B 1 210 ? 2.43 49.312 26.578 1 46.44 210 GLU B N 1
ATOM 6123 C CA . GLU B 1 210 ? 2.721 49.062 28 1 46.44 210 GLU B CA 1
ATOM 6124 C C . GLU B 1 210 ? 3.32 47.688 28.219 1 46.44 210 GLU B C 1
ATOM 6126 O O . GLU B 1 210 ? 4.16 47.5 29.094 1 46.44 210 GLU B O 1
ATOM 6131 N N . GLU B 1 211 ? 3.049 46.812 27.266 1 48.09 211 GLU B N 1
ATOM 6132 C CA . GLU B 1 211 ? 3.35 45.375 27.406 1 48.09 211 GLU B CA 1
ATOM 6133 C C . GLU B 1 211 ? 4.668 45.031 26.734 1 48.09 211 GLU B C 1
ATOM 6135 O O . GLU B 1 211 ? 5.094 43.875 26.75 1 48.09 211 GLU B O 1
ATOM 6140 N N . ALA B 1 212 ? 5.125 45.875 25.984 1 47.44 212 ALA B N 1
ATOM 6141 C CA . ALA B 1 212 ? 6.52 45.719 25.578 1 47.44 212 ALA B CA 1
ATOM 6142 C C . ALA B 1 212 ? 7.398 45.375 26.781 1 47.44 212 ALA B C 1
ATOM 6144 O O . ALA B 1 212 ? 8.367 44.625 26.656 1 47.44 212 ALA B O 1
ATOM 6145 N N . GLU B 1 213 ? 7.035 46.094 27.797 1 44.41 213 GLU B N 1
ATOM 6146 C CA . GLU B 1 213 ? 7.82 45.844 29 1 44.41 213 GLU B CA 1
ATOM 6147 C C . GLU B 1 213 ? 7.723 44.375 29.438 1 44.41 213 GLU B C 1
ATOM 6149 O O . GLU B 1 213 ? 8.656 43.844 30.031 1 44.41 213 GLU B O 1
ATOM 6154 N N . ALA B 1 214 ? 6.426 43.688 29.484 1 50.41 214 ALA B N 1
ATOM 6155 C CA . ALA B 1 214 ? 6.551 42.344 30.016 1 50.41 214 ALA B CA 1
ATOM 6156 C C . ALA B 1 214 ? 7.074 41.375 28.953 1 50.41 214 ALA B C 1
ATOM 6158 O O . ALA B 1 214 ? 6.293 40.719 28.25 1 50.41 214 ALA B O 1
ATOM 6159 N N . ALA B 1 215 ? 8.242 41.781 28.422 1 55.78 215 ALA B N 1
ATOM 6160 C CA . ALA B 1 215 ? 9.164 41.25 27.438 1 55.78 215 ALA B CA 1
ATOM 6161 C C . ALA B 1 215 ? 9.164 39.719 27.469 1 55.78 215 ALA B C 1
ATOM 6163 O O . ALA B 1 215 ? 9.336 39.062 26.438 1 55.78 215 ALA B O 1
ATOM 6164 N N . ASP B 1 216 ? 8.609 39.219 28.469 1 69.75 216 ASP B N 1
ATOM 6165 C CA . ASP B 1 216 ? 8.695 37.781 28.641 1 69.75 216 ASP B CA 1
ATOM 6166 C C . ASP B 1 216 ? 7.582 37.062 27.875 1 69.75 216 ASP B C 1
ATOM 6168 O O . ASP B 1 216 ? 7.809 36 27.281 1 69.75 216 ASP B O 1
ATOM 6172 N N . ASP B 1 217 ? 6.414 37.844 27.609 1 80.62 217 ASP B N 1
ATOM 6173 C CA . ASP B 1 217 ? 5.293 37.188 26.938 1 80.62 217 ASP B CA 1
ATOM 6174 C C . ASP B 1 217 ? 5.531 37.062 25.438 1 80.62 217 ASP B C 1
ATOM 6176 O O . ASP B 1 217 ? 5.117 36.094 24.797 1 80.62 217 ASP B O 1
ATOM 6180 N N . VAL B 1 218 ? 6.297 38.031 24.906 1 85.56 218 VAL B N 1
ATOM 6181 C CA . VAL B 1 218 ? 6.484 38.094 23.469 1 85.56 218 VAL B CA 1
ATOM 6182 C C . VAL B 1 218 ? 7.504 37.031 23.047 1 85.56 218 VAL B C 1
ATOM 6184 O O . VAL B 1 218 ? 7.648 36.75 21.844 1 85.56 218 VAL B O 1
ATOM 6187 N N . LYS B 1 219 ? 8.109 36.438 24.031 1 89.5 219 LYS B N 1
ATOM 6188 C CA . LYS B 1 219 ? 9.055 35.375 23.75 1 89.5 219 LYS B CA 1
ATOM 6189 C C . LYS B 1 219 ? 8.5 34.031 24.172 1 89.5 219 LYS B C 1
ATOM 6191 O O . LYS B 1 219 ? 9.148 33 23.984 1 89.5 219 LYS B O 1
ATOM 6196 N N . ASN B 1 220 ? 7.355 34.031 24.75 1 93.38 220 ASN B N 1
ATOM 6197 C CA . ASN B 1 220 ? 6.762 32.812 25.312 1 93.38 220 ASN B CA 1
ATOM 6198 C C . ASN B 1 220 ? 6.176 31.938 24.219 1 93.38 220 ASN B C 1
ATOM 6200 O O . ASN B 1 220 ? 5.102 32.219 23.688 1 93.38 220 ASN B O 1
ATOM 6204 N N . THR B 1 221 ? 6.773 30.797 23.938 1 95.19 221 THR B N 1
ATOM 6205 C CA . THR B 1 221 ? 6.41 29.922 22.828 1 95.19 221 THR B CA 1
ATOM 6206 C C . THR B 1 221 ? 5.055 29.281 23.078 1 95.19 221 THR B C 1
ATOM 6208 O O . THR B 1 221 ? 4.293 29.047 22.141 1 95.19 221 THR B O 1
ATOM 6211 N N . LEU B 1 222 ? 4.789 28.953 24.297 1 95.06 222 LEU B N 1
ATOM 6212 C CA . LEU B 1 222 ? 3.527 28.312 24.641 1 95.06 222 LEU B CA 1
ATOM 6213 C C . LEU B 1 222 ? 2.357 29.281 24.438 1 95.06 222 LEU B C 1
ATOM 6215 O O . LEU B 1 222 ? 1.318 28.875 23.891 1 95.06 222 LEU B O 1
ATOM 6219 N N . LEU B 1 223 ? 2.449 30.453 24.891 1 93.88 223 LEU B N 1
ATOM 6220 C CA . LEU B 1 223 ? 1.42 31.469 24.672 1 93.88 223 LEU B CA 1
ATOM 6221 C C . LEU B 1 223 ? 1.246 31.766 23.188 1 93.88 223 LEU B C 1
ATOM 6223 O O . LEU B 1 223 ? 0.128 32 22.719 1 93.88 223 LEU B O 1
ATOM 6227 N N . ARG B 1 224 ? 2.363 31.75 22.484 1 95.25 224 ARG B N 1
ATOM 6228 C CA . ARG B 1 224 ? 2.281 31.922 21.047 1 95.25 224 ARG B CA 1
ATOM 6229 C C . ARG B 1 224 ? 1.452 30.828 20.406 1 95.25 224 ARG B C 1
ATOM 6231 O O . ARG B 1 224 ? 0.624 31.094 19.531 1 95.25 224 ARG B O 1
ATOM 6238 N N . ALA B 1 225 ? 1.731 29.625 20.828 1 97.12 225 ALA B N 1
ATOM 6239 C CA . ALA B 1 225 ? 0.996 28.484 20.266 1 97.12 225 ALA B CA 1
ATOM 6240 C C . ALA B 1 225 ? -0.504 28.641 20.5 1 97.12 225 ALA B C 1
ATOM 6242 O O . ALA B 1 225 ? -1.307 28.438 19.594 1 97.12 225 ALA B O 1
ATOM 6243 N N . HIS B 1 226 ? -0.887 28.969 21.703 1 96.69 226 HIS B N 1
ATOM 6244 C CA . HIS B 1 226 ? -2.291 29.172 22.047 1 96.69 226 HIS B CA 1
ATOM 6245 C C . HIS B 1 226 ? -2.912 30.266 21.188 1 96.69 226 HIS B C 1
ATOM 6247 O O . HIS B 1 226 ? -3.984 30.078 20.609 1 96.69 226 HIS B O 1
ATOM 6253 N N . ARG B 1 227 ? -2.289 31.375 21.109 1 95.81 227 ARG B N 1
ATOM 6254 C CA . ARG B 1 227 ? -2.791 32.5 20.328 1 95.81 227 ARG B CA 1
ATOM 6255 C C . ARG B 1 227 ? -2.904 32.156 18.859 1 95.81 227 ARG B C 1
ATOM 6257 O O . ARG B 1 227 ? -3.883 32.5 18.203 1 95.81 227 ARG B O 1
ATOM 6264 N N . GLN B 1 228 ? -1.933 31.453 18.328 1 97.38 228 GLN B N 1
ATOM 6265 C CA . GLN B 1 228 ? -1.937 31.109 16.906 1 97.38 228 GLN B CA 1
ATOM 6266 C C . GLN B 1 228 ? -3.045 30.109 16.594 1 97.38 228 GLN B C 1
ATOM 6268 O O . GLN B 1 228 ? -3.613 30.125 15.5 1 97.38 228 GLN B O 1
ATOM 6273 N N . MET B 1 229 ? -3.336 29.203 17.516 1 98.12 229 MET B N 1
ATOM 6274 C CA . MET B 1 229 ? -4.484 28.328 17.312 1 98.12 229 MET B CA 1
ATOM 6275 C C . MET B 1 229 ? -5.773 29.125 17.188 1 98.12 229 MET B C 1
ATOM 6277 O O . MET B 1 229 ? -6.605 28.859 16.328 1 98.12 229 MET B O 1
ATOM 6281 N N . ILE B 1 230 ? -5.922 30.109 18.016 1 97.62 230 ILE B N 1
ATOM 6282 C CA . ILE B 1 230 ? -7.094 30.969 18 1 97.62 230 ILE B CA 1
ATOM 6283 C C . ILE B 1 230 ? -7.105 31.797 16.719 1 97.62 230 ILE B C 1
ATOM 6285 O O . ILE B 1 230 ? -8.148 31.953 16.078 1 97.62 230 ILE B O 1
ATOM 6289 N N . ARG B 1 231 ? -5.965 32.344 16.375 1 97.69 231 ARG B N 1
ATOM 6290 C CA . ARG B 1 231 ? -5.84 33.125 15.156 1 97.69 231 ARG B CA 1
ATOM 6291 C C . ARG B 1 231 ? -6.277 32.312 13.938 1 97.69 231 ARG B C 1
ATOM 6293 O O . ARG B 1 231 ? -7.02 32.781 13.086 1 97.69 231 ARG B O 1
ATOM 6300 N N . LEU B 1 232 ? -5.781 31.094 13.859 1 98.06 232 LEU B N 1
ATOM 6301 C CA . LEU B 1 232 ? -6.141 30.203 12.758 1 98.06 232 LEU B CA 1
ATOM 6302 C C . LEU B 1 232 ? -7.652 30 12.703 1 98.06 232 LEU B C 1
ATOM 6304 O O . LEU B 1 232 ? -8.25 30.047 11.625 1 98.06 232 LEU B O 1
ATOM 6308 N N . ARG B 1 233 ? -8.273 29.734 13.828 1 97.38 233 ARG B N 1
ATOM 6309 C CA . ARG B 1 233 ? -9.719 29.531 13.898 1 97.38 233 ARG B CA 1
ATOM 6310 C C . ARG B 1 233 ? -10.477 30.766 13.445 1 97.38 233 ARG B C 1
ATOM 6312 O O . ARG B 1 233 ? -11.477 30.672 12.727 1 97.38 233 ARG B O 1
ATOM 6319 N N . LYS B 1 234 ? -10.047 31.922 13.898 1 97.88 234 LYS B N 1
ATOM 6320 C CA . LYS B 1 234 ? -10.703 33.156 13.5 1 97.88 234 LYS B CA 1
ATOM 6321 C C . LYS B 1 234 ? -10.547 33.406 12 1 97.88 234 LYS B C 1
ATOM 6323 O O . LYS B 1 234 ? -11.484 33.844 11.336 1 97.88 234 LYS B O 1
ATOM 6328 N N . MET B 1 235 ? -9.375 33.156 11.508 1 98.06 235 MET B N 1
ATOM 6329 C CA . MET B 1 235 ? -9.148 33.281 10.07 1 98.06 235 MET B CA 1
ATOM 6330 C C . MET B 1 235 ? -10.094 32.375 9.289 1 98.06 235 MET B C 1
ATOM 6332 O O . MET B 1 235 ? -10.695 32.812 8.297 1 98.06 235 MET B O 1
ATOM 6336 N N . ASP B 1 236 ? -10.203 31.141 9.758 1 97.19 236 ASP B N 1
ATOM 6337 C CA . ASP B 1 236 ? -11.102 30.188 9.125 1 97.19 236 ASP B C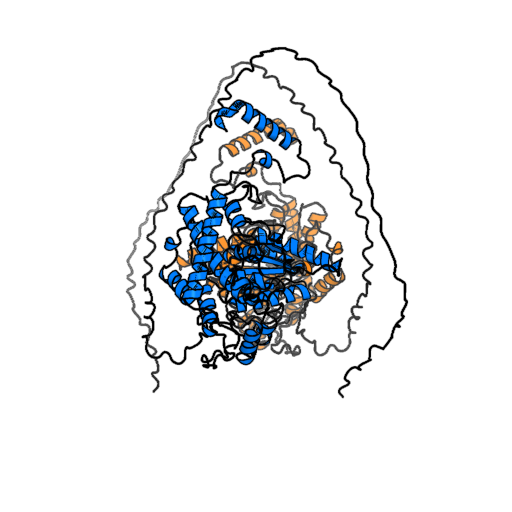A 1
ATOM 6338 C C . ASP B 1 236 ? -12.531 30.719 9.078 1 97.19 236 ASP B C 1
ATOM 6340 O O . ASP B 1 236 ? -13.18 30.672 8.031 1 97.19 236 ASP B O 1
ATOM 6344 N N . THR B 1 237 ? -13.016 31.172 10.172 1 96.81 237 THR B N 1
ATOM 6345 C CA . THR B 1 237 ? -14.391 31.641 10.281 1 96.81 237 THR B CA 1
ATOM 6346 C C . THR B 1 237 ? -14.641 32.812 9.336 1 96.81 237 THR B C 1
ATOM 6348 O O . THR B 1 237 ? -15.633 32.844 8.602 1 96.81 237 THR B O 1
ATOM 6351 N N . ILE B 1 238 ? -13.766 33.719 9.336 1 98 238 ILE B N 1
ATOM 6352 C CA . ILE B 1 238 ? -13.945 34.969 8.586 1 98 238 ILE B CA 1
ATOM 6353 C C . ILE B 1 238 ? -13.828 34.688 7.086 1 98 238 ILE B C 1
ATOM 6355 O O . ILE B 1 238 ? -14.664 35.125 6.301 1 98 238 ILE B O 1
ATOM 6359 N N . LEU B 1 239 ? -12.82 34 6.688 1 97.62 239 LEU B N 1
ATOM 6360 C CA . LEU B 1 239 ? -12.625 33.75 5.266 1 97.62 239 LEU B CA 1
ATOM 6361 C C . LEU B 1 239 ? -13.68 32.781 4.738 1 97.62 239 LEU B C 1
ATOM 6363 O O . LEU B 1 239 ? -14.094 32.875 3.584 1 97.62 239 LEU B O 1
ATOM 6367 N N . HIS B 1 240 ? -14.047 31.812 5.562 1 95.81 240 HIS B N 1
ATOM 6368 C CA . HIS B 1 240 ? -15.172 30.953 5.195 1 95.81 240 HIS B CA 1
ATOM 6369 C C . HIS B 1 240 ? -16.422 31.781 4.906 1 95.81 240 HIS B C 1
ATOM 6371 O O . HIS B 1 240 ? -17.109 31.547 3.912 1 95.81 240 HIS B O 1
ATOM 6377 N N . ASN B 1 241 ? -16.75 32.719 5.773 1 95.88 241 ASN B N 1
ATOM 6378 C CA . ASN B 1 241 ? -17.891 33.594 5.586 1 95.88 241 ASN B CA 1
ATOM 6379 C C . ASN B 1 241 ? -17.734 34.469 4.348 1 95.88 241 ASN B C 1
ATOM 6381 O O . ASN B 1 241 ? -18.703 34.719 3.637 1 95.88 241 ASN B O 1
ATOM 6385 N N . ALA B 1 242 ? -16.516 34.938 4.18 1 96.62 242 ALA B N 1
ATOM 6386 C CA . ALA B 1 242 ? -16.25 35.719 2.977 1 96.62 242 ALA B CA 1
ATOM 6387 C C . ALA B 1 242 ? -16.562 34.938 1.716 1 96.62 242 ALA B C 1
ATOM 6389 O O . ALA B 1 242 ? -17.078 35.469 0.74 1 96.62 242 ALA B O 1
ATOM 6390 N N . GLN B 1 243 ? -16.172 33.688 1.676 1 95.62 243 GLN B N 1
ATOM 6391 C CA . GLN B 1 243 ? -16.469 32.812 0.546 1 95.62 243 GLN B CA 1
ATOM 6392 C C . GLN B 1 243 ? -17.984 32.656 0.375 1 95.62 243 GLN B C 1
ATOM 6394 O O . GLN B 1 243 ? -18.484 32.688 -0.746 1 95.62 243 GLN B O 1
ATOM 6399 N N . ARG B 1 244 ? -18.734 32.469 1.454 1 93.38 244 ARG B N 1
ATOM 6400 C CA . ARG B 1 244 ? -20.188 32.312 1.414 1 93.38 244 ARG B CA 1
ATOM 6401 C C . ARG B 1 244 ? -20.859 33.594 0.879 1 93.38 244 ARG B C 1
ATOM 6403 O O . ARG B 1 244 ? -21.922 33.5 0.239 1 93.38 244 ARG B O 1
ATOM 6410 N N . GLN B 1 245 ? -20.203 34.656 1.038 1 95.25 245 GLN B N 1
ATOM 6411 C CA . GLN B 1 245 ? -20.703 35.938 0.557 1 95.25 245 GLN B CA 1
ATOM 6412 C C . GLN B 1 245 ? -20.281 36.188 -0.889 1 95.25 245 GLN B C 1
ATOM 6414 O O . GLN B 1 245 ? -20.656 37.219 -1.482 1 95.25 245 GLN B O 1
ATOM 6419 N N . GLY B 1 246 ? -19.484 35.312 -1.417 1 94.81 246 GLY B N 1
ATOM 6420 C CA . GLY B 1 246 ? -19.094 35.406 -2.811 1 94.81 246 GLY B CA 1
ATOM 6421 C C . GLY B 1 246 ? -17.875 36.281 -3.025 1 94.81 246 GLY B C 1
ATOM 6422 O O . GLY B 1 246 ? -17.578 36.688 -4.156 1 94.81 246 GLY B O 1
ATOM 6423 N N . ARG B 1 247 ? -17.188 36.594 -1.913 1 95.06 247 ARG B N 1
ATOM 6424 C CA . ARG B 1 247 ? -16.047 37.5 -2.012 1 95.06 247 ARG B CA 1
ATOM 6425 C C . ARG B 1 247 ? -14.789 36.781 -2.455 1 95.06 247 ARG B C 1
ATOM 6427 O O . ARG B 1 247 ? -13.898 37.375 -3.072 1 95.06 247 ARG B O 1
ATOM 6434 N N . ILE B 1 248 ? -14.656 35.562 -2.07 1 95.44 248 ILE B N 1
ATOM 6435 C CA . ILE B 1 248 ? -13.617 34.656 -2.564 1 95.44 248 ILE B CA 1
ATOM 6436 C C . ILE B 1 248 ? -14.242 33.375 -3.107 1 95.44 248 ILE B C 1
ATOM 6438 O O . ILE B 1 248 ? -15.398 33.062 -2.797 1 95.44 248 ILE B O 1
ATOM 6442 N N . SER B 1 249 ? -13.531 32.656 -3.965 1 93.06 249 SER B N 1
ATOM 6443 C CA . SER B 1 249 ? -14.141 31.578 -4.762 1 93.06 249 SER B CA 1
ATOM 6444 C C . SER B 1 249 ? -14.125 30.25 -4.016 1 93.06 249 SER B C 1
ATOM 6446 O O . SER B 1 249 ? -14.938 29.375 -4.301 1 93.06 249 SER B O 1
ATOM 6448 N N . PHE B 1 250 ? -13.25 30.094 -3.068 1 93.19 250 PHE B N 1
ATOM 6449 C CA . PHE B 1 250 ? -13.062 28.797 -2.447 1 93.19 250 PHE B CA 1
ATOM 6450 C C . PHE B 1 250 ? -12.406 28.938 -1.079 1 93.19 250 PHE B C 1
ATOM 6452 O O . PHE B 1 250 ? -11.617 29.859 -0.854 1 93.19 250 PHE B O 1
ATOM 6459 N N . TYR B 1 251 ? -12.805 28.078 -0.133 1 94.38 251 TYR B N 1
ATOM 6460 C CA . TYR B 1 251 ? -12.117 28.031 1.156 1 94.38 251 TYR B CA 1
ATOM 6461 C C . TYR B 1 251 ? -12.344 26.688 1.85 1 94.38 251 TYR B C 1
ATOM 6463 O O . TYR B 1 251 ? -13.336 26 1.586 1 94.38 251 TYR B O 1
ATOM 6471 N N . MET B 1 252 ? -11.383 26.266 2.65 1 93.5 252 MET B N 1
ATOM 6472 C CA . MET B 1 252 ? -11.484 25.094 3.512 1 93.5 252 MET B CA 1
ATOM 6473 C C . MET B 1 252 ? -11.062 25.422 4.938 1 93.5 252 MET B C 1
ATOM 6475 O O . MET B 1 252 ? -10.039 26.078 5.152 1 93.5 252 MET B O 1
ATOM 6479 N N . THR B 1 253 ? -11.828 24.969 5.875 1 92.81 253 THR B N 1
ATOM 6480 C CA . THR B 1 253 ? -11.555 25.281 7.273 1 92.81 253 THR B CA 1
ATOM 6481 C C . THR B 1 253 ? -10.664 24.203 7.895 1 92.81 253 THR B C 1
ATOM 6483 O O . THR B 1 253 ? -10.539 23.109 7.355 1 92.81 253 THR B O 1
ATOM 6486 N N . HIS B 1 254 ? -10.047 24.562 9.039 1 94.81 254 HIS B N 1
ATOM 6487 C CA . HIS B 1 254 ? -9.188 23.688 9.82 1 94.81 254 HIS B CA 1
ATOM 6488 C C . HIS B 1 254 ? -9.789 23.422 11.203 1 94.81 254 HIS B C 1
ATOM 6490 O O . HIS B 1 254 ? -9.102 22.906 12.086 1 94.81 254 HIS B O 1
ATOM 6496 N N . HIS B 1 255 ? -11.047 23.672 11.359 1 93.44 255 HIS B N 1
ATOM 6497 C CA . HIS B 1 255 ? -11.688 23.625 12.672 1 93.44 255 HIS B CA 1
ATOM 6498 C C . HIS B 1 255 ? -11.531 22.25 13.312 1 93.44 255 HIS B C 1
ATOM 6500 O O . HIS B 1 255 ? -11.922 21.234 12.719 1 93.44 255 HIS B O 1
ATOM 6506 N N . GLY B 1 256 ? -10.945 22.266 14.484 1 94.19 256 GLY B N 1
ATOM 6507 C CA . GLY B 1 256 ? -10.82 21.031 15.25 1 94.19 256 GLY B CA 1
ATOM 6508 C C . GLY B 1 256 ? -9.469 20.375 15.094 1 94.19 256 GLY B C 1
ATOM 6509 O O . GLY B 1 256 ? -9.164 19.391 15.773 1 94.19 256 GLY B O 1
ATOM 6510 N N . GLU B 1 257 ? -8.609 20.875 14.25 1 96.62 257 GLU B N 1
ATOM 6511 C CA . GLU B 1 257 ? -7.344 20.219 13.938 1 96.62 257 GLU B CA 1
ATOM 6512 C C . GLU B 1 257 ? -6.156 21.125 14.242 1 96.62 257 GLU B C 1
ATOM 6514 O O . GLU B 1 257 ? -5.043 20.875 13.781 1 96.62 257 GLU B O 1
ATOM 6519 N N . GLU B 1 258 ? -6.348 22.203 15.023 1 98.06 258 GLU B N 1
ATOM 6520 C CA . GLU B 1 258 ? -5.355 23.266 15.227 1 98.06 258 GLU B CA 1
ATOM 6521 C C . GLU B 1 258 ? -4.133 22.734 15.969 1 98.06 258 GLU B C 1
ATOM 6523 O O . GLU B 1 258 ? -3.012 23.188 15.734 1 98.06 258 GLU B O 1
ATOM 6528 N N . ALA B 1 259 ? -4.328 21.734 16.828 1 98.31 259 ALA B N 1
ATOM 6529 C CA . ALA B 1 259 ? -3.219 21.188 17.609 1 98.31 259 ALA B CA 1
ATOM 6530 C C . ALA B 1 259 ? -2.203 20.5 16.703 1 98.31 259 ALA B C 1
ATOM 6532 O O . ALA B 1 259 ? -1 20.516 16.969 1 98.31 259 ALA B O 1
ATOM 6533 N N . ILE B 1 260 ? -2.658 19.859 15.641 1 98.56 260 ILE B N 1
ATOM 6534 C CA . ILE B 1 260 ? -1.766 19.234 14.672 1 98.56 260 ILE B CA 1
ATOM 6535 C C . ILE B 1 260 ? -0.85 20.281 14.055 1 98.56 260 ILE B C 1
ATOM 6537 O O . ILE B 1 260 ? 0.345 20.047 13.867 1 98.56 260 ILE B O 1
ATOM 6541 N N . HIS B 1 261 ? -1.396 21.438 13.789 1 98.44 261 HIS B N 1
ATOM 6542 C CA . HIS B 1 261 ? -0.647 22.5 13.133 1 98.44 261 HIS B CA 1
ATOM 6543 C C . HIS B 1 261 ? 0.44 23.062 14.047 1 98.44 261 HIS B C 1
ATOM 6545 O O . HIS B 1 261 ? 1.63 22.938 13.75 1 98.44 261 HIS B O 1
ATOM 6551 N N . MET B 1 262 ? 0.057 23.562 15.195 1 98.19 262 MET B N 1
ATOM 6552 C CA . MET B 1 262 ? 1.023 24.219 16.078 1 98.19 262 MET B CA 1
ATOM 6553 C C . MET B 1 262 ? 1.965 23.203 16.703 1 98.19 262 MET B C 1
ATOM 6555 O O . MET B 1 262 ? 3.15 23.469 16.891 1 98.19 262 MET B O 1
ATOM 6559 N N . GLY B 1 263 ? 1.426 22 17.031 1 98.56 263 GLY B N 1
ATOM 6560 C CA . GLY B 1 263 ? 2.266 20.953 17.594 1 98.56 263 GLY B CA 1
ATOM 6561 C C . GLY B 1 263 ? 3.35 20.484 16.641 1 98.56 263 GLY B C 1
ATOM 6562 O O . GLY B 1 263 ? 4.516 20.375 17.031 1 98.56 263 GLY B O 1
ATOM 6563 N N . SER B 1 264 ? 2.994 20.234 15.406 1 98.56 264 SER B N 1
ATOM 6564 C CA . SER B 1 264 ? 3.965 19.734 14.438 1 98.56 264 SER B CA 1
ATOM 6565 C C . SER B 1 264 ? 4.938 20.844 14.016 1 98.56 264 SER B C 1
ATOM 6567 O O . SER B 1 264 ? 6.148 20.625 13.992 1 98.56 264 SER B O 1
ATOM 6569 N N . ALA B 1 265 ? 4.457 22.016 13.75 1 97.88 265 ALA B N 1
ATOM 6570 C CA . ALA B 1 265 ? 5.293 23.109 13.273 1 97.88 265 ALA B CA 1
ATOM 6571 C C . ALA B 1 265 ? 6.336 23.5 14.312 1 97.88 265 ALA B C 1
ATOM 6573 O O . ALA B 1 265 ? 7.48 23.812 13.969 1 97.88 265 ALA B O 1
ATOM 6574 N N . SER B 1 266 ? 5.957 23.516 15.57 1 97.56 266 SER B N 1
ATOM 6575 C CA . SER B 1 266 ? 6.848 23.953 16.641 1 97.56 266 SER B CA 1
ATOM 6576 C C . SER B 1 266 ? 7.977 22.953 16.859 1 97.56 266 SER B C 1
ATOM 6578 O O . SER B 1 266 ? 8.977 23.266 17.516 1 97.56 266 SER B O 1
ATOM 6580 N N . ALA B 1 267 ? 7.812 21.781 16.312 1 98.19 267 ALA B N 1
ATOM 6581 C CA . ALA B 1 267 ? 8.82 20.734 16.484 1 98.19 267 ALA B CA 1
ATOM 6582 C C . ALA B 1 267 ? 9.773 20.688 15.297 1 98.19 267 ALA B C 1
ATOM 6584 O O . ALA B 1 267 ? 10.789 19.984 15.336 1 98.19 267 ALA B O 1
ATOM 6585 N N . LEU B 1 268 ? 9.5 21.391 14.258 1 98 268 LEU B N 1
ATOM 6586 C CA . LEU B 1 268 ? 10.289 21.344 13.023 1 98 268 LEU B CA 1
ATOM 6587 C C . LEU B 1 268 ? 11.312 22.469 13 1 98 268 LEU B C 1
ATOM 6589 O O . LEU B 1 268 ? 11.133 23.5 13.656 1 98 268 LEU B O 1
ATOM 6593 N N . SER B 1 269 ? 12.336 22.25 12.234 1 96.12 269 SER B N 1
ATOM 6594 C CA . SER B 1 269 ? 13.305 23.297 11.922 1 96.12 269 SER B CA 1
ATOM 6595 C C . SER B 1 269 ? 12.859 24.125 10.711 1 96.12 269 SER B C 1
ATOM 6597 O O . SER B 1 269 ? 12.156 23.625 9.836 1 96.12 269 SER B O 1
ATOM 6599 N N . PRO B 1 270 ? 13.312 25.375 10.68 1 95 270 PRO B N 1
ATOM 6600 C CA . PRO B 1 270 ? 12.977 26.203 9.523 1 95 270 PRO B CA 1
ATOM 6601 C C . PRO B 1 270 ? 13.523 25.641 8.211 1 95 270 PRO B C 1
ATOM 6603 O O . PRO B 1 270 ? 13.023 25.984 7.133 1 95 270 PRO B O 1
ATOM 6606 N N . GLN B 1 271 ? 14.531 24.766 8.289 1 96.06 271 GLN B N 1
ATOM 6607 C CA . GLN B 1 271 ? 15.141 24.203 7.094 1 96.06 271 GLN B CA 1
ATOM 6608 C C . GLN B 1 271 ? 14.352 23 6.586 1 96.06 271 GLN B C 1
ATOM 6610 O O . GLN B 1 271 ? 14.547 22.562 5.449 1 96.06 271 GLN B O 1
ATOM 6615 N N . ASP B 1 272 ? 13.562 22.453 7.465 1 98.5 272 ASP B N 1
ATOM 6616 C CA . ASP B 1 272 ? 12.727 21.344 7.012 1 98.5 272 ASP B CA 1
ATOM 6617 C C . ASP B 1 272 ? 11.719 21.812 5.965 1 98.5 272 ASP B C 1
ATOM 6619 O O . ASP B 1 272 ? 11.164 22.906 6.074 1 98.5 272 ASP B O 1
ATOM 6623 N N . VAL B 1 273 ? 11.508 21.016 4.926 1 98.75 273 VAL B N 1
ATOM 6624 C CA . VAL B 1 273 ? 10.594 21.406 3.859 1 98.75 273 VAL B CA 1
ATOM 6625 C C . VAL B 1 273 ? 9.234 20.75 4.066 1 98.75 273 VAL B C 1
ATOM 6627 O O . VAL B 1 273 ? 9.156 19.531 4.277 1 98.75 273 VAL B O 1
ATOM 6630 N N . ILE B 1 274 ? 8.227 21.594 3.984 1 98.81 274 ILE B N 1
ATOM 6631 C CA . ILE B 1 274 ? 6.871 21.141 4.27 1 98.81 274 ILE B CA 1
ATOM 6632 C C . ILE B 1 274 ? 6.113 20.938 2.959 1 98.81 274 ILE B C 1
ATOM 6634 O O . ILE B 1 274 ? 6.031 21.844 2.125 1 98.81 274 ILE B O 1
ATOM 6638 N N . PHE B 1 275 ? 5.637 19.734 2.76 1 98.75 275 PHE B N 1
ATOM 6639 C CA . PHE B 1 275 ? 4.684 19.391 1.71 1 98.75 275 PHE B CA 1
ATOM 6640 C C . PHE B 1 275 ? 3.289 19.188 2.287 1 98.75 275 PHE B C 1
ATOM 6642 O O . PHE B 1 275 ? 2.93 18.078 2.686 1 98.75 275 PHE B O 1
ATOM 6649 N N . ALA B 1 276 ? 2.543 20.234 2.275 1 98 276 ALA B N 1
ATOM 6650 C CA . ALA B 1 276 ? 1.23 20.234 2.916 1 98 276 ALA B CA 1
ATOM 6651 C C . ALA B 1 276 ? 0.135 19.859 1.923 1 98 276 ALA B C 1
ATOM 6653 O O . ALA B 1 276 ? 0.363 19.844 0.711 1 98 276 ALA B O 1
ATOM 6654 N N . GLN B 1 277 ? -0.94 19.422 2.525 1 95.69 277 GLN B N 1
ATOM 6655 C CA . GLN B 1 277 ? -2.197 19.422 1.786 1 95.69 277 GLN B CA 1
ATOM 6656 C C . GLN B 1 277 ? -2.959 20.734 1.989 1 95.69 277 GLN B C 1
ATOM 6658 O O . GLN B 1 277 ? -2.404 21.703 2.506 1 95.69 277 GLN B O 1
ATOM 6663 N N . TYR B 1 278 ? -4.191 20.875 1.575 1 93.25 278 TYR B N 1
ATOM 6664 C CA . TYR B 1 278 ? -4.945 22.125 1.614 1 93.25 278 TYR B CA 1
ATOM 6665 C C . TYR B 1 278 ? -5.523 22.359 3.004 1 93.25 278 TYR B C 1
ATOM 6667 O O . TYR B 1 278 ? -6.332 23.281 3.193 1 93.25 278 TYR B O 1
ATOM 6675 N N . ARG B 1 279 ? -5.098 21.609 3.994 1 94.56 279 ARG B N 1
ATOM 6676 C CA . ARG B 1 279 ? -5.645 21.781 5.336 1 94.56 279 ARG B CA 1
ATOM 6677 C C . ARG B 1 279 ? -4.539 22.047 6.352 1 94.56 279 ARG B C 1
ATOM 6679 O O . ARG B 1 279 ? -4.703 21.781 7.543 1 94.56 279 ARG B O 1
ATOM 6686 N N . GLU B 1 280 ? -3.422 22.516 5.945 1 97.19 280 GLU B N 1
ATOM 6687 C CA . GLU B 1 280 ? -2.314 22.688 6.883 1 97.19 280 GLU B CA 1
ATOM 6688 C C . GLU B 1 280 ? -1.82 24.141 6.879 1 97.19 280 GLU B C 1
ATOM 6690 O O . GLU B 1 280 ? -0.623 24.391 7.031 1 97.19 280 GLU B O 1
ATOM 6695 N N . ALA B 1 281 ? -2.701 25.109 6.766 1 97.81 281 ALA B N 1
ATOM 6696 C CA . ALA B 1 281 ? -2.311 26.516 6.699 1 97.81 281 ALA B CA 1
ATOM 6697 C C . ALA B 1 281 ? -1.63 26.953 7.992 1 97.81 281 ALA B C 1
ATOM 6699 O O . ALA B 1 281 ? -0.785 27.859 7.98 1 97.81 281 ALA B O 1
ATOM 6700 N N . GLY B 1 282 ? -1.99 26.344 9.133 1 98.25 282 GLY B N 1
ATOM 6701 C CA . GLY B 1 282 ? -1.432 26.719 10.422 1 98.25 282 GLY B CA 1
ATOM 6702 C C . GLY B 1 282 ? 0.07 26.516 10.508 1 98.25 282 GLY B C 1
ATOM 6703 O O . GLY B 1 282 ? 0.756 27.219 11.258 1 98.25 282 GLY B O 1
ATOM 6704 N N . LEU B 1 283 ? 0.599 25.547 9.773 1 98.38 283 LEU B N 1
ATOM 6705 C CA . LEU B 1 283 ? 2.043 25.344 9.727 1 98.38 283 LEU B CA 1
ATOM 6706 C C . LEU B 1 283 ? 2.744 26.547 9.133 1 98.38 283 LEU B C 1
ATOM 6708 O O . LEU B 1 283 ? 3.771 27 9.648 1 98.38 283 LEU B O 1
ATOM 6712 N N . LEU B 1 284 ? 2.135 26.953 8.086 1 97.94 284 LEU B N 1
ATOM 6713 C CA . LEU B 1 284 ? 2.662 28.125 7.395 1 97.94 284 LEU B CA 1
ATOM 6714 C C . LEU B 1 284 ? 2.547 29.375 8.266 1 97.94 284 LEU B C 1
ATOM 6716 O O . LEU B 1 284 ? 3.453 30.219 8.281 1 97.94 284 LEU B O 1
ATOM 6720 N N . MET B 1 285 ? 1.442 29.531 8.961 1 98 285 MET B N 1
ATOM 6721 C CA . MET B 1 285 ? 1.235 30.625 9.906 1 98 285 MET B CA 1
ATOM 6722 C C . MET B 1 285 ? 2.32 30.641 10.977 1 98 285 MET B C 1
ATOM 6724 O O . MET B 1 285 ? 2.906 31.672 11.273 1 98 285 MET B O 1
ATOM 6728 N N . TRP B 1 286 ? 2.619 29.5 11.5 1 97.69 286 TRP B N 1
ATOM 6729 C CA . TRP B 1 286 ? 3.633 29.359 12.547 1 97.69 286 TRP B CA 1
ATOM 6730 C C . TRP B 1 286 ? 4.996 29.828 12.039 1 97.69 286 TRP B C 1
ATOM 6732 O O . TRP B 1 286 ? 5.773 30.422 12.797 1 97.69 286 TRP B O 1
ATOM 6742 N N . ARG B 1 287 ? 5.25 29.625 10.773 1 97 287 ARG B N 1
ATOM 6743 C CA . ARG B 1 287 ? 6.559 29.906 10.203 1 97 287 ARG B CA 1
ATOM 6744 C C . ARG B 1 287 ? 6.68 31.391 9.836 1 97 287 ARG B C 1
ATOM 6746 O O . ARG B 1 287 ? 7.746 31.844 9.422 1 97 287 ARG B O 1
ATOM 6753 N N . GLY B 1 288 ? 5.539 32.094 9.883 1 96.19 288 GLY B N 1
ATOM 6754 C CA . GLY B 1 288 ? 5.688 33.531 9.742 1 96.19 288 GLY B CA 1
ATOM 6755 C C . GLY B 1 288 ? 4.891 34.094 8.586 1 96.19 288 GLY B C 1
ATOM 6756 O O . GLY B 1 288 ? 4.93 35.312 8.328 1 96.19 288 GLY B O 1
ATOM 6757 N N . PHE B 1 289 ? 4.16 33.25 7.848 1 97.44 289 PHE B N 1
ATOM 6758 C CA . PHE B 1 289 ? 3.262 33.781 6.824 1 97.44 289 PHE B CA 1
ATOM 6759 C C . PHE B 1 289 ? 2.178 34.656 7.449 1 97.44 289 PHE B C 1
ATOM 6761 O O . PHE B 1 289 ? 1.439 34.188 8.328 1 97.44 289 PHE B O 1
ATOM 6768 N N . THR B 1 290 ? 2.076 35.875 7.051 1 96.62 290 THR B N 1
ATOM 6769 C CA . THR B 1 290 ? 1.248 36.875 7.742 1 96.62 290 THR B CA 1
ATOM 6770 C C . THR B 1 290 ? -0.211 36.75 7.312 1 96.62 290 THR B C 1
ATOM 6772 O O . THR B 1 290 ? -0.51 36.125 6.281 1 96.62 290 THR B O 1
ATOM 6775 N N . LEU B 1 291 ? -1.095 37.281 8.117 1 97.75 291 LEU B N 1
ATOM 6776 C CA . LEU B 1 291 ? -2.512 37.344 7.77 1 97.75 291 LEU B CA 1
ATOM 6777 C C . LEU B 1 291 ? -2.73 38.062 6.449 1 97.75 291 LEU B C 1
ATOM 6779 O O . LEU B 1 291 ? -3.594 37.688 5.656 1 97.75 291 LEU B O 1
ATOM 6783 N N . GLU B 1 292 ? -1.965 39.125 6.184 1 97.56 292 GLU B N 1
ATOM 6784 C CA . GLU B 1 292 ? -2.041 39.844 4.918 1 97.56 292 GLU B CA 1
ATOM 6785 C C . GLU B 1 292 ? -1.702 38.938 3.738 1 97.56 292 GLU B C 1
ATOM 6787 O O . GLU B 1 292 ? -2.389 38.938 2.715 1 97.56 292 GLU B O 1
ATOM 6792 N N . GLN B 1 293 ? -0.688 38.188 3.924 1 98 293 GLN B N 1
ATOM 6793 C CA . GLN B 1 293 ? -0.267 37.281 2.861 1 98 293 GLN B CA 1
ATOM 6794 C C . GLN B 1 293 ? -1.322 36.219 2.6 1 98 293 GLN B C 1
ATOM 6796 O O . GLN B 1 293 ? -1.609 35.875 1.446 1 98 293 GLN B O 1
ATOM 6801 N N . PHE B 1 294 ? -1.9 35.625 3.684 1 98.5 294 PHE B N 1
ATOM 6802 C CA . PHE B 1 294 ? -2.986 34.656 3.521 1 98.5 294 PHE B CA 1
ATOM 6803 C C . PHE B 1 294 ? -4.137 35.281 2.734 1 98.5 294 PHE B C 1
ATOM 6805 O O . PHE B 1 294 ? -4.633 34.656 1.779 1 98.5 294 PHE B O 1
ATOM 6812 N N . CYS B 1 295 ? -4.547 36.469 3.127 1 98.56 295 CYS B N 1
ATOM 6813 C CA . CYS B 1 295 ? -5.688 37.125 2.504 1 98.56 295 CYS B CA 1
ATOM 6814 C C . CYS B 1 295 ? -5.371 37.5 1.063 1 98.56 295 CYS B C 1
ATOM 6816 O O . CYS B 1 295 ? -6.223 37.375 0.181 1 98.56 295 CYS B O 1
ATOM 6818 N N . ASN B 1 296 ? -4.129 38.031 0.87 1 98.44 296 ASN B N 1
ATOM 6819 C CA . ASN B 1 296 ? -3.73 38.344 -0.497 1 98.44 296 ASN B CA 1
ATOM 6820 C C . ASN B 1 296 ? -3.881 37.156 -1.422 1 98.44 296 ASN B C 1
ATOM 6822 O O . ASN B 1 296 ? -4.348 37.281 -2.555 1 98.44 296 ASN B O 1
ATOM 6826 N N . GLN B 1 297 ? -3.451 36 -1.041 1 98.31 297 GLN B N 1
ATOM 6827 C CA . GLN B 1 297 ? -3.562 34.781 -1.837 1 98.31 297 GLN B CA 1
ATOM 6828 C C . GLN B 1 297 ? -5.023 34.406 -2.076 1 98.31 297 GLN B C 1
ATOM 6830 O O . GLN B 1 297 ? -5.402 34.062 -3.193 1 98.31 297 GLN B O 1
ATOM 6835 N N . CYS B 1 298 ? -5.875 34.469 -1.048 1 98.12 298 CYS B N 1
ATOM 6836 C CA . CYS B 1 298 ? -7.281 34.125 -1.168 1 98.12 298 CYS B CA 1
ATOM 6837 C C . CYS B 1 298 ? -8.008 35.062 -2.125 1 98.12 298 CYS B C 1
ATOM 6839 O O . CYS B 1 298 ? -8.922 34.625 -2.838 1 98.12 298 CYS B O 1
ATOM 6841 N N . PHE B 1 299 ? -7.586 36.312 -2.131 1 97.81 299 PHE B N 1
ATOM 6842 C CA . PHE B 1 299 ? -8.227 37.281 -2.99 1 97.81 299 PHE B CA 1
ATOM 6843 C C . PHE B 1 299 ? -7.527 37.375 -4.34 1 97.81 299 PHE B C 1
ATOM 6845 O O . PHE B 1 299 ? -7.906 38.188 -5.195 1 97.81 299 PHE B O 1
ATOM 6852 N N . SER B 1 300 ? -6.473 36.656 -4.555 1 96.62 300 SER B N 1
ATOM 6853 C CA . SER B 1 300 ? -5.742 36.562 -5.812 1 96.62 300 SER B CA 1
ATOM 6854 C C . SER B 1 300 ? -5.348 37.969 -6.297 1 96.62 300 SER B C 1
ATOM 6856 O O . SER B 1 300 ? -5.578 38.312 -7.457 1 96.62 300 SER B O 1
ATOM 6858 N N . ASN B 1 301 ? -4.84 38.781 -5.449 1 96.88 301 ASN B N 1
ATOM 6859 C CA . ASN B 1 301 ? -4.496 40.125 -5.812 1 96.88 301 ASN B CA 1
ATOM 6860 C C . ASN B 1 301 ? -3.027 40.25 -6.207 1 96.88 301 ASN B C 1
ATOM 6862 O O . ASN B 1 301 ? -2.338 39.25 -6.371 1 96.88 301 ASN B O 1
ATOM 6866 N N . ASP B 1 302 ? -2.506 41.469 -6.453 1 96.38 302 ASP B N 1
ATOM 6867 C CA . ASP B 1 302 ? -1.181 41.719 -7.02 1 96.38 302 ASP B CA 1
ATOM 6868 C C . ASP B 1 302 ? -0.089 41.438 -5.988 1 96.38 302 ASP B C 1
ATOM 6870 O O . ASP B 1 302 ? 1.091 41.344 -6.336 1 96.38 302 ASP B O 1
ATOM 6874 N N . HIS B 1 303 ? -0.449 41.188 -4.703 1 97.25 303 HIS B N 1
ATOM 6875 C CA . HIS B 1 303 ? 0.527 40.844 -3.674 1 97.25 303 HIS B CA 1
ATOM 6876 C C . HIS B 1 303 ? 0.56 39.344 -3.414 1 97.25 303 HIS B C 1
ATOM 6878 O O . HIS B 1 303 ? 1.376 38.875 -2.625 1 97.25 303 HIS B O 1
ATOM 6884 N N . ASP B 1 304 ? -0.326 38.656 -4.078 1 97.19 304 ASP B N 1
ATOM 6885 C CA . ASP B 1 304 ? -0.279 37.188 -4.012 1 97.19 304 ASP B CA 1
ATOM 6886 C C . ASP B 1 304 ? 1.032 36.656 -4.582 1 97.19 304 ASP B C 1
ATOM 6888 O O . ASP B 1 304 ? 1.366 36.938 -5.738 1 97.19 304 ASP B O 1
ATOM 6892 N N . LEU B 1 305 ? 1.724 35.875 -3.811 1 95.5 305 LEU B N 1
ATOM 6893 C CA . LEU B 1 305 ? 3.006 35.312 -4.246 1 95.5 305 LEU B CA 1
ATOM 6894 C C . LEU B 1 305 ? 2.842 34.5 -5.523 1 95.5 305 LEU B C 1
ATOM 6896 O O . LEU B 1 305 ? 3.762 34.438 -6.34 1 95.5 305 LEU B O 1
ATOM 6900 N N . GLY B 1 306 ? 1.713 33.875 -5.711 1 93.75 306 GLY B N 1
ATOM 6901 C CA . GLY B 1 306 ? 1.412 33.094 -6.902 1 93.75 306 GLY B CA 1
ATOM 6902 C C . GLY B 1 306 ? 0.794 33.906 -8.016 1 93.75 306 GLY B C 1
ATOM 6903 O O . GLY B 1 306 ? 0.481 33.406 -9.086 1 93.75 306 GLY B O 1
ATOM 6904 N N . LYS B 1 307 ? 0.568 35.188 -7.781 1 94.56 307 LYS B N 1
ATOM 6905 C CA . LYS B 1 307 ? 0.071 36.125 -8.773 1 94.56 307 LYS B CA 1
ATOM 6906 C C . LYS B 1 307 ? -1.299 35.719 -9.297 1 94.56 307 LYS B C 1
ATOM 6908 O O . LYS B 1 307 ? -1.567 35.812 -10.5 1 94.56 307 LYS B O 1
ATOM 6913 N N . GLY B 1 308 ? -2.035 35.094 -8.484 1 92.94 308 GLY B N 1
ATOM 6914 C CA . GLY B 1 308 ? -3.418 34.781 -8.797 1 92.94 308 GLY B CA 1
ATOM 6915 C C . GLY B 1 308 ? -3.562 33.531 -9.633 1 92.94 308 GLY B C 1
ATOM 6916 O O . GLY B 1 308 ? -4.637 33.25 -10.172 1 92.94 308 GLY B O 1
ATOM 6917 N N . ARG B 1 309 ? -2.525 32.781 -9.719 1 92.12 309 ARG B N 1
ATOM 6918 C CA . ARG B 1 309 ? -2.533 31.625 -10.617 1 92.12 309 ARG B CA 1
ATOM 6919 C C . ARG B 1 309 ? -3.041 30.375 -9.898 1 92.12 309 ARG B C 1
ATOM 6921 O O . ARG B 1 309 ? -3.385 29.375 -10.547 1 92.12 309 ARG B O 1
ATOM 6928 N N . GLN B 1 310 ? -3.098 30.359 -8.586 1 92.56 310 GLN B N 1
ATOM 6929 C CA . GLN B 1 310 ? -3.553 29.219 -7.785 1 92.56 310 GLN B CA 1
ATOM 6930 C C . GLN B 1 310 ? -4.914 29.5 -7.16 1 92.56 310 GLN B C 1
ATOM 6932 O O . GLN B 1 310 ? -5.254 30.656 -6.891 1 92.56 310 GLN B O 1
ATOM 6937 N N . MET B 1 311 ? -5.672 28.469 -6.957 1 93.62 311 MET B N 1
ATOM 6938 C CA . MET B 1 311 ? -6.938 28.609 -6.242 1 93.62 311 MET B CA 1
ATOM 6939 C C . MET B 1 311 ? -6.707 29.094 -4.812 1 93.62 311 MET B C 1
ATOM 6941 O O . MET B 1 311 ? -5.656 28.828 -4.227 1 93.62 311 MET B O 1
ATOM 6945 N N . PRO B 1 312 ? -7.723 29.812 -4.254 1 95.19 312 PRO B N 1
ATOM 6946 C CA . PRO B 1 312 ? -7.59 30.188 -2.848 1 95.19 312 PRO B CA 1
ATOM 6947 C C . PRO B 1 312 ? -7.199 29.016 -1.955 1 95.19 312 PRO B C 1
ATOM 6949 O O . PRO B 1 312 ? -7.656 27.891 -2.174 1 95.19 312 PRO B O 1
ATOM 6952 N N . ILE B 1 313 ? -6.34 29.25 -0.966 1 95.94 313 ILE B N 1
ATOM 6953 C CA . ILE B 1 313 ? -5.883 28.375 0.108 1 95.94 313 ILE B CA 1
ATOM 6954 C C . ILE B 1 313 ? -4.754 27.484 -0.399 1 95.94 313 ILE B C 1
ATOM 6956 O O . ILE B 1 313 ? -4.238 26.641 0.342 1 95.94 313 ILE B O 1
ATOM 6960 N N . HIS B 1 314 ? -4.473 27.5 -1.665 1 96.94 314 HIS B N 1
ATOM 6961 C CA . HIS B 1 314 ? -3.316 26.781 -2.189 1 96.94 314 HIS B CA 1
ATOM 6962 C C . HIS B 1 314 ? -2.039 27.594 -2.027 1 96.94 314 HIS B C 1
ATOM 6964 O O . HIS B 1 314 ? -1.402 27.969 -3.016 1 96.94 314 HIS B O 1
ATOM 6970 N N . TYR B 1 315 ? -1.634 27.781 -0.853 1 97.62 315 TYR B N 1
ATOM 6971 C CA . TYR B 1 315 ? -0.524 28.625 -0.446 1 97.62 315 TYR B CA 1
ATOM 6972 C C . TYR B 1 315 ? 0.812 28.016 -0.845 1 97.62 315 TYR B C 1
ATOM 6974 O O . TYR B 1 315 ? 0.9 26.812 -1.089 1 97.62 315 TYR B O 1
ATOM 6982 N N . GLY B 1 316 ? 1.83 28.75 -0.943 1 96.88 316 GLY B N 1
ATOM 6983 C CA . GLY B 1 316 ? 3.234 28.406 -1.096 1 96.88 316 GLY B CA 1
ATOM 6984 C C . GLY B 1 316 ? 4.172 29.531 -0.718 1 96.88 316 GLY B C 1
ATOM 6985 O O . GLY B 1 316 ? 3.824 30.719 -0.867 1 96.88 316 GLY B O 1
ATOM 6986 N N . CYS B 1 317 ? 5.266 29.203 -0.204 1 98.06 317 CYS B N 1
ATOM 6987 C CA . CYS B 1 317 ? 6.242 30.219 0.172 1 98.06 317 CYS B CA 1
ATOM 6988 C C . CYS B 1 317 ? 7.648 29.625 0.224 1 98.06 317 CYS B C 1
ATOM 6990 O O . CYS B 1 317 ? 8.008 28.953 1.189 1 98.06 317 CYS B O 1
ATOM 6992 N N . ARG B 1 318 ? 8.453 29.953 -0.734 1 96.56 318 ARG B N 1
ATOM 6993 C CA . ARG B 1 318 ? 9.82 29.438 -0.827 1 96.56 318 ARG B CA 1
ATOM 6994 C C . ARG B 1 318 ? 10.648 29.875 0.382 1 96.56 318 ARG B C 1
ATOM 6996 O O . ARG B 1 318 ? 11.398 29.062 0.941 1 96.56 318 ARG B O 1
ATOM 7003 N N . ALA B 1 319 ? 10.469 31.094 0.842 1 97.38 319 ALA B N 1
ATOM 7004 C CA . ALA B 1 319 ? 11.25 31.656 1.938 1 97.38 319 ALA B CA 1
ATOM 7005 C C . ALA B 1 319 ? 11 30.891 3.238 1 97.38 319 ALA B C 1
ATOM 7007 O O . ALA B 1 319 ? 11.859 30.875 4.121 1 97.38 319 ALA B O 1
ATOM 7008 N N . LEU B 1 320 ? 9.859 30.234 3.328 1 98.06 320 LEU B N 1
ATOM 7009 C CA . LEU B 1 320 ? 9.484 29.547 4.559 1 98.06 320 LEU B CA 1
ATOM 7010 C C . LEU B 1 320 ? 9.5 28.031 4.363 1 98.06 320 LEU B C 1
ATOM 7012 O O . LEU B 1 320 ? 8.945 27.297 5.18 1 98.06 320 LEU B O 1
ATOM 7016 N N . ASN B 1 321 ? 10.07 27.547 3.229 1 98.25 321 ASN B N 1
ATOM 7017 C CA . ASN B 1 321 ? 10.211 26.141 2.896 1 98.25 321 ASN B CA 1
ATOM 7018 C C . ASN B 1 321 ? 8.875 25.406 2.973 1 98.25 321 ASN B C 1
ATOM 7020 O O . ASN B 1 321 ? 8.773 24.344 3.59 1 98.25 321 ASN B O 1
ATOM 7024 N N . TYR B 1 322 ? 7.926 26.047 2.422 1 98.5 322 TYR B N 1
ATOM 7025 C CA . TYR B 1 322 ? 6.57 25.531 2.277 1 98.5 322 TYR B CA 1
ATOM 7026 C C . TYR B 1 322 ? 6.188 25.406 0.807 1 98.5 322 TYR B C 1
ATOM 7028 O O . TYR B 1 322 ? 5.973 26.406 0.128 1 98.5 322 TYR B O 1
ATOM 7036 N N . GLN B 1 323 ? 6.098 24.156 0.335 1 97.94 323 GLN B N 1
ATOM 7037 C CA . GLN B 1 323 ? 5.816 23.922 -1.077 1 97.94 323 GLN B CA 1
ATOM 7038 C C . GLN B 1 323 ? 4.363 24.25 -1.411 1 97.94 323 GLN B C 1
ATOM 7040 O O . GLN B 1 323 ? 3.475 24.078 -0.578 1 97.94 323 GLN B O 1
ATOM 7045 N N . THR B 1 324 ? 4.164 24.703 -2.623 1 97.06 324 THR B N 1
ATOM 7046 C CA . THR B 1 324 ? 2.822 25.094 -3.053 1 97.06 324 THR B CA 1
ATOM 7047 C C . THR B 1 324 ? 1.883 23.891 -3.025 1 97.06 324 THR B C 1
ATOM 7049 O O . THR B 1 324 ? 2.24 22.812 -3.492 1 97.06 324 THR B O 1
ATOM 7052 N N . VAL B 1 325 ? 0.729 24.109 -2.537 1 97 325 VAL B N 1
ATOM 7053 C CA . VAL B 1 325 ? -0.273 23.062 -2.354 1 97 325 VAL B CA 1
ATOM 7054 C C . VAL B 1 325 ? -0.868 22.672 -3.705 1 97 325 VAL B C 1
ATOM 7056 O O . VAL B 1 325 ? -1.125 23.531 -4.551 1 97 325 VAL B O 1
ATOM 7059 N N . SER B 1 326 ? -0.99 21.375 -3.891 1 94.31 326 SER B N 1
ATOM 7060 C CA . SER B 1 326 ? -1.713 20.812 -5.023 1 94.31 326 SER B CA 1
ATOM 7061 C C . SER B 1 326 ? -3.055 20.234 -4.59 1 94.31 326 SER B C 1
ATOM 7063 O O . SER B 1 326 ? -3.139 19.547 -3.564 1 94.31 326 SER B O 1
ATOM 7065 N N . SER B 1 327 ? -4.074 20.438 -5.391 1 90.25 327 SER B N 1
ATOM 7066 C CA . SER B 1 327 ? -5.426 20.047 -4.996 1 90.25 327 SER B CA 1
ATOM 7067 C C . SER B 1 327 ? -5.621 18.547 -5.082 1 90.25 327 SER B C 1
ATOM 7069 O O . SER B 1 327 ? -6.27 17.953 -4.219 1 90.25 327 SER B O 1
ATOM 7071 N N . PRO B 1 328 ? -5.18 18 -6.211 1 89.88 328 PRO B N 1
ATOM 7072 C CA . PRO B 1 328 ? -5.434 16.547 -6.32 1 89.88 328 PRO B CA 1
ATOM 7073 C C . PRO B 1 328 ? -4.781 15.75 -5.195 1 89.88 328 PRO B C 1
ATOM 7075 O O . PRO B 1 328 ? -3.646 16.047 -4.805 1 89.88 328 PRO B O 1
ATOM 7078 N N . LEU B 1 329 ? -5.469 14.758 -4.758 1 90.44 329 LEU B N 1
ATOM 7079 C CA . LEU B 1 329 ? -5.043 14 -3.588 1 90.44 329 LEU B CA 1
ATOM 7080 C C . LEU B 1 329 ? -3.752 13.242 -3.871 1 90.44 329 LEU B C 1
ATOM 7082 O O . LEU B 1 329 ? -3.602 12.641 -4.934 1 90.44 329 LEU B O 1
ATOM 7086 N N . GLY B 1 330 ? -2.842 13.312 -2.957 1 94.81 330 GLY B N 1
ATOM 7087 C CA . GLY B 1 330 ? -1.668 12.453 -2.914 1 94.81 330 GLY B CA 1
ATOM 7088 C C . GLY B 1 330 ? -0.516 12.977 -3.75 1 94.81 330 GLY B C 1
ATOM 7089 O O . GLY B 1 330 ? 0.599 12.453 -3.676 1 94.81 330 GLY B O 1
ATOM 7090 N N . THR B 1 331 ? -0.707 14.039 -4.566 1 94.88 331 THR B N 1
ATOM 7091 C CA . THR B 1 331 ? 0.301 14.562 -5.48 1 94.88 331 THR B CA 1
ATOM 7092 C C . THR B 1 331 ? 1.585 14.906 -4.73 1 94.88 331 THR B C 1
ATOM 7094 O O . THR B 1 331 ? 2.682 14.57 -5.184 1 94.88 331 THR B O 1
ATOM 7097 N N . GLN B 1 332 ? 1.458 15.531 -3.637 1 97.56 332 GLN B N 1
ATOM 7098 C CA . GLN B 1 332 ? 2.621 16.062 -2.93 1 97.56 332 GLN B CA 1
ATOM 7099 C C . GLN B 1 332 ? 3.391 14.938 -2.234 1 97.56 332 GLN B C 1
ATOM 7101 O O . GLN B 1 332 ? 4.535 15.133 -1.815 1 97.56 332 GLN B O 1
ATOM 7106 N N . ILE B 1 333 ? 2.803 13.742 -2.064 1 98.44 333 ILE B N 1
ATOM 7107 C CA . ILE B 1 333 ? 3.424 12.688 -1.271 1 98.44 333 ILE B CA 1
ATOM 7108 C C . ILE B 1 333 ? 4.676 12.18 -1.979 1 98.44 333 ILE B C 1
ATOM 7110 O O . ILE B 1 333 ? 5.738 12.055 -1.366 1 98.44 333 ILE B O 1
ATOM 7114 N N . THR B 1 334 ? 4.586 11.891 -3.293 1 97.88 334 THR B N 1
ATOM 7115 C CA . THR B 1 334 ? 5.75 11.422 -4.039 1 97.88 334 THR B CA 1
ATOM 7116 C C . THR B 1 334 ? 6.785 12.531 -4.176 1 97.88 334 THR B C 1
ATOM 7118 O O . THR B 1 334 ? 7.988 12.273 -4.164 1 97.88 334 THR B O 1
ATOM 7121 N N . GLN B 1 335 ? 6.359 13.805 -4.328 1 98.38 335 GLN B N 1
ATOM 7122 C CA . GLN B 1 335 ? 7.273 14.938 -4.422 1 98.38 335 GLN B CA 1
ATOM 7123 C C . GLN B 1 335 ? 8.117 15.07 -3.158 1 98.38 335 GLN B C 1
ATOM 7125 O O . GLN B 1 335 ? 9.312 15.359 -3.232 1 98.38 335 GLN B O 1
ATOM 7130 N N . ALA B 1 336 ? 7.473 14.875 -2.066 1 98.81 336 ALA B N 1
ATOM 7131 C CA . ALA B 1 336 ? 8.172 14.945 -0.787 1 98.81 336 ALA B CA 1
ATOM 7132 C C . ALA B 1 336 ? 9.305 13.93 -0.719 1 98.81 336 ALA B C 1
ATOM 7134 O O . ALA B 1 336 ? 10.367 14.203 -0.153 1 98.81 336 ALA B O 1
ATOM 7135 N N . VAL B 1 337 ? 9.086 12.742 -1.245 1 98.69 337 VAL B N 1
ATOM 7136 C CA . VAL B 1 337 ? 10.109 11.703 -1.261 1 98.69 337 VAL B CA 1
ATOM 7137 C C . VAL B 1 337 ? 11.305 12.172 -2.082 1 98.69 337 VAL B C 1
ATOM 7139 O O . VAL B 1 337 ? 12.461 11.953 -1.69 1 98.69 337 VAL B O 1
ATOM 7142 N N . GLY B 1 338 ? 11.008 12.766 -3.256 1 98.38 338 GLY B N 1
ATOM 7143 C CA . GLY B 1 338 ? 12.094 13.32 -4.055 1 98.38 338 GLY B CA 1
ATOM 7144 C C . GLY B 1 338 ? 12.938 14.328 -3.297 1 98.38 338 GLY B C 1
ATOM 7145 O O . GLY B 1 338 ? 14.164 14.297 -3.377 1 98.38 338 GLY B O 1
ATOM 7146 N N . ALA B 1 339 ? 12.297 15.203 -2.596 1 98.44 339 ALA B N 1
ATOM 7147 C CA . ALA B 1 339 ? 13.008 16.203 -1.796 1 98.44 339 ALA B CA 1
ATOM 7148 C C . ALA B 1 339 ? 13.836 15.531 -0.703 1 98.44 339 ALA B C 1
ATOM 7150 O O . ALA B 1 339 ? 14.992 15.906 -0.475 1 98.44 339 ALA B O 1
ATOM 7151 N N . ALA B 1 340 ? 13.258 14.594 -0.011 1 98.62 340 ALA B N 1
ATOM 7152 C CA . ALA B 1 340 ? 13.961 13.875 1.05 1 98.62 340 ALA B CA 1
ATOM 7153 C C . ALA B 1 340 ? 15.203 13.172 0.506 1 98.62 340 ALA B C 1
ATOM 7155 O O . ALA B 1 340 ? 16.234 13.117 1.175 1 98.62 340 ALA B O 1
ATOM 7156 N N . TYR B 1 341 ? 15.055 12.578 -0.664 1 98 341 TYR B N 1
ATOM 7157 C CA . TYR B 1 341 ? 16.188 11.93 -1.296 1 98 341 TYR B CA 1
ATOM 7158 C C . TYR B 1 341 ? 17.312 12.93 -1.548 1 98 341 TYR B C 1
ATOM 7160 O O . TYR B 1 341 ? 18.5 12.609 -1.36 1 98 341 TYR B O 1
ATOM 7168 N N . LYS B 1 342 ? 16.953 14.125 -2.002 1 97 342 LYS B N 1
ATOM 7169 C CA . LYS B 1 342 ? 17.953 15.18 -2.166 1 97 342 LYS B CA 1
ATOM 7170 C C . LYS B 1 342 ? 18.656 15.484 -0.847 1 97 342 LYS B C 1
ATOM 7172 O O . LYS B 1 342 ? 19.875 15.641 -0.812 1 97 342 LYS B O 1
ATOM 7177 N N . PHE B 1 343 ? 17.938 15.594 0.254 1 97.06 343 PHE B N 1
ATOM 7178 C CA . PHE B 1 343 ? 18.516 15.875 1.559 1 97.06 343 PHE B CA 1
ATOM 7179 C C . PHE B 1 343 ? 19.484 14.773 1.966 1 97.06 343 PHE B C 1
ATOM 7181 O O . PHE B 1 343 ? 20.547 15.047 2.551 1 97.06 343 PHE B O 1
ATOM 7188 N N . LYS B 1 344 ? 19.094 13.531 1.688 1 96.19 344 LYS B N 1
ATOM 7189 C CA . LYS B 1 344 ? 19.984 12.414 1.943 1 96.19 344 LYS B CA 1
ATOM 7190 C C . LYS B 1 344 ? 21.312 12.586 1.197 1 96.19 344 LYS B C 1
ATOM 7192 O O . LYS B 1 344 ? 22.391 12.445 1.785 1 96.19 344 LYS B O 1
ATOM 7197 N N . LEU B 1 345 ? 21.188 12.898 -0.062 1 95.19 345 LEU B N 1
ATOM 7198 C CA . LEU B 1 345 ? 22.375 13.094 -0.887 1 95.19 345 LEU B CA 1
ATOM 7199 C C . LEU B 1 345 ? 23.203 14.273 -0.388 1 95.19 345 LEU B C 1
ATOM 7201 O O . LEU B 1 345 ? 24.438 14.219 -0.382 1 95.19 345 LEU B O 1
ATOM 7205 N N . ASP B 1 346 ? 22.562 15.305 0.007 1 93.88 346 ASP B N 1
ATOM 7206 C CA . ASP B 1 346 ? 23.25 16.469 0.548 1 93.88 346 ASP B CA 1
ATOM 7207 C C . ASP B 1 346 ? 24.016 16.125 1.812 1 93.88 346 ASP B C 1
ATOM 7209 O O . ASP B 1 346 ? 25.156 16.562 1.992 1 93.88 346 ASP B O 1
ATOM 7213 N N . ALA B 1 347 ? 23.422 15.391 2.658 1 90.94 347 ALA B N 1
ATOM 7214 C CA . ALA B 1 347 ? 24.047 14.992 3.912 1 90.94 347 ALA B CA 1
ATOM 7215 C C . ALA B 1 347 ? 25.266 14.117 3.652 1 90.94 347 ALA B C 1
ATOM 7217 O O . ALA B 1 347 ? 26.25 14.18 4.391 1 90.94 347 ALA B O 1
ATOM 7218 N N . MET B 1 348 ? 25.203 13.32 2.643 1 90.12 348 MET B N 1
ATOM 7219 C CA . MET B 1 348 ? 26.328 12.445 2.279 1 90.12 348 MET B CA 1
ATOM 7220 C C . MET B 1 348 ? 27.484 13.25 1.708 1 90.12 348 MET B C 1
ATOM 7222 O O . MET B 1 348 ? 28.641 12.93 1.96 1 90.12 348 MET B O 1
ATOM 7226 N N . ASN B 1 349 ? 27.141 14.273 1.014 1 91.06 349 ASN B N 1
ATOM 7227 C CA . ASN B 1 349 ? 28.156 15.031 0.269 1 91.06 349 ASN B CA 1
ATOM 7228 C C . ASN B 1 349 ? 28.719 16.172 1.102 1 91.06 349 ASN B C 1
ATOM 7230 O O . ASN B 1 349 ? 29.859 16.594 0.879 1 91.06 349 ASN B O 1
ATOM 7234 N N . ASN B 1 350 ? 27.906 16.781 1.882 1 88.31 350 ASN B N 1
ATOM 7235 C CA . ASN B 1 350 ? 28.328 17.922 2.693 1 88.31 350 ASN B CA 1
ATOM 7236 C C . ASN B 1 350 ? 27.891 17.766 4.145 1 88.31 350 ASN B C 1
ATOM 7238 O O . ASN B 1 350 ? 26.812 18.25 4.523 1 88.31 350 ASN B O 1
ATOM 7242 N N . LYS B 1 351 ? 28.719 17.406 4.938 1 81.12 351 LYS B N 1
ATOM 7243 C CA . LYS B 1 351 ? 28.406 17.109 6.336 1 81.12 351 LYS B CA 1
ATOM 7244 C C . LYS B 1 351 ? 28.234 18.391 7.141 1 81.12 351 LYS B C 1
ATOM 7246 O O . LYS B 1 351 ? 27.672 18.375 8.234 1 81.12 351 LYS B O 1
ATOM 7251 N N . GLU B 1 352 ? 28.609 19.547 6.594 1 82.38 352 GLU B N 1
ATOM 7252 C CA . GLU B 1 352 ? 28.531 20.828 7.293 1 82.38 352 GLU B CA 1
ATOM 7253 C C . GLU B 1 352 ? 27.172 21.484 7.082 1 82.38 352 GLU B C 1
ATOM 7255 O O . GLU B 1 352 ? 26.797 22.406 7.816 1 82.38 352 GLU B O 1
ATOM 7260 N N . LYS B 1 353 ? 26.531 20.969 6.145 1 84.19 353 LYS B N 1
ATOM 7261 C CA . LYS B 1 353 ? 25.203 21.531 5.895 1 84.19 353 LYS B CA 1
ATOM 7262 C C . LYS B 1 353 ? 24.219 21.078 6.957 1 84.19 353 LYS B C 1
ATOM 7264 O O . LYS B 1 353 ? 24.234 19.922 7.379 1 84.19 353 LYS B O 1
ATOM 7269 N N . GLU B 1 354 ? 23.422 22.078 7.336 1 87.69 354 GLU B N 1
ATOM 7270 C CA . GLU B 1 354 ? 22.391 21.75 8.32 1 87.69 354 GLU B CA 1
ATOM 7271 C C . GLU B 1 354 ? 21.469 20.656 7.801 1 87.69 354 GLU B C 1
ATOM 7273 O O . GLU B 1 354 ? 21 20.719 6.66 1 87.69 354 GLU B O 1
ATOM 7278 N N . ALA B 1 355 ? 21.297 19.688 8.625 1 91.56 355 ALA B N 1
ATOM 7279 C CA . ALA B 1 355 ? 20.438 18.562 8.258 1 91.56 355 ALA B CA 1
ATOM 7280 C C . ALA B 1 355 ? 18.969 18.984 8.188 1 91.56 355 ALA B C 1
ATOM 7282 O O . ALA B 1 355 ? 18.531 19.812 8.984 1 91.56 355 ALA B O 1
ATOM 7283 N N . ALA B 1 356 ? 18.281 18.484 7.176 1 96.94 356 ALA B N 1
ATOM 7284 C CA . ALA B 1 356 ? 16.859 18.781 7.008 1 96.94 356 ALA B CA 1
ATOM 7285 C C . ALA B 1 356 ? 16.078 17.547 6.605 1 96.94 356 ALA B C 1
ATOM 7287 O O . ALA B 1 356 ? 16.656 16.562 6.113 1 96.94 356 ALA B O 1
ATOM 7288 N N . ILE B 1 357 ? 14.836 17.578 6.906 1 98.56 357 ILE B N 1
ATOM 7289 C CA . ILE B 1 357 ? 13.945 16.516 6.457 1 98.56 357 ILE B CA 1
ATOM 7290 C C . ILE B 1 357 ? 12.812 17.109 5.625 1 98.56 357 ILE B C 1
ATOM 7292 O O . ILE B 1 357 ? 12.609 18.328 5.629 1 98.56 357 ILE B O 1
ATOM 7296 N N . SER B 1 358 ? 12.164 16.234 4.879 1 98.62 358 SER B N 1
ATOM 7297 C CA . SER B 1 358 ? 10.859 16.562 4.324 1 98.62 358 SER B CA 1
ATOM 7298 C C . SER B 1 358 ? 9.734 16.016 5.195 1 98.62 358 SER B C 1
ATOM 7300 O O . SER B 1 358 ? 9.859 14.922 5.77 1 98.62 358 SER B O 1
ATOM 7302 N N . ILE B 1 359 ? 8.742 16.781 5.395 1 98.94 359 ILE B N 1
ATOM 7303 C CA . ILE B 1 359 ? 7.535 16.281 6.051 1 98.94 359 ILE B CA 1
ATOM 7304 C C . ILE B 1 359 ? 6.332 16.5 5.137 1 98.94 359 ILE B C 1
ATOM 7306 O O . ILE B 1 359 ? 6.133 17.578 4.594 1 98.94 359 ILE B O 1
ATOM 7310 N N . VAL B 1 360 ? 5.609 15.445 4.891 1 98.88 360 VAL B N 1
ATOM 7311 C CA . VAL B 1 360 ? 4.434 15.508 4.031 1 98.88 360 VAL B CA 1
ATOM 7312 C C . VAL B 1 360 ? 3.174 15.25 4.855 1 98.88 360 VAL B C 1
ATOM 7314 O O . VAL B 1 360 ? 3.143 14.336 5.68 1 98.88 360 VAL B O 1
ATOM 7317 N N . TYR B 1 361 ? 2.236 16.125 4.688 1 98.75 361 TYR B N 1
ATOM 7318 C CA . TYR B 1 361 ? 0.943 16 5.352 1 98.75 361 TYR B CA 1
ATOM 7319 C C . TYR B 1 361 ? -0.122 15.508 4.379 1 98.75 361 TYR B C 1
ATOM 7321 O O . TYR B 1 361 ? -0.177 15.953 3.23 1 98.75 361 TYR B O 1
ATOM 7329 N N . PHE B 1 362 ? -0.937 14.57 4.816 1 98.06 362 PHE B N 1
ATOM 7330 C CA . PHE B 1 362 ? -2.033 14.047 4.016 1 98.06 362 PHE B CA 1
ATOM 7331 C C . PHE B 1 362 ? -3.137 13.484 4.906 1 98.06 362 PHE B C 1
ATOM 7333 O O . PHE B 1 362 ? -2.92 13.25 6.094 1 98.06 362 PHE B O 1
ATOM 7340 N N . GLY B 1 363 ? -4.34 13.398 4.371 1 96.94 363 GLY B N 1
ATOM 7341 C CA . GLY B 1 363 ? -5.445 12.781 5.082 1 96.94 363 GLY B CA 1
ATOM 7342 C C . GLY B 1 363 ? -5.508 11.281 4.902 1 96.94 363 GLY B C 1
ATOM 7343 O O . GLY B 1 363 ? -4.859 10.734 4.004 1 96.94 363 GLY B O 1
ATOM 7344 N N . GLU B 1 364 ? -6.297 10.641 5.801 1 96.19 364 GLU B N 1
ATOM 7345 C CA . GLU B 1 364 ? -6.488 9.195 5.672 1 96.19 364 GLU B CA 1
ATOM 7346 C C . GLU B 1 364 ? -7.098 8.844 4.316 1 96.19 364 GLU B C 1
ATOM 7348 O O . GLU B 1 364 ? -6.812 7.777 3.766 1 96.19 364 GLU B O 1
ATOM 7353 N N . GLY B 1 365 ? -7.918 9.719 3.77 1 95.25 365 GLY B N 1
ATOM 7354 C CA . GLY B 1 365 ? -8.445 9.477 2.436 1 95.25 365 GLY B CA 1
ATOM 7355 C C . GLY B 1 365 ? -7.367 9.414 1.372 1 95.25 365 GLY B C 1
ATOM 7356 O O . GLY B 1 365 ? -7.438 8.594 0.455 1 95.25 365 GLY B O 1
ATOM 7357 N N . ALA B 1 366 ? -6.418 10.266 1.484 1 95.81 366 ALA B N 1
ATOM 7358 C CA . ALA B 1 366 ? -5.316 10.32 0.524 1 95.81 366 ALA B CA 1
ATOM 7359 C C . ALA B 1 366 ? -4.449 9.07 0.612 1 95.81 366 ALA B C 1
ATOM 7361 O O . ALA B 1 366 ? -3.725 8.742 -0.331 1 95.81 366 ALA B O 1
ATOM 7362 N N . ALA B 1 367 ? -4.504 8.359 1.725 1 95.62 367 ALA B N 1
ATOM 7363 C CA . ALA B 1 367 ? -3.715 7.145 1.904 1 95.62 367 ALA B CA 1
ATOM 7364 C C . ALA B 1 367 ? -4.238 6.016 1.021 1 95.62 367 ALA B C 1
ATOM 7366 O O . ALA B 1 367 ? -3.566 4.996 0.843 1 95.62 367 ALA B O 1
ATOM 7367 N N . SER B 1 368 ? -5.383 6.176 0.432 1 93.25 368 SER B N 1
ATOM 7368 C CA . SER B 1 368 ? -5.953 5.188 -0.482 1 93.25 368 SER B CA 1
ATOM 7369 C C . SER B 1 368 ? -5.438 5.391 -1.902 1 93.25 368 SER B C 1
ATOM 7371 O O . SER B 1 368 ? -5.602 4.52 -2.76 1 93.25 368 SER B O 1
ATOM 7373 N N . THR B 1 369 ? -4.82 6.48 -2.133 1 92.25 369 THR B N 1
ATOM 7374 C CA . THR B 1 369 ? -4.367 6.785 -3.484 1 92.25 369 THR B CA 1
ATOM 7375 C C . THR B 1 369 ? -3.137 5.957 -3.842 1 92.25 369 THR B C 1
ATOM 7377 O O . THR B 1 369 ? -2.416 5.492 -2.955 1 92.25 369 THR B O 1
ATOM 7380 N N . ILE B 1 370 ? -2.836 5.875 -5.082 1 93.75 370 ILE B N 1
ATOM 7381 C CA . ILE B 1 370 ? -1.715 5.109 -5.617 1 93.75 370 ILE B CA 1
ATOM 7382 C C . ILE B 1 370 ? -0.406 5.836 -5.312 1 93.75 370 ILE B C 1
ATOM 7384 O O . ILE B 1 370 ? 0.638 5.199 -5.141 1 93.75 370 ILE B O 1
ATOM 7388 N N . ASP B 1 371 ? -0.43 7.137 -5.203 1 96.69 371 ASP B N 1
ATOM 7389 C CA . ASP B 1 371 ? 0.752 7.93 -4.879 1 96.69 371 ASP B CA 1
ATOM 7390 C C . ASP B 1 371 ? 1.287 7.578 -3.492 1 96.69 371 ASP B C 1
ATOM 7392 O O . ASP B 1 371 ? 2.5 7.531 -3.283 1 96.69 371 ASP B O 1
ATOM 7396 N N . PHE B 1 372 ? 0.36 7.34 -2.645 1 98.12 372 PHE B N 1
ATOM 7397 C CA . PHE B 1 372 ? 0.74 6.961 -1.29 1 98.12 372 PHE B CA 1
ATOM 7398 C C . PHE B 1 372 ? 1.581 5.691 -1.299 1 98.12 372 PHE B C 1
ATOM 7400 O O . PHE B 1 372 ? 2.635 5.633 -0.662 1 98.12 372 PHE B O 1
ATOM 7407 N N . HIS B 1 373 ? 1.11 4.691 -2.008 1 97.69 373 HIS B N 1
ATOM 7408 C CA . HIS B 1 373 ? 1.781 3.4 -2.1 1 97.69 373 HIS B CA 1
ATOM 7409 C C . HIS B 1 373 ? 3.186 3.549 -2.676 1 97.69 373 HIS B C 1
ATOM 7411 O O . HIS B 1 373 ? 4.152 3.041 -2.102 1 97.69 373 HIS B O 1
ATOM 7417 N N . SER B 1 374 ? 3.311 4.195 -3.752 1 97.44 374 SER B N 1
ATOM 7418 C CA . SER B 1 374 ? 4.594 4.402 -4.41 1 97.44 374 SER B CA 1
ATOM 7419 C C . SER B 1 374 ? 5.559 5.176 -3.518 1 97.44 374 SER B C 1
ATOM 7421 O O . SER B 1 374 ? 6.73 4.82 -3.402 1 97.44 374 SER B O 1
ATOM 7423 N N . ALA B 1 375 ? 5.004 6.207 -2.932 1 98.5 375 ALA B N 1
ATOM 7424 C CA . ALA B 1 375 ? 5.836 7.066 -2.094 1 98.5 375 ALA B CA 1
ATOM 7425 C C . ALA B 1 375 ? 6.398 6.297 -0.903 1 98.5 375 ALA B C 1
ATOM 7427 O O . ALA B 1 375 ? 7.59 6.387 -0.606 1 98.5 375 ALA B O 1
ATOM 7428 N N . CYS B 1 376 ? 5.523 5.543 -0.199 1 98.44 376 CYS B N 1
ATOM 7429 C CA . CYS B 1 376 ? 5.961 4.789 0.97 1 98.44 376 CYS B CA 1
ATOM 7430 C C . CYS B 1 376 ? 7.031 3.773 0.592 1 98.44 376 CYS B C 1
ATOM 7432 O O . CYS B 1 376 ? 8.055 3.66 1.272 1 98.44 376 CYS B O 1
ATOM 7434 N N . ASN B 1 377 ? 6.797 3.037 -0.483 1 97.62 377 ASN B N 1
ATOM 7435 C CA . ASN B 1 377 ? 7.75 2.018 -0.906 1 97.62 377 ASN B CA 1
ATOM 7436 C C . ASN B 1 377 ? 9.086 2.631 -1.311 1 97.62 377 ASN B C 1
ATOM 7438 O O . ASN B 1 377 ? 10.148 2.133 -0.925 1 97.62 377 ASN B O 1
ATOM 7442 N N . PHE B 1 378 ? 9.109 3.725 -2.08 1 97.5 378 PHE B N 1
ATOM 7443 C CA . PHE B 1 378 ? 10.328 4.395 -2.506 1 97.5 378 PHE B CA 1
ATOM 7444 C C . PHE B 1 378 ? 11.086 4.957 -1.309 1 97.5 378 PHE B C 1
ATOM 7446 O O . PHE B 1 378 ? 12.305 4.801 -1.207 1 97.5 378 PHE B O 1
ATOM 7453 N N . ALA B 1 379 ? 10.32 5.625 -0.438 1 98.62 379 ALA B N 1
ATOM 7454 C CA . ALA B 1 379 ? 10.953 6.258 0.717 1 98.62 379 ALA B CA 1
ATOM 7455 C C . ALA B 1 379 ? 11.664 5.223 1.584 1 98.62 379 ALA B C 1
ATOM 7457 O O . ALA B 1 379 ? 12.805 5.43 1.993 1 98.62 379 ALA B O 1
ATOM 7458 N N . ALA B 1 380 ? 10.977 4.137 1.875 1 98.19 380 ALA B N 1
ATOM 7459 C CA . ALA B 1 380 ? 11.516 3.092 2.738 1 98.19 380 ALA B CA 1
ATOM 7460 C C . ALA B 1 380 ? 12.703 2.393 2.072 1 98.19 380 ALA B C 1
ATOM 7462 O O . ALA B 1 380 ? 13.727 2.141 2.713 1 98.19 380 ALA B O 1
ATOM 7463 N N . THR B 1 381 ? 12.602 2.061 0.807 1 97.12 381 THR B N 1
ATOM 7464 C CA . THR B 1 381 ? 13.633 1.317 0.089 1 97.12 381 THR B CA 1
ATOM 7465 C C . THR B 1 381 ? 14.883 2.176 -0.109 1 97.12 381 THR B C 1
ATOM 7467 O O . THR B 1 381 ? 16 1.683 0.009 1 97.12 381 THR B O 1
ATOM 7470 N N . LEU B 1 382 ? 14.68 3.48 -0.379 1 96.69 382 LEU B N 1
ATOM 7471 C CA . LEU B 1 382 ? 15.797 4.387 -0.612 1 96.69 382 LEU B CA 1
ATOM 7472 C C . LEU B 1 382 ? 16.359 4.902 0.708 1 96.69 382 LEU B C 1
ATOM 7474 O O . LEU B 1 382 ? 17.453 5.465 0.739 1 96.69 382 LEU B O 1
ATOM 7478 N N . GLY B 1 383 ? 15.609 4.688 1.779 1 97.06 383 GLY B N 1
ATOM 7479 C CA . GLY B 1 383 ? 16.047 5.203 3.064 1 97.06 383 GLY B CA 1
ATOM 7480 C C . GLY B 1 383 ? 16.141 6.719 3.102 1 97.06 383 GLY B C 1
ATOM 7481 O O . GLY B 1 383 ? 17.219 7.277 3.342 1 97.06 383 GLY B O 1
ATOM 7482 N N . THR B 1 384 ? 15.031 7.395 2.93 1 98.06 384 THR B N 1
ATOM 7483 C CA . THR B 1 384 ? 15.039 8.852 2.881 1 98.06 384 THR B CA 1
ATOM 7484 C C . THR B 1 384 ? 14.602 9.438 4.219 1 98.06 384 THR B C 1
ATOM 7486 O O . THR B 1 384 ? 13.703 8.906 4.871 1 98.06 384 THR B O 1
ATOM 7489 N N . PRO B 1 385 ? 15.266 10.523 4.68 1 98.56 385 PRO B N 1
ATOM 7490 C CA . PRO B 1 385 ? 14.883 11.172 5.938 1 98.56 385 PRO B CA 1
ATOM 7491 C C . PRO B 1 385 ? 13.625 12.023 5.809 1 98.56 385 PRO B C 1
ATOM 7493 O O . PRO B 1 385 ? 13.695 13.18 5.395 1 98.56 385 PRO B O 1
ATOM 7496 N N . MET B 1 386 ? 12.547 11.5 6.215 1 98.81 386 MET B N 1
ATOM 7497 C CA . MET B 1 386 ? 11.297 12.242 6.066 1 98.81 386 MET B CA 1
ATOM 7498 C C . MET B 1 386 ? 10.242 11.742 7.047 1 98.81 386 MET B C 1
ATOM 7500 O O . MET B 1 386 ? 10.422 10.695 7.672 1 98.81 386 MET B O 1
ATOM 7504 N N . ILE B 1 387 ? 9.211 12.508 7.219 1 98.94 387 ILE B N 1
ATOM 7505 C CA . ILE B 1 387 ? 8.055 12.141 8.031 1 98.94 387 ILE B CA 1
ATOM 7506 C C . ILE B 1 387 ? 6.801 12.109 7.164 1 98.94 387 ILE B C 1
ATOM 7508 O O . ILE B 1 387 ? 6.52 13.062 6.434 1 98.94 387 ILE B O 1
ATOM 7512 N N . PHE B 1 388 ? 6.141 10.961 7.129 1 98.94 388 PHE B N 1
ATOM 7513 C CA . PHE B 1 388 ? 4.766 10.883 6.648 1 98.94 388 PHE B CA 1
ATOM 7514 C C . PHE B 1 388 ? 3.781 11.211 7.766 1 98.94 388 PHE B C 1
ATOM 7516 O O . PHE B 1 388 ? 3.607 10.422 8.695 1 98.94 388 PHE B O 1
ATOM 7523 N N . PHE B 1 389 ? 3.111 12.352 7.703 1 98.94 389 PHE B N 1
ATOM 7524 C CA . PHE B 1 389 ? 2.168 12.773 8.727 1 98.94 389 PHE B CA 1
ATOM 7525 C C . PHE B 1 389 ? 0.732 12.633 8.234 1 98.94 389 PHE B C 1
ATOM 7527 O O . PHE B 1 389 ? 0.241 13.477 7.484 1 98.94 389 PHE B O 1
ATOM 7534 N N . CYS B 1 390 ? 0.076 11.625 8.688 1 98.69 390 CYS B N 1
ATOM 7535 C CA . CYS B 1 390 ? -1.312 11.375 8.312 1 98.69 390 CYS B CA 1
ATOM 7536 C C . CYS B 1 390 ? -2.268 12.039 9.297 1 98.69 390 CYS B C 1
ATOM 7538 O O . CYS B 1 390 ? -2.312 11.672 10.469 1 98.69 390 CYS B O 1
ATOM 7540 N N . ARG B 1 391 ? -2.957 13.016 8.812 1 97.88 391 ARG B N 1
ATOM 7541 C CA . ARG B 1 391 ? -4.078 13.57 9.57 1 97.88 391 ARG B CA 1
ATOM 7542 C C . ARG B 1 391 ? -5.332 12.719 9.383 1 97.88 391 ARG B C 1
ATOM 7544 O O . ARG B 1 391 ? -5.988 12.789 8.344 1 97.88 391 ARG B O 1
ATOM 7551 N N . ASN B 1 392 ? -5.637 11.891 10.328 1 96.88 392 ASN B N 1
ATOM 7552 C CA . ASN B 1 392 ? -6.844 11.078 10.266 1 96.88 392 ASN B CA 1
ATOM 7553 C C . ASN B 1 392 ? -8.016 11.758 10.969 1 96.88 392 ASN B C 1
ATOM 7555 O O . ASN B 1 392 ? -8.188 11.617 12.18 1 96.88 392 ASN B O 1
ATOM 7559 N N . ASN B 1 393 ? -8.812 12.469 10.18 1 93.75 393 ASN B N 1
ATOM 7560 C CA . ASN B 1 393 ? -9.898 13.242 10.766 1 93.75 393 ASN B CA 1
ATOM 7561 C C . ASN B 1 393 ? -11.242 12.555 10.562 1 93.75 393 ASN B C 1
ATOM 7563 O O . ASN B 1 393 ? -12.297 13.172 10.758 1 93.75 393 ASN B O 1
ATOM 7567 N N . GLY B 1 394 ? -11.172 11.312 10.047 1 91.44 394 GLY B N 1
ATOM 7568 C CA . GLY B 1 394 ? -12.336 10.445 10.07 1 91.44 394 GLY B CA 1
ATOM 7569 C C . GLY B 1 394 ? -13.086 10.406 8.758 1 91.44 394 GLY B C 1
ATOM 7570 O O . GLY B 1 394 ? -13.883 9.5 8.516 1 91.44 394 GLY B O 1
ATOM 7571 N N . TYR B 1 395 ? -12.812 11.414 7.887 1 89.81 395 TYR B N 1
ATOM 7572 C CA . TYR B 1 395 ? -13.578 11.492 6.648 1 89.81 395 TYR B CA 1
ATOM 7573 C C . TYR B 1 395 ? -12.703 11.953 5.488 1 89.81 395 TYR B C 1
ATOM 7575 O O . TYR B 1 395 ? -11.961 12.922 5.613 1 89.81 395 TYR B O 1
ATOM 7583 N N . ALA B 1 396 ? -12.852 11.203 4.352 1 90.62 396 ALA B N 1
ATOM 7584 C CA . ALA B 1 396 ? -12.375 11.852 3.131 1 90.62 396 ALA B CA 1
ATOM 7585 C C . ALA B 1 396 ? -13.266 13.031 2.756 1 90.62 396 ALA B C 1
ATOM 7587 O O . ALA B 1 396 ? -13.594 13.867 3.605 1 90.62 396 ALA B O 1
ATOM 7588 N N . ILE B 1 397 ? -13.711 13.188 1.549 1 84.19 397 ILE B N 1
ATOM 7589 C CA . ILE B 1 397 ? -14.688 14.242 1.29 1 84.19 397 ILE B CA 1
ATOM 7590 C C . ILE B 1 397 ? -15.977 13.945 2.051 1 84.19 397 ILE B C 1
ATOM 7592 O O . ILE B 1 397 ? -16.375 14.703 2.945 1 84.19 397 ILE B O 1
ATOM 7596 N N . SER B 1 398 ? -16.547 12.781 1.795 1 86.12 398 SER B N 1
ATOM 7597 C CA . SER B 1 398 ? -17.812 12.375 2.412 1 86.12 398 SER B CA 1
ATOM 7598 C C . SER B 1 398 ? -17.766 10.914 2.861 1 86.12 398 SER B C 1
ATOM 7600 O O . SER B 1 398 ? -18.719 10.414 3.463 1 86.12 398 SER B O 1
ATOM 7602 N N . THR B 1 399 ? -16.672 10.266 2.637 1 88.94 399 THR B N 1
ATOM 7603 C CA . THR B 1 399 ? -16.547 8.836 2.914 1 88.94 399 THR B CA 1
ATOM 7604 C C . THR B 1 399 ? -15.977 8.602 4.309 1 88.94 399 THR B C 1
ATOM 7606 O O . THR B 1 399 ? -14.836 8.984 4.594 1 88.94 399 THR B O 1
ATOM 7609 N N . PRO B 1 400 ? -16.75 8.008 5.18 1 91.19 400 PRO B N 1
ATOM 7610 C CA . PRO B 1 400 ? -16.234 7.707 6.516 1 91.19 400 PRO B CA 1
ATOM 7611 C C . PRO B 1 400 ? -15.117 6.664 6.496 1 91.19 400 PRO B C 1
ATOM 7613 O O . PRO B 1 400 ? -14.992 5.914 5.527 1 91.19 400 PRO B O 1
ATOM 7616 N N . VAL B 1 401 ? -14.312 6.562 7.477 1 92.12 401 VAL B N 1
ATOM 7617 C CA . VAL B 1 401 ? -13.125 5.719 7.531 1 92.12 401 VAL B CA 1
ATOM 7618 C C . VAL B 1 401 ? -13.523 4.254 7.348 1 92.12 401 VAL B C 1
ATOM 7620 O O . VAL B 1 401 ? -12.766 3.463 6.781 1 92.12 401 VAL B O 1
ATOM 7623 N N . GLU B 1 402 ? -14.688 3.834 7.77 1 90.25 402 GLU B N 1
ATOM 7624 C CA . GLU B 1 402 ? -15.133 2.445 7.676 1 90.25 402 GLU B CA 1
ATOM 7625 C C . GLU B 1 402 ? -15.273 2.008 6.223 1 90.25 402 GLU B C 1
ATOM 7627 O O . GLU B 1 402 ? -15.18 0.818 5.914 1 90.25 402 GLU B O 1
ATOM 7632 N N . ASP B 1 403 ? -15.469 3.004 5.379 1 92.88 403 ASP B N 1
ATOM 7633 C CA . ASP B 1 403 ? -15.625 2.717 3.955 1 92.88 403 ASP B CA 1
ATOM 7634 C C . ASP B 1 403 ? -14.328 3.002 3.191 1 92.88 403 ASP B C 1
ATOM 7636 O O . ASP B 1 403 ? -14.273 2.84 1.972 1 92.88 403 ASP B O 1
ATOM 7640 N N . GLN B 1 404 ? -13.305 3.432 3.912 1 93.5 404 GLN B N 1
ATOM 7641 C CA . GLN B 1 404 ? -12.055 3.803 3.262 1 93.5 404 GLN B CA 1
ATOM 7642 C C . GLN B 1 404 ? -11.023 2.68 3.365 1 93.5 404 GLN B C 1
ATOM 7644 O O . GLN B 1 404 ? -10.297 2.404 2.408 1 93.5 404 GLN B O 1
ATOM 7649 N N . TYR B 1 405 ? -10.898 2.027 4.492 1 94.69 405 TYR B N 1
ATOM 7650 C CA . TYR B 1 405 ? -9.891 1.003 4.738 1 94.69 405 TYR B CA 1
ATOM 7651 C C . TYR B 1 405 ? -10.367 0.009 5.793 1 94.69 405 TYR B C 1
ATOM 7653 O O . TYR B 1 405 ? -11.141 0.366 6.688 1 94.69 405 TYR B O 1
ATOM 7661 N N . ALA B 1 406 ? -9.852 -1.158 5.746 1 95.06 406 ALA B N 1
ATOM 7662 C CA . ALA B 1 406 ? -10.266 -2.223 6.656 1 95.06 406 ALA B CA 1
ATOM 7663 C C . ALA B 1 406 ? -9.25 -2.414 7.781 1 95.06 406 ALA B C 1
ATOM 7665 O O . ALA B 1 406 ? -9.594 -2.906 8.859 1 95.06 406 ALA B O 1
ATOM 7666 N N . GLY B 1 407 ? -8.031 -2.045 7.605 1 93.88 407 GLY B N 1
ATOM 7667 C CA . GLY B 1 407 ? -6.988 -2.209 8.602 1 93.88 407 GLY B CA 1
ATOM 7668 C C . GLY B 1 407 ? -7.133 -1.269 9.781 1 93.88 407 GLY B C 1
ATOM 7669 O O . GLY B 1 407 ? -8.086 -0.491 9.852 1 93.88 407 GLY B O 1
ATOM 7670 N N . ASP B 1 408 ? -6.207 -1.35 10.758 1 94.94 408 ASP B N 1
ATOM 7671 C CA . ASP B 1 408 ? -6.18 -0.487 11.938 1 94.94 408 ASP B CA 1
ATOM 7672 C C . ASP B 1 408 ? -5.555 0.869 11.609 1 94.94 408 ASP B C 1
ATOM 7674 O O . ASP B 1 408 ? -4.434 1.157 12.023 1 94.94 408 ASP B O 1
ATOM 7678 N N . GLY B 1 409 ? -6.371 1.67 10.922 1 95.38 409 GLY B N 1
ATOM 7679 C CA . GLY B 1 409 ? -5.879 2.977 10.516 1 95.38 409 GLY B CA 1
ATOM 7680 C C . GLY B 1 409 ? -4.789 2.902 9.461 1 95.38 409 GLY B C 1
ATOM 7681 O O . GLY B 1 409 ? -4.656 1.893 8.766 1 95.38 409 GLY B O 1
ATOM 7682 N N . ILE B 1 410 ? -4.141 3.984 9.297 1 97.62 410 ILE B N 1
ATOM 7683 C CA . ILE B 1 410 ? -3.094 4.094 8.289 1 97.62 410 ILE B CA 1
ATOM 7684 C C . ILE B 1 410 ? -1.753 3.668 8.883 1 97.62 410 ILE B C 1
ATOM 7686 O O . ILE B 1 410 ? -0.908 3.102 8.188 1 97.62 410 ILE B O 1
ATOM 7690 N N . ILE B 1 411 ? -1.617 3.822 10.172 1 97.75 411 ILE B N 1
ATOM 7691 C CA . ILE B 1 411 ? -0.36 3.57 10.867 1 97.75 411 ILE B CA 1
ATOM 7692 C C . ILE B 1 411 ? 0.008 2.094 10.758 1 97.75 411 ILE B C 1
ATOM 7694 O O . ILE B 1 411 ? 1.189 1.742 10.711 1 97.75 411 ILE B O 1
ATOM 7698 N N . SER B 1 412 ? -0.956 1.232 10.703 1 96 412 SER B N 1
ATOM 7699 C CA . SER B 1 412 ? -0.714 -0.206 10.688 1 96 412 SER B CA 1
ATOM 7700 C C . SER B 1 412 ? -0.059 -0.64 9.375 1 96 412 SER B C 1
ATOM 7702 O O . SER B 1 412 ? 0.413 -1.773 9.258 1 96 412 SER B O 1
ATOM 7704 N N . ARG B 1 413 ? 0.02 0.227 8.43 1 96.88 413 ARG B N 1
ATOM 7705 C CA . ARG B 1 413 ? 0.669 -0.071 7.156 1 96.88 413 ARG B CA 1
ATOM 7706 C C . ARG B 1 413 ? 2.176 0.147 7.246 1 96.88 413 ARG B C 1
ATOM 7708 O O . ARG B 1 413 ? 2.934 -0.382 6.434 1 96.88 413 ARG B O 1
ATOM 7715 N N . ALA B 1 414 ? 2.625 0.939 8.188 1 97.75 414 ALA B N 1
ATOM 7716 C CA . ALA B 1 414 ? 4.016 1.378 8.273 1 97.75 414 ALA B CA 1
ATOM 7717 C C . ALA B 1 414 ? 4.961 0.185 8.367 1 97.75 414 ALA B C 1
ATOM 7719 O O . ALA B 1 414 ? 5.926 0.088 7.598 1 97.75 414 ALA B O 1
ATOM 7720 N N . PRO B 1 415 ? 4.715 -0.797 9.25 1 95.31 415 PRO B N 1
ATOM 7721 C CA . PRO B 1 415 ? 5.637 -1.934 9.312 1 95.31 415 PRO B CA 1
ATOM 7722 C C . PRO B 1 415 ? 5.73 -2.693 7.992 1 95.31 415 PRO B C 1
ATOM 7724 O O . PRO B 1 415 ? 6.809 -3.16 7.621 1 95.31 415 PRO B O 1
ATOM 7727 N N . GLY B 1 416 ? 4.641 -2.818 7.336 1 95.81 416 GLY B N 1
ATOM 7728 C CA . GLY B 1 416 ? 4.633 -3.525 6.066 1 95.81 416 GLY B CA 1
ATOM 7729 C C . GLY B 1 416 ? 5.52 -2.881 5.02 1 95.81 416 GLY B C 1
ATOM 7730 O O . GLY B 1 416 ? 6.055 -3.566 4.145 1 95.81 416 GLY B O 1
ATOM 7731 N N . TYR B 1 417 ? 5.648 -1.594 5.062 1 97.38 417 TYR B N 1
ATOM 7732 C CA . TYR B 1 417 ? 6.512 -0.872 4.133 1 97.38 417 TYR B CA 1
ATOM 7733 C C . TYR B 1 417 ? 7.941 -0.81 4.656 1 97.38 417 TYR B C 1
ATOM 7735 O O . TYR B 1 417 ? 8.844 -0.322 3.969 1 97.38 417 TYR B O 1
ATOM 7743 N N . GLY B 1 418 ? 8.148 -1.284 5.902 1 96.38 418 GLY B N 1
ATOM 7744 C CA . GLY B 1 418 ? 9.469 -1.177 6.508 1 96.38 418 GLY B CA 1
ATOM 7745 C C . GLY B 1 418 ? 9.758 0.202 7.07 1 96.38 418 GLY B C 1
ATOM 7746 O O . GLY B 1 418 ? 10.891 0.682 7 1 96.38 418 GLY B O 1
ATOM 7747 N N . MET B 1 419 ? 8.711 0.82 7.602 1 97.62 419 MET B N 1
ATOM 7748 C CA . MET B 1 419 ? 8.836 2.156 8.18 1 97.62 419 MET B CA 1
ATOM 7749 C C . MET B 1 419 ? 8.516 2.141 9.664 1 97.62 419 MET B C 1
ATOM 7751 O O . MET B 1 419 ? 7.699 1.338 10.125 1 97.62 419 MET B O 1
ATOM 7755 N N . ALA B 1 420 ? 9.203 3.053 10.383 1 98.38 420 ALA B N 1
ATOM 7756 C CA . ALA B 1 420 ? 8.82 3.299 11.766 1 98.38 420 ALA B CA 1
ATOM 7757 C C . ALA B 1 420 ? 7.5 4.062 11.844 1 98.38 420 ALA B C 1
ATOM 7759 O O . ALA B 1 420 ? 7.09 4.711 10.875 1 98.38 420 ALA B O 1
ATOM 7760 N N . GLY B 1 421 ? 6.828 3.891 12.977 1 98.44 421 GLY B N 1
ATOM 7761 C CA . GLY B 1 421 ? 5.559 4.594 13.031 1 98.44 421 GLY B CA 1
ATOM 7762 C C . GLY B 1 421 ? 5.027 4.754 14.445 1 98.44 421 GLY B C 1
ATOM 7763 O O . GLY B 1 421 ? 5.457 4.051 15.359 1 98.44 421 GLY B O 1
ATOM 7764 N N . ILE B 1 422 ? 4.098 5.723 14.609 1 98.75 422 ILE B N 1
ATOM 7765 C CA . ILE B 1 422 ? 3.432 5.984 15.883 1 98.75 422 ILE B CA 1
ATOM 7766 C C . ILE B 1 422 ? 2.062 6.613 15.633 1 98.75 422 ILE B C 1
ATOM 7768 O O . ILE B 1 422 ? 1.893 7.391 14.688 1 98.75 422 ILE B O 1
ATOM 7772 N N . ARG B 1 423 ? 1.109 6.211 16.406 1 98.31 423 ARG B N 1
ATOM 7773 C CA . ARG B 1 423 ? -0.192 6.871 16.438 1 98.31 423 ARG B CA 1
ATOM 7774 C C . ARG B 1 423 ? -0.273 7.859 17.594 1 98.31 423 ARG B C 1
ATOM 7776 O O . ARG B 1 423 ? 0.162 7.555 18.703 1 98.31 423 ARG B O 1
ATOM 7783 N N . VAL B 1 424 ? -0.801 9.062 17.359 1 98.44 424 VAL B N 1
ATOM 7784 C CA . VAL B 1 424 ? -0.793 10.109 18.375 1 98.44 424 VAL B CA 1
ATOM 7785 C C . VAL B 1 424 ? -2.17 10.766 18.453 1 98.44 424 VAL B C 1
ATOM 7787 O O . VAL B 1 424 ? -2.934 10.734 17.484 1 98.44 424 VAL B O 1
ATOM 7790 N N . ASP B 1 425 ? -2.475 11.289 19.594 1 97.62 425 ASP B N 1
ATOM 7791 C CA . ASP B 1 425 ? -3.652 12.141 19.75 1 97.62 425 ASP B CA 1
ATOM 7792 C C . ASP B 1 425 ? -3.447 13.492 19.078 1 97.62 425 ASP B C 1
ATOM 7794 O O . ASP B 1 425 ? -2.787 14.375 19.625 1 97.62 425 ASP B O 1
ATOM 7798 N N . GLY B 1 426 ? -4.113 13.656 17.938 1 98.06 426 GLY B N 1
ATOM 7799 C CA . GLY B 1 426 ? -3.918 14.844 17.109 1 98.06 426 GLY B CA 1
ATOM 7800 C C . GLY B 1 426 ? -4.477 16.109 17.75 1 98.06 426 GLY B C 1
ATOM 7801 O O . GLY B 1 426 ? -4.184 17.219 17.297 1 98.06 426 GLY B O 1
ATOM 7802 N N . ASN B 1 427 ? -5.203 15.969 18.844 1 97.19 427 ASN B N 1
ATOM 7803 C CA . ASN B 1 427 ? -5.789 17.125 19.516 1 97.19 427 ASN B CA 1
ATOM 7804 C C . ASN B 1 427 ? -4.977 17.531 20.734 1 97.19 427 ASN B C 1
ATOM 7806 O O . ASN B 1 427 ? -5.312 18.5 21.422 1 97.19 427 ASN B O 1
ATOM 7810 N N . ASP B 1 428 ? -3.973 16.781 21.047 1 97.62 428 ASP B N 1
ATOM 7811 C CA . ASP B 1 428 ? -3.014 17.094 22.109 1 97.62 428 ASP B CA 1
ATOM 7812 C C . ASP B 1 428 ? -1.758 17.75 21.531 1 97.62 428 ASP B C 1
ATOM 7814 O O . ASP B 1 428 ? -0.84 17.047 21.094 1 97.62 428 ASP B O 1
ATOM 7818 N N . VAL B 1 429 ? -1.698 19.031 21.734 1 98.5 429 VAL B N 1
ATOM 7819 C CA . VAL B 1 429 ? -0.628 19.812 21.109 1 98.5 429 VAL B CA 1
ATOM 7820 C C . VAL B 1 429 ? 0.726 19.328 21.625 1 98.5 429 VAL B C 1
ATOM 7822 O O . VAL B 1 429 ? 1.709 19.312 20.891 1 98.5 429 VAL B O 1
ATOM 7825 N N . PHE B 1 430 ? 0.815 18.906 22.875 1 98.44 430 PHE B N 1
ATOM 7826 C CA . PHE B 1 430 ? 2.068 18.469 23.469 1 98.44 430 PHE B CA 1
ATOM 7827 C C . PHE B 1 430 ? 2.484 17.109 22.906 1 98.44 430 PHE B C 1
ATOM 7829 O O . PHE B 1 430 ? 3.662 16.891 22.625 1 98.44 430 PHE B O 1
ATOM 7836 N N . ALA B 1 431 ? 1.53 16.203 22.734 1 98.38 431 ALA B N 1
ATOM 7837 C CA . ALA B 1 431 ? 1.823 14.891 22.188 1 98.38 431 ALA B CA 1
ATOM 7838 C C . ALA B 1 431 ? 2.268 15 20.719 1 98.38 431 ALA B C 1
ATOM 7840 O O . ALA B 1 431 ? 3.199 14.305 20.297 1 98.38 431 ALA B O 1
ATOM 7841 N N . VAL B 1 432 ? 1.547 15.828 19.969 1 98.81 432 VAL B N 1
ATOM 7842 C CA . VAL B 1 432 ? 1.907 16.031 18.578 1 98.81 432 VAL B CA 1
ATOM 7843 C C . VAL B 1 432 ? 3.328 16.578 18.484 1 98.81 432 VAL B C 1
ATOM 7845 O O . VAL B 1 432 ? 4.141 16.078 17.688 1 98.81 432 VAL B O 1
ATOM 7848 N N . HIS B 1 433 ? 3.623 17.594 19.297 1 98.81 433 HIS B N 1
ATOM 7849 C CA . HIS B 1 433 ? 4.965 18.156 19.312 1 98.81 433 HIS B CA 1
ATOM 7850 C C . HIS B 1 433 ? 6.012 17.094 19.625 1 98.81 433 HIS B C 1
ATOM 7852 O O . HIS B 1 433 ? 7.031 17 18.938 1 98.81 433 HIS B O 1
ATOM 7858 N N . ALA B 1 434 ? 5.785 16.375 20.641 1 98.56 434 ALA B N 1
ATOM 7859 C CA . ALA B 1 434 ? 6.738 15.367 21.078 1 98.56 434 ALA B CA 1
ATOM 7860 C C . ALA B 1 434 ? 6.965 14.312 20 1 98.56 434 ALA B C 1
ATOM 7862 O O . ALA B 1 434 ? 8.109 13.945 19.719 1 98.56 434 ALA B O 1
ATOM 7863 N N . ALA B 1 435 ? 5.906 13.812 19.391 1 98.75 435 ALA B N 1
ATOM 7864 C CA . ALA B 1 435 ? 5.988 12.773 18.359 1 98.75 435 ALA B CA 1
ATOM 7865 C C . ALA B 1 435 ? 6.762 13.273 17.141 1 98.75 435 ALA B C 1
ATOM 7867 O O . ALA B 1 435 ? 7.605 12.555 16.609 1 98.75 435 ALA B O 1
ATOM 7868 N N . VAL B 1 436 ? 6.453 14.477 16.719 1 98.88 436 VAL B N 1
ATOM 7869 C CA . VAL B 1 436 ? 7.109 15.023 15.539 1 98.88 436 VAL B CA 1
ATOM 7870 C C . VAL B 1 436 ? 8.586 15.273 15.836 1 98.88 436 VAL B C 1
ATOM 7872 O O . VAL B 1 436 ? 9.453 14.992 15.008 1 98.88 436 VAL B O 1
ATOM 7875 N N . ALA B 1 437 ? 8.867 15.836 17.031 1 98.56 437 ALA B N 1
ATOM 7876 C CA . ALA B 1 437 ? 10.258 16.078 17.406 1 98.56 437 ALA B CA 1
ATOM 7877 C C . ALA B 1 437 ? 11.062 14.789 17.391 1 98.56 437 ALA B C 1
ATOM 7879 O O . ALA B 1 437 ? 12.172 14.742 16.859 1 98.56 437 ALA B O 1
ATOM 7880 N N . GLU B 1 438 ? 10.508 13.766 17.984 1 98.5 438 GLU B N 1
ATOM 7881 C CA . GLU B 1 438 ? 11.195 12.477 18.047 1 98.5 438 GLU B CA 1
ATOM 7882 C C . GLU B 1 438 ? 11.305 11.844 16.656 1 98.5 438 GLU B C 1
ATOM 7884 O O . GLU B 1 438 ? 12.328 11.25 16.328 1 98.5 438 GLU B O 1
ATOM 7889 N N . ALA B 1 439 ? 10.266 11.906 15.891 1 98.81 439 ALA B N 1
ATOM 7890 C CA . ALA B 1 439 ? 10.281 11.367 14.531 1 98.81 439 ALA B CA 1
ATOM 7891 C C . ALA B 1 439 ? 11.336 12.062 13.68 1 98.81 439 ALA B C 1
ATOM 7893 O O . ALA B 1 439 ? 12.031 11.414 12.898 1 98.81 439 ALA B O 1
ATOM 7894 N N . ARG B 1 440 ? 11.391 13.383 13.797 1 98.56 440 ARG B N 1
ATOM 7895 C CA . ARG B 1 440 ? 12.406 14.133 13.062 1 98.56 440 ARG B CA 1
ATOM 7896 C C . ARG B 1 440 ? 13.805 13.656 13.438 1 98.56 440 ARG B C 1
ATOM 7898 O O . ARG B 1 440 ? 14.641 13.422 12.555 1 98.56 440 ARG B O 1
ATOM 7905 N N . LYS B 1 441 ? 14.062 13.594 14.742 1 97.88 441 LYS B N 1
ATOM 7906 C CA . LYS B 1 441 ? 15.352 13.109 15.227 1 97.88 441 LYS B CA 1
ATOM 7907 C C . LYS B 1 441 ? 15.672 11.727 14.664 1 97.88 441 LYS B C 1
ATOM 7909 O O . LYS B 1 441 ? 16.766 11.5 14.156 1 97.88 441 LYS B O 1
ATOM 7914 N N . LEU B 1 442 ? 14.703 10.891 14.711 1 98.25 442 LEU B N 1
ATOM 7915 C CA . LEU B 1 442 ? 14.883 9.523 14.25 1 98.25 442 LEU B CA 1
ATOM 7916 C C . LEU B 1 442 ? 15.148 9.484 12.75 1 98.25 442 LEU B C 1
ATOM 7918 O O . LEU B 1 442 ? 16.016 8.758 12.281 1 98.25 442 LEU B O 1
ATOM 7922 N N . ALA B 1 443 ? 14.367 10.195 12 1 98.56 443 ALA B N 1
ATOM 7923 C CA . ALA B 1 443 ? 14.523 10.242 10.547 1 98.56 443 ALA B CA 1
ATOM 7924 C C . ALA B 1 443 ? 15.922 10.703 10.164 1 98.56 443 ALA B C 1
ATOM 7926 O O . ALA B 1 443 ? 16.516 10.188 9.211 1 98.56 443 ALA B O 1
ATOM 7927 N N . LEU B 1 444 ? 16.453 11.664 10.859 1 96.81 444 LEU B N 1
ATOM 7928 C CA . LEU B 1 444 ? 17.781 12.195 10.578 1 96.81 444 LEU B CA 1
ATOM 7929 C C . LEU B 1 444 ? 18.859 11.18 10.953 1 96.81 444 LEU B C 1
ATOM 7931 O O . LEU B 1 444 ? 19.812 10.969 10.195 1 96.81 444 LEU B O 1
ATOM 7935 N N . GLU B 1 445 ? 18.688 10.562 12.117 1 96.12 445 GLU B N 1
ATOM 7936 C CA . GLU B 1 445 ? 19.688 9.641 12.641 1 96.12 445 GLU B CA 1
ATOM 7937 C C . GLU B 1 445 ? 19.781 8.383 11.789 1 96.12 445 GLU B C 1
ATOM 7939 O O . GLU B 1 445 ? 20.859 7.84 11.578 1 96.12 445 GLU B O 1
ATOM 7944 N N . THR B 1 446 ? 18.656 7.945 11.258 1 95.88 446 THR B N 1
ATOM 7945 C CA . THR B 1 446 ? 18.625 6.656 10.586 1 95.88 446 THR B CA 1
ATOM 7946 C C . THR B 1 446 ? 18.562 6.84 9.07 1 95.88 446 THR B C 1
ATOM 7948 O O . THR B 1 446 ? 18.688 5.871 8.312 1 95.88 446 THR B O 1
ATOM 7951 N N . SER B 1 447 ? 18.344 8.07 8.664 1 95.31 447 SER B N 1
ATOM 7952 C CA . SER B 1 447 ? 18.078 8.312 7.254 1 95.31 447 SER B CA 1
ATOM 7953 C C . SER B 1 447 ? 16.984 7.379 6.738 1 95.31 447 SER B C 1
ATOM 7955 O O . SER B 1 447 ? 17.188 6.652 5.766 1 95.31 447 SER B O 1
ATOM 7957 N N . ALA B 1 448 ? 15.875 7.375 7.371 1 97.5 448 ALA B N 1
ATOM 7958 C CA . ALA B 1 448 ? 14.734 6.516 7.059 1 97.5 448 ALA B CA 1
ATOM 7959 C C . ALA B 1 448 ? 13.414 7.211 7.391 1 97.5 448 ALA B C 1
ATOM 7961 O O . ALA B 1 448 ? 13.375 8.109 8.234 1 97.5 448 ALA B O 1
ATOM 7962 N N . PRO B 1 449 ? 12.383 6.875 6.695 1 98.75 449 PRO B N 1
ATOM 7963 C CA . PRO B 1 449 ? 11.102 7.551 6.914 1 98.75 449 PRO B CA 1
ATOM 7964 C C . PRO B 1 449 ? 10.406 7.102 8.195 1 98.75 449 PRO B C 1
ATOM 7966 O O . PRO B 1 449 ? 10.594 5.965 8.641 1 98.75 449 PRO B O 1
ATOM 7969 N N . VAL B 1 450 ? 9.617 7.98 8.781 1 98.88 450 VAL B N 1
ATOM 7970 C CA . VAL B 1 450 ? 8.773 7.719 9.953 1 98.88 450 VAL B CA 1
ATOM 7971 C C . VAL B 1 450 ? 7.336 8.133 9.656 1 98.88 450 VAL B C 1
ATOM 7973 O O . VAL B 1 450 ? 7.098 9.195 9.07 1 98.88 450 VAL B O 1
ATOM 7976 N N . MET B 1 451 ? 6.41 7.262 9.984 1 98.88 451 MET B N 1
ATOM 7977 C CA . MET B 1 451 ? 5 7.59 9.797 1 98.88 451 MET B CA 1
ATOM 7978 C C . MET B 1 451 ? 4.344 7.977 11.117 1 98.88 451 MET B C 1
ATOM 7980 O O . MET B 1 451 ? 4.551 7.316 12.133 1 98.88 451 MET B O 1
ATOM 7984 N N . ILE B 1 452 ? 3.65 9.062 11.117 1 98.94 452 ILE B N 1
ATOM 7985 C CA . ILE B 1 452 ? 2.816 9.492 12.234 1 98.94 452 ILE B CA 1
ATOM 7986 C C . ILE B 1 452 ? 1.353 9.531 11.805 1 98.94 452 ILE B C 1
ATOM 7988 O O . ILE B 1 452 ? 1.021 10.094 10.758 1 98.94 452 ILE B O 1
ATOM 7992 N N . GLU B 1 453 ? 0.542 8.867 12.469 1 98.75 453 GLU B N 1
ATOM 7993 C CA . GLU B 1 453 ? -0.9 9.023 12.305 1 98.75 453 GLU B CA 1
ATOM 7994 C C . GLU B 1 453 ? -1.506 9.805 13.469 1 98.75 453 GLU B C 1
ATOM 7996 O O . GLU B 1 453 ? -1.497 9.336 14.609 1 98.75 453 GLU B O 1
ATOM 8001 N N . ALA B 1 454 ? -1.958 10.953 13.18 1 98.56 454 ALA B N 1
ATOM 8002 C CA . ALA B 1 454 ? -2.596 11.805 14.188 1 98.56 454 ALA B CA 1
ATOM 8003 C C . ALA B 1 454 ? -4.117 11.695 14.109 1 98.56 454 ALA B C 1
ATOM 8005 O O . ALA B 1 454 ? -4.723 12.094 13.109 1 98.56 454 ALA B O 1
ATOM 8006 N N . MET B 1 455 ? -4.648 11.188 15.172 1 96.75 455 MET B N 1
ATOM 8007 C CA . MET B 1 455 ? -6.098 11.023 15.219 1 96.75 455 MET B CA 1
ATOM 8008 C C . MET B 1 455 ? -6.781 12.32 15.625 1 96.75 455 MET B C 1
ATOM 8010 O O . MET B 1 455 ? -6.43 12.922 16.641 1 96.75 455 MET B O 1
ATOM 8014 N N . THR B 1 456 ? -7.672 12.789 14.82 1 95.5 456 THR B N 1
ATOM 8015 C CA . THR B 1 456 ? -8.422 14.008 15.086 1 95.5 456 THR B CA 1
ATOM 8016 C C . THR B 1 456 ? -9.805 13.945 14.453 1 95.5 456 THR B C 1
ATOM 8018 O O . THR B 1 456 ? -10.328 12.852 14.195 1 95.5 456 THR B O 1
ATOM 8021 N N . TYR B 1 457 ? -10.5 15.086 14.461 1 91.81 457 TYR B N 1
ATOM 8022 C CA . TYR B 1 457 ? -11.836 15.148 13.883 1 91.81 457 TYR B CA 1
ATOM 8023 C C . TYR B 1 457 ? -12.047 16.469 13.141 1 91.81 457 TYR B C 1
ATOM 8025 O O . TYR B 1 457 ? -11.703 17.531 13.656 1 91.81 457 TYR B O 1
ATOM 8033 N N . ARG B 1 458 ? -12.578 16.328 11.977 1 87.44 458 ARG B N 1
ATOM 8034 C CA . ARG B 1 458 ? -12.922 17.531 11.211 1 87.44 458 ARG B CA 1
ATOM 8035 C C . ARG B 1 458 ? -14.258 18.109 11.656 1 87.44 458 ARG B C 1
ATOM 8037 O O . ARG B 1 458 ? -15.312 17.547 11.344 1 87.44 458 ARG B O 1
ATOM 8044 N N . GLN B 1 459 ? -14.25 19.203 12.25 1 86.5 459 GLN B N 1
ATOM 8045 C CA . GLN B 1 459 ? -15.477 19.781 12.797 1 86.5 459 GLN B CA 1
ATOM 8046 C C . GLN B 1 459 ? -16.25 20.547 11.727 1 86.5 459 GLN B C 1
ATOM 8048 O O . GLN B 1 459 ? -17.469 20.703 11.836 1 86.5 459 GLN B O 1
ATOM 8053 N N . GLY B 1 460 ? -15.617 21 10.727 1 83.62 460 GLY B N 1
ATOM 8054 C CA . GLY B 1 460 ? -16.266 21.734 9.648 1 83.62 460 GLY B CA 1
ATOM 8055 C C . GLY B 1 460 ? -16.594 20.859 8.453 1 83.62 460 GLY B C 1
ATOM 8056 O O . GLY B 1 460 ? -16.359 19.641 8.484 1 83.62 460 GLY B O 1
ATOM 8057 N N . HIS B 1 461 ? -17.156 21.469 7.461 1 79.94 461 HIS B N 1
ATOM 8058 C CA . HIS B 1 461 ? -17.375 20.797 6.188 1 79.94 461 HIS B CA 1
ATOM 8059 C C . HIS B 1 461 ? -16.047 20.469 5.5 1 79.94 461 HIS B C 1
ATOM 8061 O O . HIS B 1 461 ? -15 20.953 5.922 1 79.94 461 HIS B O 1
ATOM 8067 N N . HIS B 1 462 ? -16.156 19.609 4.535 1 79.44 462 HIS B N 1
ATOM 8068 C CA . HIS B 1 462 ? -14.953 19.359 3.75 1 79.44 462 HIS B CA 1
ATOM 8069 C C . HIS B 1 462 ? -14.43 20.641 3.121 1 79.44 462 HIS B C 1
ATOM 8071 O O . HIS B 1 462 ? -13.25 20.969 3.27 1 79.44 462 HIS B O 1
ATOM 8077 N N . SER B 1 463 ? -15.305 21.25 2.398 1 80.75 463 SER B N 1
ATOM 8078 C CA . SER B 1 463 ? -15.07 22.547 1.776 1 80.75 463 SER B CA 1
ATOM 8079 C C . SER B 1 463 ? -16.359 23.375 1.702 1 80.75 463 SER B C 1
ATOM 8081 O O . SER B 1 463 ? -17.406 22.922 2.17 1 80.75 463 SER B O 1
ATOM 8083 N N . THR B 1 464 ? -16.281 24.531 1.255 1 74.19 464 THR B N 1
ATOM 8084 C CA . THR B 1 464 ? -17.453 25.375 1.056 1 74.19 464 THR B CA 1
ATOM 8085 C C . THR B 1 464 ? -18.359 24.812 -0.027 1 74.19 464 THR B C 1
ATOM 8087 O O . THR B 1 464 ? -19.5 25.234 -0.177 1 74.19 464 THR B O 1
ATOM 8090 N N . SER B 1 465 ? -17.906 23.828 -0.712 1 70.69 465 SER B N 1
ATOM 8091 C CA . SER B 1 465 ? -18.703 23.188 -1.746 1 70.69 465 SER B CA 1
ATOM 8092 C C . SER B 1 465 ? -19.406 21.938 -1.212 1 70.69 465 SER B C 1
ATOM 8094 O O . SER B 1 465 ? -20.125 21.266 -1.949 1 70.69 465 SER B O 1
ATOM 8096 N N . ASP B 1 466 ? -19.125 21.734 0.034 1 77.94 466 ASP B N 1
ATOM 8097 C CA . ASP B 1 466 ? -19.625 20.531 0.678 1 77.94 466 ASP B CA 1
ATOM 8098 C C . ASP B 1 466 ? -20.703 20.859 1.719 1 77.94 466 ASP B C 1
ATOM 8100 O O . ASP B 1 466 ? -20.734 21.984 2.248 1 77.94 466 ASP B O 1
ATOM 8104 N N . ASP B 1 467 ? -21.703 19.953 1.837 1 75.5 467 ASP B N 1
ATOM 8105 C CA . ASP B 1 467 ? -22.656 19.969 2.938 1 75.5 467 ASP B CA 1
ATOM 8106 C C . ASP B 1 467 ? -22.609 18.672 3.74 1 75.5 467 ASP B C 1
ATOM 8108 O O . ASP B 1 467 ? -23.312 17.719 3.422 1 75.5 467 ASP B O 1
ATOM 8112 N N . SER B 1 468 ? -21.844 18.703 4.777 1 78.19 468 SER B N 1
ATOM 8113 C CA . SER B 1 468 ? -21.531 17.5 5.539 1 78.19 468 SER B CA 1
ATOM 8114 C C . SER B 1 468 ? -22.766 16.984 6.285 1 78.19 468 SER B C 1
ATOM 8116 O O . SER B 1 468 ? -22.797 15.844 6.742 1 78.19 468 SER B O 1
ATOM 8118 N N . SER B 1 469 ? -23.812 17.781 6.508 1 72.5 469 SER B N 1
ATOM 8119 C CA . SER B 1 469 ? -25.031 17.328 7.184 1 72.5 469 SER B CA 1
ATOM 8120 C C . SER B 1 469 ? -25.703 16.188 6.426 1 72.5 469 SER B C 1
ATOM 8122 O O . SER B 1 469 ? -26.547 15.484 6.984 1 72.5 469 SER B O 1
ATOM 8124 N N . ARG B 1 470 ? -25.234 16 5.23 1 73 470 ARG B N 1
ATOM 8125 C CA . ARG B 1 470 ? -25.844 14.984 4.383 1 73 470 ARG B CA 1
ATOM 8126 C C . ARG B 1 470 ? -25.266 13.609 4.688 1 73 470 ARG B C 1
ATOM 8128 O O . ARG B 1 470 ? -25.875 12.586 4.363 1 73 470 ARG B O 1
ATOM 8135 N N . TYR B 1 471 ? -24.109 13.625 5.332 1 73.88 471 TYR B N 1
ATOM 8136 C CA . TYR B 1 471 ? -23.516 12.305 5.488 1 73.88 471 TYR B CA 1
ATOM 8137 C C . TYR B 1 471 ? -22.969 12.117 6.902 1 73.88 471 TYR B C 1
ATOM 8139 O O . TYR B 1 471 ? -22.438 11.055 7.23 1 73.88 471 TYR B O 1
ATOM 8147 N N . ARG B 1 472 ? -23.094 13.086 7.695 1 79.69 472 ARG B N 1
ATOM 8148 C CA . ARG B 1 472 ? -22.578 12.984 9.055 1 79.69 472 ARG B CA 1
ATOM 8149 C C . ARG B 1 472 ? -23.672 13.289 10.078 1 79.69 472 ARG B C 1
ATOM 8151 O O . ARG B 1 472 ? -24.516 14.164 9.859 1 79.69 472 ARG B O 1
ATOM 8158 N N . ASP B 1 473 ? -23.594 12.625 11.188 1 79.56 473 ASP B N 1
ATOM 8159 C CA . ASP B 1 473 ? -24.5 12.859 12.305 1 79.56 473 ASP B CA 1
ATOM 8160 C C . ASP B 1 473 ? -24.141 14.133 13.055 1 79.56 473 ASP B C 1
ATOM 8162 O O . ASP B 1 473 ? -22.984 14.297 13.484 1 79.56 473 ASP B O 1
ATOM 8166 N N . MET B 1 474 ? -25.062 15.016 13.203 1 79.38 474 MET B N 1
ATOM 8167 C CA . MET B 1 474 ? -24.828 16.297 13.859 1 79.38 474 MET B CA 1
ATOM 8168 C C . MET B 1 474 ? -24.375 16.094 15.305 1 79.38 474 MET B C 1
ATOM 8170 O O . MET B 1 474 ? -23.578 16.875 15.828 1 79.38 474 MET B O 1
ATOM 8174 N N . ASP B 1 475 ? -24.812 15.016 15.867 1 79.19 475 ASP B N 1
ATOM 8175 C CA . ASP B 1 475 ? -24.422 14.719 17.234 1 79.19 475 ASP B CA 1
ATOM 8176 C C . ASP B 1 475 ? -22.922 14.383 17.312 1 79.19 475 ASP B C 1
ATOM 8178 O O . ASP B 1 475 ? -22.25 14.734 18.297 1 79.19 475 ASP B O 1
ATOM 8182 N N . GLU B 1 476 ? -22.5 13.75 16.328 1 80.31 476 GLU B N 1
ATOM 8183 C CA . GLU B 1 476 ? -21.078 13.414 16.25 1 80.31 476 GLU B CA 1
ATOM 8184 C C . GLU B 1 476 ? -20.203 14.664 16.172 1 80.31 476 GLU B C 1
ATOM 8186 O O . GLU B 1 476 ? -19.203 14.773 16.875 1 80.31 476 GLU B O 1
ATOM 8191 N N . VAL B 1 477 ? -20.625 15.578 15.406 1 80.44 477 VAL B N 1
ATOM 8192 C CA . VAL B 1 477 ? -19.891 16.812 15.219 1 80.44 477 VAL B CA 1
ATOM 8193 C C . VAL B 1 477 ? -19.906 17.641 16.516 1 80.44 477 VAL B C 1
ATOM 8195 O O . VAL B 1 477 ? -18.891 18.188 16.922 1 80.44 477 VAL B O 1
ATOM 8198 N N . GLN B 1 478 ? -21.031 17.703 17.141 1 80.94 478 GLN B N 1
ATOM 8199 C CA . GLN B 1 478 ? -21.172 18.469 18.375 1 80.94 478 GLN B CA 1
ATOM 8200 C C . GLN B 1 478 ? -20.344 17.875 19.5 1 80.94 478 GLN B C 1
ATOM 8202 O O . GLN B 1 478 ? -19.734 18.594 20.297 1 80.94 478 GLN B O 1
ATOM 8207 N N . ALA B 1 479 ? -20.406 16.609 19.516 1 79 479 ALA B N 1
ATOM 8208 C CA . ALA B 1 479 ? -19.609 15.93 20.531 1 79 479 ALA B CA 1
ATOM 8209 C C . ALA B 1 479 ? -18.125 16.219 20.344 1 79 479 ALA B C 1
ATOM 8211 O O . ALA B 1 479 ? -17.391 16.406 21.328 1 79 479 ALA B O 1
ATOM 8212 N N . ALA B 1 480 ? -17.719 16.234 19.141 1 79.5 480 ALA B N 1
ATOM 8213 C CA . ALA B 1 480 ? -16.312 16.516 18.859 1 79.5 480 ALA B CA 1
ATOM 8214 C C . ALA B 1 480 ? -15.961 17.953 19.266 1 79.5 480 ALA B C 1
ATOM 8216 O O . ALA B 1 480 ? -14.883 18.188 19.812 1 79.5 480 ALA B O 1
ATOM 8217 N N . HIS B 1 481 ? -16.828 18.828 19.062 1 83.25 481 HIS B N 1
ATOM 8218 C CA . HIS B 1 481 ? -16.625 20.219 19.422 1 83.25 481 HIS B CA 1
ATOM 8219 C C . HIS B 1 481 ? -16.578 20.391 20.938 1 83.25 481 HIS B C 1
ATOM 8221 O O . HIS B 1 481 ? -15.719 21.094 21.469 1 83.25 481 HIS B O 1
ATOM 8227 N N . ASP B 1 482 ? -17.375 19.719 21.562 1 84.25 482 ASP B N 1
ATOM 8228 C CA . ASP B 1 482 ? -17.531 19.938 23 1 84.25 482 ASP B CA 1
ATOM 8229 C C . ASP B 1 482 ? -16.484 19.172 23.797 1 84.25 482 ASP B C 1
ATOM 8231 O O . ASP B 1 482 ? -16.047 19.641 24.859 1 84.25 482 ASP B O 1
ATOM 8235 N N . VAL B 1 483 ? -16.062 18.141 23.25 1 82.5 483 VAL B N 1
ATOM 8236 C CA . VAL B 1 483 ? -15.258 17.234 24.078 1 82.5 483 VAL B CA 1
ATOM 8237 C C . VAL B 1 483 ? -13.805 17.266 23.609 1 82.5 483 VAL B C 1
ATOM 8239 O O . VAL B 1 483 ? -12.883 17.297 24.438 1 82.5 483 VAL B O 1
ATOM 8242 N N . THR B 1 484 ? -13.57 17.344 22.344 1 88.19 484 THR B N 1
ATOM 8243 C CA . THR B 1 484 ? -12.219 17.047 21.891 1 88.19 484 THR B CA 1
ATOM 8244 C C . THR B 1 484 ? -11.578 18.281 21.25 1 88.19 484 THR B C 1
ATOM 8246 O O . THR B 1 484 ? -10.516 18.172 20.641 1 88.19 484 THR B O 1
ATOM 8249 N N . ASP B 1 485 ? -12.141 19.438 21.438 1 94.44 485 ASP B N 1
ATOM 8250 C CA . ASP B 1 485 ? -11.617 20.656 20.828 1 94.44 485 ASP B CA 1
ATOM 8251 C C . ASP B 1 485 ? -10.227 20.984 21.359 1 94.44 485 ASP B C 1
ATOM 8253 O O . ASP B 1 485 ? -10.047 21.156 22.578 1 94.44 485 ASP B O 1
ATOM 8257 N N . PRO B 1 486 ? -9.281 21.094 20.484 1 97.06 486 PRO B N 1
ATOM 8258 C CA . PRO B 1 486 ? -7.902 21.281 20.938 1 97.06 486 PRO B CA 1
ATOM 8259 C C . PRO B 1 486 ? -7.676 22.641 21.578 1 97.06 486 PRO B C 1
ATOM 8261 O O . PRO B 1 486 ? -6.816 22.797 22.438 1 97.06 486 PRO B O 1
ATOM 8264 N N . ILE B 1 487 ? -8.352 23.719 21.172 1 97.12 487 ILE B N 1
ATOM 8265 C CA . ILE B 1 487 ? -8.18 25.047 21.734 1 97.12 487 ILE B CA 1
ATOM 8266 C C . ILE B 1 487 ? -8.727 25.078 23.156 1 97.12 487 ILE B C 1
ATOM 8268 O O . ILE B 1 487 ? -8.086 25.625 24.062 1 97.12 487 ILE B O 1
ATOM 8272 N N . LEU B 1 488 ? -9.906 24.469 23.312 1 95.5 488 LEU B N 1
ATOM 8273 C CA . LEU B 1 488 ? -10.484 24.406 24.656 1 95.5 488 LEU B CA 1
ATOM 8274 C C . LEU B 1 488 ? -9.57 23.625 25.594 1 95.5 488 LEU B C 1
ATOM 8276 O O . LEU B 1 488 ? -9.422 24 26.766 1 95.5 488 LEU B O 1
ATOM 8280 N N . ARG B 1 489 ? -9.039 22.594 25.062 1 95.25 489 ARG B N 1
ATOM 8281 C CA . ARG B 1 489 ? -8.117 21.766 25.844 1 95.25 489 ARG B CA 1
ATOM 8282 C C . ARG B 1 489 ? -6.902 22.578 26.281 1 95.25 489 ARG B C 1
ATOM 8284 O O . ARG B 1 489 ? -6.504 22.531 27.453 1 95.25 489 ARG B O 1
ATOM 8291 N N . MET B 1 490 ? -6.273 23.312 25.438 1 96.56 490 MET B N 1
ATOM 8292 C CA . MET B 1 490 ? -5.121 24.156 25.75 1 96.56 490 MET B CA 1
ATOM 8293 C C . MET B 1 490 ? -5.512 25.281 26.688 1 96.56 490 MET B C 1
ATOM 8295 O O . MET B 1 490 ? -4.75 25.625 27.594 1 96.56 490 MET B O 1
ATOM 8299 N N . ASP B 1 491 ? -6.645 25.812 26.469 1 95.69 491 ASP B N 1
ATOM 8300 C CA . ASP B 1 491 ? -7.152 26.859 27.344 1 95.69 491 ASP B CA 1
ATOM 8301 C C . ASP B 1 491 ? -7.266 26.359 28.797 1 95.69 491 ASP B C 1
ATOM 8303 O O . ASP B 1 491 ? -6.832 27.047 29.719 1 95.69 491 ASP B O 1
ATOM 8307 N N . LYS B 1 492 ? -7.871 25.234 28.969 1 94.75 492 LYS B N 1
ATOM 8308 C CA . LYS B 1 492 ? -8.016 24.656 30.297 1 94.75 492 LYS B CA 1
ATOM 8309 C C . LYS B 1 492 ? -6.656 24.453 30.969 1 94.75 492 LYS B C 1
ATOM 8311 O O . LYS B 1 492 ? -6.496 24.734 32.156 1 94.75 492 LYS B O 1
ATOM 8316 N N . PHE B 1 493 ? -5.715 24 30.203 1 95.06 493 PHE B N 1
ATOM 8317 C CA . PHE B 1 493 ? -4.359 23.812 30.719 1 95.06 493 PHE B CA 1
ATOM 8318 C C . PHE B 1 493 ? -3.791 25.125 31.234 1 95.06 493 PHE B C 1
ATOM 8320 O O . PHE B 1 493 ? -3.295 25.188 32.375 1 95.06 493 PHE B O 1
ATOM 8327 N N . LEU B 1 494 ? -3.877 26.203 30.438 1 94.5 494 LEU B N 1
ATOM 8328 C CA . LEU B 1 494 ? -3.311 27.484 30.812 1 94.5 494 LEU B CA 1
ATOM 8329 C C . LEU B 1 494 ? -4.051 28.094 32 1 94.5 494 LEU B C 1
ATOM 8331 O O . LEU B 1 494 ? -3.445 28.781 32.812 1 94.5 494 LEU B O 1
ATOM 8335 N N . ARG B 1 495 ? -5.344 27.812 32.062 1 92.69 495 ARG B N 1
ATOM 8336 C CA . ARG B 1 495 ? -6.141 28.281 33.188 1 92.69 495 ARG B CA 1
ATOM 8337 C C . ARG B 1 495 ? -5.703 27.625 34.5 1 92.69 495 ARG B C 1
ATOM 8339 O O . ARG B 1 495 ? -5.707 28.25 35.562 1 92.69 495 ARG B O 1
ATOM 8346 N N . HIS B 1 496 ? -5.332 26.375 34.406 1 90.62 496 HIS B N 1
ATOM 8347 C CA . HIS B 1 496 ? -4.875 25.641 35.594 1 90.62 496 HIS B CA 1
ATOM 8348 C C . HIS B 1 496 ? -3.678 26.328 36.219 1 90.62 496 HIS B C 1
ATOM 8350 O O . HIS B 1 496 ? -3.506 26.266 37.438 1 90.62 496 HIS B O 1
ATOM 8356 N N . TYR B 1 497 ? -2.955 26.984 35.438 1 89.44 497 TYR B N 1
ATOM 8357 C CA . TYR B 1 497 ? -1.742 27.594 35.969 1 89.44 497 TYR B CA 1
ATOM 8358 C C . TYR B 1 497 ? -1.889 29.109 36.062 1 89.44 497 TYR B C 1
ATOM 8360 O O . TYR B 1 497 ? -0.899 29.828 36.219 1 89.44 497 TYR B O 1
ATOM 8368 N N . GLY B 1 498 ? -3.078 29.594 35.719 1 88.75 498 GLY B N 1
ATOM 8369 C CA . GLY B 1 498 ? -3.404 31 35.906 1 88.75 498 GLY B CA 1
ATOM 8370 C C . GLY B 1 498 ? -2.93 31.875 34.75 1 88.75 498 GLY B C 1
ATOM 8371 O O . GLY B 1 498 ? -2.82 33.094 34.906 1 88.75 498 GLY B O 1
ATOM 8372 N N . TRP B 1 499 ? -2.561 31.281 33.719 1 89.88 499 TRP B N 1
ATOM 8373 C CA . TRP B 1 499 ? -2.027 32.031 32.594 1 89.88 499 TRP B CA 1
ATOM 8374 C C . TRP B 1 499 ? -3.154 32.594 31.719 1 89.88 499 TRP B C 1
ATOM 8376 O O . TRP B 1 499 ? -2.945 33.531 30.953 1 89.88 499 TRP B O 1
ATOM 8386 N N . MET B 1 500 ? -4.359 31.969 31.906 1 90.81 500 MET B N 1
ATOM 8387 C CA . MET B 1 500 ? -5.504 32.406 31.109 1 90.81 500 MET B CA 1
ATOM 8388 C C . MET B 1 500 ? -6.77 32.438 31.969 1 90.81 500 MET B C 1
ATOM 8390 O O . MET B 1 500 ? -6.883 31.719 32.938 1 90.81 500 MET B O 1
ATOM 8394 N N . ASP B 1 501 ? -7.625 33.281 31.656 1 92.62 501 ASP B N 1
ATOM 8395 C CA . ASP B 1 501 ? -9 33.344 32.125 1 92.62 501 ASP B CA 1
ATOM 8396 C C . ASP B 1 501 ? -9.953 33.781 31.031 1 92.62 501 ASP B C 1
ATOM 8398 O O . ASP B 1 501 ? -9.539 33.938 29.875 1 92.62 501 ASP B O 1
ATOM 8402 N N . ASP B 1 502 ? -11.203 33.906 31.344 1 94.19 502 ASP B N 1
ATOM 8403 C CA . ASP B 1 502 ? -12.211 34.188 30.328 1 94.19 502 ASP B CA 1
ATOM 8404 C C . ASP B 1 502 ? -11.93 35.531 29.641 1 94.19 502 ASP B C 1
ATOM 8406 O O . ASP B 1 502 ? -12.07 35.656 28.422 1 94.19 502 ASP B O 1
ATOM 8410 N N . ASP B 1 503 ? -11.547 36.469 30.406 1 93.88 503 ASP B N 1
ATOM 8411 C CA . ASP B 1 503 ? -11.305 37.781 29.875 1 93.88 503 ASP B CA 1
ATOM 8412 C C . ASP B 1 503 ? -10.094 37.812 28.938 1 93.88 503 ASP B C 1
ATOM 8414 O O . ASP B 1 503 ? -10.125 38.406 27.875 1 93.88 503 ASP B O 1
ATOM 8418 N N . ALA B 1 504 ? -9 37.188 29.422 1 91.06 504 ALA B N 1
ATOM 8419 C CA . ALA B 1 504 ? -7.785 37.125 28.625 1 91.06 504 ALA B CA 1
ATOM 8420 C C . ALA B 1 504 ? -8.047 36.438 27.281 1 91.06 504 ALA B C 1
ATOM 8422 O O . ALA B 1 504 ? -7.59 36.875 26.234 1 91.06 504 ALA B O 1
ATOM 8423 N N . VAL B 1 505 ? -8.766 35.312 27.312 1 94.75 505 VAL B N 1
ATOM 8424 C CA . VAL B 1 505 ? -9.086 34.562 26.109 1 94.75 505 VAL B CA 1
ATOM 8425 C C . VAL B 1 505 ? -9.961 35.406 25.188 1 94.75 505 VAL B C 1
ATOM 8427 O O . VAL B 1 505 ? -9.727 35.469 23.969 1 94.75 505 VAL B O 1
ATOM 8430 N N . ALA B 1 506 ? -10.961 36.031 25.75 1 95.44 506 ALA B N 1
ATOM 8431 C CA . ALA B 1 506 ? -11.852 36.875 24.953 1 95.44 506 ALA B CA 1
ATOM 8432 C C . ALA B 1 506 ? -11.078 38 24.281 1 95.44 506 ALA B C 1
ATOM 8434 O O . ALA B 1 506 ? -11.375 38.375 23.141 1 95.44 506 ALA B O 1
ATOM 8435 N N . LEU B 1 507 ? -10.18 38.562 25.016 1 93.94 507 LEU B N 1
ATOM 8436 C CA . LEU B 1 507 ? -9.352 39.625 24.469 1 93.94 507 LEU B CA 1
ATOM 8437 C C . LEU B 1 507 ? -8.547 39.125 23.281 1 93.94 507 LEU B C 1
ATOM 8439 O O . LEU B 1 507 ? -8.477 39.812 22.25 1 93.94 507 LEU B O 1
ATOM 8443 N N . ILE B 1 508 ? -7.875 38 23.438 1 94.19 508 ILE B N 1
ATOM 8444 C CA . ILE B 1 508 ? -7.094 37.438 22.344 1 94.19 508 ILE B CA 1
ATOM 8445 C C . ILE B 1 508 ? -7.996 37.156 21.141 1 94.19 508 ILE B C 1
ATOM 8447 O O . ILE B 1 508 ? -7.629 37.469 20 1 94.19 508 ILE B O 1
ATOM 8451 N N . GLU B 1 509 ? -9.156 36.562 21.375 1 96.44 509 GLU B N 1
ATOM 8452 C CA . GLU B 1 509 ? -10.102 36.281 20.297 1 96.44 509 GLU B CA 1
ATOM 8453 C C . GLU B 1 509 ? -10.484 37.531 19.547 1 96.44 509 GLU B C 1
ATOM 8455 O O . GLU B 1 509 ? -10.539 37.531 18.312 1 96.44 509 GLU B O 1
ATOM 8460 N N . ASP B 1 510 ? -10.781 38.562 20.297 1 96 510 ASP B N 1
ATOM 8461 C CA . ASP B 1 510 ? -11.188 39.844 19.672 1 96 510 ASP B CA 1
ATOM 8462 C C . ASP B 1 510 ? -10.039 40.469 18.891 1 96 510 ASP B C 1
ATOM 8464 O O . ASP B 1 510 ? -10.242 40.938 17.766 1 96 510 ASP B O 1
ATOM 8468 N N . GLU B 1 511 ? -8.898 40.5 19.5 1 94.56 511 GLU B N 1
ATOM 8469 C CA . GLU B 1 511 ? -7.723 41.031 18.812 1 94.56 511 GLU B CA 1
ATOM 8470 C C . GLU B 1 511 ? -7.453 40.312 17.5 1 94.56 511 GLU B C 1
ATOM 8472 O O . GLU B 1 511 ? -7.191 40.938 16.484 1 94.56 511 GLU B O 1
ATOM 8477 N N . GLU B 1 512 ? -7.492 39 17.562 1 96.38 512 GLU B N 1
ATOM 8478 C CA . GLU B 1 512 ? -7.207 38.219 16.375 1 96.38 512 GLU B CA 1
ATOM 8479 C C . GLU B 1 512 ? -8.32 38.344 15.328 1 96.38 512 GLU B C 1
ATOM 8481 O O . GLU B 1 512 ? -8.047 38.375 14.125 1 96.38 512 GLU B O 1
ATOM 8486 N N . ARG B 1 513 ? -9.57 38.406 15.766 1 97.56 513 ARG B N 1
ATOM 8487 C CA . ARG B 1 513 ? -10.688 38.688 14.852 1 97.56 513 ARG B CA 1
ATOM 8488 C C . ARG B 1 513 ? -10.477 39.969 14.094 1 97.56 513 ARG B C 1
ATOM 8490 O O . ARG B 1 513 ? -10.602 40 12.867 1 97.56 513 ARG B O 1
ATOM 8497 N N . VAL B 1 514 ? -10.117 41.031 14.797 1 97.12 514 VAL B N 1
ATOM 8498 C CA . VAL B 1 514 ? -9.914 42.344 14.211 1 97.12 514 VAL B CA 1
ATOM 8499 C C . VAL B 1 514 ? -8.719 42.312 13.258 1 97.12 514 VAL B C 1
ATOM 8501 O O . VAL B 1 514 ? -8.766 42.906 12.172 1 97.12 514 VAL B O 1
ATOM 8504 N N . ALA B 1 515 ? -7.703 41.656 13.688 1 96.06 515 ALA B N 1
ATOM 8505 C CA . ALA B 1 515 ? -6.512 41.562 12.852 1 96.06 515 ALA B CA 1
ATOM 8506 C C . ALA B 1 515 ? -6.836 40.875 11.523 1 96.06 515 ALA B C 1
ATOM 8508 O O . ALA B 1 515 ? -6.375 41.312 10.469 1 96.06 515 ALA B O 1
ATOM 8509 N N . VAL B 1 516 ? -7.641 39.812 11.516 1 98 516 VAL B N 1
ATOM 8510 C CA . VAL B 1 516 ? -8 39.094 10.297 1 98 516 VAL B CA 1
ATOM 8511 C C . VAL B 1 516 ? -8.883 39.969 9.414 1 98 516 VAL B C 1
ATOM 8513 O O . VAL B 1 516 ? -8.695 40.031 8.195 1 98 516 VAL B O 1
ATOM 8516 N N . LEU B 1 517 ? -9.852 40.625 10.008 1 98.06 517 LEU B N 1
ATOM 8517 C CA . LEU B 1 517 ? -10.758 41.5 9.258 1 98.06 517 LEU B CA 1
ATOM 8518 C C . LEU B 1 517 ? -9.992 42.625 8.562 1 98.06 517 LEU B C 1
ATOM 8520 O O . LEU B 1 517 ? -10.258 42.938 7.402 1 98.06 517 LEU B O 1
ATOM 8524 N N . ARG B 1 518 ? -9.047 43.188 9.273 1 97.81 518 ARG B N 1
ATOM 8525 C CA . ARG B 1 518 ? -8.219 44.25 8.703 1 97.81 518 ARG B CA 1
ATOM 8526 C C . ARG B 1 518 ? -7.41 43.719 7.516 1 97.81 518 ARG B C 1
ATOM 8528 O O . ARG B 1 518 ? -7.316 44.375 6.484 1 97.81 518 ARG B O 1
ATOM 8535 N N . ALA B 1 519 ? -6.82 42.625 7.688 1 98.06 519 ALA B N 1
ATOM 8536 C CA . ALA B 1 519 ? -6.039 42 6.617 1 98.06 519 ALA B CA 1
ATOM 8537 C C . ALA B 1 519 ? -6.918 41.688 5.402 1 98.06 519 ALA B C 1
ATOM 8539 O O . ALA B 1 519 ? -6.504 41.906 4.262 1 98.06 519 ALA B O 1
ATOM 8540 N N . MET B 1 520 ? -8.07 41.156 5.633 1 98.31 520 MET B N 1
ATOM 8541 C CA . MET B 1 520 ? -8.992 40.781 4.555 1 98.31 520 MET B CA 1
ATOM 8542 C C . MET B 1 520 ? -9.43 42.031 3.785 1 98.31 520 MET B C 1
ATOM 8544 O O . MET B 1 520 ? -9.453 42.031 2.553 1 98.31 520 MET B O 1
ATOM 8548 N N . GLU B 1 521 ? -9.805 43.125 4.488 1 98 521 GLU B N 1
ATOM 8549 C CA . GLU B 1 521 ? -10.242 44.344 3.852 1 98 521 GLU B CA 1
ATOM 8550 C C . GLU B 1 521 ? -9.125 44.969 3.002 1 98 521 GLU B C 1
ATOM 8552 O O . GLU B 1 521 ? -9.367 45.438 1.889 1 98 521 GLU B O 1
ATOM 8557 N N . ALA B 1 522 ? -7.988 44.969 3.562 1 98.19 522 ALA B N 1
ATOM 8558 C CA . ALA B 1 522 ? -6.84 45.469 2.824 1 98.19 522 ALA B CA 1
ATOM 8559 C C . ALA B 1 522 ? -6.598 44.656 1.551 1 98.19 522 ALA B C 1
ATOM 8561 O O . ALA B 1 522 ? -6.293 45.219 0.498 1 98.19 522 ALA B O 1
ATOM 8562 N N . ALA B 1 523 ? -6.68 43.375 1.65 1 98.31 523 ALA B N 1
ATOM 8563 C CA . ALA B 1 523 ? -6.457 42.5 0.505 1 98.31 523 ALA B CA 1
ATOM 8564 C C . ALA B 1 523 ? -7.531 42.719 -0.559 1 98.31 523 ALA B C 1
ATOM 8566 O O . ALA B 1 523 ? -7.238 42.719 -1.756 1 98.31 523 ALA B O 1
ATOM 8567 N N . GLU B 1 524 ? -8.758 42.812 -0.138 1 97.31 524 GLU B N 1
ATOM 8568 C CA . GLU B 1 524 ? -9.898 42.969 -1.038 1 97.31 524 GLU B CA 1
ATOM 8569 C C . GLU B 1 524 ? -9.797 44.25 -1.839 1 97.31 524 GLU B C 1
ATOM 8571 O O . GLU B 1 524 ? -10.25 44.312 -2.982 1 97.31 524 GLU B O 1
ATOM 8576 N N . ALA B 1 525 ? -9.188 45.25 -1.307 1 97.62 525 ALA B N 1
ATOM 8577 C CA . ALA B 1 525 ? -9.086 46.562 -1.936 1 97.62 525 ALA B CA 1
ATOM 8578 C C . ALA B 1 525 ? -7.977 46.594 -2.984 1 97.62 525 ALA B C 1
ATOM 8580 O O . ALA B 1 525 ? -7.914 47.5 -3.811 1 97.62 525 ALA B O 1
ATOM 8581 N N . ARG B 1 526 ? -7.129 45.625 -2.967 1 97.06 526 ARG B N 1
ATOM 8582 C CA . ARG B 1 526 ? -5.996 45.562 -3.889 1 97.06 526 ARG B CA 1
ATOM 8583 C C . ARG B 1 526 ? -6.438 45.094 -5.27 1 97.06 526 ARG B C 1
ATOM 8585 O O . ARG B 1 526 ? -7.336 44.25 -5.391 1 97.06 526 ARG B O 1
ATOM 8592 N N . PRO B 1 527 ? -5.77 45.594 -6.301 1 95.5 527 PRO B N 1
ATOM 8593 C CA . PRO B 1 527 ? -6.094 45.125 -7.652 1 95.5 527 PRO B CA 1
ATOM 8594 C C . PRO B 1 527 ? -5.547 43.75 -7.934 1 95.5 527 PRO B C 1
ATOM 8596 O O . PRO B 1 527 ? -4.707 43.219 -7.184 1 95.5 527 PRO B O 1
ATOM 8599 N N . GLY B 1 528 ? -6.051 43.125 -9.047 1 93.94 528 GLY B N 1
ATOM 8600 C CA . GLY B 1 528 ? -5.48 41.875 -9.523 1 93.94 528 GLY B CA 1
ATOM 8601 C C . GLY B 1 528 ? -4.086 42.062 -10.094 1 93.94 528 GLY B C 1
ATOM 8602 O O . GLY B 1 528 ? -3.615 43.156 -10.297 1 93.94 528 GLY B O 1
ATOM 8603 N N . PRO B 1 529 ? -3.43 40.969 -10.234 1 94.69 529 PRO B N 1
ATOM 8604 C CA . PRO B 1 529 ? -2.098 41.031 -10.836 1 94.69 529 PRO B CA 1
ATOM 8605 C C . PRO B 1 529 ? -2.119 41.656 -12.234 1 94.69 529 PRO B C 1
ATOM 8607 O O . PRO B 1 529 ? -3.123 41.562 -12.945 1 94.69 529 PRO B O 1
ATOM 8610 N N . LYS B 1 530 ? -1.015 42.25 -12.633 1 90 530 LYS B N 1
ATOM 8611 C CA . LYS B 1 530 ? -0.892 42.812 -13.969 1 90 530 LYS B CA 1
ATOM 8612 C C . LYS B 1 530 ? -0.89 41.719 -15.039 1 90 530 LYS B C 1
ATOM 8614 O O . LYS B 1 530 ? -0.373 40.625 -14.812 1 90 530 LYS B O 1
ATOM 8619 N N . LEU B 1 531 ? -1.365 42.031 -16.188 1 87.44 531 LEU B N 1
ATOM 8620 C CA . LEU B 1 531 ? -1.519 41.094 -17.312 1 87.44 531 LEU B CA 1
ATOM 8621 C C . LEU B 1 531 ? -0.163 40.562 -17.766 1 87.44 531 LEU B C 1
ATOM 8623 O O . LEU B 1 531 ? -0.054 39.438 -18.203 1 87.44 531 LEU B O 1
ATOM 8627 N N . ASP B 1 532 ? 0.827 41.406 -17.609 1 85.81 532 ASP B N 1
ATOM 8628 C CA . ASP B 1 532 ? 2.152 41.031 -18.094 1 85.81 532 ASP B CA 1
ATOM 8629 C C . ASP B 1 532 ? 2.713 39.844 -17.312 1 85.81 532 ASP B C 1
ATOM 8631 O O . ASP B 1 532 ? 3.602 39.156 -17.797 1 85.81 532 ASP B O 1
ATOM 8635 N N . THR B 1 533 ? 2.164 39.594 -16.156 1 91.38 533 THR B N 1
ATOM 8636 C CA . THR B 1 533 ? 2.686 38.531 -15.32 1 91.38 533 THR B CA 1
ATOM 8637 C C . THR B 1 533 ? 2.236 37.156 -15.836 1 91.38 533 THR B C 1
ATOM 8639 O O . THR B 1 533 ? 2.803 36.125 -15.469 1 91.38 533 THR B O 1
ATOM 8642 N N . MET B 1 534 ? 1.324 37.156 -16.797 1 91.12 534 MET B N 1
ATOM 8643 C CA . MET B 1 534 ? 0.755 35.906 -17.344 1 91.12 534 MET B CA 1
ATOM 8644 C C . MET B 1 534 ? 1.817 35.094 -18.062 1 91.12 534 MET B C 1
ATOM 8646 O O . MET B 1 534 ? 1.694 33.875 -18.188 1 91.12 534 MET B O 1
ATOM 8650 N N . PHE B 1 535 ? 2.871 35.75 -18.484 1 92.69 535 PHE B N 1
ATOM 8651 C CA . PHE B 1 535 ? 3.824 35.062 -19.359 1 92.69 535 PHE B CA 1
ATOM 8652 C C . PHE B 1 535 ? 5.16 34.875 -18.656 1 92.69 535 PHE B C 1
ATOM 8654 O O . PHE B 1 535 ? 6.172 34.594 -19.297 1 92.69 535 PHE B O 1
ATOM 8661 N N . THR B 1 536 ? 5.152 34.938 -17.344 1 92.06 536 THR B N 1
ATOM 8662 C CA . THR B 1 536 ? 6.43 34.906 -16.641 1 92.06 536 THR B CA 1
ATOM 8663 C C . THR B 1 536 ? 6.527 33.688 -15.719 1 92.06 536 THR B C 1
ATOM 8665 O O . THR B 1 536 ? 5.559 32.969 -15.555 1 92.06 536 THR B O 1
ATOM 8668 N N . ASP B 1 537 ? 7.688 33.25 -15.242 1 90.88 537 ASP B N 1
ATOM 8669 C CA . ASP B 1 537 ? 8.023 32.438 -14.086 1 90.88 537 ASP B CA 1
ATOM 8670 C C . ASP B 1 537 ? 8.039 30.953 -14.461 1 90.88 537 ASP B C 1
ATOM 8672 O O . ASP B 1 537 ? 8.312 30.094 -13.617 1 90.88 537 ASP B O 1
ATOM 8676 N N . VAL B 1 538 ? 7.699 30.641 -15.711 1 89.5 538 VAL B N 1
ATOM 8677 C CA . VAL B 1 538 ? 7.707 29.234 -16.094 1 89.5 538 VAL B CA 1
ATOM 8678 C C . VAL B 1 538 ? 9.062 28.859 -16.703 1 89.5 538 VAL B C 1
ATOM 8680 O O . VAL B 1 538 ? 9.656 27.844 -16.359 1 89.5 538 VAL B O 1
ATOM 8683 N N . TYR B 1 539 ? 9.5 29.766 -17.516 1 92.81 539 TYR B N 1
ATOM 8684 C CA . TYR B 1 539 ? 10.781 29.562 -18.172 1 92.81 539 TYR B CA 1
ATOM 8685 C C . TYR B 1 539 ? 11.781 30.641 -17.766 1 92.81 539 TYR B C 1
ATOM 8687 O O . TYR B 1 539 ? 11.391 31.781 -17.469 1 92.81 539 TYR B O 1
ATOM 8695 N N . HIS B 1 540 ? 13 30.281 -17.75 1 93.19 540 HIS B N 1
ATOM 8696 C CA . HIS B 1 540 ? 14.031 31.281 -17.5 1 93.19 540 HIS B CA 1
ATOM 8697 C C . HIS B 1 540 ? 14.023 32.375 -18.562 1 93.19 540 HIS B C 1
ATOM 8699 O O . HIS B 1 540 ? 14.031 33.562 -18.25 1 93.19 540 HIS B O 1
ATOM 8705 N N . GLU B 1 541 ? 14.117 31.844 -19.781 1 94.38 541 GLU B N 1
ATOM 8706 C CA . GLU B 1 541 ? 13.914 32.719 -20.922 1 94.38 541 GLU B CA 1
ATOM 8707 C C . GLU B 1 541 ? 12.602 32.406 -21.641 1 94.38 541 GLU B C 1
ATOM 8709 O O . GLU B 1 541 ? 12.305 31.234 -21.922 1 94.38 541 GLU B O 1
ATOM 8714 N N . LYS B 1 542 ? 11.875 33.438 -21.984 1 94.25 542 LYS B N 1
ATOM 8715 C CA . LYS B 1 542 ? 10.602 33.219 -22.672 1 94.25 542 LYS B CA 1
ATOM 8716 C C . LYS B 1 542 ? 10.812 32.594 -24.047 1 94.25 542 LYS B C 1
ATOM 8718 O O . LYS B 1 542 ? 11.516 33.156 -24.891 1 94.25 542 LYS B O 1
ATOM 8723 N N . PRO B 1 543 ? 10.219 31.5 -24.188 1 96.25 543 PRO B N 1
ATOM 8724 C CA . PRO B 1 543 ? 10.344 30.891 -25.516 1 96.25 543 PRO B CA 1
ATOM 8725 C C . PRO B 1 543 ? 9.562 31.641 -26.594 1 96.25 543 PRO B C 1
ATOM 8727 O O . PRO B 1 543 ? 8.648 32.406 -26.281 1 96.25 543 PRO B O 1
ATOM 8730 N N . PRO B 1 544 ? 9.859 31.312 -27.797 1 95.69 544 PRO B N 1
ATOM 8731 C CA . PRO B 1 544 ? 9.289 32.062 -28.906 1 95.69 544 PRO B CA 1
ATOM 8732 C C . PRO B 1 544 ? 7.766 31.984 -28.969 1 95.69 544 PRO B C 1
ATOM 8734 O O . PRO B 1 544 ? 7.098 32.969 -29.297 1 95.69 544 PRO B O 1
ATOM 8737 N N . HIS B 1 545 ? 7.301 30.906 -28.641 1 95.56 545 HIS B N 1
ATOM 8738 C CA . HIS B 1 545 ? 5.848 30.781 -28.719 1 95.56 545 HIS B CA 1
ATOM 8739 C C . HIS B 1 545 ? 5.156 31.656 -27.688 1 95.56 545 HIS B C 1
ATOM 8741 O O . HIS B 1 545 ? 4.09 32.219 -27.938 1 95.56 545 HIS B O 1
ATOM 8747 N N . LEU B 1 546 ? 5.711 31.812 -26.531 1 94.56 546 LEU B N 1
ATOM 8748 C CA . LEU B 1 546 ? 5.125 32.656 -25.484 1 94.56 546 LEU B CA 1
ATOM 8749 C C . LEU B 1 546 ? 5.273 34.125 -25.844 1 94.56 546 LEU B C 1
ATOM 8751 O O . LEU B 1 546 ? 4.391 34.938 -25.547 1 94.56 546 LEU B O 1
ATOM 8755 N N . LEU B 1 547 ? 6.355 34.469 -26.438 1 95.19 547 LEU B N 1
ATOM 8756 C CA . LEU B 1 547 ? 6.551 35.812 -26.906 1 95.19 547 LEU B CA 1
ATOM 8757 C C . LEU B 1 547 ? 5.492 36.188 -27.938 1 95.19 547 LEU B C 1
ATOM 8759 O O . LEU B 1 547 ? 4.957 37.312 -27.906 1 95.19 547 LEU B O 1
ATOM 8763 N N . ARG B 1 548 ? 5.273 35.25 -28.812 1 96.5 548 ARG B N 1
ATOM 8764 C CA . ARG B 1 548 ? 4.246 35.469 -29.812 1 96.5 548 ARG B CA 1
ATOM 8765 C C . ARG B 1 548 ? 2.875 35.656 -29.172 1 96.5 548 ARG B C 1
ATOM 8767 O O . ARG B 1 548 ? 2.123 36.562 -29.547 1 96.5 548 ARG B O 1
ATOM 8774 N N . GLN B 1 549 ? 2.574 34.812 -28.266 1 95.44 549 GLN B N 1
ATOM 8775 C CA . GLN B 1 549 ? 1.287 34.906 -27.578 1 95.44 549 GLN B CA 1
ATOM 8776 C C . GLN B 1 549 ? 1.139 36.219 -26.828 1 95.44 549 GLN B C 1
ATOM 8778 O O . GLN B 1 549 ? 0.058 36.812 -26.812 1 95.44 549 GLN B O 1
ATOM 8783 N N . GLU B 1 550 ? 2.178 36.625 -26.156 1 93.69 550 GLU B N 1
ATOM 8784 C CA . GLU B 1 550 ? 2.178 37.875 -25.422 1 93.69 550 GLU B CA 1
ATOM 8785 C C . GLU B 1 550 ? 1.921 39.062 -26.359 1 93.69 550 GLU B C 1
ATOM 8787 O O . GLU B 1 550 ? 1.144 39.969 -26.047 1 93.69 550 GLU B O 1
ATOM 8792 N N . THR B 1 551 ? 2.543 39.062 -27.438 1 94.88 551 THR B N 1
ATOM 8793 C CA . THR B 1 551 ? 2.371 40.094 -28.438 1 94.88 551 THR B CA 1
ATOM 8794 C C . THR B 1 551 ? 0.94 40.094 -28.969 1 94.88 551 THR B C 1
ATOM 8796 O O . THR B 1 551 ? 0.342 41.156 -29.141 1 94.88 551 THR B O 1
ATOM 8799 N N . GLU B 1 552 ? 0.52 38.938 -29.203 1 95 552 GLU B N 1
ATOM 8800 C CA . GLU B 1 552 ? -0.85 38.812 -29.703 1 95 552 GLU B CA 1
ATOM 8801 C C . GLU B 1 552 ? -1.85 39.375 -28.688 1 95 552 GLU B C 1
ATOM 8803 O O . GLU B 1 552 ? -2.818 40.031 -29.078 1 95 552 GLU B O 1
ATOM 8808 N N . LEU B 1 553 ? -1.626 39.094 -27.5 1 92.56 553 LEU B N 1
ATOM 8809 C CA . LEU B 1 553 ? -2.518 39.594 -26.469 1 92.56 553 LEU B CA 1
ATOM 8810 C C . LEU B 1 553 ? -2.461 41.094 -26.375 1 92.56 553 LEU B C 1
ATOM 8812 O O . LEU B 1 553 ? -3.498 41.75 -26.266 1 92.56 553 LEU B O 1
ATOM 8816 N N . ARG B 1 554 ? -1.314 41.688 -26.422 1 91.06 554 ARG B N 1
ATOM 8817 C CA . ARG B 1 554 ? -1.145 43.156 -26.359 1 91.06 554 ARG B CA 1
ATOM 8818 C C . ARG B 1 554 ? -1.839 43.844 -27.516 1 91.06 554 ARG B C 1
ATOM 8820 O O . ARG B 1 554 ? -2.447 44.906 -27.359 1 91.06 554 ARG B O 1
ATOM 8827 N N . GLN B 1 555 ? -1.697 43.188 -28.594 1 92.88 555 GLN B N 1
ATOM 8828 C CA . GLN B 1 555 ? -2.357 43.719 -29.781 1 92.88 555 GLN B CA 1
ATOM 8829 C C . GLN B 1 555 ? -3.875 43.656 -29.641 1 92.88 555 GLN B C 1
ATOM 8831 O O . GLN B 1 555 ? -4.578 44.594 -30.031 1 92.88 555 GLN B O 1
ATOM 8836 N N . HIS B 1 556 ? -4.25 42.531 -29.172 1 92.62 556 HIS B N 1
ATOM 8837 C CA . HIS B 1 556 ? -5.68 42.375 -28.953 1 92.62 556 HIS B CA 1
ATOM 8838 C C . HIS B 1 556 ? -6.219 43.438 -28 1 92.62 556 HIS B C 1
ATOM 8840 O O . HIS B 1 556 ? -7.273 44.031 -28.25 1 92.62 556 HIS B O 1
ATOM 8846 N N . LEU B 1 557 ? -5.516 43.75 -26.938 1 89.19 557 LEU B N 1
ATOM 8847 C CA . LEU B 1 557 ? -5.941 44.719 -25.938 1 89.19 557 LEU B CA 1
ATOM 8848 C C . LEU B 1 557 ? -5.941 46.125 -26.516 1 89.19 557 LEU B C 1
ATOM 8850 O O . LEU B 1 557 ? -6.809 46.938 -26.172 1 89.19 557 LEU B O 1
ATOM 8854 N N . LYS B 1 558 ? -5.035 46.375 -27.281 1 88.31 558 LYS B N 1
ATOM 8855 C CA . LYS B 1 558 ? -4.961 47.656 -27.938 1 88.31 558 LYS B CA 1
ATOM 8856 C C . LYS B 1 558 ? -6.148 47.875 -28.859 1 88.31 558 LYS B C 1
ATOM 8858 O O . LYS B 1 558 ? -6.684 49 -28.953 1 88.31 558 LYS B O 1
ATOM 8863 N N . ARG B 1 559 ? -6.504 46.844 -29.5 1 88.75 559 ARG B N 1
ATOM 8864 C CA . ARG B 1 559 ? -7.609 46.938 -30.453 1 88.75 559 ARG B CA 1
ATOM 8865 C C . ARG B 1 559 ? -8.945 47.062 -29.719 1 88.75 559 ARG B C 1
ATOM 8867 O O . ARG B 1 559 ? -9.898 47.625 -30.25 1 88.75 559 ARG B O 1
ATOM 8874 N N . HIS B 1 560 ? -8.945 46.469 -28.594 1 88.62 560 HIS B N 1
ATOM 8875 C CA . HIS B 1 560 ? -10.203 46.406 -27.875 1 88.62 560 HIS B CA 1
ATOM 8876 C C . HIS B 1 560 ? -10.109 47.156 -26.547 1 88.62 560 HIS B C 1
ATOM 8878 O O . HIS B 1 560 ? -10.586 46.688 -25.516 1 88.62 560 HIS B O 1
ATOM 8884 N N . ASP B 1 561 ? -9.391 48.188 -26.438 1 77.75 561 ASP B N 1
ATOM 8885 C CA . ASP B 1 561 ? -9.078 48.969 -25.25 1 77.75 561 ASP B CA 1
ATOM 8886 C C . ASP B 1 561 ? -10.352 49.344 -24.5 1 77.75 561 ASP B C 1
ATOM 8888 O O . ASP B 1 561 ? -10.328 49.5 -23.266 1 77.75 561 ASP B O 1
ATOM 8892 N N . ILE B 1 562 ? -11.469 49.438 -25.156 1 73.38 562 ILE B N 1
ATOM 8893 C CA . ILE B 1 562 ? -12.727 49.875 -24.547 1 73.38 562 ILE B CA 1
ATOM 8894 C C . ILE B 1 562 ? -13.273 48.75 -23.672 1 73.38 562 ILE B C 1
ATOM 8896 O O . ILE B 1 562 ? -13.828 49 -22.594 1 73.38 562 ILE B O 1
ATOM 8900 N N . VAL B 1 563 ? -13.078 47.438 -24.156 1 69.81 563 VAL B N 1
ATOM 8901 C CA . VAL B 1 563 ? -13.68 46.281 -23.5 1 69.81 563 VAL B CA 1
ATOM 8902 C C . VAL B 1 563 ? -12.859 45.906 -22.266 1 69.81 563 VAL B C 1
ATOM 8904 O O . VAL B 1 563 ? -13.414 45.5 -21.234 1 69.81 563 VAL B O 1
ATOM 8907 N N . TYR B 1 564 ? -11.703 45.938 -22.312 1 66.75 564 TYR B N 1
ATOM 8908 C CA . TYR B 1 564 ? -10.844 45.438 -21.25 1 66.75 564 TYR B CA 1
ATOM 8909 C C . TYR B 1 564 ? -10.32 46.562 -20.375 1 66.75 564 TYR B C 1
ATOM 8911 O O . TYR B 1 564 ? -9.539 46.344 -19.453 1 66.75 564 TYR B O 1
ATOM 8919 N N . HIS B 1 565 ? -10.859 47.875 -20.422 1 52.16 565 HIS B N 1
ATOM 8920 C CA . HIS B 1 565 ? -10.414 48.969 -19.594 1 52.16 565 HIS B CA 1
ATOM 8921 C C . HIS B 1 565 ? -10.898 48.812 -18.156 1 52.16 565 HIS B C 1
ATOM 8923 O O . HIS B 1 565 ? -12.039 48.406 -17.906 1 52.16 565 HIS B O 1
#

pLDDT: mean 77.91, std 29.26, range [13.59, 98.94]

Solvent-accessible surface area (backbone atoms only — not comparable to full-atom values): 64206 Å² total; per-residue (Å²): 144,90,90,73,94,86,81,86,77,83,83,77,88,69,87,87,82,88,83,88,80,86,91,85,89,90,96,87,96,88,92,87,91,85,92,81,89,91,82,89,78,92,78,88,91,82,88,85,90,80,90,78,85,84,80,82,71,79,77,82,66,84,76,78,79,74,79,75,75,78,75,78,75,74,78,72,76,76,67,76,70,75,76,69,78,74,76,66,76,70,74,74,71,78,78,75,84,71,87,77,68,76,57,73,49,73,59,55,46,66,57,75,46,94,53,76,29,41,55,34,75,63,86,63,70,41,47,54,69,49,63,70,64,68,50,60,68,44,31,24,41,42,46,50,65,77,29,45,68,65,55,86,79,60,44,57,67,65,84,62,79,80,66,61,46,86,54,83,72,40,46,60,48,42,38,52,35,46,34,69,76,38,58,92,46,28,69,58,45,75,68,33,55,56,43,38,63,48,94,55,69,44,87,86,44,86,62,45,82,80,44,49,70,54,52,56,59,41,16,28,37,46,61,48,44,55,51,49,41,51,37,49,50,39,42,32,55,52,50,45,51,36,28,76,70,65,71,28,91,50,42,58,53,51,46,43,43,46,18,43,24,50,11,37,45,63,41,53,57,78,73,28,35,37,28,42,40,71,69,45,63,49,35,47,43,72,68,61,56,44,63,48,54,55,28,13,35,39,53,27,9,58,75,11,90,65,50,47,74,52,62,39,67,40,54,58,36,76,92,58,29,29,48,62,36,59,84,62,76,33,60,49,44,40,52,31,40,55,52,9,43,48,41,46,50,43,49,74,74,35,77,84,53,81,82,49,37,21,38,27,42,41,41,57,51,30,60,64,37,51,39,35,54,46,25,48,36,49,26,29,45,70,32,18,16,24,36,44,38,30,44,33,37,34,50,38,82,77,48,43,47,75,79,63,42,48,21,72,59,72,48,44,33,25,50,17,34,29,22,23,28,35,40,30,32,19,36,23,37,67,28,30,19,52,51,41,33,50,40,53,52,47,9,64,76,64,31,26,35,25,35,37,28,26,46,36,44,59,60,53,44,61,31,78,88,45,67,47,77,77,72,43,59,68,65,58,43,49,48,42,57,74,54,53,26,22,65,62,17,53,46,40,30,36,36,75,59,64,70,41,50,73,65,59,51,50,49,52,52,51,53,39,41,51,53,41,51,51,22,41,53,56,24,67,72,45,54,61,43,64,75,78,59,77,77,54,87,82,51,95,64,78,49,69,67,57,51,51,52,52,50,51,48,53,50,50,43,66,74,40,47,80,78,76,103,141,83,88,82,90,87,86,87,82,86,84,78,90,75,83,86,77,83,72,84,70,86,78,79,88,75,89,72,91,80,90,87,86,92,86,84,87,92,84,86,72,92,74,86,90,84,79,80,90,79,87,81,83,77,80,77,77,76,76,79,66,84,76,81,80,76,77,78,74,78,75,77,73,73,77,71,75,76,67,76,68,73,76,69,78,74,76,64,76,73,75,73,70,78,80,75,87,70,85,83,68,74,60,73,48,73,60,54,46,65,58,75,46,93,54,76,28,40,56,34,72,63,86,61,70,42,48,54,68,50,63,70,63,68,52,60,66,42,30,24,42,44,44,48,66,75,30,42,71,66,55,86,78,64,43,55,66,66,86,61,81,77,67,60,48,86,54,85,72,38,46,61,50,42,37,51,35,46,34,68,75,39,59,93,47,28,68,57,46,74,68,32,54,55,44,37,64,48,95,56,68,46,87,86,44,88,62,46,82,80,45,50,68,56,52,58,59,42,17,27,36,47,60,46,44,54,52,49,42,50,36,50,49,39,43,34,56,52,50,45,50,35,28,77,71,65,73,27,91,49,44,58,54,52,46,42,43,44,19,42,23,49,12,37,44,61,39,52,57,78,71,28,34,35,27,42,38,71,68,45,64,48,33,48,42,72,69,61,56,45,62,47,53,55,28,12,35,40,54,27,9,57,76,10,88,66,49,46,73,50,62,37,67,41,53,58,37,77,94,58,30,29,47,62,35,59,84,63,76,32,61,50,44,39,52,33,41,56,52,10,43,48,39,47,52,42,50,74,74,35,77,83,52,80,84,50,36,20,38,25,42,42,40,57,51,30,60,64,37,50,40,35,53,47,25,48,35,50,26,28,45,69,34,18,16,24,36,44,38,30,45,32,37,35,51,40,81,77,48,44,46,76,78,62,42,48,22,69,60,72,48,44,33,26,50,17,35,29,22,22,25,34,39,30,32,19,37,23,35,66,27,30,20,52,51,42,36,51,41,51,53,47,8,64,75,64,32,26,33,25,35,36,28,25,45,37,44,59,60,54,44,61,30,78,89,44,69,48,80,78,72,45,62,68,67,57,43,50,48,42,58,73,55,53,27,22,65,60,19,53,46,39,32,35,36,75,59,65,70,40,50,73,64,58,51,52,48,52,52,50,53,38,43,51,51,41,53,52,22,41,54,57,24,66,70,44,57,60,44,64,74,76,59,76,78,55,87,82,50,96,64,77,48,69,69,56,52,51,50,53,50,50,49,54,50,50,44,65,76,39,46,84,78,76,103

Organism: NCBI:txid267567

Sequence (1130 aa):
MMLRVLNYPKPAIRRCSSKKMRTSSSTIVCSSEAAAAAATTASSSIAAKQHHRQFSSLPHHLARQNNGMVNIFVKSTKVPRPTLPKTFNRLKKPLKEEDVTTQHVPSHLSYASNKRMPITSEMRIVQPGEDTPSGIWPVFRMMDESGNFRQPDNSRHINVSKIIPPNHHDLLQLQSALTIQYPHFKHHFLSSGLFQPSKNPYPDMPLNKEEAEAADDVKNTLLRAHRQMIRLRKMDTILHNAQRQGRISFYMTHHGEEAIHMGSASALSPQDVIFAQYREAGLLMWRGFTLEQFCNQCFSNDHDLGKGRQMPIHYGCRALNYQTVSSPLGTQITQAVGAAYKFKLDAMNNKEKEAAISIVYFGEGAASTIDFHSACNFAATLGTPMIFFCRNNGYAISTPVEDQYAGDGIISRAPGYGMAGIRVDGNDVFAVHAAVAEARKLALETSAPVMIEAMTYRQGHHSTSDDSSRYRDMDEVQAAHDVTDPILRMDKFLRHYGWMDDDAVALIEDEERVAVLRAMEAAEARPGPKLDTMFTDVYHEKPPHLLRQETELRQHLKRHDIVYHMMLRVLNYPKPAIRRCSSKKMRTSSSTIVCSSEAAAAAATTASSSIAAKQHHRQFSSLPHHLARQNNGMVNIFVKSTKVPRPTLPKTFNRLKKPLKEEDVTTQHVPSHLSYASNKRMPITSEMRIVQPGEDTPSGIWPVFRMMDESGNFRQPDNSRHINVSKIIPPNHHDLLQLQSALTIQYPHFKHHFLSSGLFQPSKNPYPDMPLNKEEAEAADDVKNTLLRAHRQMIRLRKMDTILHNAQRQGRISFYMTHHGEEAIHMGSASALSPQDVIFAQYREAGLLMWRGFTLEQFCNQCFSNDHDLGKGRQMPIHYGCRALNYQTVSSPLGTQITQAVGAAYKFKLDAMNNKEKEAAISIVYFGEGAASTIDFHSACNFAATLGTPMIFFCRNNGYAISTPVEDQYAGDGIISRAPGYGMAGIRVDGNDVFAVHAAVAEARKLALETSAPVMIEAMTYRQGHHSTSDDSSRYRDMDEVQAAHDVTDPILRMDKFLRHYGWMDDDAVALIEDEERVAVLRAMEAAEARPGPKLDTMFTDVYHEKPPHLLRQETELRQHLKRHDIVYH

Radius of gyration: 39.07 Å; Cα contacts (8 Å, |Δi|>4): 1813; chains: 2; bounding box: 99×126×116 Å